Protein AF-0000000087416841 (afdb_homodimer)

Radius of gyration: 34.48 Å; Cα contacts (8 Å, |Δi|>4): 2530; chains: 2; bounding box: 54×99×76 Å

Organism: NCBI:txid2527985

pLDDT: mean 95.02, std 5.11, range [49.03, 98.81]

Structure (mmCIF, N/CA/C/O backbone):
data_AF-0000000087416841-model_v1
#
loop_
_entity.id
_entity.type
_entity.pdbx_description
1 polymer 'Glycerol kinase'
#
loop_
_atom_site.group_PDB
_atom_site.id
_atom_site.type_symbol
_atom_site.label_atom_id
_atom_site.label_alt_id
_atom_site.label_comp_id
_atom_site.label_asym_id
_atom_site.label_entity_id
_atom_site.label_seq_id
_atom_site.pdbx_PDB_ins_code
_atom_site.Cartn_x
_atom_site.Cartn_y
_atom_site.Cartn_z
_atom_site.occupancy
_atom_site.B_iso_or_equiv
_atom_site.auth_seq_id
_atom_site.auth_comp_id
_atom_site.auth_asym_id
_atom_site.auth_atom_id
_atom_site.pdbx_PDB_model_num
ATOM 1 N N . MET A 1 1 ? -19.844 54.062 7.02 1 49.19 1 MET A N 1
ATOM 2 C CA . MET A 1 1 ? -19.453 53.094 8.039 1 49.19 1 MET A CA 1
ATOM 3 C C . MET A 1 1 ? -18.891 51.844 7.406 1 49.19 1 MET A C 1
ATOM 5 O O . MET A 1 1 ? -19.375 51.375 6.363 1 49.19 1 MET A O 1
ATOM 9 N N . SER A 1 2 ? -17.656 51.406 7.605 1 67.44 2 SER A N 1
ATOM 10 C CA . SER A 1 2 ? -17.016 50.281 6.945 1 67.44 2 SER A CA 1
ATOM 11 C C . SER A 1 2 ? -17.875 49.031 7.02 1 67.44 2 SER A C 1
ATOM 13 O O . SER A 1 2 ? -18.422 48.688 8.07 1 67.44 2 SER A O 1
ATOM 15 N N . GLN A 1 3 ? -18.016 48.5 5.836 1 86.31 3 GLN A N 1
ATOM 16 C CA . GLN A 1 3 ? -19.125 47.531 5.68 1 86.31 3 GLN A CA 1
ATOM 17 C C . GLN A 1 3 ? -18.594 46.125 5.52 1 86.31 3 GLN A C 1
ATOM 19 O O . GLN A 1 3 ? -19.375 45.156 5.402 1 86.31 3 GLN A O 1
ATOM 24 N N . TYR A 1 4 ? -17.281 46.031 5.699 1 97.19 4 TYR A N 1
ATOM 25 C CA . TYR A 1 4 ? -16.781 44.688 5.434 1 97.19 4 TYR A CA 1
ATOM 26 C C . TYR A 1 4 ? -15.562 44.375 6.289 1 97.19 4 TYR A C 1
ATOM 28 O O . TYR A 1 4 ? -14.922 45.281 6.828 1 97.19 4 TYR A O 1
ATOM 36 N N . VAL A 1 5 ? -15.312 43.188 6.516 1 98.12 5 VAL A N 1
ATOM 37 C CA . VAL A 1 5 ? -14.078 42.719 7.133 1 98.12 5 VAL A CA 1
ATOM 38 C C . VAL A 1 5 ? -13.305 41.844 6.145 1 98.12 5 VAL A C 1
ATOM 40 O O . VAL A 1 5 ? -13.898 41.062 5.426 1 98.12 5 VAL A O 1
ATOM 43 N N . LEU A 1 6 ? -12.016 42.094 6.043 1 98.62 6 LEU A N 1
ATOM 44 C CA . LEU A 1 6 ? -11.141 41.312 5.188 1 98.62 6 LEU A CA 1
ATOM 45 C C . LEU A 1 6 ? -10.383 40.25 6.004 1 98.62 6 LEU A C 1
ATOM 47 O O . LEU A 1 6 ? -9.742 40.594 7.004 1 98.62 6 LEU A O 1
ATOM 51 N N . ALA A 1 7 ? -10.531 39.031 5.668 1 98.69 7 ALA A N 1
ATOM 52 C CA . ALA A 1 7 ? -9.789 37.969 6.316 1 98.69 7 ALA A CA 1
ATOM 53 C C . ALA A 1 7 ? -8.672 37.438 5.414 1 98.69 7 ALA A C 1
ATOM 55 O O . ALA A 1 7 ? -8.898 37.188 4.227 1 98.69 7 ALA A O 1
ATOM 56 N N . LEU A 1 8 ? -7.473 37.344 5.934 1 98.75 8 LEU A N 1
ATOM 57 C CA . LEU A 1 8 ? -6.328 36.719 5.289 1 98.75 8 LEU A CA 1
ATOM 58 C C . LEU A 1 8 ? -6.086 35.344 5.855 1 98.75 8 LEU A C 1
ATOM 60 O O . LEU A 1 8 ? -5.883 35.188 7.062 1 98.75 8 LEU A O 1
ATOM 64 N N . ASP A 1 9 ? -6.164 34.344 5.047 1 97.69 9 ASP A N 1
ATOM 65 C CA . ASP A 1 9 ? -5.98 32.938 5.426 1 97.69 9 ASP A CA 1
ATOM 66 C C . ASP A 1 9 ? -4.789 32.312 4.695 1 97.69 9 ASP A C 1
ATOM 68 O O . ASP A 1 9 ? -4.922 31.844 3.566 1 97.69 9 ASP A O 1
ATOM 72 N N . GLN A 1 10 ? -3.658 32.344 5.367 1 97.81 10 GLN A N 1
ATOM 73 C CA . GLN A 1 10 ? -2.441 31.797 4.766 1 97.81 10 GLN A CA 1
ATOM 74 C C . GLN A 1 10 ? -2.252 30.328 5.121 1 97.81 10 GLN A C 1
ATOM 76 O O . GLN A 1 10 ? -1.733 30 6.195 1 97.81 10 GLN A O 1
ATOM 81 N N . GLY A 1 11 ? -2.586 29.438 4.262 1 92.94 11 GLY A N 1
ATOM 82 C CA . GLY A 1 11 ? -2.482 28 4.461 1 92.94 11 GLY A CA 1
ATOM 83 C C . GLY A 1 11 ? -1.167 27.422 3.977 1 92.94 11 GLY A C 1
ATOM 84 O O . GLY A 1 11 ? -0.297 28.156 3.506 1 92.94 11 GLY A O 1
ATOM 85 N N . THR A 1 12 ? -1.029 26.078 4.102 1 89.88 12 THR A N 1
ATOM 86 C CA . THR A 1 12 ? 0.198 25.375 3.74 1 89.88 12 THR A CA 1
ATOM 87 C C . THR A 1 12 ? 0.355 25.312 2.225 1 89.88 12 THR A C 1
ATOM 89 O O . THR A 1 12 ? 1.459 25.484 1.701 1 89.88 12 THR A O 1
ATOM 92 N N . THR A 1 13 ? -0.724 25.156 1.512 1 84.31 13 THR A N 1
ATOM 93 C CA . THR A 1 13 ? -0.617 24.938 0.074 1 84.31 13 THR A CA 1
ATOM 94 C C . THR A 1 13 ? -1.066 26.172 -0.7 1 84.31 13 THR A C 1
ATOM 96 O O . THR A 1 13 ? -0.771 26.312 -1.89 1 84.31 13 THR A O 1
ATOM 99 N N . SER A 1 14 ? -1.835 27.031 -0.059 1 88.69 14 SER A N 1
ATOM 100 C CA . SER A 1 14 ? -2.357 28.219 -0.743 1 88.69 14 SER A CA 1
ATOM 101 C C . SER A 1 14 ? -2.609 29.359 0.237 1 88.69 14 SER A C 1
ATOM 103 O O . SER A 1 14 ? -2.676 29.141 1.448 1 88.69 14 SER A O 1
ATOM 105 N N . SER A 1 15 ? -2.609 30.562 -0.354 1 96.31 15 SER A N 1
ATOM 106 C CA . SER A 1 15 ? -3.088 31.734 0.35 1 96.31 15 SER A CA 1
ATOM 107 C C . SER A 1 15 ? -4.492 32.125 -0.101 1 96.31 15 SER A C 1
ATOM 109 O O . SER A 1 15 ? -4.832 31.984 -1.278 1 96.31 15 SER A O 1
ATOM 111 N N . ARG A 1 16 ? -5.305 32.531 0.875 1 95.81 16 ARG A N 1
ATOM 112 C CA . ARG A 1 16 ? -6.676 32.938 0.581 1 95.81 16 ARG A CA 1
ATOM 113 C C . ARG A 1 16 ? -7.012 34.25 1.255 1 95.81 16 ARG A C 1
ATOM 115 O O . ARG A 1 16 ? -6.484 34.562 2.324 1 95.81 16 ARG A O 1
ATOM 122 N N . ALA A 1 17 ? -7.82 34.969 0.588 1 98.56 17 ALA A N 1
ATOM 123 C CA . ALA A 1 17 ? -8.414 36.188 1.157 1 98.56 17 ALA A CA 1
ATOM 124 C C . ALA A 1 17 ? -9.922 36.219 0.899 1 98.56 17 ALA A C 1
ATOM 126 O O . ALA A 1 17 ? -10.383 35.844 -0.183 1 98.56 17 ALA A O 1
ATOM 127 N N . ILE A 1 18 ? -10.625 36.594 1.927 1 97.94 18 ILE A N 1
ATOM 128 C CA . ILE A 1 18 ? -12.078 36.594 1.806 1 97.94 18 ILE A CA 1
ATOM 129 C C . ILE A 1 18 ? -12.625 37.875 2.424 1 97.94 18 ILE A C 1
ATOM 131 O O . ILE A 1 18 ? -12.227 38.281 3.52 1 97.94 18 ILE A O 1
ATOM 135 N N . VAL A 1 19 ? -13.516 38.562 1.687 1 98.19 19 VAL A N 1
ATOM 136 C CA . VAL A 1 19 ? -14.258 39.688 2.201 1 98.19 19 VAL A CA 1
ATOM 137 C C . VAL A 1 19 ? -15.609 39.25 2.754 1 98.19 19 VAL A C 1
ATOM 139 O O . VAL A 1 19 ? -16.406 38.625 2.037 1 98.19 19 VAL A O 1
ATOM 142 N N . PHE A 1 20 ? -15.805 39.531 4.062 1 97.12 20 PHE A N 1
ATOM 143 C CA . PHE A 1 20 ? -17.047 39.125 4.695 1 97.12 20 PHE A CA 1
ATOM 144 C C . PHE A 1 20 ? -17.938 40.312 4.973 1 97.12 20 PHE A C 1
ATOM 146 O O . PHE A 1 20 ? -17.453 41.375 5.352 1 97.12 20 PHE A O 1
ATOM 153 N N . GLY A 1 21 ? -19.266 40.031 4.758 1 95.44 21 GLY A N 1
ATOM 154 C CA . GLY A 1 21 ? -20.266 41 5.215 1 95.44 21 GLY A CA 1
ATOM 155 C C . GLY A 1 21 ? -20.672 40.781 6.66 1 95.44 21 GLY A C 1
ATOM 156 O O . GLY A 1 21 ? -20.172 39.906 7.332 1 95.44 21 GLY A O 1
ATOM 157 N N . HIS A 1 22 ? -21.562 41.656 7.125 1 94.62 22 HIS A N 1
ATOM 158 C CA . HIS A 1 22 ? -21.984 41.656 8.523 1 94.62 22 HIS A CA 1
ATOM 159 C C . HIS A 1 22 ? -22.75 40.375 8.852 1 94.62 22 HIS A C 1
ATOM 161 O O . HIS A 1 22 ? -22.781 39.938 10.008 1 94.62 22 HIS A O 1
ATOM 167 N N . ASP A 1 23 ? -23.297 39.656 7.859 1 91.88 23 ASP A N 1
ATOM 168 C CA . ASP A 1 23 ? -24.047 38.438 8.055 1 91.88 23 ASP A CA 1
ATOM 169 C C . ASP A 1 23 ? -23.125 37.219 8.078 1 91.88 23 ASP A C 1
ATOM 171 O O . ASP A 1 23 ? -23.594 36.062 8.188 1 91.88 23 ASP A O 1
ATOM 175 N N . GLY A 1 24 ? -21.875 37.531 7.953 1 91.25 24 GLY A N 1
ATOM 176 C CA . GLY A 1 24 ? -20.906 36.438 8.016 1 91.25 24 GLY A CA 1
ATOM 177 C C . GLY A 1 24 ? -20.766 35.688 6.695 1 91.25 24 GLY A C 1
ATOM 178 O O . GLY A 1 24 ? -20.125 34.625 6.637 1 91.25 24 GLY A O 1
ATOM 179 N N . ARG A 1 25 ? -21.312 36.219 5.617 1 93.38 25 ARG A N 1
ATOM 180 C CA . ARG A 1 25 ? -21.219 35.594 4.305 1 93.38 25 ARG A CA 1
ATOM 181 C C . ARG A 1 25 ? -20.078 36.188 3.488 1 93.38 25 ARG A C 1
ATOM 183 O O . ARG A 1 25 ? -19.797 37.406 3.598 1 93.38 25 ARG A O 1
ATOM 190 N N . ALA A 1 26 ? -19.516 35.375 2.691 1 94.38 26 ALA A N 1
ATOM 191 C CA . ALA A 1 26 ? -18.438 35.844 1.82 1 94.38 26 ALA A CA 1
ATOM 192 C C . ALA A 1 26 ? -18.984 36.656 0.66 1 94.38 26 ALA A C 1
ATOM 194 O O . ALA A 1 26 ? -19.953 36.25 -0.002 1 94.38 26 ALA A O 1
ATOM 195 N N . VAL A 1 27 ? -18.422 37.781 0.443 1 95.5 27 VAL A N 1
ATOM 196 C CA . VAL A 1 27 ? -18.812 38.656 -0.651 1 95.5 27 VAL A CA 1
ATOM 197 C C . VAL A 1 27 ? -17.875 38.469 -1.837 1 95.5 27 VAL A C 1
ATOM 199 O O . VAL A 1 27 ? -18.281 38.594 -2.992 1 95.5 27 VAL A O 1
ATOM 202 N N . ALA A 1 28 ? -16.641 38.219 -1.53 1 96.88 28 ALA A N 1
ATOM 203 C CA . ALA A 1 28 ? -15.609 37.938 -2.525 1 96.88 28 ALA A CA 1
ATOM 204 C C . ALA A 1 28 ? -14.516 37.031 -1.95 1 96.88 28 ALA A C 1
ATOM 206 O O . ALA A 1 28 ? -14.234 37.094 -0.75 1 96.88 28 ALA A O 1
ATOM 207 N N . THR A 1 29 ? -14 36.281 -2.703 1 96.81 29 THR A N 1
ATOM 208 C CA . THR A 1 29 ? -12.938 35.344 -2.314 1 96.81 29 THR A CA 1
ATOM 209 C C . THR A 1 29 ? -11.867 35.281 -3.404 1 96.81 29 THR A C 1
ATOM 211 O O . THR A 1 29 ? -12.188 35.281 -4.594 1 96.81 29 THR A O 1
ATOM 214 N N . ALA A 1 30 ? -10.602 35.25 -3.041 1 97.56 30 ALA A N 1
ATOM 215 C CA . ALA A 1 30 ? -9.469 35 -3.928 1 97.56 30 ALA A CA 1
ATOM 216 C C . ALA A 1 30 ? -8.516 33.969 -3.32 1 97.56 30 ALA A C 1
ATOM 218 O O . ALA A 1 30 ? -8.336 33.906 -2.102 1 97.56 30 ALA A O 1
ATOM 219 N N . GLN A 1 31 ? -7.984 33.188 -4.059 1 95.06 31 GLN A N 1
ATOM 220 C CA . GLN A 1 31 ? -7.066 32.125 -3.629 1 95.06 31 GLN A CA 1
ATOM 221 C C . GLN A 1 31 ? -5.934 31.938 -4.637 1 95.06 31 GLN A C 1
ATOM 223 O O . GLN A 1 31 ? -6.141 32.062 -5.844 1 95.06 31 GLN A O 1
ATOM 228 N N . GLN A 1 32 ? -4.738 31.672 -4.156 1 95.25 32 GLN A N 1
ATOM 229 C CA . GLN A 1 32 ? -3.568 31.469 -5 1 95.25 32 GLN A CA 1
ATOM 230 C C . GLN A 1 32 ? -2.641 30.406 -4.398 1 95.25 32 GLN A C 1
ATOM 232 O O . GLN A 1 32 ? -2.217 30.531 -3.248 1 95.25 32 GLN A O 1
ATOM 237 N N . GLU A 1 33 ? -2.4 29.375 -5.07 1 89.25 33 GLU A N 1
ATOM 238 C CA . GLU A 1 33 ? -1.417 28.391 -4.656 1 89.25 33 GLU A CA 1
ATOM 239 C C . GLU A 1 33 ? 0.006 28.906 -4.816 1 89.25 33 GLU A C 1
ATOM 241 O O . GLU A 1 33 ? 0.236 29.875 -5.547 1 89.25 33 GLU A O 1
ATOM 246 N N . PHE A 1 34 ? 0.871 28.391 -4.035 1 91.69 34 PHE A N 1
ATOM 247 C CA . PHE A 1 34 ? 2.281 28.734 -4.156 1 91.69 34 PHE A CA 1
ATOM 248 C C . PHE A 1 34 ? 3.158 27.5 -4.055 1 91.69 34 PHE A C 1
ATOM 250 O O . PHE A 1 34 ? 2.693 26.438 -3.639 1 91.69 34 PHE A O 1
ATOM 257 N N . GLU A 1 35 ? 4.348 27.562 -4.395 1 89.88 35 GLU A N 1
ATOM 258 C CA . GLU A 1 35 ? 5.25 26.438 -4.578 1 89.88 35 GLU A CA 1
ATOM 259 C C . GLU A 1 35 ? 5.59 25.781 -3.244 1 89.88 35 GLU A C 1
ATOM 261 O O . GLU A 1 35 ? 5.828 26.469 -2.25 1 89.88 35 GLU A O 1
ATOM 266 N N . GLN A 1 36 ? 5.465 24.453 -3.193 1 87.12 36 GLN A N 1
ATOM 267 C CA . GLN A 1 36 ? 5.941 23.641 -2.074 1 87.12 36 GLN A CA 1
ATOM 268 C C . GLN A 1 36 ? 7.363 23.141 -2.324 1 87.12 36 GLN A C 1
ATOM 270 O O . GLN A 1 36 ? 7.688 22.703 -3.426 1 87.12 36 GLN A O 1
ATOM 275 N N . ILE A 1 37 ? 8.32 23.219 -1.345 1 89.69 37 ILE A N 1
ATOM 276 C CA . ILE A 1 37 ? 9.734 22.875 -1.512 1 89.69 37 ILE A CA 1
ATOM 277 C C . ILE A 1 37 ? 10.078 21.672 -0.642 1 89.69 37 ILE A C 1
ATOM 279 O O . ILE A 1 37 ? 9.867 21.688 0.573 1 89.69 37 ILE A O 1
ATOM 283 N N . PHE A 1 38 ? 10.531 20.656 -1.275 1 81.19 38 PHE A N 1
ATOM 284 C CA . PHE A 1 38 ? 10.914 19.422 -0.59 1 81.19 38 PHE A CA 1
ATOM 285 C C . PHE A 1 38 ? 12.406 19.141 -0.773 1 81.19 38 PHE A C 1
ATOM 287 O O . PHE A 1 38 ? 12.789 18.344 -1.62 1 81.19 38 PHE A O 1
ATOM 294 N N . PRO A 1 39 ? 13.25 19.594 0.063 1 86.31 39 PRO A N 1
ATOM 295 C CA . PRO A 1 39 ? 14.688 19.422 -0.139 1 86.31 39 PRO A CA 1
ATOM 296 C C . PRO A 1 39 ? 15.148 17.969 0.036 1 86.31 39 PRO A C 1
ATOM 298 O O . PRO A 1 39 ? 15.93 17.469 -0.767 1 86.31 39 PRO A O 1
ATOM 301 N N . LYS A 1 40 ? 14.805 17.234 1.083 1 81.88 40 LYS A N 1
ATOM 302 C CA . LYS A 1 40 ? 15.094 15.852 1.42 1 81.88 40 LYS A CA 1
ATOM 303 C C . LYS A 1 40 ? 13.836 15.117 1.872 1 81.88 40 LYS A C 1
ATOM 305 O O . LYS A 1 40 ? 12.828 15.75 2.207 1 81.88 40 LYS A O 1
ATOM 310 N N . PRO A 1 41 ? 13.875 13.727 1.826 1 74 41 PRO A N 1
ATOM 311 C CA . PRO A 1 41 ? 12.711 13.008 2.332 1 74 41 PRO A CA 1
ATOM 312 C C . PRO A 1 41 ? 12.312 13.438 3.744 1 74 41 PRO A C 1
ATOM 314 O O . PRO A 1 41 ? 13.141 13.391 4.66 1 74 41 PRO A O 1
ATOM 317 N N . GLY A 1 42 ? 11.117 13.922 3.852 1 75.88 42 GLY A N 1
ATOM 318 C CA . GLY A 1 42 ? 10.602 14.32 5.152 1 75.88 42 GLY A CA 1
ATOM 319 C C . GLY A 1 42 ? 10.711 15.812 5.41 1 75.88 42 GLY A C 1
ATOM 320 O O . GLY A 1 42 ? 10.102 16.328 6.348 1 75.88 42 GLY A O 1
ATOM 321 N N . GLU A 1 43 ? 11.469 16.516 4.609 1 86.94 43 GLU A N 1
ATOM 322 C CA . GLU A 1 43 ? 11.641 17.953 4.801 1 86.94 43 GLU A CA 1
ATOM 323 C C . GLU A 1 43 ? 10.68 18.75 3.908 1 86.94 43 GLU A C 1
ATOM 325 O O . GLU A 1 43 ? 10.422 18.359 2.77 1 86.94 43 GLU A O 1
ATOM 330 N N . VAL A 1 44 ? 10.156 19.781 4.531 1 88.56 44 VAL A N 1
ATOM 331 C CA . VAL A 1 44 ? 9.234 20.656 3.826 1 88.56 44 VAL A CA 1
ATOM 332 C C . VAL A 1 44 ? 9.578 22.109 4.125 1 88.56 44 VAL A C 1
ATOM 334 O O . VAL A 1 44 ? 9.68 22.516 5.289 1 88.56 44 VAL A O 1
ATOM 337 N N . GLU A 1 45 ? 9.758 22.891 3.072 1 95.62 45 GLU A N 1
ATOM 338 C CA . GLU A 1 45 ? 10.086 24.312 3.223 1 95.62 45 GLU A CA 1
ATOM 339 C C . GLU A 1 45 ? 9.188 25.172 2.336 1 95.62 45 GLU A C 1
ATOM 341 O O . GLU A 1 45 ? 8.539 24.672 1.421 1 95.62 45 GLU A O 1
ATOM 346 N N . HIS A 1 46 ? 9.023 26.438 2.709 1 97 46 HIS A N 1
ATOM 347 C CA . HIS A 1 46 ? 8.367 27.453 1.901 1 97 46 HIS A CA 1
ATOM 348 C C . HIS A 1 46 ? 9.281 28.672 1.7 1 97 46 HIS A C 1
ATOM 350 O O . HIS A 1 46 ? 10.078 29 2.578 1 97 46 HIS A O 1
ATOM 356 N N . ASP A 1 47 ? 9.172 29.328 0.533 1 97.88 47 ASP A N 1
ATOM 357 C CA . ASP A 1 47 ? 9.758 30.641 0.334 1 97.88 47 ASP A CA 1
ATOM 358 C C . ASP A 1 47 ? 8.914 31.719 1.013 1 97.88 47 ASP A C 1
ATOM 360 O O . ASP A 1 47 ? 7.777 31.984 0.608 1 97.88 47 ASP A O 1
ATOM 364 N N . PRO A 1 48 ? 9.539 32.438 2.014 1 98.25 48 PRO A N 1
ATOM 365 C CA . PRO A 1 48 ? 8.75 33.438 2.707 1 98.25 48 PRO A CA 1
ATOM 366 C C . PRO A 1 48 ? 8.211 34.531 1.761 1 98.25 48 PRO A C 1
ATOM 368 O O . PRO A 1 48 ? 7.109 35.031 1.965 1 98.25 48 PRO A O 1
ATOM 371 N N . GLU A 1 49 ? 8.914 34.844 0.747 1 98.12 49 GLU A N 1
ATOM 372 C CA . GLU A 1 49 ? 8.453 35.844 -0.214 1 98.12 49 GLU A CA 1
ATOM 373 C C . GLU A 1 49 ? 7.246 35.312 -1.001 1 98.12 49 GLU A C 1
ATOM 375 O O . GLU A 1 49 ? 6.348 36.094 -1.344 1 98.12 49 GLU A O 1
ATOM 380 N N . ALA A 1 50 ? 7.258 34.094 -1.308 1 98.06 50 ALA A N 1
ATOM 381 C CA . ALA A 1 50 ? 6.113 33.5 -1.996 1 98.06 50 ALA A CA 1
ATOM 382 C C . ALA A 1 50 ? 4.863 33.562 -1.121 1 98.06 50 ALA A C 1
ATOM 384 O O . ALA A 1 50 ? 3.758 33.781 -1.618 1 98.06 50 ALA A O 1
ATOM 385 N N . ILE A 1 51 ? 5.066 33.312 0.17 1 97.88 51 ILE A N 1
ATOM 386 C CA . ILE A 1 51 ? 3.973 33.438 1.13 1 97.88 51 ILE A CA 1
ATOM 387 C C . ILE A 1 51 ? 3.406 34.844 1.118 1 97.88 51 ILE A C 1
ATOM 389 O O . ILE A 1 51 ? 2.195 35.031 0.971 1 97.88 51 ILE A O 1
ATOM 393 N N . TRP A 1 52 ? 4.277 35.781 1.158 1 98.25 52 TRP A N 1
ATOM 394 C CA . TRP A 1 52 ? 3.875 37.188 1.214 1 98.25 52 TRP A CA 1
ATOM 395 C C . TRP A 1 52 ? 3.195 37.625 -0.084 1 98.25 52 TRP A C 1
ATOM 397 O O . TRP A 1 52 ? 2.104 38.188 -0.062 1 98.25 52 TRP A O 1
ATOM 407 N N . GLU A 1 53 ? 3.818 37.312 -1.159 1 98.31 53 GLU A N 1
ATOM 408 C CA . GLU A 1 53 ? 3.328 37.781 -2.459 1 98.31 53 GLU A CA 1
ATOM 409 C C . GLU A 1 53 ? 1.967 37.156 -2.777 1 98.31 53 GLU A C 1
ATOM 411 O O . GLU A 1 53 ? 1.078 37.844 -3.289 1 98.31 53 GLU A O 1
ATOM 416 N N . SER A 1 54 ? 1.822 35.906 -2.496 1 98.19 54 SER A N 1
ATOM 417 C CA . SER A 1 54 ? 0.552 35.25 -2.779 1 98.19 54 SER A CA 1
ATOM 418 C C . SER A 1 54 ? -0.56 35.781 -1.881 1 98.19 54 SER A C 1
ATOM 420 O O . SER A 1 54 ? -1.695 35.969 -2.328 1 98.19 54 SER A O 1
ATOM 422 N N . GLN A 1 55 ? -0.247 36.062 -0.604 1 98.5 55 GLN A N 1
ATOM 423 C CA . GLN A 1 55 ? -1.257 36.594 0.314 1 98.5 55 GLN A CA 1
ATOM 424 C C . GLN A 1 55 ? -1.682 38 -0.075 1 98.5 55 GLN A C 1
ATOM 426 O O . GLN A 1 55 ? -2.871 38.312 -0.07 1 98.5 55 GLN A O 1
ATOM 431 N N . LEU A 1 56 ? -0.68 38.844 -0.42 1 98.56 56 LEU A N 1
ATOM 432 C CA . LEU A 1 56 ? -0.994 40.188 -0.835 1 98.56 56 LEU A CA 1
ATOM 433 C C . LEU A 1 56 ? -1.822 40.188 -2.115 1 98.56 56 LEU A C 1
ATOM 435 O O . LEU A 1 56 ? -2.791 40.938 -2.232 1 98.56 56 LEU A O 1
ATOM 439 N N . ALA A 1 57 ? -1.406 39.344 -3.023 1 98.56 57 ALA A N 1
ATOM 440 C CA . ALA A 1 57 ? -2.117 39.281 -4.297 1 98.56 57 ALA A CA 1
ATOM 441 C C . ALA A 1 57 ? -3.574 38.875 -4.086 1 98.56 57 ALA A C 1
ATOM 443 O O . ALA A 1 57 ? -4.477 39.438 -4.707 1 98.56 57 ALA A O 1
ATOM 444 N N . THR A 1 58 ? -3.811 37.938 -3.238 1 98.62 58 THR A N 1
ATOM 445 C CA . THR A 1 58 ? -5.172 37.469 -3 1 98.62 58 THR A CA 1
ATOM 446 C C . THR A 1 58 ? -5.98 38.531 -2.264 1 98.62 58 THR A C 1
ATOM 448 O O . THR A 1 58 ? -7.184 38.688 -2.502 1 98.62 58 THR A O 1
ATOM 451 N N . ALA A 1 59 ? -5.375 39.25 -1.359 1 98.56 59 ALA A N 1
ATOM 452 C CA . ALA A 1 59 ? -6.059 40.344 -0.662 1 98.56 59 ALA A CA 1
ATOM 453 C C . ALA A 1 59 ? -6.527 41.406 -1.641 1 98.56 59 ALA A C 1
ATOM 455 O O . ALA A 1 59 ? -7.684 41.844 -1.603 1 98.56 59 ALA A O 1
ATOM 456 N N . ARG A 1 60 ? -5.672 41.781 -2.508 1 98.38 60 ARG A N 1
ATOM 457 C CA . ARG A 1 60 ? -5.992 42.812 -3.502 1 98.38 60 ARG A CA 1
ATOM 458 C C . ARG A 1 60 ? -7.082 42.312 -4.453 1 98.38 60 ARG A C 1
ATOM 460 O O . ARG A 1 60 ? -8 43.062 -4.785 1 98.38 60 ARG A O 1
ATOM 467 N N . GLN A 1 61 ? -6.91 41.094 -4.832 1 98.5 61 GLN A N 1
ATOM 468 C CA . GLN A 1 61 ? -7.879 40.531 -5.766 1 98.5 61 GLN A CA 1
ATOM 469 C C . GLN A 1 61 ? -9.266 40.438 -5.137 1 98.5 61 GLN A C 1
ATOM 471 O O . GLN A 1 61 ? -10.266 40.75 -5.793 1 98.5 61 GLN A O 1
ATOM 476 N N . ALA A 1 62 ? -9.328 40 -3.91 1 98 62 ALA A N 1
ATOM 477 C CA . ALA A 1 62 ? -10.617 39.906 -3.225 1 98 62 ALA A CA 1
ATOM 478 C C . ALA A 1 62 ? -11.273 41.281 -3.104 1 98 62 ALA A C 1
ATOM 480 O O . ALA A 1 62 ? -12.477 41.406 -3.314 1 98 62 ALA A O 1
ATOM 481 N N . LEU A 1 63 ? -10.516 42.312 -2.756 1 97.56 63 LEU A N 1
ATOM 482 C CA . LEU A 1 63 ? -11.047 43.656 -2.641 1 97.56 63 LEU A CA 1
ATOM 483 C C . LEU A 1 63 ? -11.516 44.156 -3.998 1 97.56 63 LEU A C 1
ATOM 485 O O . LEU A 1 63 ? -12.594 44.75 -4.102 1 97.56 63 LEU A O 1
ATOM 489 N N . ALA A 1 64 ? -10.734 43.906 -4.992 1 97.5 64 ALA A N 1
ATOM 490 C CA . ALA A 1 64 ? -11.07 44.344 -6.34 1 97.5 64 ALA A CA 1
ATOM 491 C C . ALA A 1 64 ? -12.367 43.719 -6.82 1 97.5 64 ALA A C 1
ATOM 493 O O . ALA A 1 64 ? -13.219 44.375 -7.414 1 97.5 64 ALA A O 1
ATOM 494 N N . GLU A 1 65 ? -12.453 42.438 -6.602 1 97.31 65 GLU A N 1
ATOM 495 C CA . GLU A 1 65 ? -13.633 41.719 -7.031 1 97.31 65 GLU A CA 1
ATOM 496 C C . GLU A 1 65 ? -14.891 42.219 -6.32 1 97.31 65 GLU A C 1
ATOM 498 O O . GLU A 1 65 ? -15.984 42.188 -6.895 1 97.31 65 GLU A O 1
ATOM 503 N N . ALA A 1 66 ? -14.703 42.625 -5.117 1 95.94 66 ALA A N 1
ATOM 504 C CA . ALA A 1 66 ? -15.828 43.156 -4.348 1 95.94 66 ALA A CA 1
ATOM 505 C C . ALA A 1 66 ? -16.047 44.656 -4.656 1 95.94 66 ALA A C 1
ATOM 507 O O . ALA A 1 66 ? -17.047 45.219 -4.219 1 95.94 66 ALA A O 1
ATOM 508 N N . GLY A 1 67 ? -15.219 45.25 -5.434 1 96.25 67 GLY A N 1
ATOM 509 C CA . GLY A 1 67 ? -15.305 46.656 -5.742 1 96.25 67 GLY A CA 1
ATOM 510 C C . GLY A 1 67 ? -15.094 47.562 -4.531 1 96.25 67 GLY A C 1
ATOM 511 O O . GLY A 1 67 ? -15.758 48.594 -4.383 1 96.25 67 GLY A O 1
ATOM 512 N N . LEU A 1 68 ? -14.211 47.125 -3.68 1 96.06 68 LEU A N 1
ATOM 513 C CA . LEU A 1 68 ? -14.031 47.844 -2.416 1 96.06 68 LEU A CA 1
ATOM 514 C C . LEU A 1 68 ? -12.641 48.469 -2.342 1 96.06 68 LEU A C 1
ATOM 516 O O . LEU A 1 68 ? -11.688 47.969 -2.936 1 96.06 68 LEU A O 1
ATOM 520 N N . GLY A 1 69 ? -12.578 49.562 -1.648 1 94.81 69 GLY A N 1
ATOM 521 C CA . GLY A 1 69 ? -11.312 50.156 -1.253 1 94.81 69 GLY A CA 1
ATOM 522 C C . GLY A 1 69 ? -11.016 50 0.226 1 94.81 69 GLY A C 1
ATOM 523 O O . GLY A 1 69 ? -11.805 49.406 0.966 1 94.81 69 GLY A O 1
ATOM 524 N N . ALA A 1 70 ? -9.867 50.562 0.626 1 95.56 70 ALA A N 1
ATOM 525 C CA . ALA A 1 70 ? -9.43 50.438 2.016 1 95.56 70 ALA A CA 1
ATOM 526 C C . ALA A 1 70 ? -10.469 51.031 2.965 1 95.56 70 ALA A C 1
ATOM 528 O O . ALA A 1 70 ? -10.648 50.562 4.082 1 95.56 70 ALA A O 1
ATOM 529 N N . GLU A 1 71 ? -11.102 52.031 2.52 1 94.62 71 GLU A N 1
ATOM 530 C CA . GLU A 1 71 ? -12.055 52.75 3.355 1 94.62 71 GLU A CA 1
ATOM 531 C C . GLU A 1 71 ? -13.289 51.906 3.643 1 94.62 71 GLU A C 1
ATOM 533 O O . GLU A 1 71 ? -14.023 52.188 4.594 1 94.62 71 GLU A O 1
ATOM 538 N N . ASP A 1 72 ? -13.531 51 2.838 1 96.38 72 ASP A N 1
ATOM 539 C CA . ASP A 1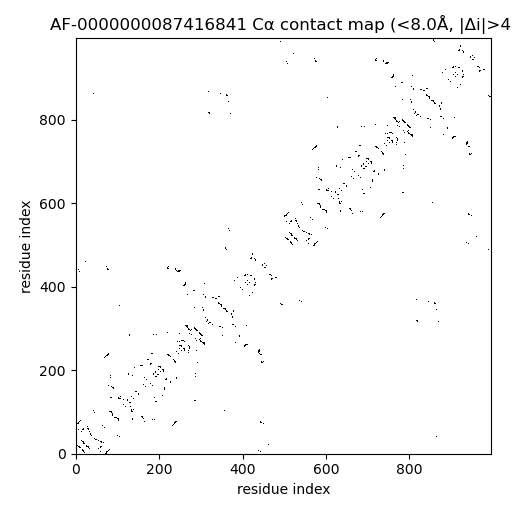 72 ? -14.711 50.156 2.971 1 96.38 72 ASP A CA 1
ATOM 540 C C . ASP A 1 72 ? -14.469 49 3.957 1 96.38 72 ASP A C 1
ATOM 542 O O . ASP A 1 72 ? -15.406 48.344 4.387 1 96.38 72 ASP A O 1
ATOM 546 N N . VAL A 1 73 ? -13.211 48.781 4.348 1 97.75 73 VAL A N 1
ATOM 547 C CA . VAL A 1 73 ? -12.828 47.625 5.18 1 97.75 73 VAL A CA 1
ATOM 548 C C . VAL A 1 73 ? -12.672 48.094 6.629 1 97.75 73 VAL A C 1
ATOM 550 O O . VAL A 1 73 ? -11.82 48.938 6.934 1 97.75 73 VAL A O 1
ATOM 553 N N . ALA A 1 74 ? -13.469 47.469 7.496 1 97.81 74 ALA A N 1
ATOM 554 C CA . ALA A 1 74 ? -13.461 47.844 8.906 1 97.81 74 ALA A CA 1
ATOM 555 C C . ALA A 1 74 ? -12.188 47.375 9.594 1 97.81 74 ALA A C 1
ATOM 557 O O . ALA A 1 74 ? -11.633 48.062 10.453 1 97.81 74 ALA A O 1
ATOM 558 N N . ALA A 1 75 ? -11.773 46.188 9.211 1 98.31 75 ALA A N 1
ATOM 559 C CA . ALA A 1 75 ? -10.594 45.594 9.828 1 98.31 75 ALA A CA 1
ATOM 560 C C . ALA A 1 75 ? -10.125 44.375 9.039 1 98.31 75 ALA A C 1
ATOM 562 O O . ALA A 1 75 ? -10.875 43.812 8.234 1 98.31 75 ALA A O 1
ATOM 563 N N . ILE A 1 76 ? -8.867 43.969 9.305 1 98.69 76 ILE A N 1
ATOM 564 C CA . ILE A 1 76 ? -8.273 42.781 8.734 1 98.69 76 ILE A CA 1
ATOM 565 C C . ILE A 1 76 ? -8.078 41.719 9.828 1 98.69 76 ILE A C 1
ATOM 567 O O . ILE A 1 76 ? -7.57 42.031 10.914 1 98.69 76 ILE A O 1
ATOM 571 N N . GLY A 1 77 ? -8.617 40.562 9.625 1 98.75 77 GLY A N 1
ATOM 572 C CA . GLY A 1 77 ? -8.25 39.406 10.414 1 98.75 77 GLY A CA 1
ATOM 573 C C . GLY A 1 77 ? -7.246 38.5 9.719 1 98.75 77 GLY A C 1
ATOM 574 O O . GLY A 1 77 ? -7.324 38.312 8.508 1 98.75 77 GLY A O 1
ATOM 575 N N . VAL A 1 78 ? -6.25 37.969 10.484 1 98.81 78 VAL A N 1
ATOM 576 C CA . VAL A 1 78 ? -5.195 37.156 9.914 1 98.81 78 VAL A CA 1
ATOM 577 C C . VAL A 1 78 ? -5.25 35.75 10.531 1 98.81 78 VAL A C 1
ATOM 579 O O . VAL A 1 78 ? -5.293 35.594 11.758 1 98.81 78 VAL A O 1
ATOM 582 N N . THR A 1 79 ? -5.398 34.75 9.766 1 98.5 79 THR A N 1
ATOM 583 C CA . THR A 1 79 ? -5.203 33.375 10.164 1 98.5 79 THR A CA 1
ATOM 584 C C . THR A 1 79 ? -4.16 32.688 9.281 1 98.5 79 THR A C 1
ATOM 586 O O . THR A 1 79 ? -3.822 33.188 8.211 1 98.5 79 THR A O 1
ATOM 589 N N . ASN A 1 80 ? -3.568 31.625 9.797 1 98 80 ASN A N 1
ATOM 590 C CA . ASN A 1 80 ? -2.385 31.062 9.148 1 98 80 ASN A CA 1
ATOM 591 C C . ASN A 1 80 ? -2.129 29.625 9.578 1 98 80 ASN A C 1
ATOM 593 O O . ASN A 1 80 ? -2.646 29.188 10.609 1 98 80 ASN A O 1
ATOM 597 N N . GLN A 1 81 ? -1.335 28.906 8.695 1 96.12 81 GLN A N 1
ATOM 598 C CA . GLN A 1 81 ? -0.707 27.688 9.195 1 96.12 81 GLN A CA 1
ATOM 599 C C . GLN A 1 81 ? 0.142 27.969 10.43 1 96.12 81 GLN A C 1
ATOM 601 O O . GLN A 1 81 ? 0.822 29 10.5 1 96.12 81 GLN A O 1
ATOM 606 N N . ARG A 1 82 ? 0.083 27.047 11.273 1 96.5 82 ARG A N 1
ATOM 607 C CA . ARG A 1 82 ? 0.748 27.281 12.547 1 96.5 82 ARG A CA 1
ATOM 608 C C . ARG A 1 82 ? 2.16 26.719 12.547 1 96.5 82 ARG A C 1
ATOM 610 O O . ARG A 1 82 ? 2.672 26.312 11.492 1 96.5 82 ARG A O 1
ATOM 617 N N . GLU A 1 83 ? 2.947 26.625 13.391 1 97.19 83 GLU A N 1
ATOM 618 C CA . GLU A 1 83 ? 4.223 26.094 13.852 1 97.19 83 GLU A CA 1
ATOM 619 C C . GLU A 1 83 ? 5.336 26.359 12.844 1 97.19 83 GLU A C 1
ATOM 621 O O . GLU A 1 83 ? 6.516 26.156 13.133 1 97.19 83 GLU A O 1
ATOM 626 N N . THR A 1 84 ? 4.957 26.797 11.562 1 98.19 84 THR A N 1
ATOM 627 C CA . THR A 1 84 ? 5.969 27.125 10.57 1 98.19 84 THR A CA 1
ATOM 628 C C . THR A 1 84 ? 6.812 28.312 11.039 1 98.19 84 THR A C 1
ATOM 630 O O . THR A 1 84 ? 6.277 29.312 11.516 1 98.19 84 THR A O 1
ATOM 633 N N . ALA A 1 85 ? 8.117 28.156 10.883 1 98.62 85 ALA A N 1
ATOM 634 C CA . ALA A 1 85 ? 9.055 29.109 11.469 1 98.62 85 ALA A CA 1
ATOM 635 C C . ALA A 1 85 ? 9.75 29.938 10.383 1 98.62 85 ALA A C 1
ATOM 637 O O . ALA A 1 85 ? 10.234 29.375 9.398 1 98.62 85 ALA A O 1
ATOM 638 N N . ILE A 1 86 ? 9.781 31.219 10.555 1 98.62 86 ILE A N 1
ATOM 639 C CA . ILE A 1 86 ? 10.461 32.156 9.656 1 98.62 86 ILE A CA 1
ATOM 640 C C . ILE A 1 86 ? 11.406 33.062 10.461 1 98.62 86 ILE A C 1
ATOM 642 O O . ILE A 1 86 ? 11.016 33.594 11.492 1 98.62 86 ILE A O 1
ATOM 646 N N . LEU A 1 87 ? 12.625 33.125 10.078 1 98.62 87 LEU A N 1
ATOM 647 C CA . LEU A 1 87 ? 13.586 34.094 10.594 1 98.62 87 LEU A CA 1
ATOM 648 C C . LEU A 1 87 ? 13.977 35.094 9.508 1 98.62 87 LEU A C 1
ATOM 650 O O . LEU A 1 87 ? 14.188 34.719 8.359 1 98.62 87 LEU A O 1
ATOM 654 N N . TRP A 1 88 ? 13.977 36.344 9.891 1 98.44 88 TRP A N 1
ATOM 655 C CA . TRP A 1 88 ? 14.367 37.344 8.906 1 98.44 88 TRP A CA 1
ATOM 656 C C . TRP A 1 88 ? 15.172 38.469 9.562 1 98.44 88 TRP A C 1
ATOM 658 O O . TRP A 1 88 ? 15.164 38.625 10.781 1 98.44 88 TRP A O 1
ATOM 668 N N . ASP A 1 89 ? 15.945 39.188 8.734 1 97.75 89 ASP A N 1
ATOM 669 C CA . ASP A 1 89 ? 16.75 40.344 9.172 1 97.75 89 ASP A CA 1
ATOM 670 C C . ASP A 1 89 ? 15.883 41.531 9.508 1 97.75 89 ASP A C 1
ATOM 672 O O . ASP A 1 89 ? 15.102 42 8.672 1 97.75 89 ASP A O 1
ATOM 676 N N . ARG A 1 90 ? 16.031 42 10.711 1 96.19 90 ARG A N 1
ATOM 677 C CA . ARG A 1 90 ? 15.219 43.094 11.211 1 96.19 90 ARG A CA 1
ATOM 678 C C . ARG A 1 90 ? 15.406 44.344 10.352 1 96.19 90 ARG A C 1
ATOM 680 O O . ARG A 1 90 ? 14.461 45.094 10.156 1 96.19 90 ARG A O 1
ATOM 687 N N . ASN A 1 91 ? 16.547 44.531 9.797 1 94.75 91 ASN A N 1
ATOM 688 C CA . ASN A 1 91 ? 16.906 45.781 9.125 1 94.75 91 ASN A CA 1
ATOM 689 C C . ASN A 1 91 ? 16.562 45.719 7.641 1 94.75 91 ASN A C 1
ATOM 691 O O . ASN A 1 91 ? 16.109 46.719 7.078 1 94.75 91 ASN A O 1
ATOM 695 N N . THR A 1 92 ? 16.703 44.594 7.062 1 95.06 92 THR A N 1
ATOM 696 C CA . THR A 1 92 ? 16.5 44.5 5.621 1 95.06 92 THR A CA 1
ATOM 697 C C . THR A 1 92 ? 15.148 43.875 5.309 1 95.06 92 THR A C 1
ATOM 699 O O . THR A 1 92 ? 14.641 44 4.191 1 95.06 92 THR A O 1
ATOM 702 N N . GLY A 1 93 ? 14.648 43.156 6.246 1 95.31 93 GLY A N 1
ATOM 703 C CA . GLY A 1 93 ? 13.398 42.469 6.023 1 95.31 93 GLY A CA 1
ATOM 704 C C . GLY A 1 93 ? 13.57 41.188 5.238 1 95.31 93 GLY A C 1
ATOM 705 O O . GLY A 1 93 ? 12.594 40.469 4.992 1 95.31 93 GLY A O 1
ATOM 706 N N . LYS A 1 94 ? 14.773 40.844 4.93 1 96.44 94 LYS A N 1
ATOM 707 C CA . LYS A 1 94 ? 15.039 39.625 4.133 1 96.44 94 LYS A CA 1
ATOM 708 C C . LYS A 1 94 ? 15.117 38.406 5.016 1 96.44 94 LYS A C 1
ATOM 710 O O . LYS A 1 94 ? 15.773 38.406 6.059 1 96.44 94 LYS A O 1
ATOM 715 N N . ALA A 1 95 ? 14.422 37.375 4.582 1 97.5 95 ALA A N 1
ATOM 716 C CA . ALA A 1 95 ? 14.484 36.094 5.305 1 97.5 95 ALA A CA 1
ATOM 717 C C . ALA A 1 95 ? 15.898 35.531 5.289 1 97.5 95 ALA A C 1
ATOM 719 O O . ALA A 1 95 ? 16.609 35.625 4.285 1 97.5 95 ALA A O 1
ATOM 720 N N . VAL A 1 96 ? 16.359 34.875 6.34 1 97 96 VAL A N 1
ATOM 721 C CA . VAL A 1 96 ? 17.703 34.344 6.441 1 97 96 VAL A CA 1
ATOM 722 C C . VAL A 1 96 ? 17.766 32.969 5.828 1 97 96 VAL A C 1
ATOM 724 O O . VAL A 1 96 ? 18.844 32.438 5.535 1 97 96 VAL A O 1
ATOM 727 N N . HIS A 1 97 ? 16.656 32.312 5.668 1 96.75 97 HIS A N 1
ATOM 728 C CA . HIS A 1 97 ? 16.438 30.984 5.137 1 96.75 97 HIS A CA 1
ATOM 729 C C . HIS A 1 97 ? 14.984 30.781 4.734 1 96.75 97 HIS A C 1
ATOM 731 O O . HIS A 1 97 ? 14.117 31.594 5.066 1 96.75 97 HIS A O 1
ATOM 737 N N . ASN A 1 98 ? 14.695 29.766 3.932 1 98 98 ASN A N 1
ATOM 738 C CA . ASN A 1 98 ? 13.312 29.359 3.703 1 98 98 ASN A CA 1
ATOM 739 C C . ASN A 1 98 ? 12.586 29.078 5.016 1 98 98 ASN A C 1
ATOM 741 O O . ASN A 1 98 ? 13.211 28.719 6.012 1 98 98 ASN A O 1
ATOM 745 N N . ALA A 1 99 ? 11.281 29.344 5.031 1 98.31 99 ALA A N 1
ATOM 746 C CA . ALA A 1 99 ? 10.469 28.922 6.172 1 98.31 99 ALA A CA 1
ATOM 747 C C . ALA A 1 99 ? 10.523 27.406 6.355 1 98.31 99 ALA A C 1
ATOM 749 O O . ALA A 1 99 ? 10.43 26.656 5.379 1 98.31 99 ALA A O 1
ATOM 750 N N . ILE A 1 100 ? 10.781 26.922 7.539 1 97.75 100 ILE A N 1
ATOM 751 C CA . ILE A 1 100 ? 10.664 25.5 7.824 1 97.75 100 ILE A CA 1
ATOM 752 C C . ILE A 1 100 ? 9.227 25.156 8.195 1 97.75 100 ILE A C 1
ATOM 754 O O . ILE A 1 100 ? 8.734 25.578 9.25 1 97.75 100 ILE A O 1
ATOM 758 N N . VAL A 1 101 ? 8.586 24.359 7.391 1 96.25 101 VAL A N 1
ATOM 759 C CA . VAL A 1 101 ? 7.145 24.125 7.449 1 96.25 101 VAL A CA 1
ATOM 760 C C . VAL A 1 101 ? 6.824 23.188 8.617 1 96.25 101 VAL A C 1
ATOM 762 O O . VAL A 1 101 ? 7.648 22.344 8.984 1 96.25 101 VAL A O 1
ATOM 765 N N . TRP A 1 102 ? 5.605 23.328 9.195 1 94.62 102 TRP A N 1
ATOM 766 C CA . TRP A 1 102 ? 5.152 22.547 10.344 1 94.62 102 TRP A CA 1
ATOM 767 C C . TRP A 1 102 ? 5.219 21.047 10.039 1 94.62 102 TRP A C 1
ATOM 769 O O . TRP A 1 102 ? 5.438 20.234 10.945 1 94.62 102 TRP A O 1
ATOM 779 N N . GLN A 1 103 ? 5.113 20.641 8.859 1 88.19 103 GLN A N 1
ATOM 780 C CA . GLN A 1 103 ? 5.102 19.234 8.461 1 88.19 103 GLN A CA 1
ATOM 781 C C . GLN A 1 103 ? 6.52 18.672 8.398 1 88.19 103 GLN A C 1
ATOM 783 O O . GLN A 1 103 ? 6.703 17.453 8.344 1 88.19 103 GLN A O 1
ATOM 788 N N . SER A 1 104 ? 7.555 19.547 8.43 1 90.06 104 SER A N 1
ATOM 789 C CA . SER A 1 104 ? 8.922 19.094 8.195 1 90.06 104 SER A CA 1
ATOM 790 C C . SER A 1 104 ? 9.445 18.281 9.367 1 90.06 104 SER A C 1
ATOM 792 O O . SER A 1 104 ? 9.219 18.625 10.531 1 90.06 104 SER A O 1
ATOM 794 N N . ARG A 1 105 ? 10.148 17.25 9.086 1 88.38 105 ARG A N 1
ATOM 795 C CA . ARG A 1 105 ? 10.719 16.391 10.109 1 88.38 105 ARG A CA 1
ATOM 796 C C . ARG A 1 105 ? 12.211 16.656 10.289 1 88.38 105 ARG A C 1
ATOM 798 O O . ARG A 1 105 ? 12.914 15.891 10.945 1 88.38 105 ARG A O 1
ATOM 805 N N . LEU A 1 106 ? 12.641 17.703 9.805 1 90.69 106 LEU A N 1
ATOM 806 C CA . LEU A 1 106 ? 14.047 18.094 9.773 1 90.69 106 LEU A CA 1
ATOM 807 C C . LEU A 1 106 ? 14.648 18.078 11.172 1 90.69 106 LEU A C 1
ATOM 809 O O . LEU A 1 106 ? 15.828 17.75 11.336 1 90.69 106 LEU A O 1
ATOM 813 N N . THR A 1 107 ? 13.844 18.375 12.133 1 94.5 107 THR A N 1
ATOM 814 C CA . THR A 1 107 ? 14.398 18.578 13.469 1 94.5 107 THR A CA 1
ATOM 815 C C . THR A 1 107 ? 14.133 17.375 14.359 1 94.5 107 THR A C 1
ATOM 817 O O . THR A 1 107 ? 14.242 17.453 15.578 1 94.5 107 THR A O 1
ATOM 820 N N . ALA A 1 108 ? 13.781 16.266 13.789 1 90.62 108 ALA A N 1
ATOM 821 C CA . ALA A 1 108 ? 13.508 15.039 14.547 1 90.62 108 ALA A CA 1
ATOM 822 C C . ALA A 1 108 ? 14.719 14.641 15.391 1 90.62 108 ALA A C 1
ATOM 824 O O . ALA A 1 108 ? 14.57 14.273 16.562 1 90.62 108 ALA A O 1
ATOM 825 N N . PRO A 1 109 ? 15.992 14.75 14.859 1 92.75 109 PRO A N 1
ATOM 826 C CA . PRO A 1 109 ? 17.141 14.406 15.688 1 92.75 109 PRO A CA 1
ATOM 827 C C . PRO A 1 109 ? 17.281 15.297 16.922 1 92.75 109 PRO A C 1
ATOM 829 O O . PRO A 1 109 ? 17.688 14.828 17.984 1 92.75 109 PRO A O 1
ATOM 832 N N . ILE A 1 110 ? 16.922 16.547 16.781 1 95.75 110 ILE A N 1
ATOM 833 C CA . ILE A 1 110 ? 16.938 17.469 17.922 1 95.75 110 ILE A CA 1
ATOM 834 C C . ILE A 1 110 ? 15.938 17 18.969 1 95.75 110 ILE A C 1
ATOM 836 O O . ILE A 1 110 ? 16.25 17 20.172 1 95.75 110 ILE A O 1
ATOM 840 N N . CYS A 1 111 ? 14.797 16.641 18.547 1 95.44 111 CYS A N 1
ATOM 841 C CA . CYS A 1 111 ? 13.758 16.156 19.453 1 95.44 111 CYS A CA 1
ATOM 842 C C . CYS A 1 111 ? 14.203 14.906 20.188 1 95.44 111 CYS A C 1
ATOM 844 O O . CYS A 1 111 ? 13.977 14.773 21.391 1 95.44 111 CYS A O 1
ATOM 846 N N . ASP A 1 112 ? 14.875 14.047 19.469 1 92.44 112 ASP A N 1
ATOM 847 C CA . ASP A 1 112 ? 15.375 12.828 20.094 1 92.44 112 ASP A CA 1
ATOM 848 C C . ASP A 1 112 ? 16.375 13.148 21.203 1 92.44 112 ASP A C 1
ATOM 850 O O . ASP A 1 112 ? 16.344 12.531 22.266 1 92.44 112 ASP A O 1
ATOM 854 N N . ARG A 1 113 ? 17.219 14.062 20.969 1 95.56 113 ARG A N 1
ATOM 855 C CA . ARG A 1 113 ? 18.219 14.469 21.953 1 95.56 113 ARG A CA 1
ATOM 856 C C . ARG A 1 113 ? 17.547 15.117 23.156 1 95.56 113 ARG A C 1
ATOM 858 O O . ARG A 1 113 ? 17.984 14.914 24.297 1 95.56 113 ARG A O 1
ATOM 865 N N . LEU A 1 114 ? 16.547 15.945 22.922 1 97.12 114 LEU A N 1
ATOM 866 C CA . LEU A 1 114 ? 15.82 16.594 24.016 1 97.12 114 LEU A CA 1
ATOM 867 C C . LEU A 1 114 ? 15.141 15.555 24.906 1 97.12 114 LEU A C 1
ATOM 869 O O . LEU A 1 114 ? 15.164 15.672 26.141 1 97.12 114 LEU A O 1
ATOM 873 N N . LYS A 1 115 ? 14.523 14.617 24.266 1 94.69 115 LYS A N 1
ATOM 874 C CA . LYS A 1 115 ? 13.883 13.539 25 1 94.69 115 LYS A CA 1
ATOM 875 C C . LYS A 1 115 ? 14.906 12.742 25.812 1 94.69 115 LYS A C 1
ATOM 877 O O . LYS A 1 115 ? 14.68 12.438 26.984 1 94.69 115 LYS A O 1
ATOM 882 N N . ALA A 1 116 ? 16.016 12.438 25.188 1 95.5 116 ALA A N 1
ATOM 883 C CA . ALA A 1 116 ? 17.078 11.68 25.844 1 95.5 116 ALA A CA 1
ATOM 884 C C . ALA A 1 116 ? 17.625 12.445 27.047 1 95.5 116 ALA A C 1
ATOM 886 O O . ALA A 1 116 ? 18.016 11.836 28.047 1 95.5 116 ALA A O 1
ATOM 887 N N . ALA A 1 117 ? 17.594 13.703 26.984 1 97.12 117 ALA A N 1
ATOM 888 C CA . ALA A 1 117 ? 18.109 14.555 28.047 1 97.12 117 ALA A CA 1
ATOM 889 C C . ALA A 1 117 ? 17.078 14.742 29.141 1 97.12 117 ALA A C 1
ATOM 891 O O . ALA A 1 117 ? 17.344 15.398 30.156 1 97.12 117 ALA A O 1
ATOM 892 N N . GLY A 1 118 ? 15.859 14.25 28.953 1 96.56 118 GLY A N 1
ATOM 893 C CA . GLY A 1 118 ? 14.836 14.25 29.984 1 96.56 118 GLY A CA 1
ATOM 894 C C . GLY A 1 118 ? 14.023 15.531 30.016 1 96.56 118 GLY A C 1
ATOM 895 O O . GLY A 1 118 ? 13.461 15.891 31.062 1 96.56 118 GLY A O 1
ATOM 896 N N . HIS A 1 119 ? 13.922 16.25 28.922 1 97.5 119 HIS A N 1
ATOM 897 C CA . HIS A 1 119 ? 13.273 17.562 28.906 1 97.5 119 HIS A CA 1
ATOM 898 C C . HIS A 1 119 ? 11.797 17.453 28.578 1 97.5 119 HIS A C 1
ATOM 900 O O . HIS A 1 119 ? 11.047 18.422 28.672 1 97.5 119 HIS A O 1
ATOM 906 N N . GLU A 1 120 ? 11.281 16.344 28.25 1 95.5 120 GLU A N 1
ATOM 907 C CA . GLU A 1 120 ? 9.922 16.156 27.75 1 95.5 120 GLU A CA 1
ATOM 908 C C . GLU A 1 120 ? 8.891 16.641 28.766 1 95.5 120 GLU A C 1
ATOM 910 O O . GLU A 1 120 ? 7.934 17.328 28.406 1 95.5 120 GLU A O 1
ATOM 915 N N . GLN A 1 121 ? 9.094 16.281 30.016 1 95.75 121 GLN A N 1
ATOM 916 C CA . GLN A 1 121 ? 8.133 16.656 31.047 1 95.75 121 GLN A CA 1
ATOM 917 C C . GLN A 1 121 ? 8.102 18.172 31.25 1 95.75 121 GLN A C 1
ATOM 919 O O . GLN A 1 121 ? 7.027 18.766 31.406 1 95.75 121 GLN A O 1
ATOM 924 N N . THR A 1 122 ? 9.258 18.75 31.219 1 97.62 122 THR A N 1
ATOM 925 C CA . THR A 1 122 ? 9.359 20.203 31.375 1 97.62 122 THR A CA 1
ATOM 926 C C . THR A 1 122 ? 8.586 20.906 30.266 1 97.62 122 THR A C 1
ATOM 928 O O . THR A 1 122 ? 7.812 21.828 30.531 1 97.62 122 THR A O 1
ATOM 931 N N . PHE A 1 123 ? 8.789 20.516 29.078 1 97.81 123 PHE A N 1
ATOM 932 C CA . PHE A 1 123 ? 8.086 21.109 27.938 1 97.81 123 PHE A CA 1
ATOM 933 C C . PHE A 1 123 ? 6.582 20.891 28.062 1 97.81 123 PHE A C 1
ATOM 935 O O . PHE A 1 123 ? 5.801 21.828 27.875 1 97.81 123 PHE A O 1
ATOM 942 N N . ARG A 1 124 ? 6.168 19.75 28.406 1 96.62 124 ARG A N 1
ATOM 943 C CA . ARG A 1 124 ? 4.75 19.406 28.484 1 96.62 124 ARG A CA 1
ATOM 944 C C . ARG A 1 124 ? 4.043 20.234 29.562 1 96.62 124 ARG A C 1
ATOM 946 O O . ARG A 1 124 ? 2.955 20.766 29.328 1 96.62 124 ARG A O 1
ATOM 953 N N . GLU A 1 125 ? 4.668 20.344 30.688 1 96.94 125 GLU A N 1
ATOM 954 C CA . GLU A 1 125 ? 4.07 21.047 31.812 1 96.94 125 GLU A CA 1
ATOM 955 C C . GLU A 1 125 ? 3.898 22.531 31.516 1 96.94 125 GLU A C 1
ATOM 957 O O . GLU A 1 125 ? 2.916 23.141 31.938 1 96.94 125 GLU A O 1
ATOM 962 N N . LYS A 1 126 ? 4.781 23.062 30.766 1 98.25 126 LYS A N 1
ATOM 963 C CA . LYS A 1 126 ? 4.797 24.5 30.562 1 98.25 126 LYS A CA 1
ATOM 964 C C . LYS A 1 126 ? 4.039 24.906 29.312 1 98.25 126 LYS A C 1
ATOM 966 O O . LYS A 1 126 ? 3.379 25.938 29.266 1 98.25 126 LYS A O 1
ATOM 971 N N . THR A 1 127 ? 4.141 24.062 28.312 1 98.19 127 THR A N 1
ATOM 972 C CA . THR A 1 127 ? 3.619 24.484 27.016 1 98.19 127 THR A CA 1
ATOM 973 C C . THR A 1 127 ? 2.354 23.703 26.656 1 98.19 127 THR A C 1
ATOM 975 O O . THR A 1 127 ? 1.597 24.109 25.781 1 98.19 127 THR A O 1
ATOM 978 N N . GLY A 1 128 ? 2.105 22.562 27.312 1 97.44 128 GLY A N 1
ATOM 979 C CA . GLY A 1 128 ? 1.015 21.672 26.922 1 97.44 128 GLY A CA 1
ATOM 980 C C . GLY A 1 128 ? 1.329 20.844 25.703 1 97.44 128 GLY A C 1
ATOM 981 O O . GLY A 1 128 ? 0.492 20.047 25.25 1 97.44 128 GLY A O 1
ATOM 982 N N . LEU A 1 129 ? 2.553 20.906 25.141 1 97.19 129 LEU A N 1
ATOM 983 C CA . LEU A 1 129 ? 2.939 20.25 23.891 1 97.19 129 LEU A CA 1
ATOM 984 C C . LEU A 1 129 ? 3.873 19.078 24.172 1 97.19 129 LEU A C 1
ATOM 986 O O . LEU A 1 129 ? 4.41 18.953 25.266 1 97.19 129 LEU A O 1
ATOM 990 N N . VAL A 1 130 ? 3.988 18.203 23.266 1 95.12 130 VAL A N 1
ATOM 991 C CA . VAL A 1 130 ? 4.988 17.141 23.312 1 95.12 130 VAL A CA 1
ATOM 992 C C . VAL A 1 130 ? 6.246 17.594 22.562 1 95.12 130 VAL A C 1
ATOM 994 O O . VAL A 1 130 ? 6.234 18.609 21.875 1 95.12 130 VAL A O 1
ATOM 997 N N . VAL A 1 131 ? 7.336 16.859 22.812 1 95.44 131 VAL A N 1
ATOM 998 C CA . VAL A 1 131 ? 8.555 17.141 22.062 1 95.44 131 VAL A CA 1
ATOM 999 C C . VAL A 1 131 ? 8.492 16.438 20.703 1 95.44 131 VAL A C 1
ATOM 1001 O O . VAL A 1 131 ? 8.633 15.211 20.625 1 95.44 131 VAL A O 1
ATOM 1004 N N . ASP A 1 132 ? 8.297 17.25 19.703 1 93.5 132 ASP A N 1
ATOM 1005 C CA . ASP A 1 132 ? 8.156 16.75 18.328 1 93.5 132 ASP A CA 1
ATOM 1006 C C . ASP A 1 132 ? 8.641 17.797 17.328 1 93.5 132 ASP A C 1
ATOM 1008 O O . ASP A 1 132 ? 8.609 19 17.594 1 93.5 132 ASP A O 1
ATOM 1012 N N . ALA A 1 133 ? 9.031 17.281 16.156 1 93.5 133 ALA A N 1
ATOM 1013 C CA . ALA A 1 133 ? 9.539 18.188 15.117 1 93.5 133 ALA A CA 1
ATOM 1014 C C . ALA A 1 133 ? 8.438 19.078 14.57 1 93.5 133 ALA A C 1
ATOM 1016 O O . ALA A 1 133 ? 8.703 20.016 13.82 1 93.5 133 ALA A O 1
ATOM 1017 N N . TYR A 1 134 ? 7.246 18.906 15.039 1 92.69 134 TYR A N 1
ATOM 1018 C CA . TYR A 1 134 ? 6.039 19.625 14.648 1 92.69 134 TYR A CA 1
ATOM 1019 C C . TYR A 1 134 ? 6.148 21.109 15.016 1 92.69 134 TYR A C 1
ATOM 1021 O O . TYR A 1 134 ? 5.68 21.969 14.273 1 92.69 134 TYR A O 1
ATOM 1029 N N . PHE A 1 135 ? 6.84 21.438 16 1 97.44 135 PHE A N 1
ATOM 1030 C CA . PHE A 1 135 ? 6.715 22.734 16.641 1 97.44 135 PHE A CA 1
ATOM 1031 C C . PHE A 1 135 ? 7.875 23.641 16.25 1 97.44 135 PHE A C 1
ATOM 1033 O O . PHE A 1 135 ? 8.93 23.172 15.82 1 97.44 135 PHE A O 1
ATOM 1040 N N . SER A 1 136 ? 7.746 24.953 16.469 1 98.31 136 SER A N 1
ATOM 1041 C CA . SER A 1 136 ? 8.617 25.984 15.922 1 98.31 136 SER A CA 1
ATOM 1042 C C . SER A 1 136 ? 9.969 26 16.625 1 98.31 136 SER A C 1
ATOM 1044 O O . SER A 1 136 ? 10.992 26.297 16.016 1 98.31 136 SER A O 1
ATOM 1046 N N . GLY A 1 137 ? 9.938 25.719 17.891 1 98.5 137 GLY A N 1
ATOM 1047 C CA . GLY A 1 137 ? 11.117 25.922 18.719 1 98.5 137 GLY A CA 1
ATOM 1048 C C . GLY A 1 137 ? 12.328 25.172 18.219 1 98.5 137 GLY A C 1
ATOM 1049 O O . GLY A 1 137 ? 13.422 25.734 18.109 1 98.5 137 GLY A O 1
ATOM 1050 N N . THR A 1 138 ? 12.133 23.922 17.906 1 98 138 THR A N 1
ATOM 1051 C CA . THR A 1 138 ? 13.258 23.094 17.453 1 98 138 THR A CA 1
ATOM 1052 C C . THR A 1 138 ? 13.719 23.531 16.062 1 98 138 THR A C 1
ATOM 1054 O O . THR A 1 138 ? 14.891 23.375 15.719 1 98 138 THR A O 1
ATOM 1057 N N . LYS A 1 139 ? 12.844 24.094 15.281 1 98.31 139 LYS A N 1
ATOM 1058 C CA . LYS A 1 139 ? 13.195 24.625 13.969 1 98.31 139 LYS A CA 1
ATOM 1059 C C . LYS A 1 139 ? 14.062 25.875 14.102 1 98.31 139 LYS A C 1
ATOM 1061 O O . LYS A 1 139 ? 15.031 26.047 13.352 1 98.31 139 LYS A O 1
ATOM 1066 N N . VAL A 1 140 ? 13.711 26.703 15.008 1 98.56 140 VAL A N 1
ATOM 1067 C CA . VAL A 1 140 ? 14.508 27.891 15.281 1 98.56 140 VAL A CA 1
ATOM 1068 C C . VAL A 1 140 ? 15.898 27.484 15.773 1 98.56 140 VAL A C 1
ATOM 1070 O O . VAL A 1 140 ? 16.906 28.016 15.305 1 98.56 140 VAL A O 1
ATOM 1073 N N . LYS A 1 141 ? 15.914 26.562 16.688 1 98.5 141 LYS A N 1
ATOM 1074 C CA . LYS A 1 141 ? 17.188 26.047 17.188 1 98.5 141 LYS A CA 1
ATOM 1075 C C . LYS A 1 141 ? 18.047 25.531 16.031 1 98.5 141 LYS A C 1
ATOM 1077 O O . LYS A 1 141 ? 19.25 25.828 15.961 1 98.5 141 LYS A O 1
ATOM 1082 N N . HIS A 1 142 ? 17.438 24.766 15.195 1 98.19 142 HIS A N 1
ATOM 1083 C CA . HIS A 1 142 ? 18.156 24.203 14.062 1 98.19 142 HIS A CA 1
ATOM 1084 C C . HIS A 1 142 ? 18.812 25.281 13.211 1 98.19 142 HIS A C 1
ATOM 1086 O O . HIS A 1 142 ? 19.984 25.188 12.883 1 98.19 142 HIS A O 1
ATOM 1092 N N . LEU A 1 143 ? 18.047 26.328 12.883 1 98.06 143 LEU A N 1
ATOM 1093 C CA . LEU A 1 143 ? 18.562 27.422 12.055 1 98.06 143 LEU A CA 1
ATOM 1094 C C . LEU A 1 143 ? 19.703 28.156 12.766 1 98.06 143 LEU A C 1
ATOM 1096 O O . LEU A 1 143 ? 20.734 28.453 12.156 1 98.06 143 LEU A O 1
ATOM 1100 N N . LEU A 1 144 ? 19.562 28.359 14 1 98.12 144 LEU A N 1
ATOM 1101 C CA . LEU A 1 144 ? 20.594 29.062 14.773 1 98.12 144 LEU A CA 1
ATOM 1102 C C . LEU A 1 144 ? 21.859 28.219 14.891 1 98.12 144 LEU A C 1
ATOM 1104 O O . LEU A 1 144 ? 22.969 28.75 14.93 1 98.12 144 LEU A O 1
ATOM 1108 N N . ASP A 1 145 ? 21.672 26.938 14.938 1 97.38 145 ASP A N 1
ATOM 1109 C CA . ASP A 1 145 ? 22.797 26.016 15.109 1 97.38 145 ASP A CA 1
ATOM 1110 C C . ASP A 1 145 ? 23.531 25.812 13.789 1 97.38 145 ASP A C 1
ATOM 1112 O O . ASP A 1 145 ? 24.734 25.516 13.781 1 97.38 145 ASP A O 1
ATOM 1116 N N . THR A 1 146 ? 22.859 25.922 12.68 1 96.81 146 THR A N 1
ATOM 1117 C CA . THR A 1 146 ? 23.422 25.406 11.445 1 96.81 146 THR A CA 1
ATOM 1118 C C . THR A 1 146 ? 23.891 26.547 10.539 1 96.81 146 THR A C 1
ATOM 1120 O O . THR A 1 146 ? 24.766 26.359 9.695 1 96.81 146 THR A O 1
ATOM 1123 N N . ILE A 1 147 ? 23.266 27.766 10.68 1 96.62 147 ILE A N 1
ATOM 1124 C CA . ILE A 1 147 ? 23.656 28.891 9.836 1 96.62 147 ILE A CA 1
ATOM 1125 C C . ILE A 1 147 ? 24.766 29.688 10.531 1 96.62 147 ILE A C 1
ATOM 1127 O O . ILE A 1 147 ? 24.547 30.234 11.617 1 96.62 147 ILE A O 1
ATOM 1131 N N . ASP A 1 148 ? 25.859 29.781 9.789 1 97.06 148 ASP A N 1
ATOM 1132 C CA . ASP A 1 148 ? 27.047 30.422 10.367 1 97.06 148 ASP A CA 1
ATOM 1133 C C . ASP A 1 148 ? 26.766 31.875 10.711 1 97.06 148 ASP A C 1
ATOM 1135 O O . ASP A 1 148 ? 26.266 32.656 9.875 1 97.06 148 ASP A O 1
ATOM 1139 N N . GLY A 1 149 ? 27 32.25 12.008 1 97.19 149 GLY A N 1
ATOM 1140 C CA . GLY A 1 149 ? 26.922 33.625 12.445 1 97.19 149 GLY A CA 1
ATOM 1141 C C . GLY A 1 149 ? 25.516 34.062 12.82 1 97.19 149 GLY A C 1
ATOM 1142 O O . GLY A 1 149 ? 25.312 35.125 13.375 1 97.19 149 GLY A O 1
ATOM 1143 N N . LEU A 1 150 ? 24.594 33.25 12.594 1 97.62 150 LEU A N 1
ATOM 1144 C CA . LEU A 1 150 ? 23.203 33.656 12.789 1 97.62 150 LEU A CA 1
ATOM 1145 C C . LEU A 1 150 ? 22.891 33.844 14.273 1 97.62 150 LEU A C 1
ATOM 1147 O O . LEU A 1 150 ? 22.172 34.75 14.648 1 97.62 150 LEU A O 1
ATOM 1151 N N . ARG A 1 151 ? 23.422 32.969 15.086 1 97 151 ARG A N 1
ATOM 1152 C CA . ARG A 1 151 ? 23.156 33.062 16.516 1 97 151 ARG A CA 1
ATOM 1153 C C . ARG A 1 151 ? 23.656 34.375 17.094 1 97 151 ARG A C 1
ATOM 1155 O O . ARG A 1 151 ? 22.969 35.031 17.875 1 97 151 ARG A O 1
ATOM 1162 N N . ALA A 1 152 ? 24.844 34.75 16.734 1 97.31 152 ALA A N 1
ATOM 1163 C CA . ALA A 1 152 ? 25.391 36 17.203 1 97.31 152 ALA A CA 1
ATOM 1164 C C . ALA A 1 152 ? 24.531 37.188 16.75 1 97.31 152 ALA A C 1
ATOM 1166 O O . ALA A 1 152 ? 24.297 38.125 17.516 1 97.31 152 ALA A O 1
ATOM 1167 N N . ARG A 1 153 ? 24.094 37.156 15.562 1 97.38 153 ARG A N 1
ATOM 1168 C CA . ARG A 1 153 ? 23.219 38.219 15.031 1 97.38 153 ARG A CA 1
ATOM 1169 C C . ARG A 1 153 ? 21.891 38.25 15.773 1 97.38 153 ARG A C 1
ATOM 1171 O O . ARG A 1 153 ? 21.328 39.312 16.016 1 97.38 153 ARG A O 1
ATOM 1178 N N . ALA A 1 154 ? 21.391 37.094 16.094 1 97.38 154 ALA A N 1
ATOM 1179 C CA . ALA A 1 154 ? 20.125 37 16.828 1 97.38 154 ALA A CA 1
ATOM 1180 C C . ALA A 1 154 ? 20.266 37.562 18.234 1 97.38 154 ALA A C 1
ATOM 1182 O O . ALA A 1 154 ? 19.375 38.281 18.703 1 97.38 154 ALA A O 1
ATOM 1183 N N . GLU A 1 155 ? 21.344 37.25 18.859 1 97 155 GLU A N 1
ATOM 1184 C CA . GLU A 1 155 ? 21.594 37.75 20.203 1 97 155 GLU A CA 1
ATOM 1185 C C . GLU A 1 155 ? 21.75 39.281 20.188 1 97 155 GLU A C 1
ATOM 1187 O O . GLU A 1 155 ? 21.375 39.938 21.156 1 97 155 GLU A O 1
ATOM 1192 N N . ALA A 1 156 ? 22.219 39.75 19.094 1 96.19 156 ALA A N 1
ATOM 1193 C CA . ALA A 1 156 ? 22.422 41.188 18.953 1 96.19 156 ALA A CA 1
ATOM 1194 C C . ALA A 1 156 ? 21.125 41.906 18.609 1 96.19 156 ALA A C 1
ATOM 1196 O O . ALA A 1 156 ? 21.047 43.125 18.641 1 96.19 156 ALA A O 1
ATOM 1197 N N . GLY A 1 157 ? 20.156 41.188 18.266 1 94.12 157 GLY A N 1
ATOM 1198 C CA . GLY A 1 157 ? 18.859 41.781 17.984 1 94.12 157 GLY A CA 1
ATOM 1199 C C . GLY A 1 157 ? 18.672 42.094 16.516 1 94.12 157 GLY A C 1
ATOM 1200 O O . GLY A 1 157 ? 17.719 42.812 16.156 1 94.12 157 GLY A O 1
ATOM 1201 N N . ASP A 1 158 ? 19.469 41.562 15.672 1 96.88 158 ASP A N 1
ATOM 1202 C CA . ASP A 1 158 ? 19.438 41.906 14.25 1 96.88 158 ASP A CA 1
ATOM 1203 C C . ASP A 1 158 ? 18.516 40.969 13.484 1 96.88 158 ASP A C 1
ATOM 1205 O O . ASP A 1 158 ? 18.266 41.156 12.297 1 96.88 158 ASP A O 1
ATOM 1209 N N . VAL A 1 159 ? 18.078 39.969 14.156 1 98.06 159 VAL A N 1
ATOM 1210 C CA . VAL A 1 159 ? 17.234 38.938 13.539 1 98.06 159 VAL A CA 1
ATOM 1211 C C . VAL A 1 159 ? 15.906 38.844 14.289 1 98.06 159 VAL A C 1
ATOM 1213 O O . VAL A 1 159 ? 15.859 39 15.508 1 98.06 159 VAL A O 1
ATOM 1216 N N . LEU A 1 160 ? 14.836 38.656 13.531 1 98.56 160 LEU A N 1
ATOM 1217 C CA . LEU A 1 160 ? 13.516 38.469 14.102 1 98.56 160 LEU A CA 1
ATOM 1218 C C . LEU A 1 160 ? 13 37.062 13.797 1 98.56 160 LEU A C 1
ATOM 1220 O O . LEU A 1 160 ? 13.32 36.5 12.742 1 98.56 160 LEU A O 1
ATOM 1224 N N . PHE A 1 161 ? 12.336 36.531 14.781 1 98.31 161 PHE A N 1
ATOM 1225 C CA . PHE A 1 161 ? 11.586 35.312 14.578 1 98.31 161 PHE A CA 1
ATOM 1226 C C . PHE A 1 161 ? 10.094 35.594 14.492 1 98.31 161 PHE A C 1
ATOM 1228 O O . PHE A 1 161 ? 9.586 36.5 15.156 1 98.31 161 PHE A O 1
ATOM 1235 N N . GLY A 1 162 ? 9.406 34.75 13.727 1 98.38 162 GLY A N 1
ATOM 1236 C CA . GLY A 1 162 ? 7.957 34.719 13.797 1 98.38 162 GLY A CA 1
ATOM 1237 C C . GLY A 1 162 ? 7.367 33.5 13.086 1 98.38 162 GLY A C 1
ATOM 1238 O O . GLY A 1 162 ? 8.016 32.906 12.234 1 98.38 162 GLY A O 1
ATOM 1239 N N . THR A 1 163 ? 6.141 33.125 13.555 1 98.31 163 THR A N 1
ATOM 1240 C CA . THR A 1 163 ? 5.301 32.281 12.727 1 98.31 163 THR A CA 1
ATOM 1241 C C . THR A 1 163 ? 4.727 33.062 11.547 1 98.31 163 THR A C 1
ATOM 1243 O O . THR A 1 163 ? 5.113 34.219 11.312 1 98.31 163 THR A O 1
ATOM 1246 N N . VAL A 1 164 ? 3.961 32.438 10.758 1 98.69 164 VAL A N 1
ATOM 1247 C CA . VAL A 1 164 ? 3.514 33 9.5 1 98.69 164 VAL A CA 1
ATOM 1248 C C . VAL A 1 164 ? 2.717 34.281 9.773 1 98.69 164 VAL A C 1
ATOM 1250 O O . VAL A 1 164 ? 2.838 35.281 9.039 1 98.69 164 VAL A O 1
ATOM 1253 N N . ASP A 1 165 ? 1.873 34.312 10.828 1 98.62 165 ASP A N 1
ATOM 1254 C CA . ASP A 1 165 ? 1.113 35.5 11.188 1 98.62 165 ASP A CA 1
ATOM 1255 C C . ASP A 1 165 ? 2.041 36.688 11.453 1 98.62 165 ASP A C 1
ATOM 1257 O O . ASP A 1 165 ? 1.807 37.781 10.961 1 98.62 165 ASP A O 1
ATOM 1261 N N . THR A 1 166 ? 3.094 36.438 12.219 1 98.75 166 THR A N 1
ATOM 1262 C CA . THR A 1 166 ? 4.047 37.5 12.586 1 98.75 166 THR A CA 1
ATOM 1263 C C . THR A 1 166 ? 4.684 38.094 11.344 1 98.75 166 THR A C 1
ATOM 1265 O O . THR A 1 166 ? 4.773 39.312 11.219 1 98.75 166 THR A O 1
ATOM 1268 N N . TYR A 1 167 ? 5.09 37.188 10.492 1 98.62 167 TYR A N 1
ATOM 1269 C CA . TYR A 1 167 ? 5.742 37.625 9.266 1 98.62 167 TYR A CA 1
ATOM 1270 C C . TYR A 1 167 ? 4.789 38.469 8.414 1 98.62 167 TYR A C 1
ATOM 1272 O O . TYR A 1 167 ? 5.172 39.5 7.883 1 98.62 167 TYR A O 1
ATOM 1280 N N . LEU A 1 168 ? 3.562 38 8.25 1 98.69 168 LEU A N 1
ATOM 1281 C CA . LEU A 1 168 ? 2.57 38.719 7.445 1 98.69 168 LEU A CA 1
ATOM 1282 C C . LEU A 1 168 ? 2.273 40.094 8.039 1 98.69 168 LEU A C 1
ATOM 1284 O O . LEU A 1 168 ? 2.178 41.094 7.305 1 98.69 168 LEU A O 1
ATOM 1288 N N . ILE A 1 169 ? 2.09 40.156 9.312 1 98.62 169 ILE A N 1
ATOM 1289 C CA . ILE A 1 169 ? 1.771 41.438 9.969 1 98.62 169 ILE A CA 1
ATOM 1290 C C . ILE A 1 169 ? 2.949 42.406 9.836 1 98.62 169 ILE A C 1
ATOM 1292 O O . ILE A 1 169 ? 2.758 43.594 9.602 1 98.62 169 ILE A O 1
ATOM 1296 N N . TRP A 1 170 ? 4.184 41.844 10.031 1 98.56 170 TRP A N 1
ATOM 1297 C CA . TRP A 1 170 ? 5.391 42.656 9.836 1 98.56 170 TRP A CA 1
ATOM 1298 C C . TRP A 1 170 ? 5.414 43.281 8.445 1 98.56 170 TRP A C 1
ATOM 1300 O O . TRP A 1 170 ? 5.699 44.469 8.297 1 98.56 170 TRP A O 1
ATOM 1310 N N . ARG A 1 171 ? 5.078 42.469 7.449 1 98.19 171 ARG A N 1
ATOM 1311 C CA . ARG A 1 171 ? 5.059 42.938 6.066 1 98.19 171 ARG A CA 1
ATOM 1312 C C . ARG A 1 171 ? 3.902 43.906 5.824 1 98.19 171 ARG A C 1
ATOM 1314 O O . ARG A 1 171 ? 4.062 44.906 5.133 1 98.19 171 ARG A O 1
ATOM 1321 N N . LEU A 1 172 ? 2.727 43.594 6.363 1 98.5 172 LEU A N 1
ATOM 1322 C CA . LEU A 1 172 ? 1.525 44.375 6.168 1 98.5 172 LEU A CA 1
ATOM 1323 C C . LEU A 1 172 ? 1.704 45.781 6.754 1 98.5 172 LEU A C 1
ATOM 1325 O O . LEU A 1 172 ? 1.1 46.75 6.273 1 98.5 172 LEU A O 1
ATOM 1329 N N . THR A 1 173 ? 2.537 45.906 7.773 1 98.12 173 THR A N 1
ATOM 1330 C CA . THR A 1 173 ? 2.697 47.188 8.477 1 98.12 173 THR A CA 1
ATOM 1331 C C . THR A 1 173 ? 3.973 47.875 8.031 1 98.12 173 THR A C 1
ATOM 1333 O O . THR A 1 173 ? 4.359 48.906 8.602 1 98.12 173 THR A O 1
ATOM 1336 N N . GLY A 1 174 ? 4.652 47.281 7.094 1 96.5 174 GLY A N 1
ATOM 1337 C CA . GLY A 1 174 ? 5.879 47.906 6.602 1 96.5 174 GLY A CA 1
ATOM 1338 C C . GLY A 1 174 ? 7.031 47.781 7.578 1 96.5 174 GLY A C 1
ATOM 1339 O O . GLY A 1 174 ? 7.848 48.719 7.691 1 96.5 174 GLY A O 1
ATOM 1340 N N . GLY A 1 175 ? 7.004 46.812 8.383 1 96.62 175 GLY A N 1
ATOM 1341 C CA . GLY A 1 175 ? 8.094 46.531 9.297 1 96.62 175 GLY A CA 1
ATOM 1342 C C . GLY A 1 175 ? 7.938 47.25 10.633 1 96.62 175 GLY A C 1
ATOM 1343 O O . GLY A 1 175 ? 8.883 47.312 11.43 1 96.62 175 GLY A O 1
ATOM 1344 N N . LYS A 1 176 ? 6.77 47.656 10.953 1 96.5 176 LYS A N 1
ATOM 1345 C CA . LYS A 1 176 ? 6.578 48.469 12.148 1 96.5 176 LYS A CA 1
ATOM 1346 C C . LYS A 1 176 ? 6.129 47.625 13.328 1 96.5 176 LYS A C 1
ATOM 1348 O O . LYS A 1 176 ? 6.336 48 14.484 1 96.5 176 LYS A O 1
ATOM 1353 N N . VAL A 1 177 ? 5.422 46.562 13.062 1 98.06 177 VAL A N 1
ATOM 1354 C CA . VAL A 1 177 ? 4.805 45.781 14.133 1 98.06 177 VAL A CA 1
ATOM 1355 C C . VAL A 1 177 ? 5.332 44.344 14.109 1 98.06 177 VAL A C 1
ATOM 1357 O O . VAL A 1 177 ? 5.199 43.656 13.109 1 98.06 177 VAL A O 1
ATOM 1360 N N . HIS A 1 178 ? 6.031 43.938 15.164 1 98.44 178 HIS A N 1
ATOM 1361 C CA . HIS A 1 178 ? 6.523 42.562 15.367 1 98.44 178 HIS A CA 1
ATOM 1362 C C . HIS A 1 178 ? 5.781 41.875 16.516 1 98.44 178 HIS A C 1
ATOM 1364 O O . HIS A 1 178 ? 6.227 41.906 17.656 1 98.44 178 HIS A O 1
ATOM 1370 N N . ILE A 1 179 ? 4.621 41.25 16.125 1 98.69 179 ILE A N 1
ATOM 1371 C CA . ILE A 1 179 ? 3.756 40.688 17.141 1 98.69 179 ILE A CA 1
ATOM 1372 C C . ILE A 1 179 ? 3.258 39.312 16.703 1 98.69 179 ILE A C 1
ATOM 1374 O O . ILE A 1 179 ? 3.457 38.938 15.547 1 98.69 179 ILE A O 1
ATOM 1378 N N . THR A 1 180 ? 2.756 38.562 17.562 1 98.62 180 THR A N 1
ATOM 1379 C CA . THR A 1 180 ? 1.956 37.375 17.359 1 98.62 180 THR A CA 1
ATOM 1380 C C . THR A 1 180 ? 0.821 37.312 18.391 1 98.62 180 THR A C 1
ATOM 1382 O O . THR A 1 180 ? 0.614 38.25 19.156 1 98.62 180 THR A O 1
ATOM 1385 N N . ASP A 1 181 ? -0.056 36.375 18.266 1 98.56 181 ASP A N 1
ATOM 1386 C CA . ASP A 1 181 ? -1.102 36.25 19.281 1 98.56 181 ASP A CA 1
ATOM 1387 C C . ASP A 1 181 ? -0.934 34.969 20.094 1 98.56 181 ASP A C 1
ATOM 1389 O O . ASP A 1 181 ? -0.005 34.188 19.859 1 98.56 181 ASP A O 1
ATOM 1393 N N . TYR A 1 182 ? -1.731 34.719 21.094 1 98.56 182 TYR A N 1
ATOM 1394 C CA . TYR A 1 182 ? -1.66 33.594 22 1 98.56 182 TYR A CA 1
ATOM 1395 C C . TYR A 1 182 ? -1.759 32.281 21.219 1 98.56 182 TYR A C 1
ATOM 1397 O O . TYR A 1 182 ? -1.071 31.297 21.547 1 98.56 182 TYR A O 1
ATOM 1405 N N . THR A 1 183 ? -2.609 32.219 20.203 1 98.56 183 THR A N 1
ATOM 1406 C CA . THR A 1 183 ? -2.928 30.984 19.5 1 98.56 183 THR A CA 1
ATOM 1407 C C . THR A 1 183 ? -1.723 30.469 18.719 1 98.56 183 THR A C 1
ATOM 1409 O O . THR A 1 183 ? -1.517 29.266 18.594 1 98.56 183 THR A O 1
ATOM 1412 N N . ASN A 1 184 ? -0.941 31.359 18.172 1 98.69 184 ASN A N 1
ATOM 1413 C CA . ASN A 1 184 ? 0.279 30.969 17.469 1 98.69 184 ASN A CA 1
ATOM 1414 C C . ASN A 1 184 ? 1.436 30.734 18.438 1 98.69 184 ASN A C 1
ATOM 1416 O O . ASN A 1 184 ? 2.184 29.766 18.297 1 98.69 184 ASN A O 1
ATOM 1420 N N . ALA A 1 185 ? 1.539 31.578 19.422 1 98.75 185 ALA A N 1
ATOM 1421 C CA . ALA A 1 185 ? 2.631 31.484 20.391 1 98.75 185 ALA A CA 1
ATOM 1422 C C . ALA A 1 185 ? 2.594 30.141 21.125 1 98.75 185 ALA A C 1
ATOM 1424 O O . ALA A 1 185 ? 3.635 29.531 21.359 1 98.75 185 ALA A O 1
ATOM 1425 N N . CYS A 1 186 ? 1.439 29.719 21.484 1 98.5 186 CYS A N 1
ATOM 1426 C CA . CYS A 1 186 ? 1.307 28.547 22.328 1 98.5 186 CYS A CA 1
ATOM 1427 C C . CYS A 1 186 ? 1.692 27.281 21.578 1 98.5 186 CYS A C 1
ATOM 1429 O O . CYS A 1 186 ? 1.873 26.219 22.172 1 98.5 186 CYS A O 1
ATOM 1431 N N . ARG A 1 187 ? 1.949 27.422 20.297 1 98.19 187 ARG A N 1
ATOM 1432 C CA . ARG A 1 187 ? 2.281 26.25 19.484 1 98.19 187 ARG A CA 1
ATOM 1433 C C . ARG A 1 187 ? 3.771 26.219 19.156 1 98.19 187 ARG A C 1
ATOM 1435 O O . ARG A 1 187 ? 4.234 25.328 18.453 1 98.19 187 ARG A O 1
ATOM 1442 N N . THR A 1 188 ? 4.602 27.062 19.719 1 98.5 188 THR A N 1
ATOM 1443 C CA . THR A 1 188 ? 5.996 27.25 19.328 1 98.5 188 THR A CA 1
ATOM 1444 C C . THR A 1 188 ? 6.914 26.328 20.141 1 98.5 188 THR A C 1
ATOM 1446 O O . THR A 1 188 ? 8.078 26.156 19.797 1 98.5 188 THR A O 1
ATOM 1449 N N . LEU A 1 189 ? 6.418 25.766 21.234 1 98.19 189 LEU A N 1
ATOM 1450 C CA . LEU A 1 189 ? 7.227 25 22.172 1 98.19 189 LEU A CA 1
ATOM 1451 C C . LEU A 1 189 ? 8.062 25.906 23.047 1 98.19 189 LEU A C 1
ATOM 1453 O O . LEU A 1 189 ? 8.891 25.438 23.844 1 98.19 189 LEU A O 1
ATOM 1457 N N . MET A 1 190 ? 7.895 27.219 22.953 1 98.75 190 MET A N 1
ATOM 1458 C CA . MET A 1 190 ? 8.711 28.188 23.703 1 98.75 190 MET A CA 1
ATOM 1459 C C . MET A 1 190 ? 7.848 29.016 24.641 1 98.75 190 MET A C 1
ATOM 1461 O O . MET A 1 190 ? 8.375 29.781 25.453 1 98.75 190 MET A O 1
ATOM 1465 N N . TYR A 1 191 ? 6.562 28.906 24.531 1 98.75 191 TYR A N 1
ATOM 1466 C CA . TYR A 1 191 ? 5.617 29.766 25.234 1 98.75 191 TYR A CA 1
ATOM 1467 C C . TYR A 1 191 ? 4.949 29.016 26.375 1 98.75 191 TYR A C 1
ATOM 1469 O O . TYR A 1 191 ? 4.473 27.891 26.188 1 98.75 191 TYR A O 1
ATOM 1477 N N . ASN A 1 192 ? 4.965 29.594 27.562 1 98.75 192 ASN A N 1
ATOM 1478 C CA . ASN A 1 192 ? 4.281 29.047 28.734 1 98.75 192 ASN A CA 1
ATOM 1479 C C . ASN A 1 192 ? 2.803 29.422 28.75 1 98.75 192 ASN A C 1
ATOM 1481 O O . ASN A 1 192 ? 2.463 30.594 28.906 1 98.75 192 ASN A O 1
ATOM 1485 N N . ILE A 1 193 ? 1.94 28.453 28.625 1 98.19 193 ILE A N 1
ATOM 1486 C CA . ILE A 1 193 ? 0.526 28.734 28.391 1 98.19 193 ILE A CA 1
ATOM 1487 C C . ILE A 1 193 ? -0.149 29.078 29.719 1 98.19 193 ILE A C 1
ATOM 1489 O O . ILE A 1 193 ? -1.298 29.531 29.734 1 98.19 193 ILE A O 1
ATOM 1493 N N . HIS A 1 194 ? 0.574 28.922 30.844 1 97.62 194 HIS A N 1
ATOM 1494 C CA . HIS A 1 194 ? 0.039 29.234 32.156 1 97.62 194 HIS A CA 1
ATOM 1495 C C . HIS A 1 194 ? 0.417 30.656 32.594 1 97.62 194 HIS A C 1
ATOM 1497 O O . HIS A 1 194 ? -0.418 31.391 33.125 1 97.62 194 HIS A O 1
ATOM 1503 N N . THR A 1 195 ? 1.67 31.016 32.344 1 97.81 195 THR A N 1
ATOM 1504 C CA . THR A 1 195 ? 2.146 32.344 32.719 1 97.81 195 THR A CA 1
ATOM 1505 C C . THR A 1 195 ? 1.924 33.344 31.594 1 97.81 195 THR A C 1
ATOM 1507 O O . THR A 1 195 ? 2.037 34.562 31.812 1 97.81 195 THR A O 1
ATOM 1510 N N . LEU A 1 196 ? 1.588 32.906 30.438 1 98 196 LEU A N 1
ATOM 1511 C CA . LEU A 1 196 ? 1.309 33.719 29.266 1 98 196 LEU A CA 1
ATOM 1512 C C . LEU A 1 196 ? 2.504 34.594 28.906 1 98 196 LEU A C 1
ATOM 1514 O O . LEU A 1 196 ? 2.355 35.812 28.734 1 98 196 LEU A O 1
ATOM 1518 N N . ASP A 1 197 ? 3.639 33.938 28.875 1 98.25 197 ASP A N 1
ATOM 1519 C CA . ASP A 1 197 ? 4.895 34.594 28.516 1 98.25 197 ASP A CA 1
ATOM 1520 C C . ASP A 1 197 ? 5.875 33.594 27.906 1 98.25 197 ASP A C 1
ATOM 1522 O O . ASP A 1 197 ? 5.734 32.375 28.109 1 98.25 197 ASP A O 1
ATOM 1526 N N . TRP A 1 198 ? 6.793 34.156 27.094 1 98.69 198 TRP A N 1
ATOM 1527 C CA . TRP A 1 198 ? 7.91 33.312 26.672 1 98.69 198 TRP A CA 1
ATOM 1528 C C . TRP A 1 198 ? 8.68 32.781 27.875 1 98.69 198 TRP A C 1
ATOM 1530 O O . TRP A 1 198 ? 8.961 33.531 28.812 1 98.69 198 TRP A O 1
ATOM 1540 N N . ASP A 1 199 ? 9.031 31.469 27.828 1 98.69 199 ASP A N 1
ATOM 1541 C CA . ASP A 1 199 ? 9.602 30.844 29.016 1 98.69 199 ASP A CA 1
ATOM 1542 C C . ASP A 1 199 ? 11.125 30.828 28.953 1 98.69 199 ASP A C 1
ATOM 1544 O O . ASP A 1 199 ? 11.703 30.156 28.078 1 98.69 199 ASP A O 1
ATOM 1548 N N . ASP A 1 200 ? 11.742 31.375 29.906 1 98.31 200 ASP A N 1
ATOM 1549 C CA . ASP A 1 200 ? 13.195 31.547 29.891 1 98.31 200 ASP A CA 1
ATOM 1550 C C . ASP A 1 200 ? 13.906 30.203 30 1 98.31 200 ASP A C 1
ATOM 1552 O O . ASP A 1 200 ? 14.977 30.016 29.406 1 98.31 200 ASP A O 1
ATOM 1556 N N . GLU A 1 201 ? 13.367 29.344 30.75 1 98.38 201 GLU A N 1
ATOM 1557 C CA . GLU A 1 201 ? 13.977 28.016 30.859 1 98.38 201 GLU A CA 1
ATOM 1558 C C . GLU A 1 201 ? 13.922 27.266 29.531 1 98.38 201 GLU A C 1
ATOM 1560 O O . GLU A 1 201 ? 14.914 26.656 29.125 1 98.38 201 GLU A O 1
ATOM 1565 N N . LEU A 1 202 ? 12.781 27.297 28.922 1 98.62 202 LEU A N 1
ATOM 1566 C CA . LEU A 1 202 ? 12.625 26.641 27.625 1 98.62 202 LEU A CA 1
ATOM 1567 C C . LEU A 1 202 ? 13.539 27.266 26.578 1 98.62 202 LEU A C 1
ATOM 1569 O O . LEU A 1 202 ? 14.156 26.562 25.781 1 98.62 202 LEU A O 1
ATOM 1573 N N . LEU A 1 203 ? 13.617 28.578 26.609 1 98.69 203 LEU A N 1
ATOM 1574 C CA . LEU A 1 203 ? 14.492 29.281 25.672 1 98.69 203 LEU A CA 1
ATOM 1575 C C . LEU A 1 203 ? 15.945 28.891 25.891 1 98.69 203 LEU A C 1
ATOM 1577 O O . LEU A 1 203 ? 16.703 28.75 24.938 1 98.69 203 LEU A O 1
ATOM 1581 N N . LYS A 1 204 ? 16.312 28.688 27.094 1 98.25 204 LYS A N 1
ATOM 1582 C CA . LYS A 1 204 ? 17.672 28.281 27.438 1 98.25 204 LYS A CA 1
ATOM 1583 C C . LYS A 1 204 ? 17.953 26.859 26.922 1 98.25 204 LYS A C 1
ATOM 1585 O O . LYS A 1 204 ? 19 26.609 26.328 1 98.25 204 LYS A O 1
ATOM 1590 N N . ILE A 1 205 ? 17.016 26 27.156 1 98.31 205 ILE A N 1
ATOM 1591 C CA . ILE A 1 205 ? 17.156 24.609 26.719 1 98.31 205 ILE A CA 1
ATOM 1592 C C . ILE A 1 205 ? 17.328 24.578 25.203 1 98.31 205 ILE A C 1
ATOM 1594 O O . ILE A 1 205 ? 18.156 23.828 24.688 1 98.31 205 ILE A O 1
ATOM 1598 N N . LEU A 1 206 ? 16.594 25.438 24.484 1 98.38 206 LEU A N 1
ATOM 1599 C CA . LEU A 1 206 ? 16.578 25.422 23.031 1 98.38 206 LEU A CA 1
ATOM 1600 C C . LEU A 1 206 ? 17.672 26.328 22.453 1 98.38 206 LEU A C 1
ATOM 1602 O O . LEU A 1 206 ? 17.969 26.266 21.266 1 98.38 206 LEU A O 1
ATOM 1606 N N . GLY A 1 207 ? 18.266 27.109 23.281 1 97.56 207 GLY A N 1
ATOM 1607 C CA . GLY A 1 207 ? 19.281 28.031 22.812 1 97.56 207 GLY A CA 1
ATOM 1608 C C . GLY A 1 207 ? 18.719 29.141 21.938 1 97.56 207 GLY A C 1
ATOM 1609 O O . GLY A 1 207 ? 19.328 29.531 20.953 1 97.56 207 GLY A O 1
ATOM 1610 N N . VAL A 1 208 ? 17.547 29.625 22.266 1 98.25 208 VAL A N 1
ATOM 1611 C CA . VAL A 1 208 ? 16.891 30.672 21.484 1 98.25 208 VAL A CA 1
ATOM 1612 C C . VAL A 1 208 ? 16.906 31.984 22.281 1 98.25 208 VAL A C 1
ATOM 1614 O O . VAL A 1 208 ? 16.391 32.062 23.391 1 98.25 208 VAL A O 1
ATOM 1617 N N . PRO A 1 209 ? 17.469 33.031 21.734 1 98.12 209 PRO A N 1
ATOM 1618 C CA . PRO A 1 209 ? 17.469 34.312 22.438 1 98.12 209 PRO A CA 1
ATOM 1619 C C . PRO A 1 209 ? 16.078 34.938 22.5 1 98.12 209 PRO A C 1
ATOM 1621 O O . PRO A 1 209 ? 15.359 34.969 21.5 1 98.12 209 PRO A O 1
ATOM 1624 N N . ARG A 1 210 ? 15.742 35.5 23.609 1 96.88 210 ARG A N 1
ATOM 1625 C CA . ARG A 1 210 ? 14.453 36.156 23.812 1 96.88 210 ARG A CA 1
ATOM 1626 C C . ARG A 1 210 ? 14.305 37.375 22.875 1 96.88 210 ARG A C 1
ATOM 1628 O O . ARG A 1 210 ? 13.195 37.688 22.453 1 96.88 210 ARG A O 1
ATOM 1635 N N . ALA A 1 211 ? 15.422 37.938 22.453 1 96.31 211 ALA A N 1
ATOM 1636 C CA . ALA A 1 211 ? 15.461 39.156 21.688 1 96.31 211 ALA A CA 1
ATOM 1637 C C . ALA A 1 211 ? 14.812 39 20.328 1 96.31 211 ALA A C 1
ATOM 1639 O O . ALA A 1 211 ? 14.375 39.969 19.703 1 96.31 211 ALA A O 1
ATOM 1640 N N . ILE A 1 212 ? 14.711 37.844 19.844 1 98.06 212 ILE A N 1
ATOM 1641 C CA . ILE A 1 212 ? 14.234 37.625 18.484 1 98.06 212 ILE A CA 1
ATOM 1642 C C . ILE A 1 212 ? 12.727 37.375 18.5 1 98.06 212 ILE A C 1
ATOM 1644 O O . ILE A 1 212 ? 12.086 37.344 17.438 1 98.06 212 ILE A O 1
ATOM 1648 N N . LEU A 1 213 ? 12.117 37.25 19.672 1 98.62 213 LEU A N 1
ATOM 1649 C CA . LEU A 1 213 ? 10.742 36.781 19.781 1 98.62 213 LEU A CA 1
ATOM 1650 C C . LEU A 1 213 ? 9.75 37.938 19.688 1 98.62 213 LEU A C 1
ATOM 1652 O O . LEU A 1 213 ? 10.031 39.031 20.188 1 98.62 213 LEU A O 1
ATOM 1656 N N . PRO A 1 214 ? 8.633 37.75 19.047 1 98.75 214 PRO A N 1
ATOM 1657 C CA . PRO A 1 214 ? 7.617 38.812 18.953 1 98.75 214 PRO A CA 1
ATOM 1658 C C . PRO A 1 214 ? 6.871 39.031 20.266 1 98.75 214 PRO A C 1
ATOM 1660 O O . PRO A 1 214 ? 6.84 38.125 21.109 1 98.75 214 PRO A O 1
ATOM 1663 N N . THR A 1 215 ? 6.297 40.188 20.375 1 98.56 215 THR A N 1
ATOM 1664 C CA . THR A 1 215 ? 5.375 40.438 21.484 1 98.56 215 THR A CA 1
ATOM 1665 C C . THR A 1 215 ? 4.082 39.656 21.297 1 98.56 215 THR A C 1
ATOM 1667 O O . THR A 1 215 ? 3.527 39.625 20.203 1 98.56 215 THR A O 1
ATOM 1670 N N . VAL A 1 216 ? 3.615 39 22.375 1 98.69 216 VAL A N 1
ATOM 1671 C CA . VAL A 1 216 ? 2.414 38.188 22.266 1 98.69 216 VAL A CA 1
ATOM 1672 C C . VAL A 1 216 ? 1.196 39 22.703 1 98.69 216 VAL A C 1
ATOM 1674 O O . VAL A 1 216 ? 1.179 39.562 23.812 1 98.69 216 VAL A O 1
ATOM 1677 N N . CYS A 1 217 ? 0.224 39.062 21.844 1 98.44 217 CYS A N 1
ATOM 1678 C CA . CYS A 1 217 ? -0.978 39.844 22.078 1 98.44 217 CYS A CA 1
ATOM 1679 C C . CYS A 1 217 ? -2.209 38.969 22.172 1 98.44 217 CYS A C 1
ATOM 1681 O O . CYS A 1 217 ? -2.117 37.75 22 1 98.44 217 CYS A O 1
ATOM 1683 N N . GLU A 1 218 ? -3.346 39.594 22.547 1 98.19 218 GLU A N 1
ATOM 1684 C CA . GLU A 1 218 ? -4.633 38.906 22.516 1 98.19 218 GLU A CA 1
ATOM 1685 C C . GLU A 1 218 ? -5.059 38.625 21.078 1 98.19 218 GLU A C 1
ATOM 1687 O O . GLU A 1 218 ? -4.531 39.219 20.125 1 98.19 218 GLU A O 1
ATOM 1692 N N . SER A 1 219 ? -5.98 37.781 20.953 1 98.56 219 SER A N 1
ATOM 1693 C CA . SER A 1 219 ? -6.398 37.344 19.625 1 98.56 219 SER A CA 1
ATOM 1694 C C . SER A 1 219 ? -7.285 38.375 18.953 1 98.56 219 SER A C 1
ATOM 1696 O O . SER A 1 219 ? -7.484 38.344 17.734 1 98.56 219 SER A O 1
ATOM 1698 N N . SER A 1 220 ? -7.863 39.281 19.703 1 98.5 220 SER A N 1
ATOM 1699 C CA . SER A 1 220 ? -8.789 40.281 19.188 1 98.5 220 SER A CA 1
ATOM 1700 C C . SER A 1 220 ? -8.523 41.656 19.812 1 98.5 220 SER A C 1
ATOM 1702 O O . SER A 1 220 ? -9.055 41.969 20.875 1 98.5 220 SER A O 1
ATOM 1704 N N . GLU A 1 221 ? -7.812 42.406 19.172 1 98 221 GLU A N 1
ATOM 1705 C CA . GLU A 1 221 ? -7.461 43.781 19.5 1 98 221 GLU A CA 1
ATOM 1706 C C . GLU A 1 221 ? -6.781 44.469 18.312 1 98 221 GLU A C 1
ATOM 1708 O O . GLU A 1 221 ? -6.359 43.812 17.359 1 98 221 GLU A O 1
ATOM 1713 N N . VAL A 1 222 ? -6.766 45.75 18.312 1 98.25 222 VAL A N 1
ATOM 1714 C CA . VAL A 1 222 ? -6.102 46.469 17.219 1 98.25 222 VAL A CA 1
ATOM 1715 C C . VAL A 1 222 ? -4.594 46.469 17.438 1 98.25 222 VAL A C 1
ATOM 1717 O O . VAL A 1 222 ? -4.105 46.969 18.453 1 98.25 222 VAL A O 1
ATOM 1720 N N . TYR A 1 223 ? -3.871 45.906 16.484 1 98.31 223 TYR A N 1
ATOM 1721 C CA . TYR A 1 223 ? -2.428 45.75 16.609 1 98.31 223 TYR A CA 1
ATOM 1722 C C . TYR A 1 223 ? -1.685 46.875 15.906 1 98.31 223 TYR A C 1
ATOM 1724 O O . TYR A 1 223 ? -0.562 47.219 16.281 1 98.31 223 TYR A O 1
ATOM 1732 N N . GLY A 1 224 ? -2.248 47.281 14.883 1 97.56 224 GLY A N 1
ATOM 1733 C CA . GLY A 1 224 ? -1.687 48.281 13.977 1 97.56 224 GLY A CA 1
ATOM 1734 C C . GLY A 1 224 ? -2.504 48.438 12.711 1 97.56 224 GLY A C 1
ATOM 1735 O O . GLY A 1 224 ? -3.646 48 12.633 1 97.56 224 GLY A O 1
ATOM 1736 N N . GLU A 1 225 ? -1.916 49.25 11.797 1 98.12 225 GLU A N 1
ATOM 1737 C CA . GLU A 1 225 ? -2.566 49.5 10.516 1 98.12 225 GLU A CA 1
ATOM 1738 C C . GLU A 1 225 ? -1.661 49.094 9.352 1 98.12 225 GLU A C 1
ATOM 1740 O O . GLU A 1 225 ? -0.436 49.094 9.484 1 98.12 225 GLU A O 1
ATOM 1745 N N . THR A 1 226 ? -2.299 48.75 8.273 1 98.31 226 THR A N 1
ATOM 1746 C CA . THR A 1 226 ? -1.536 48.438 7.078 1 98.31 226 THR A CA 1
ATOM 1747 C C . THR A 1 226 ? -0.777 49.656 6.559 1 98.31 226 THR A C 1
ATOM 1749 O O . THR A 1 226 ? -1.187 50.781 6.793 1 98.31 226 THR A O 1
ATOM 1752 N N . ASP A 1 227 ? 0.358 49.312 5.957 1 97.56 227 ASP A N 1
ATOM 1753 C CA . ASP A 1 227 ? 1.007 50.344 5.164 1 97.56 227 ASP A CA 1
ATOM 1754 C C . ASP A 1 227 ? 0.065 50.875 4.09 1 97.56 227 ASP A C 1
ATOM 1756 O O . ASP A 1 227 ? -0.549 50.125 3.35 1 97.56 227 ASP A O 1
ATOM 1760 N N . GLU A 1 228 ? -0.029 52.156 3.957 1 96.06 228 GLU A N 1
ATOM 1761 C CA . GLU A 1 228 ? -0.996 52.812 3.082 1 96.06 228 GLU A CA 1
ATOM 1762 C C . GLU A 1 228 ? -0.759 52.438 1.621 1 96.06 228 GLU A C 1
ATOM 1764 O O . GLU A 1 228 ? -1.693 52.438 0.817 1 96.06 228 GLU A O 1
ATOM 1769 N N . GLN A 1 229 ? 0.406 52.094 1.271 1 96.19 229 GLN A N 1
ATOM 1770 C CA . GLN A 1 229 ? 0.776 51.812 -0.113 1 96.19 229 GLN A CA 1
ATOM 1771 C C . GLN A 1 229 ? 0.23 50.469 -0.564 1 96.19 229 GLN A C 1
ATOM 1773 O O . GLN A 1 229 ? 0.1 50.219 -1.764 1 96.19 229 GLN A O 1
ATOM 1778 N N . LEU A 1 230 ? -0.067 49.625 0.413 1 97.25 230 LEU A N 1
ATOM 1779 C CA . LEU A 1 230 ? -0.447 48.25 0.064 1 97.25 230 LEU A CA 1
ATOM 1780 C C . LEU A 1 230 ? -1.859 48.219 -0.511 1 97.25 230 LEU A C 1
ATOM 1782 O O . LEU A 1 230 ? -2.131 47.438 -1.447 1 97.25 230 LEU A O 1
ATOM 1786 N N . PHE A 1 231 ? -2.787 49.031 0.085 1 96.88 231 PHE A N 1
ATOM 1787 C CA . PHE A 1 231 ? -4.188 48.969 -0.31 1 96.88 231 PHE A CA 1
ATOM 1788 C C . PHE A 1 231 ? -4.73 50.344 -0.685 1 96.88 231 PHE A C 1
ATOM 1790 O O . PHE A 1 231 ? -5.93 50.5 -0.927 1 96.88 231 PHE A O 1
ATOM 1797 N N . GLY A 1 232 ? -3.961 51.375 -0.781 1 94.94 232 GLY A N 1
ATOM 1798 C CA . GLY A 1 232 ? -4.383 52.75 -1.074 1 94.94 232 GLY A CA 1
ATOM 1799 C C . GLY A 1 232 ? -4.984 53.438 0.125 1 94.94 232 GLY A C 1
ATOM 1800 O O . GLY A 1 232 ? -5.652 54.469 -0.025 1 94.94 232 GLY A O 1
ATOM 1801 N N . GLY A 1 233 ? -4.789 52.938 1.243 1 95.88 233 GLY A N 1
ATOM 1802 C CA . GLY A 1 233 ? -5.254 53.406 2.531 1 95.88 233 GLY A CA 1
ATOM 1803 C C . GLY A 1 233 ? -4.855 52.531 3.689 1 95.88 233 GLY A C 1
ATOM 1804 O O . GLY A 1 233 ? -4.262 51.469 3.484 1 95.88 233 GLY A O 1
ATOM 1805 N N . LYS A 1 234 ? -5.188 53.031 4.891 1 97.06 234 LYS A N 1
ATOM 1806 C CA . LYS A 1 234 ? -4.863 52.25 6.086 1 97.06 234 LYS A CA 1
ATOM 1807 C C . LYS A 1 234 ? -6.047 51.406 6.527 1 97.06 234 LYS A C 1
ATOM 1809 O O . LYS A 1 234 ? -7.195 51.844 6.48 1 97.06 234 LYS A O 1
ATOM 1814 N N . ILE A 1 235 ? -5.816 50.25 6.832 1 97.81 235 ILE A N 1
ATOM 1815 C CA . ILE A 1 235 ? -6.816 49.344 7.379 1 97.81 235 ILE A CA 1
ATOM 1816 C C . ILE A 1 235 ? -6.328 48.781 8.711 1 97.81 235 ILE A C 1
ATOM 1818 O O . ILE A 1 235 ? -5.207 48.281 8.812 1 97.81 235 ILE A O 1
ATOM 1822 N N . PRO A 1 236 ? -7.109 48.844 9.758 1 98.25 236 PRO A N 1
ATOM 1823 C CA . PRO A 1 236 ? -6.703 48.25 11.023 1 98.25 236 PRO A CA 1
ATOM 1824 C C . PRO A 1 236 ? -6.512 46.719 10.93 1 98.25 236 PRO A C 1
ATOM 1826 O O . PRO A 1 236 ? -7.309 46.031 10.289 1 98.25 236 PRO A O 1
ATOM 1829 N N . ILE A 1 237 ? -5.414 46.25 11.398 1 98.69 237 ILE A N 1
ATOM 1830 C CA . ILE A 1 237 ? -5.238 44.812 11.664 1 98.69 237 ILE A CA 1
ATOM 1831 C C . ILE A 1 237 ? -5.664 44.5 13.102 1 98.69 237 ILE A C 1
ATOM 1833 O O . ILE A 1 237 ? -5.066 45 14.055 1 98.69 237 ILE A O 1
ATOM 1837 N N . ALA A 1 238 ? -6.719 43.625 13.258 1 98.62 238 ALA A N 1
ATOM 1838 C CA . ALA A 1 238 ? -7.348 43.656 14.578 1 98.62 238 ALA A CA 1
ATOM 1839 C C . ALA A 1 238 ? -7.715 42.25 15.047 1 98.62 238 ALA A C 1
ATOM 1841 O O . ALA A 1 238 ? -8.359 42.094 16.078 1 98.62 238 ALA A O 1
ATOM 1842 N N . GLY A 1 239 ? -7.375 41.25 14.344 1 98.56 239 GLY A N 1
ATOM 1843 C CA . GLY A 1 239 ? -7.602 39.844 14.711 1 98.56 239 GLY A CA 1
ATOM 1844 C C . GLY A 1 239 ? -6.516 38.906 14.219 1 98.56 239 GLY A C 1
ATOM 1845 O O . GLY A 1 239 ? -6.043 39.062 13.086 1 98.56 239 GLY A O 1
ATOM 1846 N N . ILE A 1 240 ? -6.055 38.062 15.102 1 98.75 240 ILE A N 1
ATOM 1847 C CA . ILE A 1 240 ? -5.074 37.031 14.75 1 98.75 240 ILE A CA 1
ATOM 1848 C C . ILE A 1 240 ? -5.422 35.719 15.438 1 98.75 240 ILE A C 1
ATOM 1850 O O . ILE A 1 240 ? -5.742 35.719 16.625 1 98.75 240 ILE A O 1
ATOM 1854 N N . ALA A 1 241 ? -5.441 34.656 14.719 1 98.69 241 ALA A N 1
ATOM 1855 C CA . ALA A 1 241 ? -5.52 33.312 15.297 1 98.69 241 ALA A CA 1
ATOM 1856 C C . ALA A 1 241 ? -4.938 32.25 14.352 1 98.69 241 ALA A C 1
ATOM 1858 O O . ALA A 1 241 ? -5.102 32.344 13.133 1 98.69 241 ALA A O 1
ATOM 1859 N N . GLY A 1 242 ? -4.215 31.312 14.93 1 98.06 242 GLY A N 1
ATOM 1860 C CA . GLY A 1 242 ? -3.859 30.172 14.094 1 98.06 242 GLY A CA 1
ATOM 1861 C C . GLY A 1 242 ? -5.059 29.516 13.438 1 98.06 242 GLY A C 1
ATOM 1862 O O . GLY A 1 242 ? -6.188 29.656 13.914 1 98.06 242 GLY A O 1
ATOM 1863 N N . ASP A 1 243 ? -4.84 28.797 12.367 1 96.06 243 ASP A N 1
ATOM 1864 C CA . ASP A 1 243 ? -5.918 28.328 11.508 1 96.06 243 ASP A CA 1
ATOM 1865 C C . ASP A 1 243 ? -6.906 27.453 12.289 1 96.06 243 ASP A C 1
ATOM 1867 O O . ASP A 1 243 ? -8.117 27.656 12.203 1 96.06 243 ASP A O 1
ATOM 1871 N N . GLN A 1 244 ? -6.48 26.609 13.172 1 95.81 244 GLN A N 1
ATOM 1872 C CA . GLN A 1 244 ? -7.391 25.703 13.859 1 95.81 244 GLN A CA 1
ATOM 1873 C C . GLN A 1 244 ? -8.164 26.422 14.961 1 95.81 244 GLN A C 1
ATOM 1875 O O . GLN A 1 244 ? -9.336 26.125 15.195 1 95.81 244 GLN A O 1
ATOM 1880 N N . GLN A 1 245 ? -7.453 27.344 15.664 1 97.81 245 GLN A N 1
ATOM 1881 C CA . GLN A 1 245 ? -8.141 28.172 16.656 1 97.81 245 GLN A CA 1
ATOM 1882 C C . GLN A 1 245 ? -9.141 29.109 15.984 1 97.81 245 GLN A C 1
ATOM 1884 O O . GLN A 1 245 ? -10.242 29.312 16.484 1 97.81 245 GLN A O 1
ATOM 1889 N N . ALA A 1 246 ? -8.727 29.625 14.82 1 97.75 246 ALA A N 1
ATOM 1890 C CA . ALA A 1 246 ? -9.641 30.469 14.055 1 97.75 246 ALA A CA 1
ATOM 1891 C C . ALA A 1 246 ? -10.883 29.703 13.633 1 97.75 246 ALA A C 1
ATOM 1893 O O . ALA A 1 246 ? -12 30.203 13.734 1 97.75 246 ALA A O 1
ATOM 1894 N N . ALA A 1 247 ? -10.664 28.516 13.156 1 96.19 247 ALA A N 1
ATOM 1895 C CA . ALA A 1 247 ? -11.781 27.672 12.75 1 96.19 247 ALA A CA 1
ATOM 1896 C C . ALA A 1 247 ? -12.688 27.359 13.938 1 96.19 247 ALA A C 1
ATOM 1898 O O . ALA A 1 247 ? -13.914 27.328 13.805 1 96.19 247 ALA A O 1
ATOM 1899 N N . THR A 1 248 ? -12.086 27.094 15.078 1 96.19 248 THR A N 1
ATOM 1900 C CA . THR A 1 248 ? -12.844 26.828 16.281 1 96.19 248 THR A CA 1
ATOM 1901 C C . THR A 1 248 ? -13.727 28.016 16.656 1 96.19 248 THR A C 1
ATOM 1903 O O . THR A 1 248 ? -14.891 27.844 17.016 1 96.19 248 THR A O 1
ATOM 1906 N N . PHE A 1 249 ? -13.164 29.172 16.516 1 97 249 PHE A N 1
ATOM 1907 C CA . PHE A 1 249 ? -13.906 30.406 16.781 1 97 249 PHE A CA 1
ATOM 1908 C C . PHE A 1 249 ? -15 30.594 15.734 1 97 249 PHE A C 1
ATOM 1910 O O . PHE A 1 249 ? -16.141 30.953 16.062 1 97 249 PHE A O 1
ATOM 1917 N N . GLY A 1 250 ? -14.664 30.406 14.484 1 95.31 250 GLY A N 1
ATOM 1918 C CA . GLY A 1 250 ? -15.609 30.547 13.391 1 95.31 250 GLY A CA 1
ATOM 1919 C C . GLY A 1 250 ? -16.781 29.594 13.484 1 95.31 250 GLY A C 1
ATOM 1920 O O . GLY A 1 250 ? -17.891 29.906 13.031 1 95.31 250 GLY A O 1
ATOM 1921 N N . GLN A 1 251 ? -16.531 28.5 14.086 1 94.31 251 GLN A N 1
ATOM 1922 C CA . GLN A 1 251 ? -17.562 27.469 14.258 1 94.31 251 GLN A CA 1
ATOM 1923 C C . GLN A 1 251 ? -18.391 27.734 15.516 1 94.31 251 GLN A C 1
ATOM 1925 O O . GLN A 1 251 ? -19.266 26.953 15.859 1 94.31 251 GLN A O 1
ATOM 1930 N N . ALA A 1 252 ? -18.078 28.766 16.203 1 93.88 252 ALA A N 1
ATOM 1931 C CA . ALA A 1 252 ? -18.781 29.203 17.406 1 93.88 252 ALA A CA 1
ATOM 1932 C C . ALA A 1 252 ? -18.703 28.141 18.5 1 93.88 252 ALA A C 1
ATOM 1934 O O . ALA A 1 252 ? -19.672 27.891 19.203 1 93.88 252 ALA A O 1
ATOM 1935 N N . CYS A 1 253 ? -17.594 27.469 18.547 1 93 253 CYS A N 1
ATOM 1936 C CA . CYS A 1 253 ? -17.375 26.5 19.609 1 93 253 CYS A CA 1
ATOM 1937 C C . CYS A 1 253 ? -16.938 27.188 20.891 1 93 253 CYS A C 1
ATOM 1939 O O . CYS A 1 253 ? -15.812 26.969 21.375 1 93 253 CYS A O 1
ATOM 1941 N N . PHE A 1 254 ? -17.859 27.875 21.531 1 94 254 PHE A N 1
ATOM 1942 C CA . PHE A 1 254 ? -17.531 28.734 22.672 1 94 254 PHE A CA 1
ATOM 1943 C C . PHE A 1 254 ? -17.766 28 23.984 1 94 254 PHE A C 1
ATOM 1945 O O . PHE A 1 254 ? -17.156 28.344 25 1 94 254 PHE A O 1
ATOM 1952 N N . GLU A 1 255 ? -18.609 27 23.875 1 91.81 255 GLU A N 1
ATOM 1953 C CA . GLU A 1 255 ? -18.969 26.297 25.109 1 91.81 255 GLU A CA 1
ATOM 1954 C C . GLU A 1 255 ? -18.031 25.125 25.359 1 91.81 255 GLU A C 1
ATOM 1956 O O . GLU A 1 255 ? -17.594 24.453 24.422 1 91.81 255 GLU A O 1
ATOM 1961 N N . VAL A 1 256 ? -17.797 24.906 26.656 1 91.56 256 VAL A N 1
ATOM 1962 C CA . VAL A 1 256 ? -17.031 23.734 27.047 1 91.56 256 VAL A CA 1
ATOM 1963 C C . VAL A 1 256 ? -17.703 22.469 26.484 1 91.56 256 VAL A C 1
ATOM 1965 O O . VAL A 1 256 ? -18.922 22.312 26.578 1 91.56 256 VAL A O 1
ATOM 1968 N N . GLY A 1 257 ? -16.859 21.672 25.828 1 88.62 257 GLY A N 1
ATOM 1969 C CA . GLY A 1 257 ? -17.375 20.438 25.297 1 88.62 257 GLY A CA 1
ATOM 1970 C C . GLY A 1 257 ? -17.703 20.5 23.812 1 88.62 257 GLY A C 1
ATOM 1971 O O . GLY A 1 257 ? -17.891 19.484 23.156 1 88.62 257 GLY A O 1
ATOM 1972 N N . THR A 1 258 ? -17.734 21.672 23.266 1 89.69 258 THR A N 1
ATOM 1973 C CA . THR A 1 258 ? -17.906 21.781 21.828 1 89.69 258 THR A CA 1
ATOM 1974 C C . THR A 1 258 ? -16.609 21.5 21.094 1 89.69 258 THR A C 1
ATOM 1976 O O . THR A 1 258 ? -15.523 21.844 21.578 1 89.69 258 THR A O 1
ATOM 1979 N N . ALA A 1 259 ? -16.75 20.766 20.016 1 92.38 259 ALA A N 1
ATOM 1980 C CA . ALA A 1 259 ? -15.562 20.375 19.266 1 92.38 259 ALA A CA 1
ATOM 1981 C C . ALA A 1 259 ? -15.781 20.547 17.766 1 92.38 259 ALA A C 1
ATOM 1983 O O . ALA A 1 259 ? -16.906 20.422 17.281 1 92.38 259 ALA A O 1
ATOM 1984 N N . LYS A 1 260 ? -14.672 20.859 17.156 1 94.81 260 LYS A N 1
ATOM 1985 C CA . LYS A 1 260 ? -14.664 20.922 15.695 1 94.81 260 LYS A CA 1
ATOM 1986 C C . LYS A 1 260 ? -13.477 20.156 15.125 1 94.81 260 LYS A C 1
ATOM 1988 O O . LYS A 1 260 ? -12.469 19.969 15.805 1 94.81 260 LYS A O 1
ATOM 1993 N N . ASN A 1 261 ? -13.68 19.688 13.906 1 95 261 ASN A N 1
ATOM 1994 C CA . ASN A 1 261 ? -12.586 19.078 13.148 1 95 261 ASN A CA 1
ATOM 1995 C C . ASN A 1 261 ? -12.422 19.719 11.781 1 95 261 ASN A C 1
ATOM 1997 O O . ASN A 1 261 ? -13.375 19.797 11 1 95 261 ASN A O 1
ATOM 2001 N N . THR A 1 262 ? -11.273 20.297 11.555 1 93.31 262 THR A N 1
ATOM 2002 C CA . THR A 1 262 ? -10.977 20.906 10.266 1 93.31 262 THR A CA 1
ATOM 2003 C C . THR A 1 262 ? -10.242 19.922 9.352 1 93.31 262 THR A C 1
ATOM 2005 O O . THR A 1 262 ? -9.133 19.484 9.664 1 93.31 262 THR A O 1
ATOM 2008 N N . TYR A 1 263 ? -10.898 19.609 8.25 1 91.12 263 TYR A N 1
ATOM 2009 C CA . TYR A 1 263 ? -10.336 18.688 7.27 1 91.12 263 TYR A CA 1
ATOM 2010 C C . TYR A 1 263 ? -9.617 19.438 6.156 1 91.12 263 TYR A C 1
ATOM 2012 O O . TYR A 1 263 ? -10.227 19.797 5.148 1 91.12 263 TYR A O 1
ATOM 2020 N N . GLY A 1 264 ? -8.375 19.734 6.277 1 87.19 264 GLY A N 1
ATOM 2021 C CA . GLY A 1 264 ? -7.488 20.297 5.27 1 87.19 264 GLY A CA 1
ATOM 2022 C C . GLY A 1 264 ? -6.383 19.359 4.844 1 87.19 264 GLY A C 1
ATOM 2023 O O . GLY A 1 264 ? -6.621 18.172 4.633 1 87.19 264 GLY A O 1
ATOM 2024 N N . THR A 1 265 ? -5.168 19.969 4.676 1 83.06 265 THR A N 1
ATOM 2025 C CA . THR A 1 265 ? -4.004 19.125 4.461 1 83.06 265 THR A CA 1
ATOM 2026 C C . THR A 1 265 ? -3.877 18.078 5.566 1 83.06 265 THR A C 1
ATOM 2028 O O . THR A 1 265 ? -3.736 16.891 5.293 1 83.06 265 THR A O 1
ATOM 2031 N N . GLY A 1 266 ? -3.936 18.562 6.719 1 90.12 266 GLY A N 1
ATOM 2032 C CA . GLY A 1 266 ? -4.129 17.734 7.898 1 90.12 266 GLY A CA 1
ATOM 2033 C C . GLY A 1 266 ? -5.531 17.844 8.477 1 90.12 266 GLY A C 1
ATOM 2034 O O . GLY A 1 266 ? -6.41 18.469 7.879 1 90.12 266 GLY A O 1
ATOM 2035 N N . CYS A 1 267 ? -5.746 17.109 9.453 1 92.56 267 CYS A N 1
ATOM 2036 C CA . CYS A 1 267 ? -6.996 17.156 10.203 1 92.56 267 CYS A CA 1
ATOM 2037 C C . CYS A 1 267 ? -6.73 17.484 11.672 1 92.56 267 CYS A C 1
ATOM 2039 O O . CYS A 1 267 ? -5.91 16.828 12.32 1 92.56 267 CYS A O 1
ATOM 2041 N N . PHE A 1 268 ? -7.387 18.531 12.133 1 94.06 268 PHE A N 1
ATOM 2042 C CA . PHE A 1 268 ? -7.121 19.016 13.484 1 94.06 268 PHE A CA 1
ATOM 2043 C C . PHE A 1 268 ? -8.422 19.172 14.266 1 94.06 268 PHE A C 1
ATOM 2045 O O . PHE A 1 268 ? -9.305 19.938 13.859 1 94.06 268 PHE A O 1
ATOM 2052 N N . MET A 1 269 ? -8.461 18.453 15.281 1 94.81 269 MET A N 1
ATOM 2053 C CA . MET A 1 269 ? -9.633 18.484 16.156 1 94.81 269 MET A CA 1
ATOM 2054 C C . MET A 1 269 ? -9.344 19.297 17.422 1 94.81 269 MET A C 1
ATOM 2056 O O . MET A 1 269 ? -8.328 19.062 18.078 1 94.81 269 MET A O 1
ATOM 2060 N N . LEU A 1 270 ? -10.18 20.266 17.641 1 95.94 270 LEU A N 1
ATOM 2061 C CA . LEU A 1 270 ? -10.078 21.047 18.875 1 95.94 270 LEU A CA 1
ATOM 2062 C C . LEU A 1 270 ? -11.336 20.891 19.719 1 95.94 270 LEU A C 1
ATOM 2064 O O . LEU A 1 270 ? -12.453 20.906 19.188 1 95.94 270 LEU A O 1
ATOM 2068 N N . LEU A 1 271 ? -11.133 20.688 20.953 1 93.56 271 LEU A N 1
ATOM 2069 C CA . LEU A 1 271 ? -12.188 20.594 21.969 1 93.56 271 LEU A CA 1
ATOM 2070 C C . LEU A 1 271 ? -12.039 21.688 23.016 1 93.56 271 LEU A C 1
ATOM 2072 O O . LEU A 1 271 ? -11 21.781 23.688 1 93.56 271 LEU A O 1
ATOM 2076 N N . ASN A 1 272 ? -13.078 22.562 23.125 1 94.31 272 ASN A N 1
ATOM 2077 C CA . ASN A 1 272 ? -13.055 23.656 24.094 1 94.31 272 ASN A CA 1
ATOM 2078 C C . ASN A 1 272 ? -13.133 23.141 25.531 1 94.31 272 ASN A C 1
ATOM 2080 O O . ASN A 1 272 ? -14.055 22.406 25.875 1 94.31 272 ASN A O 1
ATOM 2084 N N . THR A 1 273 ? -12.156 23.531 26.344 1 93.19 273 THR A N 1
ATOM 2085 C CA . THR A 1 273 ? -12.117 23.094 27.734 1 93.19 273 THR A CA 1
ATOM 2086 C C . THR A 1 273 ? -12.328 24.281 28.688 1 93.19 273 THR A C 1
ATOM 2088 O O . THR A 1 273 ? -12.102 24.172 29.891 1 93.19 273 THR A O 1
ATOM 2091 N N . GLY A 1 274 ? -12.672 25.406 28.109 1 94.12 274 GLY A N 1
ATOM 2092 C CA . GLY A 1 274 ? -12.992 26.562 28.922 1 94.12 274 GLY A CA 1
ATOM 2093 C C . GLY A 1 274 ? -11.766 27.266 29.469 1 94.12 274 GLY A C 1
ATOM 2094 O O . GLY A 1 274 ? -10.82 27.547 28.734 1 94.12 274 GLY A O 1
ATOM 2095 N N . ASP A 1 275 ? -11.789 27.625 30.734 1 95.31 275 ASP A N 1
ATOM 2096 C CA . ASP A 1 275 ? -10.719 28.406 31.344 1 95.31 275 ASP A CA 1
ATOM 2097 C C . ASP A 1 275 ? -9.688 27.5 32 1 95.31 275 ASP A C 1
ATOM 2099 O O . ASP A 1 275 ? -8.812 27.984 32.75 1 95.31 275 ASP A O 1
ATOM 2103 N N . LYS A 1 276 ? -9.789 26.203 31.719 1 92.56 276 LYS A N 1
ATOM 2104 C CA . LYS A 1 276 ? -8.867 25.234 32.312 1 92.56 276 LYS A CA 1
ATOM 2105 C C . LYS A 1 276 ? -7.961 24.609 31.266 1 92.56 276 LYS A C 1
ATOM 2107 O O . LYS A 1 276 ? -8.438 24.141 30.234 1 92.56 276 LYS A O 1
ATOM 2112 N N . ALA A 1 277 ? -6.699 24.688 31.625 1 95.19 277 ALA A N 1
ATOM 2113 C CA . ALA A 1 277 ? -5.742 23.938 30.797 1 95.19 277 ALA A CA 1
ATOM 2114 C C . ALA A 1 277 ? -5.715 22.469 31.203 1 95.19 277 ALA A C 1
ATOM 2116 O O . ALA A 1 277 ? -5.02 22.078 32.125 1 95.19 277 ALA A O 1
ATOM 2117 N N . VAL A 1 278 ? -6.367 21.672 30.484 1 92.69 278 VAL A N 1
ATOM 2118 C CA . VAL A 1 278 ? -6.465 20.25 30.797 1 92.69 278 VAL A CA 1
ATOM 2119 C C . VAL A 1 278 ? -5.23 19.516 30.266 1 92.69 278 VAL A C 1
ATOM 2121 O O . VAL A 1 278 ? -4.914 19.609 29.062 1 92.69 278 VAL A O 1
ATOM 2124 N N . GLN A 1 279 ? -4.535 18.891 31.141 1 92.44 279 GLN A N 1
ATOM 2125 C CA . GLN A 1 279 ? -3.371 18.109 30.734 1 92.44 279 GLN A CA 1
ATOM 2126 C C . GLN A 1 279 ? -3.791 16.797 30.078 1 92.44 279 GLN A C 1
ATOM 2128 O O . GLN A 1 279 ? -4.738 16.141 30.531 1 92.44 279 GLN A O 1
ATOM 2133 N N . SER A 1 280 ? -3.057 16.422 29.094 1 92.69 280 SER A N 1
ATOM 2134 C CA . SER A 1 280 ? -3.387 15.188 28.406 1 92.69 280 SER A CA 1
ATOM 2135 C C . SER A 1 280 ? -2.436 14.062 28.781 1 92.69 280 SER A C 1
ATOM 2137 O O . SER A 1 280 ? -1.221 14.266 28.859 1 92.69 280 SER A O 1
ATOM 2139 N N . ASP A 1 281 ? -2.949 12.867 29 1 91.06 281 ASP A N 1
ATOM 2140 C CA . ASP A 1 281 ? -2.178 11.648 29.203 1 91.06 281 ASP A CA 1
ATOM 2141 C C . ASP A 1 281 ? -2.289 10.727 27.984 1 91.06 281 ASP A C 1
ATOM 2143 O O . ASP A 1 281 ? -1.773 9.602 28 1 91.06 281 ASP A O 1
ATOM 2147 N N . ASN A 1 282 ? -2.949 11.203 27 1 91.81 282 ASN A N 1
ATOM 2148 C CA . ASN A 1 282 ? -3.24 10.344 25.859 1 91.81 282 ASN A CA 1
ATOM 2149 C C . ASN A 1 282 ? -2.754 10.969 24.547 1 91.81 282 ASN A C 1
ATOM 2151 O O . ASN A 1 282 ? -3.354 10.758 23.5 1 91.81 282 ASN A O 1
ATOM 2155 N N . GLY A 1 283 ? -1.792 11.844 24.656 1 91.88 283 GLY A N 1
ATOM 2156 C CA . GLY A 1 283 ? -1.115 12.32 23.453 1 91.88 283 GLY A CA 1
ATOM 2157 C C . GLY A 1 283 ? -1.76 13.562 22.859 1 91.88 283 GLY A C 1
ATOM 2158 O O . GLY A 1 283 ? -1.38 14.008 21.781 1 91.88 283 GLY A O 1
ATOM 2159 N N . LEU A 1 284 ? -2.736 14.125 23.531 1 94.81 284 LEU A N 1
ATOM 2160 C CA . LEU A 1 284 ? -3.33 15.375 23.078 1 94.81 284 LEU A CA 1
ATOM 2161 C C . LEU A 1 284 ? -2.465 16.562 23.469 1 94.81 284 LEU A C 1
ATOM 2163 O O . LEU A 1 284 ? -1.588 16.438 24.328 1 94.81 284 LEU A O 1
ATOM 2167 N N . LEU A 1 285 ? -2.689 17.641 22.797 1 96.56 285 LEU A N 1
ATOM 2168 C CA . LEU A 1 285 ? -2.021 18.906 23.125 1 96.56 285 LEU A CA 1
ATOM 2169 C C . LEU A 1 285 ? -2.961 19.844 23.875 1 96.56 285 LEU A C 1
ATOM 2171 O O . LEU A 1 285 ? -4.137 19.953 23.531 1 96.56 285 LEU A O 1
ATOM 2175 N N . THR A 1 286 ? -2.453 20.375 24.953 1 97.12 286 THR A N 1
ATOM 2176 C CA . THR A 1 286 ? -3.164 21.469 25.609 1 97.12 286 THR A CA 1
ATOM 2177 C C . THR A 1 286 ? -2.756 22.812 25.016 1 97.12 286 THR A C 1
ATOM 2179 O O . THR A 1 286 ? -1.57 23.156 24.984 1 97.12 286 THR A O 1
ATOM 2182 N N . THR A 1 287 ? -3.764 23.531 24.516 1 97.31 287 THR A N 1
ATOM 2183 C CA . THR A 1 287 ? -3.434 24.766 23.828 1 97.31 287 THR A CA 1
ATOM 2184 C C . THR A 1 287 ? -4.379 25.891 24.25 1 97.31 287 THR A C 1
ATOM 2186 O O . THR A 1 287 ? -5.426 25.641 24.844 1 97.31 287 THR A O 1
ATOM 2189 N N . ILE A 1 288 ? -3.914 27.109 24 1 98.31 288 ILE A N 1
ATOM 2190 C CA . ILE A 1 288 ? -4.797 28.266 24.141 1 98.31 288 ILE A CA 1
ATOM 2191 C C . ILE A 1 288 ? -5.688 28.391 22.906 1 98.31 288 ILE A C 1
ATOM 2193 O O . ILE A 1 288 ? -5.195 28.359 21.781 1 98.31 288 ILE A O 1
ATOM 2197 N N . ALA A 1 289 ? -6.988 28.453 23.109 1 97.81 289 ALA A N 1
ATOM 2198 C CA . ALA A 1 289 ? -7.926 28.656 22 1 97.81 289 ALA A CA 1
ATOM 2199 C C . ALA A 1 289 ? -7.918 30.109 21.531 1 97.81 289 ALA A C 1
ATOM 2201 O O . ALA A 1 289 ? -7.828 30.375 20.328 1 97.81 289 ALA A O 1
ATOM 2202 N N . TRP A 1 290 ? -8.117 31.016 22.453 1 98.19 290 TRP A N 1
ATOM 2203 C CA . TRP A 1 290 ? -8.023 32.469 22.219 1 98.19 290 TRP A CA 1
ATOM 2204 C C . TRP A 1 290 ? -7.934 33.219 23.547 1 98.19 290 TRP A C 1
ATOM 2206 O O . TRP A 1 290 ? -8.234 32.656 24.609 1 98.19 290 TRP A O 1
ATOM 2216 N N . GLY A 1 291 ? -7.34 34.344 23.5 1 97.44 291 GLY A N 1
ATOM 2217 C CA . GLY A 1 291 ? -7.395 35.344 24.562 1 97.44 291 GLY A CA 1
ATOM 2218 C C . GLY A 1 291 ? -8.117 36.594 24.156 1 97.44 291 GLY A C 1
ATOM 2219 O O . GLY A 1 291 ? -7.727 37.281 23.203 1 97.44 291 GLY A O 1
ATOM 2220 N N . ILE A 1 292 ? -9.188 36.875 24.797 1 96.62 292 ILE A N 1
ATOM 2221 C CA . ILE A 1 292 ? -10.016 38.062 24.5 1 96.62 292 ILE A CA 1
ATOM 2222 C C . ILE A 1 292 ? -10.438 38.75 25.797 1 96.62 292 ILE A C 1
ATOM 2224 O O . ILE A 1 292 ? -11.008 38.094 26.688 1 96.62 292 ILE A O 1
ATOM 2228 N N . GLY A 1 293 ? -10.141 40 25.938 1 94.12 293 GLY A N 1
ATOM 2229 C CA . GLY A 1 293 ? -10.586 40.781 27.078 1 94.12 293 GLY A CA 1
ATOM 2230 C C . GLY A 1 293 ? -9.977 40.312 28.391 1 94.12 293 GLY A C 1
ATOM 2231 O O . GLY A 1 293 ? -10.648 40.312 29.422 1 94.12 293 GLY A O 1
ATOM 2232 N N . GLY A 1 294 ? -8.828 39.812 28.297 1 93.88 294 GLY A N 1
ATOM 2233 C CA . GLY A 1 294 ? -8.125 39.375 29.5 1 93.88 294 GLY A CA 1
ATOM 2234 C C . GLY A 1 294 ? -8.477 37.969 29.906 1 93.88 294 GLY A C 1
ATOM 2235 O O . GLY A 1 294 ? -7.906 37.438 30.859 1 93.88 294 GLY A O 1
ATOM 2236 N N . GLU A 1 295 ? -9.344 37.375 29.156 1 95.94 295 GLU A N 1
ATOM 2237 C CA . GLU A 1 295 ? -9.75 36 29.469 1 95.94 295 GLU A CA 1
ATOM 2238 C C . GLU A 1 295 ? -9.141 35.031 28.484 1 95.94 295 GLU A C 1
ATOM 2240 O O . GLU A 1 295 ? -9.078 35.281 27.281 1 95.94 295 GLU A O 1
ATOM 2245 N N . ILE A 1 296 ? -8.641 33.906 29.062 1 97.75 296 ILE A N 1
ATOM 2246 C CA . ILE A 1 296 ? -8.023 32.875 28.25 1 97.75 296 ILE A CA 1
ATOM 2247 C C . ILE A 1 296 ? -8.953 31.672 28.172 1 97.75 296 ILE A C 1
ATOM 2249 O O . ILE A 1 296 ? -9.477 31.203 29.188 1 97.75 296 ILE A O 1
ATOM 2253 N N . THR A 1 297 ? -9.227 31.234 27 1 97.56 297 THR A N 1
ATOM 2254 C CA . THR A 1 297 ? -9.906 29.969 26.75 1 97.56 297 THR A CA 1
ATOM 2255 C C . THR A 1 297 ? -8.93 28.906 26.25 1 97.56 297 THR A C 1
ATOM 2257 O O . THR A 1 297 ? -8.055 29.203 25.438 1 97.56 297 THR A O 1
ATOM 2260 N N . TYR A 1 298 ? -9.039 27.719 26.828 1 97.19 298 TYR A N 1
ATOM 2261 C CA . TYR A 1 298 ? -8.148 26.625 26.453 1 97.19 298 TYR A CA 1
ATOM 2262 C C . TYR A 1 298 ? -8.891 25.578 25.625 1 97.19 298 TYR A C 1
ATOM 2264 O O . TYR A 1 298 ? -10.125 25.562 25.594 1 97.19 298 TYR A O 1
ATOM 2272 N N . CYS A 1 299 ? -8.086 24.75 24.938 1 96.25 299 CYS A N 1
ATOM 2273 C CA . CYS A 1 299 ? -8.578 23.609 24.172 1 96.25 299 CYS A CA 1
ATOM 2274 C C . CYS A 1 299 ? -7.637 22.422 24.297 1 96.25 299 CYS A C 1
ATOM 2276 O O . CYS A 1 299 ? -6.465 22.578 24.641 1 96.25 299 CYS A O 1
ATOM 2278 N N . LEU A 1 300 ? -8.211 21.25 24.125 1 95.62 300 LEU A N 1
ATOM 2279 C CA . LEU A 1 300 ? -7.43 20.078 23.75 1 95.62 300 LEU A CA 1
ATOM 2280 C C . LEU A 1 300 ? -7.402 19.922 22.234 1 95.62 300 LEU A C 1
ATOM 2282 O O . LEU A 1 300 ? -8.414 20.125 21.562 1 95.62 300 LEU A O 1
ATOM 2286 N N . GLU A 1 301 ? -6.219 19.625 21.781 1 96.31 301 GLU A N 1
ATOM 2287 C CA . GLU A 1 301 ? -6.086 19.469 20.328 1 96.31 301 GLU A CA 1
ATOM 2288 C C . GLU A 1 301 ? -5.5 18.094 19.984 1 96.31 301 GLU A C 1
ATOM 2290 O O . GLU A 1 301 ? -4.594 17.609 20.656 1 96.31 301 GLU A O 1
ATOM 2295 N N . GLY A 1 302 ? -6.113 17.422 19.047 1 95.56 302 GLY A N 1
ATOM 2296 C CA . GLY A 1 302 ? -5.543 16.281 18.359 1 95.56 302 GLY A CA 1
ATOM 2297 C C . GLY A 1 302 ? -5.152 16.594 16.922 1 95.56 302 GLY A C 1
ATOM 2298 O O . GLY A 1 302 ? -5.926 17.203 16.188 1 95.56 302 GLY A O 1
ATOM 2299 N N . SER A 1 303 ? -3.945 16.203 16.547 1 93.5 303 SER A N 1
ATOM 2300 C CA . SER A 1 303 ? -3.408 16.578 15.242 1 93.5 303 SER A CA 1
ATOM 2301 C C . SER A 1 303 ? -3.195 15.344 14.367 1 93.5 303 SER A C 1
ATOM 2303 O O . SER A 1 303 ? -2.479 14.422 14.758 1 93.5 303 SER A O 1
ATOM 2305 N N . ILE A 1 304 ? -3.793 15.352 13.273 1 93.88 304 ILE A N 1
ATOM 2306 C CA . ILE A 1 304 ? -3.578 14.383 12.203 1 93.88 304 ILE A CA 1
ATOM 2307 C C . ILE A 1 304 ? -2.822 15.039 11.047 1 93.88 304 ILE A C 1
ATOM 2309 O O . ILE A 1 304 ? -3.334 15.961 10.406 1 93.88 304 ILE A O 1
ATOM 2313 N N . PHE A 1 305 ? -1.662 14.609 10.758 1 89.81 305 PHE A N 1
ATOM 2314 C CA . PHE A 1 305 ? -0.753 15.328 9.867 1 89.81 305 PHE A CA 1
ATOM 2315 C C . PHE A 1 305 ? -1.174 15.156 8.414 1 89.81 305 PHE A C 1
ATOM 2317 O O . PHE A 1 305 ? -0.961 16.047 7.594 1 89.81 305 PHE A O 1
ATOM 2324 N N . ILE A 1 306 ? -1.663 13.945 8.125 1 91.06 306 ILE A N 1
ATOM 2325 C CA . ILE A 1 306 ? -2.061 13.664 6.746 1 91.06 306 ILE A CA 1
ATOM 2326 C C . ILE A 1 306 ? -3.551 13.344 6.695 1 91.06 306 ILE A C 1
ATOM 2328 O O . ILE A 1 306 ? -3.992 12.328 7.238 1 91.06 306 ILE A O 1
ATOM 2332 N N . ALA A 1 307 ? -4.305 14.18 6.078 1 92.38 307 ALA A N 1
ATOM 2333 C CA . ALA A 1 307 ? -5.723 13.977 5.801 1 92.38 307 ALA A CA 1
ATOM 2334 C C . ALA A 1 307 ? -6.051 14.297 4.348 1 92.38 307 ALA A C 1
ATOM 2336 O O . ALA A 1 307 ? -5.895 13.445 3.467 1 92.38 307 ALA A O 1
ATOM 2337 N N . GLY A 1 308 ? -6.367 15.625 4.098 1 88.62 308 GLY A N 1
ATOM 2338 C CA . GLY A 1 308 ? -6.559 16 2.703 1 88.62 308 GLY A CA 1
ATOM 2339 C C . GLY A 1 308 ? -5.344 15.719 1.839 1 88.62 308 GLY A C 1
ATOM 2340 O O . GLY A 1 308 ? -5.477 15.453 0.642 1 88.62 308 GLY A O 1
ATOM 2341 N N . ALA A 1 309 ? -4.242 15.758 2.436 1 88.31 309 ALA A N 1
ATOM 2342 C CA . ALA A 1 309 ? -2.986 15.531 1.726 1 88.31 309 ALA A CA 1
ATOM 2343 C C . ALA A 1 309 ? -2.936 14.125 1.133 1 88.31 309 ALA A C 1
ATOM 2345 O O . ALA A 1 309 ? -2.248 13.891 0.136 1 88.31 309 ALA A O 1
ATOM 2346 N N . VAL A 1 310 ? -3.641 13.188 1.7 1 94.62 310 VAL A N 1
ATOM 2347 C CA . VAL A 1 310 ? -3.623 11.828 1.175 1 94.62 310 VAL A CA 1
ATOM 2348 C C . VAL A 1 310 ? -4.305 11.789 -0.192 1 94.62 310 VAL A C 1
ATOM 2350 O O . VAL A 1 310 ? -3.904 11.023 -1.073 1 94.62 310 VAL A O 1
ATOM 2353 N N . VAL A 1 311 ? -5.316 12.656 -0.348 1 94.06 311 VAL A N 1
ATOM 2354 C CA . VAL A 1 311 ? -6.008 12.766 -1.629 1 94.06 311 VAL A CA 1
ATOM 2355 C C . VAL A 1 311 ? -5.082 13.391 -2.666 1 94.06 311 VAL A C 1
ATOM 2357 O O . VAL A 1 311 ? -5.039 12.953 -3.818 1 94.06 311 VAL A O 1
ATOM 2360 N N . GLN A 1 312 ? -4.402 14.359 -2.207 1 89.75 312 GLN A N 1
ATOM 2361 C CA . GLN A 1 312 ? -3.416 14.977 -3.088 1 89.75 312 GLN A CA 1
ATOM 2362 C C . GLN A 1 312 ? -2.352 13.969 -3.512 1 89.75 312 GLN A C 1
ATOM 2364 O O . GLN A 1 312 ? -1.901 13.977 -4.66 1 89.75 312 GLN A O 1
ATOM 2369 N N . TRP A 1 313 ? -1.95 13.156 -2.639 1 93.31 313 TRP A N 1
ATOM 2370 C CA . TRP A 1 313 ? -0.946 12.141 -2.945 1 93.31 313 TRP A CA 1
ATOM 2371 C C . TRP A 1 313 ? -1.485 11.125 -3.945 1 93.31 313 TRP A C 1
ATOM 2373 O O . TRP A 1 313 ? -0.771 10.703 -4.859 1 93.31 313 TRP A O 1
ATOM 2383 N N . LEU A 1 314 ? -2.742 10.719 -3.805 1 96 314 LEU A N 1
ATOM 2384 C CA . LEU A 1 314 ? -3.363 9.828 -4.781 1 96 314 LEU A CA 1
ATOM 2385 C C . LEU A 1 314 ? -3.336 10.453 -6.176 1 96 314 LEU A C 1
ATOM 2387 O O . LEU A 1 314 ? -3.188 9.742 -7.172 1 96 314 LEU A O 1
ATOM 2391 N N . ARG A 1 315 ? -3.521 11.75 -6.172 1 93.94 315 ARG A N 1
ATOM 2392 C CA . ARG A 1 315 ? -3.557 12.484 -7.43 1 93.94 315 ARG A CA 1
ATOM 2393 C C . ARG A 1 315 ? -2.152 12.664 -8 1 93.94 315 ARG A C 1
ATOM 2395 O O . ARG A 1 315 ? -1.869 12.227 -9.117 1 93.94 315 ARG A O 1
ATOM 2402 N N . ASP A 1 316 ? -1.264 13.227 -7.191 1 91 316 ASP A N 1
ATOM 2403 C CA . ASP A 1 316 ? 0.041 13.672 -7.68 1 91 316 ASP A CA 1
ATOM 2404 C C . ASP A 1 316 ? 1.065 12.539 -7.598 1 91 316 ASP A C 1
ATOM 2406 O O . ASP A 1 316 ? 1.976 12.461 -8.43 1 91 316 ASP A O 1
ATOM 2410 N N . GLY A 1 317 ? 1.008 11.758 -6.598 1 92.62 317 GLY A N 1
ATOM 2411 C CA . GLY A 1 317 ? 1.978 10.695 -6.371 1 92.62 317 GLY A CA 1
ATOM 2412 C C . GLY A 1 317 ? 1.696 9.453 -7.184 1 92.62 317 GLY A C 1
ATOM 2413 O O . GLY A 1 317 ? 2.572 8.961 -7.902 1 92.62 317 GLY A O 1
ATOM 2414 N N . LEU A 1 318 ? 0.438 8.953 -7.164 1 94.19 318 LEU A N 1
ATOM 2415 C CA . LEU A 1 318 ? 0.09 7.691 -7.805 1 94.19 318 LEU A CA 1
ATOM 2416 C C . LEU A 1 318 ? -0.602 7.934 -9.141 1 94.19 318 LEU A C 1
ATOM 2418 O O . LEU A 1 318 ? -0.649 7.039 -9.992 1 94.19 318 LEU A O 1
ATOM 2422 N N . GLY A 1 319 ? -1.21 9.086 -9.273 1 94.44 319 GLY A N 1
ATOM 2423 C CA . GLY A 1 319 ? -1.921 9.398 -10.508 1 94.44 319 GLY A CA 1
ATOM 2424 C C . GLY A 1 319 ? -3.225 8.633 -10.648 1 94.44 319 GLY A C 1
ATOM 2425 O O . GLY A 1 319 ? -3.621 8.273 -11.758 1 94.44 319 GLY A O 1
ATOM 2426 N N . LEU A 1 320 ? -3.881 8.312 -9.539 1 94.88 320 LEU A N 1
ATOM 2427 C CA . LEU A 1 320 ? -5.113 7.539 -9.586 1 94.88 320 LEU A CA 1
ATOM 2428 C C . LEU A 1 320 ? -6.301 8.422 -9.961 1 94.88 320 LEU A C 1
ATOM 2430 O O . LEU A 1 320 ? -7.336 7.918 -10.398 1 94.88 320 LEU A O 1
ATOM 2434 N N . ILE A 1 321 ? -6.188 9.727 -9.641 1 94.75 321 ILE A N 1
ATOM 2435 C CA . ILE A 1 321 ? -7.219 10.703 -9.984 1 94.75 321 ILE A CA 1
ATOM 2436 C C . ILE A 1 321 ? -6.574 11.938 -10.617 1 94.75 321 ILE A C 1
ATOM 2438 O O . ILE A 1 321 ? -5.367 12.141 -10.492 1 94.75 321 ILE A O 1
ATOM 2442 N N . THR A 1 322 ? -7.379 12.688 -11.273 1 93.31 322 THR A N 1
ATOM 2443 C CA . THR A 1 322 ? -6.883 13.891 -11.93 1 93.31 322 THR A CA 1
ATOM 2444 C C . THR A 1 322 ? -7.207 15.133 -11.102 1 93.31 322 THR A C 1
ATOM 2446 O O . THR A 1 322 ? -6.406 16.062 -11.023 1 93.31 322 THR A O 1
ATOM 2449 N N . ASP A 1 323 ? -8.391 15.078 -10.523 1 92.38 323 ASP A N 1
ATOM 2450 C CA . ASP A 1 323 ? -8.844 16.141 -9.641 1 92.38 323 ASP A CA 1
ATOM 2451 C C . ASP A 1 323 ? -9.203 15.594 -8.258 1 92.38 323 ASP A C 1
ATOM 2453 O O . ASP A 1 323 ? -9.805 14.523 -8.148 1 92.38 323 ASP A O 1
ATOM 2457 N N . SER A 1 324 ? -8.844 16.328 -7.273 1 89.31 324 SER A N 1
ATOM 2458 C CA . SER A 1 324 ? -9.117 15.875 -5.91 1 89.31 324 SER A CA 1
ATOM 2459 C C . SER A 1 324 ? -10.594 15.57 -5.711 1 89.31 324 SER A C 1
ATOM 2461 O O . SER A 1 324 ? -10.953 14.672 -4.949 1 89.31 324 SER A O 1
ATOM 2463 N N . ALA A 1 325 ? -11.461 16.297 -6.414 1 89.31 325 ALA A N 1
ATOM 2464 C CA . ALA A 1 325 ? -12.906 16.125 -6.285 1 89.31 325 ALA A CA 1
ATOM 2465 C C . ALA A 1 325 ? -13.344 14.773 -6.824 1 89.31 325 ALA A C 1
ATOM 2467 O O . ALA A 1 325 ? -14.438 14.289 -6.5 1 89.31 325 ALA A O 1
ATOM 2468 N N . ASP A 1 326 ? -12.5 14.125 -7.617 1 95 326 ASP A N 1
ATOM 2469 C CA . ASP A 1 326 ? -12.844 12.859 -8.258 1 95 326 ASP A CA 1
ATOM 2470 C C . ASP A 1 326 ? -12.75 11.703 -7.266 1 95 326 ASP A C 1
ATOM 2472 O O . ASP A 1 326 ? -13.242 10.602 -7.535 1 95 326 ASP A O 1
ATOM 2476 N N . VAL A 1 327 ? -12.164 11.961 -6.129 1 96.69 327 VAL A N 1
ATOM 2477 C CA . VAL A 1 327 ? -11.875 10.883 -5.195 1 96.69 327 VAL A CA 1
ATOM 2478 C C . VAL A 1 327 ? -13.18 10.289 -4.668 1 96.69 327 VAL A C 1
ATOM 2480 O O . VAL A 1 327 ? -13.273 9.086 -4.43 1 96.69 327 VAL A O 1
ATOM 2483 N N . GLU A 1 328 ? -14.188 11.141 -4.453 1 97.38 328 GLU A N 1
ATOM 2484 C CA . GLU A 1 328 ? -15.461 10.648 -3.943 1 97.38 328 GLU A CA 1
ATOM 2485 C C . GLU A 1 328 ? -16.125 9.688 -4.934 1 97.38 328 GLU A C 1
ATOM 2487 O O . GLU A 1 328 ? -16.594 8.609 -4.547 1 97.38 328 GLU A O 1
ATOM 2492 N N . LYS A 1 329 ? -16.172 10.117 -6.172 1 97.38 329 LYS A N 1
ATOM 2493 C CA . LYS A 1 329 ? -16.766 9.281 -7.215 1 97.38 329 LYS A CA 1
ATOM 2494 C C . LYS A 1 329 ? -16.016 7.957 -7.344 1 97.38 329 LYS A C 1
ATOM 2496 O O . LYS A 1 329 ? -16.625 6.895 -7.469 1 97.38 329 LYS A O 1
ATOM 2501 N N . LEU A 1 330 ? -14.727 8.031 -7.363 1 97.69 330 LEU A N 1
ATOM 2502 C CA . LEU A 1 330 ? -13.906 6.832 -7.484 1 97.69 330 LEU A CA 1
ATOM 2503 C C . LEU A 1 330 ? -14.125 5.898 -6.297 1 97.69 330 LEU A C 1
ATOM 2505 O O . LEU A 1 330 ? -14.289 4.688 -6.477 1 97.69 330 LEU A O 1
ATOM 2509 N N . ALA A 1 331 ? -14.102 6.414 -5.07 1 97.88 331 ALA A N 1
ATOM 2510 C CA . ALA A 1 331 ? -14.312 5.629 -3.855 1 97.88 331 ALA A CA 1
ATOM 2511 C C . ALA A 1 331 ? -15.688 4.98 -3.85 1 97.88 331 ALA A C 1
ATOM 2513 O O . ALA A 1 331 ? -15.867 3.885 -3.311 1 97.88 331 ALA A O 1
ATOM 2514 N N . ALA A 1 332 ? -16.625 5.633 -4.48 1 97.62 332 ALA A N 1
ATOM 2515 C CA . ALA A 1 332 ? -18.016 5.168 -4.477 1 97.62 332 ALA A CA 1
ATOM 2516 C C . ALA A 1 332 ? -18.219 4.016 -5.457 1 97.62 332 ALA A C 1
ATOM 2518 O O . ALA A 1 332 ? -19.266 3.375 -5.469 1 97.62 332 ALA A O 1
ATOM 2519 N N . THR A 1 333 ? -17.219 3.697 -6.293 1 96.94 333 THR A N 1
ATOM 2520 C CA . THR A 1 333 ? -17.312 2.598 -7.242 1 96.94 333 THR A CA 1
ATOM 2521 C C . THR A 1 333 ? -17.312 1.254 -6.52 1 96.94 333 THR A C 1
ATOM 2523 O O . THR A 1 333 ? -17.656 0.226 -7.109 1 96.94 333 THR A O 1
ATOM 2526 N N . VAL A 1 334 ? -16.891 1.207 -5.281 1 95.81 334 VAL A N 1
ATOM 2527 C CA . VAL A 1 334 ? -16.859 -0.018 -4.488 1 95.81 334 VAL A CA 1
ATOM 2528 C C . VAL A 1 334 ? -17.688 0.173 -3.215 1 95.81 334 VAL A C 1
ATOM 2530 O O . VAL A 1 334 ? -17.766 1.283 -2.684 1 95.81 334 VAL A O 1
ATOM 2533 N N . PRO A 1 335 ? -18.281 -0.831 -2.641 1 94.25 335 PRO A N 1
ATOM 2534 C CA . PRO A 1 335 ? -19.125 -0.688 -1.452 1 94.25 335 PRO A CA 1
ATOM 2535 C C . PRO A 1 335 ? -18.312 -0.536 -0.168 1 94.25 335 PRO A C 1
ATOM 2537 O O . PRO A 1 335 ? -18.797 0.008 0.821 1 94.25 335 PRO A O 1
ATOM 2540 N N . ASP A 1 336 ? -17.172 -1.091 -0.119 1 94.19 336 ASP A N 1
ATOM 2541 C CA . ASP A 1 336 ? -16.25 -1.021 1.014 1 94.19 336 ASP A CA 1
ATOM 2542 C C . ASP A 1 336 ? -14.805 -1.165 0.556 1 94.19 336 ASP A C 1
ATOM 2544 O O . ASP A 1 336 ? -14.523 -1.156 -0.645 1 94.19 336 ASP A O 1
ATOM 2548 N N . THR A 1 337 ? -13.875 -1.252 1.476 1 95.69 337 THR A N 1
ATOM 2549 C CA . THR A 1 337 ? -12.461 -1.232 1.123 1 95.69 337 THR A CA 1
ATOM 2550 C C . THR A 1 337 ? -11.961 -2.641 0.813 1 95.69 337 THR A C 1
ATOM 2552 O O . THR A 1 337 ? -10.797 -2.826 0.447 1 95.69 337 THR A O 1
ATOM 2555 N N . GLY A 1 338 ? -12.781 -3.707 0.978 1 92 338 GLY A N 1
ATOM 2556 C CA . GLY A 1 338 ? -12.312 -5.074 0.825 1 92 338 GLY A CA 1
ATOM 2557 C C . GLY A 1 338 ? -11.227 -5.449 1.818 1 92 338 GLY A C 1
ATOM 2558 O O . GLY A 1 338 ? -10.281 -6.16 1.474 1 92 338 GLY A O 1
ATOM 2559 N N . ASP A 1 339 ? -11.203 -4.812 2.955 1 93.69 339 ASP A N 1
ATOM 2560 C CA . ASP A 1 339 ? -10.297 -5.059 4.074 1 93.69 339 ASP A CA 1
ATOM 2561 C C . ASP A 1 339 ? -8.938 -4.402 3.84 1 93.69 339 ASP A C 1
ATOM 2563 O O . ASP A 1 339 ? -7.953 -4.746 4.496 1 93.69 339 ASP A O 1
ATOM 2567 N N . VAL A 1 340 ? -8.953 -3.529 2.857 1 97.38 340 VAL A N 1
ATOM 2568 C CA . VAL A 1 340 ? -7.746 -2.736 2.637 1 97.38 340 VAL A CA 1
ATOM 2569 C C . VAL A 1 340 ? -7.727 -1.546 3.594 1 97.38 340 VAL A C 1
ATOM 2571 O O . VAL A 1 340 ? -8.727 -0.841 3.736 1 97.38 340 VAL A O 1
ATOM 2574 N N . TYR A 1 341 ? -6.684 -1.346 4.301 1 98.62 341 TYR A N 1
ATOM 2575 C CA . TYR A 1 341 ? -6.469 -0.181 5.156 1 98.62 341 TYR A CA 1
ATOM 2576 C C . TYR A 1 341 ? -5.25 0.611 4.699 1 98.62 341 TYR A C 1
ATOM 2578 O O . TYR A 1 341 ? -4.227 0.029 4.328 1 98.62 341 TYR A O 1
ATOM 2586 N N . PHE A 1 342 ? -5.375 1.87 4.621 1 98.5 342 PHE A N 1
ATOM 2587 C CA . PHE A 1 342 ? -4.297 2.793 4.281 1 98.5 342 PHE A CA 1
ATOM 2588 C C . PHE A 1 342 ? -3.945 3.676 5.473 1 98.5 342 PHE A C 1
ATOM 2590 O O . PHE A 1 342 ? -4.738 4.531 5.875 1 98.5 342 PHE A O 1
ATOM 2597 N N . VAL A 1 343 ? -2.795 3.465 6.109 1 98.5 343 VAL A N 1
ATOM 2598 C CA . VAL A 1 343 ? -2.264 4.355 7.133 1 98.5 343 VAL A CA 1
ATOM 2599 C C . VAL A 1 343 ? -1.408 5.441 6.484 1 98.5 343 VAL A C 1
ATOM 2601 O O . VAL A 1 343 ? -0.251 5.199 6.129 1 98.5 343 VAL A O 1
ATOM 2604 N N . PRO A 1 344 ? -1.934 6.633 6.367 1 97.19 344 PRO A N 1
ATOM 2605 C CA . PRO A 1 344 ? -1.215 7.672 5.625 1 97.19 344 PRO A CA 1
ATOM 2606 C C . PRO A 1 344 ? -0.163 8.383 6.477 1 97.19 344 PRO A C 1
ATOM 2608 O O . PRO A 1 344 ? -0.145 9.617 6.539 1 97.19 344 PRO A O 1
ATOM 2611 N N . ALA A 1 345 ? 0.755 7.672 7.086 1 95.38 345 ALA A N 1
ATOM 2612 C CA . ALA A 1 345 ? 1.873 8.219 7.848 1 95.38 345 ALA A CA 1
ATOM 2613 C C . ALA A 1 345 ? 2.99 8.695 6.922 1 95.38 345 ALA A C 1
ATOM 2615 O O . ALA A 1 345 ? 4.148 8.305 7.09 1 95.38 345 ALA A O 1
ATOM 2616 N N . LEU A 1 346 ? 2.635 9.523 5.977 1 92.88 346 LEU A N 1
ATOM 2617 C CA . LEU A 1 346 ? 3.553 9.961 4.93 1 92.88 346 LEU A CA 1
ATOM 2618 C C . LEU A 1 346 ? 4.617 10.898 5.5 1 92.88 346 LEU A C 1
ATOM 2620 O O . LEU A 1 346 ? 5.645 11.133 4.863 1 92.88 346 LEU A O 1
ATOM 2624 N N . VAL A 1 347 ? 4.316 11.461 6.676 1 88.12 347 VAL A N 1
ATOM 2625 C CA . VAL A 1 347 ? 5.281 12.281 7.406 1 88.12 347 VAL A CA 1
ATOM 2626 C C . VAL A 1 347 ? 5.262 11.898 8.891 1 88.12 347 VAL A C 1
ATOM 2628 O O . VAL A 1 347 ? 5.387 12.766 9.758 1 88.12 347 VAL A O 1
ATOM 2631 N N . GLY A 1 348 ? 4.98 10.688 9.117 1 89.44 348 GLY A N 1
ATOM 2632 C CA . GLY A 1 348 ? 4.871 10.227 10.492 1 89.44 348 GLY A CA 1
ATOM 2633 C C . GLY A 1 348 ? 3.453 10.281 11.031 1 89.44 348 GLY A C 1
ATOM 2634 O O . GLY A 1 348 ? 2.514 10.57 10.289 1 89.44 348 GLY A O 1
ATOM 2635 N N . LEU A 1 349 ? 3.332 9.898 12.258 1 92.88 349 LEU A N 1
ATOM 2636 C CA . LEU A 1 349 ? 2.033 9.898 12.93 1 92.88 349 LEU A CA 1
ATOM 2637 C C . LEU A 1 349 ? 1.996 10.938 14.047 1 92.88 349 LEU A C 1
ATOM 2639 O O . LEU A 1 349 ? 2.988 11.125 14.75 1 92.88 349 LEU A O 1
ATOM 2643 N N . GLY A 1 350 ? 0.873 11.633 14.141 1 93.25 350 GLY A N 1
ATOM 2644 C CA . GLY A 1 350 ? 0.617 12.539 15.242 1 93.25 350 GLY A CA 1
ATOM 2645 C C . GLY A 1 350 ? -0.179 11.906 16.359 1 93.25 350 GLY A C 1
ATOM 2646 O O . GLY A 1 350 ? 0.173 10.828 16.859 1 93.25 350 GLY A O 1
ATOM 2647 N N . THR A 1 351 ? -1.222 12.617 16.828 1 92.81 351 THR A N 1
ATOM 2648 C CA . THR A 1 351 ? -2.057 12.164 17.938 1 92.81 351 THR A CA 1
ATOM 2649 C C . THR A 1 351 ? -2.811 10.891 17.562 1 92.81 351 THR A C 1
ATOM 2651 O O . THR A 1 351 ? -3.389 10.805 16.469 1 92.81 351 THR A O 1
ATOM 2654 N N . PRO A 1 352 ? -2.91 9.938 18.312 1 93.69 352 PRO A N 1
ATOM 2655 C CA . PRO A 1 352 ? -2.342 9.844 19.656 1 93.69 352 PRO A CA 1
ATOM 2656 C C . PRO A 1 352 ? -0.998 9.117 19.672 1 93.69 352 PRO A C 1
ATOM 2658 O O . PRO A 1 352 ? -0.374 9 20.734 1 93.69 352 PRO A O 1
ATOM 2661 N N . ASP A 1 353 ? -0.543 8.656 18.562 1 91.75 353 ASP A N 1
ATOM 2662 C CA . ASP A 1 353 ? 0.555 7.695 18.516 1 91.75 353 ASP A CA 1
ATOM 2663 C C . ASP A 1 353 ? 1.906 8.406 18.578 1 91.75 353 ASP A C 1
ATOM 2665 O O . ASP A 1 353 ? 2.846 7.898 19.203 1 91.75 353 ASP A O 1
ATOM 2669 N N . TRP A 1 354 ? 1.964 9.562 18.047 1 91.12 354 TRP A N 1
ATOM 2670 C CA . TRP A 1 354 ? 3.182 10.367 17.953 1 91.12 354 TRP A CA 1
ATOM 2671 C C . TRP A 1 354 ? 4.379 9.484 17.594 1 91.12 354 TRP A C 1
ATOM 2673 O O . TRP A 1 354 ? 5.242 9.227 18.438 1 91.12 354 TRP A O 1
ATOM 2683 N N . ASP A 1 355 ? 4.547 9.086 16.438 1 90.94 355 ASP A N 1
ATOM 2684 C CA . ASP A 1 355 ? 5.668 8.312 15.906 1 90.94 355 ASP A CA 1
ATOM 2685 C C . ASP A 1 355 ? 6.246 8.969 14.656 1 90.94 355 ASP A C 1
ATOM 2687 O O . ASP A 1 355 ? 5.742 8.758 13.555 1 90.94 355 ASP A O 1
ATOM 2691 N N . GLN A 1 356 ? 7.34 9.586 14.852 1 87 356 GLN A N 1
ATOM 2692 C CA . GLN A 1 356 ? 7.957 10.328 13.758 1 87 356 GLN A CA 1
ATOM 2693 C C . GLN A 1 356 ? 8.602 9.383 12.75 1 87 356 GLN A C 1
ATOM 2695 O O . GLN A 1 356 ? 8.953 9.789 11.641 1 87 356 GLN A O 1
ATOM 2700 N N . ASN A 1 357 ? 8.789 8.086 13.125 1 88.19 357 ASN A N 1
ATOM 2701 C CA . ASN A 1 357 ? 9.438 7.105 12.258 1 88.19 357 ASN A CA 1
ATOM 2702 C C . ASN A 1 357 ? 8.414 6.25 11.523 1 88.19 357 ASN A C 1
ATOM 2704 O O . ASN A 1 357 ? 8.781 5.391 10.719 1 88.19 357 ASN A O 1
ATOM 2708 N N . ALA A 1 358 ? 7.16 6.477 11.82 1 93.25 358 ALA A N 1
ATOM 2709 C CA . ALA A 1 358 ? 6.117 5.785 11.07 1 93.25 358 ALA A CA 1
ATOM 2710 C C . ALA A 1 358 ? 6.125 6.207 9.602 1 93.25 358 ALA A C 1
ATOM 2712 O O . ALA A 1 358 ? 6.512 7.332 9.281 1 93.25 358 ALA A O 1
ATOM 2713 N N . ARG A 1 359 ? 5.824 5.324 8.734 1 95.19 359 ARG A N 1
ATOM 2714 C CA . ARG A 1 359 ? 5.711 5.605 7.305 1 95.19 359 ARG A CA 1
ATOM 2715 C C . ARG A 1 359 ? 4.379 5.102 6.754 1 95.19 359 ARG A C 1
ATOM 2717 O O . ARG A 1 359 ? 3.732 4.246 7.359 1 95.19 359 ARG A O 1
ATOM 2724 N N . GLY A 1 360 ? 3.992 5.742 5.621 1 97.25 360 GLY A N 1
ATOM 2725 C CA . GLY A 1 360 ? 2.76 5.316 4.977 1 97.25 360 GLY A CA 1
ATOM 2726 C C . GLY A 1 360 ? 2.725 3.826 4.688 1 97.25 360 GLY A C 1
ATOM 2727 O O . GLY A 1 360 ? 3.723 3.248 4.254 1 97.25 360 GLY A O 1
ATOM 2728 N N . THR A 1 361 ? 1.581 3.162 4.918 1 98.56 361 THR A N 1
ATOM 2729 C CA . THR A 1 361 ? 1.442 1.714 4.805 1 98.56 361 THR A CA 1
ATOM 2730 C C . THR A 1 361 ? 0.058 1.342 4.281 1 98.56 361 THR A C 1
ATOM 2732 O O . THR A 1 361 ? -0.954 1.835 4.785 1 98.56 361 THR A O 1
ATOM 2735 N N . ILE A 1 362 ? 0.001 0.596 3.254 1 98.56 362 ILE A N 1
ATOM 2736 C CA . ILE A 1 362 ? -1.226 -0.013 2.75 1 98.56 362 ILE A CA 1
ATOM 2737 C C . ILE A 1 362 ? -1.196 -1.519 3.004 1 98.56 362 ILE A C 1
ATOM 2739 O O . ILE A 1 362 ? -0.251 -2.203 2.607 1 98.56 362 ILE A O 1
ATOM 2743 N N . VAL A 1 363 ? -2.174 -2.084 3.65 1 98.19 363 VAL A N 1
ATOM 2744 C CA . VAL A 1 363 ? -2.197 -3.508 3.971 1 98.19 363 VAL A CA 1
ATOM 2745 C C . VAL A 1 363 ? -3.564 -4.094 3.625 1 98.19 363 VAL A C 1
ATOM 2747 O O . VAL A 1 363 ? -4.566 -3.373 3.596 1 98.19 363 VAL A O 1
ATOM 2750 N N . GLY A 1 364 ? -3.574 -5.312 3.271 1 96.81 364 GLY A N 1
ATOM 2751 C CA . GLY A 1 364 ? -4.828 -6 2.996 1 96.81 364 GLY A CA 1
ATOM 2752 C C . GLY A 1 364 ? -5.105 -6.16 1.514 1 96.81 364 GLY A C 1
ATOM 2753 O O . GLY A 1 364 ? -6.211 -6.539 1.121 1 96.81 364 GLY A O 1
ATOM 2754 N N . LEU A 1 365 ? -4.145 -5.906 0.662 1 96.25 365 LEU A N 1
ATOM 2755 C CA . LEU A 1 365 ? -4.301 -5.945 -0.788 1 96.25 365 LEU A CA 1
ATOM 2756 C C . LEU A 1 365 ? -4.508 -7.375 -1.273 1 96.25 365 LEU A C 1
ATOM 2758 O O . LEU A 1 365 ? -3.863 -8.305 -0.775 1 96.25 365 LEU A O 1
ATOM 2762 N N . THR A 1 366 ? -5.387 -7.598 -2.152 1 92.25 366 THR A N 1
ATOM 2763 C CA . THR A 1 366 ? -5.633 -8.859 -2.848 1 92.25 366 THR A CA 1
ATOM 2764 C C . THR A 1 366 ? -5.609 -8.656 -4.359 1 92.25 366 THR A C 1
ATOM 2766 O O . THR A 1 366 ? -5.469 -7.527 -4.84 1 92.25 366 THR A O 1
ATOM 2769 N N . ARG A 1 367 ? -5.699 -9.758 -5.102 1 90.06 367 ARG A N 1
ATOM 2770 C CA . ARG A 1 367 ? -5.711 -9.672 -6.555 1 90.06 367 ARG A CA 1
ATOM 2771 C C . ARG A 1 367 ? -6.91 -8.867 -7.051 1 90.06 367 ARG A C 1
ATOM 2773 O O . ARG A 1 367 ? -6.848 -8.234 -8.109 1 90.06 367 ARG A O 1
ATOM 2780 N N . GLY A 1 368 ? -7.961 -8.82 -6.301 1 89.06 368 GLY A N 1
ATOM 2781 C CA . GLY A 1 368 ? -9.188 -8.133 -6.684 1 89.06 368 GLY A CA 1
ATOM 2782 C C . GLY A 1 368 ? -9.211 -6.68 -6.266 1 89.06 368 GLY A C 1
ATOM 2783 O O . GLY A 1 368 ? -10.125 -5.938 -6.629 1 89.06 368 GLY A O 1
ATOM 2784 N N . THR A 1 369 ? -8.203 -6.184 -5.508 1 94.25 369 THR A N 1
ATOM 2785 C CA . THR A 1 369 ? -8.148 -4.797 -5.062 1 94.25 369 THR A CA 1
ATOM 2786 C C . THR A 1 369 ? -7.98 -3.852 -6.246 1 94.25 369 THR A C 1
ATOM 2788 O O . THR A 1 369 ? -7.141 -4.078 -7.117 1 94.25 369 THR A O 1
ATOM 2791 N N . THR A 1 370 ? -8.781 -2.838 -6.336 1 95.56 370 THR A N 1
ATOM 2792 C CA . THR A 1 370 ? -8.742 -1.859 -7.414 1 95.56 370 THR A CA 1
ATOM 2793 C C . THR A 1 370 ? -8.367 -0.479 -6.879 1 95.56 370 THR A C 1
ATOM 2795 O O . THR A 1 370 ? -8.258 -0.289 -5.664 1 95.56 370 THR A O 1
ATOM 2798 N N . ARG A 1 371 ? -8.242 0.448 -7.809 1 96.94 371 ARG A N 1
ATOM 2799 C CA . ARG A 1 371 ? -7.973 1.832 -7.434 1 96.94 371 ARG A CA 1
ATOM 2800 C C . ARG A 1 371 ? -9.133 2.414 -6.629 1 96.94 371 ARG A C 1
ATOM 2802 O O . ARG A 1 371 ? -8.93 3.285 -5.781 1 96.94 371 ARG A O 1
ATOM 2809 N N . GLY A 1 372 ? -10.344 1.94 -6.887 1 97.81 372 GLY A N 1
ATOM 2810 C CA . GLY A 1 372 ? -11.477 2.361 -6.082 1 97.81 372 GLY A CA 1
ATOM 2811 C C . GLY A 1 372 ? -11.344 1.995 -4.617 1 97.81 372 GLY A C 1
ATOM 2812 O O . GLY A 1 372 ? -11.68 2.791 -3.738 1 97.81 372 GLY A O 1
ATOM 2813 N N . HIS A 1 373 ? -10.805 0.814 -4.336 1 97.38 373 HIS A N 1
ATOM 2814 C CA . HIS A 1 373 ? -10.586 0.369 -2.965 1 97.38 373 HIS A CA 1
ATOM 2815 C C . HIS A 1 373 ? -9.562 1.247 -2.258 1 97.38 373 HIS A C 1
ATOM 2817 O O . HIS A 1 373 ? -9.711 1.552 -1.073 1 97.38 373 HIS A O 1
ATOM 2823 N N . LEU A 1 374 ? -8.547 1.647 -3 1 97.75 374 LEU A N 1
ATOM 2824 C CA . LEU A 1 374 ? -7.508 2.492 -2.418 1 97.75 374 LEU A CA 1
ATOM 2825 C C . LEU A 1 374 ? -8.047 3.883 -2.105 1 97.75 374 LEU A C 1
ATOM 2827 O O . LEU A 1 374 ? -7.727 4.461 -1.065 1 97.75 374 LEU A O 1
ATOM 2831 N N . ALA A 1 375 ? -8.828 4.387 -3.053 1 97.94 375 ALA A N 1
ATOM 2832 C CA . ALA A 1 375 ? -9.453 5.688 -2.824 1 97.94 375 ALA A CA 1
ATOM 2833 C C . ALA A 1 375 ? -10.352 5.652 -1.594 1 97.94 375 ALA A C 1
ATOM 2835 O O . ALA A 1 375 ? -10.328 6.578 -0.776 1 97.94 375 ALA A O 1
ATOM 2836 N N . ARG A 1 376 ? -11.117 4.633 -1.463 1 98.12 376 ARG A N 1
ATOM 2837 C CA . ARG A 1 376 ? -12.016 4.477 -0.322 1 98.12 376 ARG A CA 1
ATOM 2838 C C . ARG A 1 376 ? -11.227 4.344 0.978 1 98.12 376 ARG A C 1
ATOM 2840 O O . ARG A 1 376 ? -11.578 4.961 1.987 1 98.12 376 ARG A O 1
ATOM 2847 N N . ALA A 1 377 ? -10.18 3.549 0.929 1 98.38 377 ALA A N 1
ATOM 2848 C CA . ALA A 1 377 ? -9.336 3.373 2.111 1 98.38 377 ALA A CA 1
ATOM 2849 C C . ALA A 1 377 ? -8.703 4.691 2.533 1 98.38 377 ALA A C 1
ATOM 2851 O O . ALA A 1 377 ? -8.539 4.957 3.727 1 98.38 377 ALA A O 1
ATOM 2852 N N . ALA A 1 378 ? -8.328 5.504 1.577 1 97.81 378 ALA A N 1
ATOM 2853 C CA . ALA A 1 378 ? -7.762 6.816 1.867 1 97.81 378 ALA A CA 1
ATOM 2854 C C . ALA A 1 378 ? -8.766 7.703 2.6 1 97.81 378 ALA A C 1
ATOM 2856 O O . ALA A 1 378 ? -8.422 8.344 3.598 1 97.81 378 ALA A O 1
ATOM 2857 N N . LEU A 1 379 ? -9.953 7.711 2.117 1 97.75 379 LEU A N 1
ATOM 2858 C CA . LEU A 1 379 ? -11 8.5 2.762 1 97.75 379 LEU A CA 1
ATOM 2859 C C . LEU A 1 379 ? -11.289 7.977 4.164 1 97.75 379 LEU A C 1
ATOM 2861 O O . LEU A 1 379 ? -11.398 8.758 5.113 1 97.75 379 LEU A O 1
ATOM 2865 N N . GLU A 1 380 ? -11.391 6.684 4.289 1 98.06 380 GLU A N 1
ATOM 2866 C CA . GLU A 1 380 ? -11.719 6.086 5.578 1 98.06 380 GLU A CA 1
ATOM 2867 C C . GLU A 1 380 ? -10.602 6.316 6.594 1 98.06 380 GLU A C 1
ATOM 2869 O O . GLU A 1 380 ? -10.852 6.41 7.797 1 98.06 380 GLU A O 1
ATOM 2874 N N . SER A 1 381 ? -9.391 6.395 6.059 1 98.12 381 SER A N 1
ATOM 2875 C CA . SER A 1 381 ? -8.258 6.641 6.949 1 98.12 381 SER A CA 1
ATOM 2876 C C . SER A 1 381 ? -8.422 7.957 7.703 1 98.12 381 SER A C 1
ATOM 2878 O O . SER A 1 381 ? -8.062 8.055 8.875 1 98.12 381 SER A O 1
ATOM 2880 N N . MET A 1 382 ? -8.961 8.977 7.094 1 97 382 MET A N 1
ATOM 2881 C CA . MET A 1 382 ? -9.188 10.266 7.738 1 97 382 MET A CA 1
ATOM 2882 C C . MET A 1 382 ? -10.172 10.125 8.898 1 97 382 MET A C 1
ATOM 2884 O O . MET A 1 382 ? -9.953 10.688 9.977 1 97 382 MET A O 1
ATOM 2888 N N . ALA A 1 383 ? -11.203 9.359 8.633 1 97.81 383 ALA A N 1
ATOM 2889 C CA . ALA A 1 383 ? -12.234 9.164 9.648 1 97.81 383 ALA A CA 1
ATOM 2890 C C . ALA A 1 383 ? -11.703 8.336 10.82 1 97.81 383 ALA A C 1
ATOM 2892 O O . ALA A 1 383 ? -12 8.625 11.977 1 97.81 383 ALA A O 1
ATOM 2893 N N . PHE A 1 384 ? -10.93 7.301 10.531 1 98.12 384 PHE A N 1
ATOM 2894 C CA . PHE A 1 384 ? -10.367 6.465 11.586 1 98.12 384 PHE A CA 1
ATOM 2895 C C . PHE A 1 384 ? -9.398 7.262 12.453 1 98.12 384 PHE A C 1
ATOM 2897 O O . PHE A 1 384 ? -9.391 7.121 13.68 1 98.12 384 PHE A O 1
ATOM 2904 N N . GLN A 1 385 ? -8.57 8.055 11.836 1 97.44 385 GLN A N 1
ATOM 2905 C CA . GLN A 1 385 ? -7.645 8.891 12.594 1 97.44 385 GLN A CA 1
ATOM 2906 C C . GLN A 1 385 ? -8.391 9.867 13.484 1 97.44 385 GLN A C 1
ATOM 2908 O O . GLN A 1 385 ? -7.957 10.148 14.609 1 97.44 385 GLN A O 1
ATOM 2913 N N . THR A 1 386 ? -9.469 10.406 12.914 1 96.31 386 THR A N 1
ATOM 2914 C CA . THR A 1 386 ? -10.297 11.297 13.719 1 96.31 386 THR A CA 1
ATOM 2915 C C . THR A 1 386 ? -10.844 10.57 14.945 1 96.31 386 THR A C 1
ATOM 2917 O O . THR A 1 386 ? -10.883 11.133 16.047 1 96.31 386 THR A O 1
ATOM 2920 N N . ARG A 1 387 ? -11.273 9.414 14.758 1 96.5 387 ARG A N 1
ATOM 2921 C CA . ARG A 1 387 ? -11.75 8.625 15.891 1 96.5 387 ARG A CA 1
ATOM 2922 C C . ARG A 1 387 ? -10.633 8.391 16.906 1 96.5 387 ARG A C 1
ATOM 2924 O O . ARG A 1 387 ? -10.867 8.414 18.109 1 96.5 387 ARG A O 1
ATOM 2931 N N . ASP A 1 388 ? -9.406 8.07 16.406 1 96.12 388 ASP A N 1
ATOM 2932 C CA . ASP A 1 388 ? -8.258 7.945 17.297 1 96.12 388 ASP A CA 1
ATOM 2933 C C . ASP A 1 388 ? -8.164 9.133 18.25 1 96.12 388 ASP A C 1
ATOM 2935 O O . ASP A 1 388 ? -7.988 8.961 19.453 1 96.12 388 ASP A O 1
ATOM 2939 N N . VAL A 1 389 ? -8.281 10.297 17.641 1 94.75 389 VAL A N 1
ATOM 2940 C CA . VAL A 1 389 ? -8.125 11.547 18.375 1 94.75 389 VAL A CA 1
ATOM 2941 C C . VAL A 1 389 ? -9.289 11.734 19.344 1 94.75 389 VAL A C 1
ATOM 2943 O O . VAL A 1 389 ? -9.086 12.094 20.5 1 94.75 389 VAL A O 1
ATOM 2946 N N . LEU A 1 390 ? -10.453 11.5 18.875 1 92.06 390 LEU A N 1
ATOM 2947 C CA . LEU A 1 390 ? -11.641 11.711 19.703 1 92.06 390 LEU A CA 1
ATOM 2948 C C . LEU A 1 390 ? -11.609 10.805 20.922 1 92.06 390 LEU A C 1
ATOM 2950 O O . LEU A 1 390 ? -11.977 11.234 22.016 1 92.06 390 LEU A O 1
ATOM 2954 N N . GLU A 1 391 ? -11.234 9.586 20.719 1 92.19 391 GLU A N 1
ATOM 2955 C CA . GLU A 1 391 ? -11.133 8.672 21.844 1 92.19 391 GLU A CA 1
ATOM 2956 C C . GLU A 1 391 ? -10.148 9.18 22.891 1 92.19 391 GLU A C 1
ATOM 2958 O O . GLU A 1 391 ? -10.406 9.086 24.094 1 92.19 391 GLU A O 1
ATOM 2963 N N . ALA A 1 392 ? -9.078 9.672 22.422 1 92.06 392 ALA A N 1
ATOM 2964 C CA . ALA A 1 392 ? -8.094 10.258 23.312 1 92.06 392 ALA A CA 1
ATOM 2965 C C . ALA A 1 392 ? -8.672 11.469 24.047 1 92.06 392 ALA A C 1
ATOM 2967 O O . ALA A 1 392 ? -8.445 11.633 25.25 1 92.06 392 ALA A O 1
ATOM 2968 N N . MET A 1 393 ? -9.43 12.281 23.344 1 90.94 393 MET A N 1
ATOM 2969 C CA . MET A 1 393 ? -10.031 13.477 23.922 1 90.94 393 MET A CA 1
ATOM 2970 C C . MET A 1 393 ? -11.039 13.109 25 1 90.94 393 MET A C 1
ATOM 2972 O O . MET A 1 393 ? -11.062 13.727 26.078 1 90.94 393 MET A O 1
ATOM 2976 N N . GLN A 1 394 ? -11.766 12.156 24.688 1 88.81 394 GLN A N 1
ATOM 2977 C CA . GLN A 1 394 ? -12.781 11.734 25.641 1 88.81 394 GLN A CA 1
ATOM 2978 C C . GLN A 1 394 ? -12.148 11.125 26.891 1 88.81 394 GLN A C 1
ATOM 2980 O O . GLN A 1 394 ? -12.609 11.359 28.016 1 88.81 394 GLN A O 1
ATOM 2985 N N . ARG A 1 395 ? -11.117 10.422 26.766 1 88.69 395 ARG A N 1
ATOM 2986 C CA . ARG A 1 395 ? -10.398 9.844 27.906 1 88.69 395 ARG A CA 1
ATOM 2987 C C . ARG A 1 395 ? -9.789 10.93 28.781 1 88.69 395 ARG A C 1
ATOM 2989 O O . ARG A 1 395 ? -9.773 10.797 30.016 1 88.69 395 ARG A O 1
ATOM 2996 N N . ASP A 1 396 ? -9.328 11.945 28.172 1 90.19 396 ASP A N 1
ATOM 2997 C CA . ASP A 1 396 ? -8.609 12.984 28.891 1 90.19 396 ASP A CA 1
ATOM 2998 C C . ASP A 1 396 ? -9.57 13.992 29.516 1 90.19 396 ASP A C 1
ATOM 3000 O O . ASP A 1 396 ? -9.336 14.508 30.609 1 90.19 396 ASP A O 1
ATOM 3004 N N . SER A 1 397 ? -10.617 14.312 28.797 1 86.56 397 SER A N 1
ATOM 3005 C CA . SER A 1 397 ? -11.484 15.406 29.219 1 86.56 397 SER A CA 1
ATOM 3006 C C . SER A 1 397 ? -12.688 14.891 30 1 86.56 397 SER A C 1
ATOM 3008 O O . SER A 1 397 ? -13.336 15.641 30.734 1 86.56 397 SER A O 1
ATOM 3010 N N . GLY A 1 398 ? -13.07 13.648 29.797 1 86.56 398 GLY A N 1
ATOM 3011 C CA . GLY A 1 398 ? -14.273 13.086 30.391 1 86.56 398 GLY A CA 1
ATOM 3012 C C . GLY A 1 398 ? -15.547 13.539 29.703 1 86.56 398 GLY A C 1
ATOM 3013 O O . GLY A 1 398 ? -16.641 13.148 30.094 1 86.56 398 GLY A O 1
ATOM 3014 N N . VAL A 1 399 ? -15.414 14.312 28.719 1 82.69 399 VAL A N 1
ATOM 3015 C CA . VAL A 1 399 ? -16.578 14.844 28.016 1 82.69 399 VAL A CA 1
ATOM 3016 C C . VAL A 1 399 ? -16.969 13.906 26.875 1 82.69 399 VAL A C 1
ATOM 3018 O O . VAL A 1 399 ? -16.109 13.359 26.188 1 82.69 399 VAL A O 1
ATOM 3021 N N . THR A 1 400 ? -18.234 13.688 26.844 1 85.62 400 THR A N 1
ATOM 3022 C CA . THR A 1 400 ? -18.75 12.898 25.734 1 85.62 400 THR A CA 1
ATOM 3023 C C . THR A 1 400 ? -19.172 13.805 24.578 1 85.62 400 THR A C 1
ATOM 3025 O O . THR A 1 400 ? -19.953 14.742 24.781 1 85.62 400 THR A O 1
ATOM 3028 N N . LEU A 1 401 ? -18.719 13.539 23.422 1 86.25 401 LEU A N 1
ATOM 3029 C CA . LEU A 1 401 ? -19.047 14.344 22.25 1 86.25 401 LEU A CA 1
ATOM 3030 C C . LEU A 1 401 ? -20.469 14.062 21.781 1 86.25 401 LEU A C 1
ATOM 3032 O O . LEU A 1 401 ? -20.828 12.906 21.562 1 86.25 401 LEU A O 1
ATOM 3036 N N . GLU A 1 402 ? -21.25 15.109 21.641 1 87.88 402 GLU A N 1
ATOM 3037 C CA . GLU A 1 402 ? -22.625 14.953 21.172 1 87.88 402 GLU A CA 1
ATOM 3038 C C . GLU A 1 402 ? -22.703 15.031 19.656 1 87.88 402 GLU A C 1
ATOM 3040 O O . GLU A 1 402 ? -23.5 14.336 19.031 1 87.88 402 GLU A O 1
ATOM 3045 N N . ASN A 1 403 ? -21.969 15.891 19.078 1 92.25 403 ASN A N 1
ATOM 3046 C CA . ASN A 1 403 ? -21.828 16.047 17.641 1 92.25 403 ASN A CA 1
ATOM 3047 C C . ASN A 1 403 ? -20.469 16.656 17.266 1 92.25 403 ASN A C 1
ATOM 3049 O O . ASN A 1 403 ? -19.812 17.25 18.109 1 92.25 403 ASN A O 1
ATOM 3053 N N . LEU A 1 404 ? -20.109 16.406 16.094 1 93.88 404 LEU A N 1
ATOM 3054 C CA . LEU A 1 404 ? -18.875 16.953 15.578 1 93.88 404 LEU A CA 1
ATOM 3055 C C . LEU A 1 404 ? -19.141 17.969 14.469 1 93.88 404 LEU A C 1
ATOM 3057 O O . LEU A 1 404 ? -19.75 17.641 13.453 1 93.88 404 LEU A O 1
ATOM 3061 N N . ARG A 1 405 ? -18.734 19.234 14.695 1 94.69 405 ARG A N 1
ATOM 3062 C CA . ARG A 1 405 ? -18.766 20.219 13.617 1 94.69 405 ARG A CA 1
ATOM 3063 C C . ARG A 1 405 ? -17.547 20.078 12.703 1 94.69 405 ARG A C 1
ATOM 3065 O O . ARG A 1 405 ? -16.438 19.844 13.18 1 94.69 405 ARG A O 1
ATOM 3072 N N . VAL A 1 406 ? -17.812 20.094 11.406 1 95.19 406 VAL A N 1
ATOM 3073 C CA . VAL A 1 406 ? -16.688 19.859 10.492 1 95.19 406 VAL A CA 1
ATOM 3074 C C . VAL A 1 406 ? -16.562 21.016 9.508 1 95.19 406 VAL A C 1
ATOM 3076 O O . VAL A 1 406 ? -17.562 21.703 9.211 1 95.19 406 VAL A O 1
ATOM 3079 N N . ASP A 1 407 ? -15.352 21.312 9.086 1 92.62 407 ASP A N 1
ATOM 3080 C CA . ASP A 1 407 ? -15.047 22.312 8.062 1 92.62 407 ASP A CA 1
ATOM 3081 C C . ASP A 1 407 ? -13.789 21.938 7.289 1 92.62 407 ASP A C 1
ATOM 3083 O O . ASP A 1 407 ? -13.203 20.875 7.52 1 92.62 407 ASP A O 1
ATOM 3087 N N . GLY A 1 408 ? -13.477 22.719 6.238 1 88.31 408 GLY A N 1
ATOM 3088 C CA . GLY A 1 408 ? -12.336 22.422 5.387 1 88.31 408 GLY A CA 1
ATOM 3089 C C . GLY A 1 408 ? -12.719 21.766 4.078 1 88.31 408 GLY A C 1
ATOM 3090 O O . GLY A 1 408 ? -13.844 21.281 3.926 1 88.31 408 GLY A O 1
ATOM 3091 N N . GLY A 1 409 ? -11.82 21.688 3.262 1 83.75 409 GLY A N 1
ATOM 3092 C CA . GLY A 1 409 ? -12.078 21.219 1.907 1 83.75 409 GLY A CA 1
ATOM 3093 C C . GLY A 1 409 ? -12.594 19.797 1.851 1 83.75 409 GLY A C 1
ATOM 3094 O O . GLY A 1 409 ? -13.547 19.5 1.127 1 83.75 409 GLY A O 1
ATOM 3095 N N . ALA A 1 410 ? -12.031 18.906 2.604 1 89.31 410 ALA A N 1
ATOM 3096 C CA . ALA A 1 410 ? -12.398 17.5 2.557 1 89.31 410 ALA A CA 1
ATOM 3097 C C . ALA A 1 410 ? -13.781 17.266 3.15 1 89.31 410 ALA A C 1
ATOM 3099 O O . ALA A 1 410 ? -14.398 16.219 2.92 1 89.31 410 ALA A O 1
ATOM 3100 N N . SER A 1 411 ? -14.266 18.219 3.922 1 92.25 411 SER A N 1
ATOM 3101 C CA . SER A 1 411 ? -15.586 18.078 4.523 1 92.25 411 SER A CA 1
ATOM 3102 C C . SER A 1 411 ? -16.688 18.125 3.469 1 92.25 411 SER A C 1
ATOM 3104 O O . SER A 1 411 ? -17.828 17.766 3.738 1 92.25 411 SER A O 1
ATOM 3106 N N . GLU A 1 412 ? -16.359 18.594 2.295 1 90.69 412 GLU A N 1
ATOM 3107 C CA . GLU A 1 412 ? -17.328 18.641 1.201 1 90.69 412 GLU A CA 1
ATOM 3108 C C . GLU A 1 412 ? -17.641 17.234 0.683 1 90.69 412 GLU A C 1
ATOM 3110 O O . GLU A 1 412 ? -18.641 17.031 -0.004 1 90.69 412 GLU A O 1
ATOM 3115 N N . ASN A 1 413 ? -16.781 16.297 0.942 1 94.62 413 ASN A N 1
ATOM 3116 C CA . ASN A 1 413 ? -16.953 14.914 0.536 1 94.62 413 ASN A CA 1
ATOM 3117 C C . ASN A 1 413 ? -18.031 14.219 1.365 1 94.62 413 ASN A C 1
ATOM 3119 O O . ASN A 1 413 ? -17.812 13.898 2.535 1 94.62 413 ASN A O 1
ATOM 3123 N N . ASN A 1 414 ? -19.156 13.969 0.76 1 96.81 414 ASN A N 1
ATOM 3124 C CA . ASN A 1 414 ? -20.281 13.398 1.482 1 96.81 414 ASN A CA 1
ATOM 3125 C C . ASN A 1 414 ? -20 11.977 1.949 1 96.81 414 ASN A C 1
ATOM 3127 O O . ASN A 1 414 ? -20.422 11.578 3.037 1 96.81 414 ASN A O 1
ATOM 3131 N N . LEU A 1 415 ? -19.359 11.25 1.116 1 97.19 415 LEU A N 1
ATOM 3132 C CA . LEU A 1 415 ? -19 9.883 1.471 1 97.19 415 LEU A CA 1
ATOM 3133 C C . LEU A 1 415 ? -18.125 9.844 2.717 1 97.19 415 LEU A C 1
ATOM 3135 O O . LEU A 1 415 ? -18.375 9.047 3.629 1 97.19 415 LEU A O 1
ATOM 3139 N N . LEU A 1 416 ? -17.172 10.719 2.785 1 97.25 416 LEU A N 1
ATOM 3140 C CA . LEU A 1 416 ? -16.266 10.82 3.932 1 97.25 416 LEU A CA 1
ATOM 3141 C C . LEU A 1 416 ? -17.031 11.227 5.188 1 97.25 416 LEU A C 1
ATOM 3143 O O . LEU A 1 416 ? -16.844 10.641 6.254 1 97.25 416 LEU A O 1
ATOM 3147 N N . MET A 1 417 ? -17.891 12.227 5.094 1 97.62 417 MET A N 1
ATOM 3148 C CA . MET A 1 417 ? -18.625 12.734 6.254 1 97.62 417 MET A CA 1
ATOM 3149 C C . MET A 1 417 ? -19.594 11.695 6.797 1 97.62 417 MET A C 1
ATOM 3151 O O . MET A 1 417 ? -19.766 11.57 8.008 1 97.62 417 MET A O 1
ATOM 3155 N N . GLN A 1 418 ? -20.266 11 5.855 1 98.12 418 GLN A N 1
ATOM 3156 C CA . GLN A 1 418 ? -21.141 9.922 6.301 1 98.12 418 GLN A CA 1
ATOM 3157 C C . GLN A 1 418 ? -20.344 8.852 7.055 1 98.12 418 GLN A C 1
ATOM 3159 O O . GLN A 1 418 ? -20.75 8.422 8.133 1 98.12 418 GLN A O 1
ATOM 3164 N N . PHE A 1 419 ? -19.281 8.422 6.535 1 98 419 PHE A N 1
ATOM 3165 C CA . PHE A 1 419 ? -18.453 7.406 7.184 1 98 419 PHE A CA 1
ATOM 3166 C C . PHE A 1 419 ? -17.922 7.918 8.516 1 98 419 PHE A C 1
ATOM 3168 O O . PHE A 1 419 ? -17.797 7.152 9.477 1 98 419 PHE A O 1
ATOM 3175 N N . GLN A 1 420 ? -17.516 9.203 8.531 1 97.81 420 GLN A N 1
ATOM 3176 C CA . GLN A 1 420 ? -17.062 9.82 9.773 1 97.81 420 GLN A CA 1
ATOM 3177 C C . GLN A 1 420 ? -18.125 9.695 10.867 1 97.81 420 GLN A C 1
ATOM 3179 O O . GLN A 1 420 ? -17.797 9.328 12 1 97.81 420 GLN A O 1
ATOM 3184 N N . SER A 1 421 ? -19.328 10.039 10.508 1 98.06 421 SER A N 1
ATOM 3185 C CA . SER A 1 421 ? -20.438 9.898 11.453 1 98.06 421 SER A CA 1
ATOM 3186 C C . SER A 1 421 ? -20.609 8.445 11.883 1 98.06 421 SER A C 1
ATOM 3188 O O . SER A 1 421 ? -20.812 8.164 13.07 1 98.06 421 SER A O 1
ATOM 3190 N N . ASP A 1 422 ? -20.484 7.594 10.977 1 98.06 422 ASP A N 1
ATOM 3191 C CA . ASP A 1 422 ? -20.641 6.164 11.227 1 98.06 422 ASP A CA 1
ATOM 3192 C C . ASP A 1 422 ? -19.594 5.664 12.227 1 98.06 422 ASP A C 1
ATOM 3194 O O . ASP A 1 422 ? -19.922 4.941 13.172 1 98.06 422 ASP A O 1
ATOM 3198 N N . VAL A 1 423 ? -18.391 6.02 11.984 1 97.38 423 VAL A N 1
ATOM 3199 C CA . VAL A 1 423 ? -17.281 5.484 12.766 1 97.38 423 VAL A CA 1
ATOM 3200 C C . VAL A 1 423 ? -17.297 6.105 14.164 1 97.38 423 VAL A C 1
ATOM 3202 O O . VAL A 1 423 ? -16.938 5.445 15.141 1 97.38 423 VAL A O 1
ATOM 3205 N N . LEU A 1 424 ? -17.734 7.363 14.305 1 95.56 424 LEU A N 1
ATOM 3206 C CA . LEU A 1 424 ? -17.766 8.055 15.586 1 95.56 424 LEU A CA 1
ATOM 3207 C C . LEU A 1 424 ? -19.016 7.668 16.391 1 95.56 424 LEU A C 1
ATOM 3209 O O . LEU A 1 424 ? -19.016 7.754 17.609 1 95.56 424 LEU A O 1
ATOM 3213 N N . GLY A 1 425 ? -20.062 7.324 15.688 1 95.44 425 GLY A N 1
ATOM 3214 C CA . GLY A 1 425 ? -21.328 7.012 16.328 1 95.44 425 GLY A CA 1
ATOM 3215 C C . GLY A 1 425 ? -22.109 8.25 16.766 1 95.44 425 GLY A C 1
ATOM 3216 O O . GLY A 1 425 ? -23.031 8.156 17.578 1 95.44 425 GLY A O 1
ATOM 3217 N N . VAL A 1 426 ? -21.75 9.461 16.297 1 94.75 426 VAL A N 1
ATOM 3218 C CA . VAL A 1 426 ? -22.438 10.711 16.594 1 94.75 426 VAL A CA 1
ATOM 3219 C C . VAL A 1 426 ? -22.672 11.492 15.312 1 94.75 426 VAL A C 1
ATOM 3221 O O . VAL A 1 426 ? -22 11.266 14.305 1 94.75 426 VAL A O 1
ATOM 3224 N N . PRO A 1 427 ? -23.609 12.414 15.297 1 96.62 427 PRO A N 1
ATOM 3225 C CA . PRO A 1 427 ? -23.844 13.219 14.102 1 96.62 427 PRO A CA 1
ATOM 3226 C C . PRO A 1 427 ? -22.672 14.133 13.75 1 96.62 427 PRO A C 1
ATOM 3228 O O . PRO A 1 427 ? -22 14.648 14.648 1 96.62 427 PRO A O 1
ATOM 3231 N N . VAL A 1 428 ? -22.469 14.281 12.477 1 96.81 428 VAL A N 1
ATOM 3232 C CA . VAL A 1 428 ? -21.516 15.227 11.922 1 96.81 428 VAL A CA 1
ATOM 3233 C C . VAL A 1 428 ? -22.25 16.375 11.227 1 96.81 428 VAL A C 1
ATOM 3235 O O . VAL A 1 428 ? -23.141 16.141 10.406 1 96.81 428 VAL A O 1
ATOM 3238 N N . ARG A 1 429 ? -21.891 17.594 11.633 1 96.06 429 ARG A N 1
ATOM 3239 C CA . ARG A 1 429 ? -22.609 18.766 11.156 1 96.06 429 ARG A CA 1
ATOM 3240 C C . ARG A 1 429 ? -21.688 19.656 10.312 1 96.06 429 ARG A C 1
ATOM 3242 O O . ARG A 1 429 ? -20.672 20.156 10.797 1 96.06 429 ARG A O 1
ATOM 3249 N N . ARG A 1 430 ? -22.016 19.828 9.078 1 95 430 ARG A N 1
ATOM 3250 C CA . ARG A 1 430 ? -21.312 20.703 8.164 1 95 430 ARG A CA 1
ATOM 3251 C C . ARG A 1 430 ? -22.031 22.047 8.031 1 95 430 ARG A C 1
ATOM 3253 O O . ARG A 1 430 ? -23.219 22.094 7.684 1 95 430 ARG A O 1
ATOM 3260 N N . PRO A 1 431 ? -21.328 23.125 8.305 1 93.12 431 PRO A N 1
ATOM 3261 C CA . PRO A 1 431 ? -21.969 24.438 8.242 1 93.12 431 PRO A CA 1
ATOM 3262 C C . PRO A 1 431 ? -22.141 24.953 6.809 1 93.12 431 PRO A C 1
ATOM 3264 O O . PRO A 1 431 ? -21.531 24.406 5.883 1 93.12 431 PRO A O 1
ATOM 3267 N N . VAL A 1 432 ? -22.922 25.969 6.645 1 89.88 432 VAL A N 1
ATOM 3268 C CA . VAL A 1 432 ? -23.188 26.625 5.363 1 89.88 432 VAL A CA 1
ATOM 3269 C C . VAL A 1 432 ? -21.906 27.281 4.848 1 89.88 432 VAL A C 1
ATOM 3271 O O . VAL A 1 432 ? -21.578 27.188 3.662 1 89.88 432 VAL A O 1
ATOM 3274 N N . VAL A 1 433 ? -21.203 28 5.762 1 86 433 VAL A N 1
ATOM 3275 C CA . VAL A 1 433 ? -19.938 28.641 5.379 1 86 433 VAL A CA 1
ATOM 3276 C C . VAL A 1 433 ? -18.781 27.688 5.621 1 86 433 VAL A C 1
ATOM 3278 O O . VAL A 1 433 ? -18.375 27.469 6.766 1 86 433 VAL A O 1
ATOM 3281 N N . PRO A 1 434 ? -18.25 27.219 4.629 1 80.88 434 PRO A N 1
ATOM 3282 C CA . PRO A 1 434 ? -17.203 26.203 4.809 1 80.88 434 PRO A CA 1
ATOM 3283 C C . PRO A 1 434 ? -15.859 26.812 5.219 1 80.88 434 PRO A C 1
ATOM 3285 O O . PRO A 1 434 ? -15.039 26.125 5.836 1 80.88 434 PRO A O 1
ATOM 3288 N N . GLU A 1 435 ? -15.688 28.094 4.891 1 87.25 435 GLU A N 1
ATOM 3289 C CA . GLU A 1 435 ? -14.422 28.75 5.188 1 87.25 435 GLU A CA 1
ATOM 3290 C C . GLU A 1 435 ? -14.406 29.312 6.605 1 87.25 435 GLU A C 1
ATOM 3292 O O . GLU A 1 435 ? -14.109 30.5 6.809 1 87.25 435 GLU A O 1
ATOM 3297 N N . THR A 1 436 ? -14.539 28.359 7.531 1 91.69 436 THR A N 1
ATOM 3298 C CA . THR A 1 436 ? -14.703 28.781 8.922 1 91.69 436 THR A CA 1
ATOM 3299 C C . THR A 1 436 ? -13.391 29.312 9.484 1 91.69 436 THR A C 1
ATOM 3301 O O . THR A 1 436 ? -13.398 30.156 10.391 1 91.69 436 THR A O 1
ATOM 3304 N N . THR A 1 437 ? -12.297 28.859 8.914 1 94.44 437 THR A N 1
ATOM 3305 C CA . THR A 1 437 ? -11.008 29.359 9.359 1 94.44 437 THR A CA 1
ATOM 3306 C C . THR A 1 437 ? -10.898 30.859 9.117 1 94.44 437 THR A C 1
ATOM 3308 O O . THR A 1 437 ? -10.656 31.625 10.047 1 94.44 437 THR A O 1
ATOM 3311 N N . ALA A 1 438 ? -11.156 31.281 7.898 1 96.31 438 ALA A N 1
ATOM 3312 C CA . ALA A 1 438 ? -11.125 32.719 7.555 1 96.31 438 ALA A CA 1
ATOM 3313 C C . ALA A 1 438 ? -12.211 33.469 8.312 1 96.31 438 ALA A C 1
ATOM 3315 O O . ALA A 1 438 ? -11.984 34.594 8.758 1 96.31 438 ALA A O 1
ATOM 3316 N N . LEU A 1 439 ? -13.328 32.844 8.414 1 96.5 439 LEU A N 1
ATOM 3317 C CA . LEU A 1 439 ? -14.445 33.469 9.102 1 96.5 439 LEU A CA 1
ATOM 3318 C C . LEU A 1 439 ? -14.102 33.75 10.562 1 96.5 439 LEU A C 1
ATOM 3320 O O . LEU A 1 439 ? -14.461 34.812 11.102 1 96.5 439 LEU A O 1
ATOM 3324 N N . GLY A 1 440 ? -13.469 32.781 11.18 1 97.81 440 GLY A N 1
ATOM 3325 C CA . GLY A 1 440 ? -13.023 33 12.547 1 97.81 440 GLY A CA 1
ATOM 3326 C C . GLY A 1 440 ? -12.109 34.188 12.719 1 97.81 440 GLY A C 1
ATOM 3327 O O . GLY A 1 440 ? -12.273 34.969 13.648 1 97.81 440 GLY A O 1
ATOM 3328 N N . ALA A 1 441 ? -11.164 34.312 11.836 1 98.25 441 ALA A N 1
ATOM 3329 C CA . ALA A 1 441 ? -10.258 35.438 11.859 1 98.25 441 ALA A CA 1
ATOM 3330 C C . ALA A 1 441 ? -11.016 36.75 11.648 1 98.25 441 ALA A C 1
ATOM 3332 O O . ALA A 1 441 ? -10.719 37.781 12.281 1 98.25 441 ALA A O 1
ATOM 3333 N N . ALA A 1 442 ? -11.961 36.75 10.75 1 98.12 442 ALA A N 1
ATOM 3334 C CA . ALA A 1 442 ? -12.797 37.906 10.484 1 98.12 442 ALA A CA 1
ATOM 3335 C C . ALA A 1 442 ? -13.578 38.312 11.734 1 98.12 442 ALA A C 1
ATOM 3337 O O . ALA A 1 442 ? -13.656 39.5 12.07 1 98.12 442 ALA A O 1
ATOM 3338 N N . TYR A 1 443 ? -14.164 37.344 12.375 1 98 443 TYR A N 1
ATOM 3339 C CA . TYR A 1 443 ? -14.938 37.625 13.586 1 98 443 TYR A CA 1
ATOM 3340 C C . TYR A 1 443 ? -14.07 38.281 14.656 1 98 443 TYR A C 1
ATOM 3342 O O . TYR A 1 443 ? -14.484 39.219 15.305 1 98 443 TYR A O 1
ATOM 3350 N N . LEU A 1 444 ? -12.906 37.688 14.852 1 98.5 444 LEU A N 1
ATOM 3351 C CA . LEU A 1 444 ? -11.992 38.219 15.852 1 98.5 444 LEU A CA 1
ATOM 3352 C C . LEU A 1 444 ? -11.656 39.688 15.539 1 98.5 444 LEU A C 1
ATOM 3354 O O . LEU A 1 444 ? -11.625 40.531 16.438 1 98.5 444 LEU A O 1
ATOM 3358 N N . ALA A 1 445 ? -11.375 39.969 14.281 1 98.5 445 ALA A N 1
ATOM 3359 C CA . ALA A 1 445 ? -11.07 41.312 13.852 1 98.5 445 ALA A CA 1
ATOM 3360 C C . ALA A 1 445 ? -12.273 42.25 14.047 1 98.5 445 ALA A C 1
ATOM 3362 O O . ALA A 1 445 ? -12.133 43.375 14.547 1 98.5 445 ALA A O 1
ATOM 3363 N N . GLY A 1 446 ? -13.422 41.781 13.617 1 97.81 446 GLY A N 1
ATOM 3364 C CA . GLY A 1 446 ? -14.648 42.562 13.727 1 97.81 446 GLY A CA 1
ATOM 3365 C C . GLY A 1 446 ? -15.031 42.875 15.156 1 97.81 446 GLY A C 1
ATOM 3366 O O . GLY A 1 446 ? -15.539 43.969 15.445 1 97.81 446 GLY A O 1
ATOM 3367 N N . LEU A 1 447 ? -14.82 41.969 16.016 1 97.38 447 LEU A N 1
ATOM 3368 C CA . LEU A 1 447 ? -15.117 42.188 17.422 1 97.38 447 LEU A CA 1
ATOM 3369 C C . LEU A 1 447 ? -14.242 43.281 18 1 97.38 447 LEU A C 1
ATOM 3371 O O . LEU A 1 447 ? -14.711 44.125 18.781 1 97.38 447 LEU A O 1
ATOM 3375 N N . ALA A 1 448 ? -12.992 43.281 17.656 1 97.38 448 ALA A N 1
ATOM 3376 C CA . ALA A 1 448 ? -12.023 44.25 18.188 1 97.38 448 ALA A CA 1
ATOM 3377 C C . ALA A 1 448 ? -12.414 45.688 17.828 1 97.38 448 ALA A C 1
ATOM 3379 O O . ALA A 1 448 ? -12.141 46.625 18.578 1 97.38 448 ALA A O 1
ATOM 3380 N N . VAL A 1 449 ? -13.102 45.875 16.656 1 96.81 449 VAL A N 1
ATOM 3381 C CA . VAL A 1 449 ? -13.383 47.219 16.188 1 96.81 449 VAL A CA 1
ATOM 3382 C C . VAL A 1 449 ? -14.875 47.531 16.312 1 96.81 449 VAL A C 1
ATOM 3384 O O . VAL A 1 449 ? -15.359 48.562 15.828 1 96.81 449 VAL A O 1
ATOM 3387 N N . GLY A 1 450 ? -15.57 46.625 16.812 1 95.44 450 GLY A N 1
ATOM 3388 C CA . GLY A 1 450 ? -16.984 46.844 17.078 1 95.44 450 GLY A CA 1
ATOM 3389 C C . GLY A 1 450 ? -17.859 46.594 15.867 1 95.44 450 GLY A C 1
ATOM 3390 O O . GLY A 1 450 ? -19 47.062 15.82 1 95.44 450 GLY A O 1
ATOM 3391 N N . PHE A 1 451 ? -17.344 46 14.852 1 96.12 451 PHE A N 1
ATOM 3392 C CA . PHE A 1 451 ? -18.141 45.594 13.703 1 96.12 451 PHE A CA 1
ATOM 3393 C C . PHE A 1 451 ? -19.203 44.594 14.109 1 96.12 451 PHE A C 1
ATOM 3395 O O . PHE A 1 451 ? -20.344 44.656 13.648 1 96.12 451 PHE A O 1
ATOM 3402 N N . TRP A 1 452 ? -18.859 43.594 14.828 1 95.31 452 TRP A N 1
ATOM 3403 C CA . TRP A 1 452 ? -19.781 42.75 15.57 1 95.31 452 TRP A CA 1
ATOM 3404 C C . TRP A 1 452 ? -19.766 43.094 17.062 1 95.31 452 TRP A C 1
ATOM 3406 O O . TRP A 1 452 ? -18.734 43.469 17.594 1 95.31 452 TRP A O 1
ATOM 3416 N N . LYS A 1 453 ? -20.859 42.906 17.688 1 93.62 453 LYS A N 1
ATOM 3417 C CA . LYS A 1 453 ? -20.984 43.344 19.078 1 93.62 453 LYS A CA 1
ATOM 3418 C C . LYS A 1 453 ? -20.297 42.406 20.031 1 93.62 453 LYS A C 1
ATOM 3420 O O . LYS A 1 453 ? -19.578 42.812 20.938 1 93.62 453 LYS A O 1
ATOM 3425 N N . ASP A 1 454 ? -20.641 41.156 19.969 1 92.31 454 ASP A N 1
ATOM 3426 C CA . ASP A 1 454 ? -20.078 40.125 20.844 1 92.31 454 ASP A CA 1
ATOM 3427 C C . ASP A 1 454 ? -20.234 38.75 20.234 1 92.31 454 ASP A C 1
ATOM 3429 O O . ASP A 1 454 ? -20.562 38.625 19.047 1 92.31 454 ASP A O 1
ATOM 3433 N N . ARG A 1 455 ? -19.859 37.719 20.969 1 92.5 455 ARG A N 1
ATOM 3434 C CA . ARG A 1 455 ? -19.859 36.344 20.5 1 92.5 455 ARG A CA 1
ATOM 3435 C C . ARG A 1 455 ? -21.25 35.906 20.109 1 92.5 455 ARG A C 1
ATOM 3437 O O . ARG A 1 455 ? -21.422 34.969 19.297 1 92.5 455 ARG A O 1
ATOM 3444 N N . SER A 1 456 ? -22.188 36.469 20.641 1 93 456 SER A N 1
ATOM 3445 C CA . SER A 1 456 ? -23.547 36.094 20.281 1 93 456 SER A CA 1
ATOM 3446 C C . SER A 1 456 ? -23.828 36.375 18.812 1 93 456 SER A C 1
ATOM 3448 O O . SER A 1 456 ? -24.609 35.656 18.172 1 93 456 SER A O 1
ATOM 3450 N N . ASP A 1 457 ? -23.312 37.438 18.281 1 91.56 457 ASP A N 1
ATOM 3451 C CA . ASP A 1 457 ? -23.469 37.719 16.859 1 91.56 457 ASP A CA 1
ATOM 3452 C C . ASP A 1 457 ? -22.859 36.625 16 1 91.56 457 ASP A C 1
ATOM 3454 O O . ASP A 1 457 ? -23.406 36.281 14.953 1 91.56 457 ASP A O 1
ATOM 3458 N N . VAL A 1 458 ? -21.734 36.094 16.469 1 90.62 458 VAL A N 1
ATOM 3459 C CA . VAL A 1 458 ? -21.062 35 15.781 1 90.62 458 VAL A CA 1
ATOM 3460 C C . VAL A 1 458 ? -21.969 33.781 15.789 1 90.62 458 VAL A C 1
ATOM 3462 O O . VAL A 1 458 ? -22.172 33.125 14.758 1 90.62 458 VAL A O 1
ATOM 3465 N N . THR A 1 459 ? -22.516 33.469 16.922 1 92.25 459 THR A N 1
ATOM 3466 C CA . THR A 1 459 ? -23.375 32.312 17.109 1 92.25 459 THR A CA 1
ATOM 3467 C C . THR A 1 459 ? -24.609 32.406 16.219 1 92.25 459 THR A C 1
ATOM 3469 O O . THR A 1 459 ? -25.062 31.406 15.648 1 92.25 459 THR A O 1
ATOM 3472 N N . LYS A 1 460 ? -25.094 33.562 16.109 1 90.81 460 LYS A N 1
ATOM 3473 C CA . LYS A 1 460 ? -26.281 33.812 15.312 1 90.81 460 LYS A CA 1
ATOM 3474 C C . LYS A 1 460 ? -26 33.562 13.828 1 90.81 460 LYS A C 1
ATOM 3476 O O . LYS A 1 460 ? -26.891 33.156 13.078 1 90.81 460 LYS A O 1
ATOM 3481 N N . ASN A 1 461 ? -24.844 33.875 13.453 1 90.38 461 ASN A N 1
ATOM 3482 C CA . ASN A 1 461 ? -24.484 33.781 12.047 1 90.38 461 ASN A CA 1
ATOM 3483 C C . ASN A 1 461 ? -24.203 32.344 11.625 1 90.38 461 ASN A C 1
ATOM 3485 O O . ASN A 1 461 ? -24.188 32.031 10.438 1 90.38 461 ASN A O 1
ATOM 3489 N N . TRP A 1 462 ? -23.906 31.469 12.656 1 89.38 462 TRP A N 1
ATOM 3490 C CA . TRP A 1 462 ? -23.625 30.078 12.328 1 89.38 462 TRP A CA 1
ATOM 3491 C C . TRP A 1 462 ? -24.891 29.375 11.844 1 89.38 462 TRP A C 1
ATOM 3493 O O . TRP A 1 462 ? -25.953 29.516 12.453 1 89.38 462 TRP A O 1
ATOM 3503 N N . ALA A 1 463 ? -24.797 28.656 10.672 1 89.38 463 ALA A N 1
ATOM 3504 C CA . ALA A 1 463 ? -25.953 27.938 10.117 1 89.38 463 ALA A CA 1
ATOM 3505 C C . ALA A 1 463 ? -25.531 26.547 9.625 1 89.38 463 ALA A C 1
ATOM 3507 O O . ALA A 1 463 ? -24.453 26.391 9.062 1 89.38 463 ALA A O 1
ATOM 3508 N N . LEU A 1 464 ? -26.422 25.609 9.859 1 91.69 464 LEU A N 1
ATOM 3509 C CA . LEU A 1 464 ? -26.203 24.219 9.453 1 91.69 464 LEU A CA 1
ATOM 3510 C C . LEU A 1 464 ? -26.562 24.016 7.984 1 91.69 464 LEU A C 1
ATOM 3512 O O . LEU A 1 464 ? -27.641 24.406 7.539 1 91.69 464 LEU A O 1
ATOM 3516 N N . ASP A 1 465 ? -25.625 23.5 7.238 1 92.69 465 ASP A N 1
ATOM 3517 C CA . ASP A 1 465 ? -25.891 23.094 5.859 1 92.69 465 ASP A CA 1
ATOM 3518 C C . ASP A 1 465 ? -26.453 21.672 5.805 1 92.69 465 ASP A C 1
ATOM 3520 O O . ASP A 1 465 ? -27.531 21.438 5.266 1 92.69 465 ASP A O 1
ATOM 3524 N N . ARG A 1 466 ? -25.719 20.75 6.34 1 94.31 466 ARG A N 1
ATOM 3525 C CA . ARG A 1 466 ? -26.094 19.328 6.289 1 94.31 466 ARG A CA 1
ATOM 3526 C C . ARG A 1 466 ? -25.656 18.609 7.555 1 94.31 466 ARG A C 1
ATOM 3528 O O . ARG A 1 466 ? -24.578 18.875 8.086 1 94.31 466 ARG A O 1
ATOM 3535 N N . GLU A 1 467 ? -26.5 17.703 8 1 97.44 467 GLU A N 1
ATOM 3536 C CA . GLU A 1 467 ? -26.188 16.797 9.109 1 97.44 467 GLU A CA 1
ATOM 3537 C C . GLU A 1 467 ? -26.094 15.352 8.641 1 97.44 467 GLU A C 1
ATOM 3539 O O . GLU A 1 467 ? -26.953 14.883 7.887 1 97.44 467 GLU A O 1
ATOM 3544 N N . PHE A 1 468 ? -25.031 14.695 8.945 1 98.06 468 PHE A N 1
ATOM 3545 C CA . PHE A 1 468 ? -24.844 13.273 8.688 1 98.06 468 PHE A CA 1
ATOM 3546 C C . PHE A 1 468 ? -25.047 12.461 9.961 1 98.06 468 PHE A C 1
ATOM 3548 O O . PHE A 1 468 ? -24.438 12.75 10.992 1 98.06 468 PHE A O 1
ATOM 3555 N N . THR A 1 469 ? -25.906 11.5 9.914 1 98.19 469 THR A N 1
ATOM 3556 C CA . THR A 1 469 ? -26.188 10.688 11.086 1 98.19 469 THR A CA 1
ATOM 3557 C C . THR A 1 469 ? -25.656 9.273 10.914 1 98.19 469 THR A C 1
ATOM 3559 O O . THR A 1 469 ? -25.609 8.75 9.805 1 98.19 469 THR A O 1
ATOM 3562 N N . PRO A 1 470 ? -25.234 8.609 12.055 1 97.69 470 PRO A N 1
ATOM 3563 C CA . PRO A 1 470 ? -24.656 7.266 11.969 1 97.69 470 PRO A CA 1
ATOM 3564 C C . PRO A 1 470 ? -25.609 6.242 11.359 1 97.69 470 PRO A C 1
ATOM 3566 O O . PRO A 1 470 ? -26.781 6.184 11.75 1 97.69 470 PRO A O 1
ATOM 3569 N N . GLU A 1 471 ? -25.094 5.477 10.469 1 97.19 471 GLU A N 1
ATOM 3570 C CA . GLU A 1 471 ? -25.844 4.398 9.844 1 97.19 471 GLU A CA 1
ATOM 3571 C C . GLU A 1 471 ? -25.219 3.041 10.125 1 97.19 471 GLU A C 1
ATOM 3573 O O . GLU A 1 471 ? -25.875 2.004 10 1 97.19 471 GLU A O 1
ATOM 3578 N N . MET A 1 472 ? -23.984 3.004 10.492 1 96.31 472 MET A N 1
ATOM 3579 C CA . MET A 1 472 ? -23.219 1.792 10.797 1 96.31 472 MET A CA 1
ATOM 3580 C C . MET A 1 472 ? -23.438 1.368 12.242 1 96.31 472 MET A C 1
ATOM 3582 O O . MET A 1 472 ? -23.5 2.213 13.141 1 96.31 472 MET A O 1
ATOM 3586 N N . SER A 1 473 ? -23.547 0.032 12.508 1 96.81 473 SER A N 1
ATOM 3587 C CA . SER A 1 473 ? -23.703 -0.46 13.875 1 96.81 473 SER A CA 1
ATOM 3588 C C . SER A 1 473 ? -22.438 -0.248 14.688 1 96.81 473 SER A C 1
ATOM 3590 O O . SER A 1 473 ? -21.344 -0.18 14.133 1 96.81 473 SER A O 1
ATOM 3592 N N . ALA A 1 474 ? -22.625 -0.15 16.016 1 96.25 474 ALA A N 1
ATOM 3593 C CA . ALA A 1 474 ? -21.484 0.005 16.906 1 96.25 474 ALA A CA 1
ATOM 3594 C C . ALA A 1 474 ? -20.547 -1.188 16.797 1 96.25 474 ALA A C 1
ATOM 3596 O O . ALA A 1 474 ? -19.328 -1.031 16.891 1 96.25 474 ALA A O 1
ATOM 3597 N N . GLU A 1 475 ? -21.094 -2.332 16.594 1 96.75 475 GLU A N 1
ATOM 3598 C CA . GLU A 1 475 ? -20.297 -3.551 16.484 1 96.75 475 GLU A CA 1
ATOM 3599 C C . GLU A 1 475 ? -19.391 -3.508 15.25 1 96.75 475 GLU A C 1
ATOM 3601 O O . GLU A 1 475 ? -18.203 -3.812 15.336 1 96.75 475 GLU A O 1
ATOM 3606 N N . GLU A 1 476 ? -19.922 -3.143 14.195 1 96.19 476 GLU A N 1
ATOM 3607 C CA . GLU A 1 476 ? -19.156 -3.049 12.961 1 96.19 476 GLU A CA 1
ATOM 3608 C C . GLU A 1 476 ? -18.094 -1.954 13.055 1 96.19 476 GLU A C 1
ATOM 3610 O O . GLU A 1 476 ? -16.953 -2.146 12.617 1 96.19 476 GLU A O 1
ATOM 3615 N N . SER A 1 477 ? -18.578 -0.806 13.555 1 97.12 477 SER A N 1
ATOM 3616 C CA . SER A 1 477 ? -17.641 0.301 13.734 1 97.12 477 SER A CA 1
ATOM 3617 C C . SER A 1 477 ? -16.453 -0.114 14.586 1 97.12 477 SER A C 1
ATOM 3619 O O . SER A 1 477 ? -15.297 0.16 14.227 1 97.12 477 SER A O 1
ATOM 3621 N N . ASN A 1 478 ? -16.719 -0.816 15.656 1 97.56 478 ASN A N 1
ATOM 3622 C CA . ASN A 1 478 ? -15.664 -1.261 16.562 1 97.56 478 ASN A CA 1
ATOM 3623 C C . ASN A 1 478 ? -14.75 -2.293 15.898 1 97.56 478 ASN A C 1
ATOM 3625 O O . ASN A 1 478 ? -13.539 -2.285 16.109 1 97.56 478 ASN A O 1
ATOM 3629 N N . ALA A 1 479 ? -15.312 -3.176 15.18 1 96.25 479 ALA A N 1
ATOM 3630 C CA . ALA A 1 479 ? -14.531 -4.195 14.492 1 96.25 479 ALA A CA 1
ATOM 3631 C C . ALA A 1 479 ? -13.594 -3.564 13.469 1 96.25 479 ALA A C 1
ATOM 3633 O O . ALA A 1 479 ? -12.414 -3.932 13.391 1 96.25 479 ALA A O 1
ATOM 3634 N N . ARG A 1 480 ? -14.086 -2.68 12.688 1 97 480 ARG A N 1
ATOM 3635 C CA . ARG A 1 480 ? -13.273 -2 11.68 1 97 480 ARG A CA 1
ATOM 3636 C C . ARG A 1 480 ? -12.195 -1.145 12.328 1 97 480 ARG A C 1
ATOM 3638 O O . ARG A 1 480 ? -11.078 -1.043 11.805 1 97 480 ARG A O 1
ATOM 3645 N N . TYR A 1 481 ? -12.57 -0.557 13.453 1 97.81 481 TYR A N 1
ATOM 3646 C CA . TYR A 1 481 ? -11.609 0.262 14.172 1 97.81 481 TYR A CA 1
ATOM 3647 C C . TYR A 1 481 ? -10.477 -0.593 14.734 1 97.81 481 TYR A C 1
ATOM 3649 O O . TYR A 1 481 ? -9.312 -0.173 14.734 1 97.81 481 TYR A O 1
ATOM 3657 N N . ALA A 1 482 ? -10.82 -1.757 15.227 1 97.31 482 ALA A N 1
ATOM 3658 C CA . ALA A 1 482 ? -9.789 -2.674 15.711 1 97.31 482 ALA A CA 1
ATOM 3659 C C . ALA A 1 482 ? -8.812 -3.039 14.602 1 97.31 482 ALA A C 1
ATOM 3661 O O . ALA A 1 482 ? -7.605 -3.121 14.828 1 97.31 482 ALA A O 1
ATOM 3662 N N . ARG A 1 483 ? -9.289 -3.273 13.391 1 96.75 483 ARG A N 1
ATOM 3663 C CA . ARG A 1 483 ? -8.453 -3.555 12.227 1 96.75 483 ARG A CA 1
ATOM 3664 C C . ARG A 1 483 ? -7.578 -2.357 11.875 1 96.75 483 ARG A C 1
ATOM 3666 O O . ARG A 1 483 ? -6.422 -2.521 11.477 1 96.75 483 ARG A O 1
ATOM 3673 N N . TRP A 1 484 ? -8.148 -1.18 12.031 1 98 484 TRP A N 1
ATOM 3674 C CA . TRP A 1 484 ? -7.406 0.055 11.812 1 98 484 TRP A CA 1
ATOM 3675 C C . TRP A 1 484 ? -6.215 0.153 12.758 1 98 484 TRP A C 1
ATOM 3677 O O . TRP A 1 484 ? -5.098 0.459 12.336 1 98 484 TRP A O 1
ATOM 3687 N N . ARG A 1 485 ? -6.461 -0.147 13.992 1 97.94 485 ARG A N 1
ATOM 3688 C CA . ARG A 1 485 ? -5.387 -0.071 14.977 1 97.94 485 ARG A CA 1
ATOM 3689 C C . ARG A 1 485 ? -4.293 -1.092 14.68 1 97.94 485 ARG A C 1
ATOM 3691 O O . ARG A 1 485 ? -3.113 -0.833 14.922 1 97.94 485 ARG A O 1
ATOM 3698 N N . GLU A 1 486 ? -4.668 -2.248 14.141 1 97.38 486 GLU A N 1
ATOM 3699 C CA . GLU A 1 486 ? -3.682 -3.23 13.703 1 97.38 486 GLU A CA 1
ATOM 3700 C C . GLU A 1 486 ? -2.846 -2.693 12.547 1 97.38 486 GLU A C 1
ATOM 3702 O O . GLU A 1 486 ? -1.628 -2.885 12.516 1 97.38 486 GLU A O 1
ATOM 3707 N N . ALA A 1 487 ? -3.5 -2.074 11.602 1 98.19 487 ALA A N 1
ATOM 3708 C CA . ALA A 1 487 ? -2.785 -1.476 10.477 1 98.19 487 ALA A CA 1
ATOM 3709 C C . ALA A 1 487 ? -1.801 -0.414 10.953 1 98.19 487 ALA A C 1
ATOM 3711 O O . ALA A 1 487 ? -0.676 -0.331 10.453 1 98.19 487 ALA A O 1
ATOM 3712 N N . ILE A 1 488 ? -2.252 0.424 11.945 1 98.12 488 ILE A N 1
ATOM 3713 C CA . ILE A 1 488 ? -1.385 1.442 12.523 1 98.12 488 ILE A CA 1
ATOM 3714 C C . ILE A 1 488 ? -0.13 0.788 13.102 1 98.12 488 ILE A C 1
ATOM 3716 O O . ILE A 1 488 ? 0.984 1.272 12.883 1 98.12 488 ILE A O 1
ATOM 3720 N N . SER A 1 489 ? -0.282 -0.268 13.797 1 97.38 489 SER A N 1
ATOM 3721 C CA . SER A 1 489 ? 0.845 -0.958 14.414 1 97.38 489 SER A CA 1
ATOM 3722 C C . SER A 1 489 ? 1.866 -1.395 13.367 1 97.38 489 SER A C 1
ATOM 3724 O O . SER A 1 489 ? 3.07 -1.402 13.633 1 97.38 489 SER A O 1
ATOM 3726 N N . ARG A 1 490 ? 1.483 -1.724 12.203 1 97.31 490 ARG A N 1
ATOM 3727 C CA . ARG A 1 490 ? 2.359 -2.213 11.141 1 97.31 490 ARG A CA 1
ATOM 3728 C C . ARG A 1 490 ? 3.09 -1.061 10.461 1 97.31 490 ARG A C 1
ATOM 3730 O O . ARG A 1 490 ? 4.066 -1.277 9.742 1 97.31 490 ARG A O 1
ATOM 3737 N N . SER A 1 491 ? 2.582 0.127 10.641 1 97.44 491 SER A N 1
ATOM 3738 C CA . SER A 1 491 ? 3.184 1.3 10.016 1 97.44 491 SER A CA 1
ATOM 3739 C C . SER A 1 491 ? 4.266 1.906 10.898 1 97.44 491 SER A C 1
ATOM 3741 O O . SER A 1 491 ? 5.109 2.666 10.43 1 97.44 491 SER A O 1
ATOM 3743 N N . LYS A 1 492 ? 4.242 1.629 12.219 1 96.31 492 LYS A N 1
ATOM 3744 C CA . LYS A 1 492 ? 5.082 2.297 13.211 1 96.31 492 LYS A CA 1
ATOM 3745 C C . LYS A 1 492 ? 6.523 1.795 13.133 1 96.31 492 LYS A C 1
ATOM 3747 O O . LYS A 1 492 ? 6.77 0.658 12.727 1 96.31 492 LYS A O 1
ATOM 3752 N N . ASN A 1 493 ? 7.438 2.646 13.438 1 93.62 493 ASN A N 1
ATOM 3753 C CA . ASN A 1 493 ? 8.852 2.324 13.609 1 93.62 493 ASN A CA 1
ATOM 3754 C C . ASN A 1 493 ? 9.445 1.703 12.352 1 93.62 493 ASN A C 1
ATOM 3756 O O . ASN A 1 493 ? 10.125 0.68 12.422 1 93.62 493 ASN A O 1
ATOM 3760 N N . TRP A 1 494 ? 9.102 2.207 11.188 1 93.06 494 TRP A N 1
ATOM 3761 C CA . TRP A 1 494 ? 9.672 1.709 9.945 1 93.06 494 TRP A CA 1
ATOM 3762 C C . TRP A 1 494 ? 11.016 2.371 9.656 1 93.06 494 TRP A C 1
ATOM 3764 O O . TRP A 1 494 ? 12.008 1.687 9.391 1 93.06 494 TRP A O 1
ATOM 3774 N N . ALA A 1 495 ? 10.969 3.699 9.703 1 87.25 495 ALA A N 1
ATOM 3775 C CA . ALA A 1 495 ? 12.227 4.406 9.461 1 87.25 495 ALA A CA 1
ATOM 3776 C C . ALA A 1 495 ? 13.172 4.266 10.648 1 87.25 495 ALA A C 1
ATOM 3778 O O . ALA A 1 495 ? 12.742 4.297 11.805 1 87.25 495 ALA A O 1
ATOM 3779 N N . GLU A 1 496 ? 14.391 3.969 10.367 1 77 496 GLU A N 1
ATOM 3780 C CA . GLU A 1 496 ? 15.383 3.859 11.43 1 77 496 GLU A CA 1
ATOM 3781 C C . GLU A 1 496 ? 15.695 5.227 12.039 1 77 496 GLU A C 1
ATOM 3783 O O . GLU A 1 496 ? 15.781 6.223 11.32 1 77 496 GLU A O 1
ATOM 3788 N N . PRO A 1 497 ? 15.609 5.078 13.359 1 62.81 497 PRO A N 1
ATOM 3789 C CA . PRO A 1 497 ? 16 6.324 14.023 1 62.81 497 PRO A CA 1
ATOM 3790 C C . PRO A 1 497 ? 17.391 6.789 13.641 1 62.81 497 PRO A C 1
ATOM 3792 O O . PRO A 1 497 ? 18.266 5.965 13.352 1 62.81 497 PRO A O 1
ATOM 3795 N N . SER A 1 498 ? 17.578 7.957 13.156 1 49.06 498 SER A N 1
ATOM 3796 C CA . SER A 1 498 ? 18.891 8.539 12.891 1 49.06 498 SER A CA 1
ATOM 3797 C C . SER A 1 498 ? 19.75 8.57 14.156 1 49.06 498 SER A C 1
ATOM 3799 O O . SER A 1 498 ? 19.219 8.672 15.266 1 49.06 498 SER A O 1
ATOM 3801 N N . MET B 1 1 ? 9.812 -37.156 -43.719 1 49.34 1 MET B N 1
ATOM 3802 C CA . MET B 1 1 ? 10.164 -37.281 -42.312 1 49.34 1 MET B CA 1
ATOM 3803 C C . MET B 1 1 ? 9.672 -36.094 -41.5 1 49.34 1 MET B C 1
ATOM 3805 O O . MET B 1 1 ? 9.734 -34.969 -41.969 1 49.34 1 MET B O 1
ATOM 3809 N N . SER B 1 2 ? 8.797 -36.188 -40.531 1 67.06 2 SER B N 1
ATOM 3810 C CA . SER B 1 2 ? 8.18 -35.062 -39.781 1 67.06 2 SER B CA 1
ATOM 3811 C C . SER B 1 2 ? 9.234 -34.125 -39.25 1 67.06 2 SER B C 1
ATOM 3813 O O . SER B 1 2 ? 10.25 -34.562 -38.688 1 67.06 2 SER B O 1
ATOM 3815 N N . GLN B 1 3 ? 8.969 -32.875 -39.562 1 86.31 3 GLN B N 1
ATOM 3816 C CA . GLN B 1 3 ? 10.055 -31.906 -39.469 1 86.31 3 GLN B CA 1
ATOM 3817 C C . GLN B 1 3 ? 9.836 -30.953 -38.281 1 86.31 3 GLN B C 1
ATOM 3819 O O . GLN B 1 3 ? 10.656 -30.062 -38.031 1 86.31 3 GLN B O 1
ATOM 3824 N N . TYR B 1 4 ? 8.773 -31.297 -37.562 1 97.25 4 TYR B N 1
ATOM 3825 C CA . TYR B 1 4 ? 8.516 -30.312 -36.531 1 97.25 4 TYR B CA 1
ATOM 3826 C C . TYR B 1 4 ? 7.891 -30.953 -35.281 1 97.25 4 TYR B C 1
ATOM 3828 O O . TYR B 1 4 ? 7.379 -32.062 -35.375 1 97.25 4 TYR B O 1
ATOM 3836 N N . VAL B 1 5 ? 8.023 -30.375 -34.219 1 98.19 5 VAL B N 1
ATOM 3837 C CA . VAL B 1 5 ? 7.32 -30.75 -33 1 98.19 5 VAL B CA 1
ATOM 3838 C C . VAL B 1 5 ? 6.395 -29.609 -32.562 1 98.19 5 VAL B C 1
ATOM 3840 O O . VAL B 1 5 ? 6.77 -28.438 -32.625 1 98.19 5 VAL B O 1
ATOM 3843 N N . LEU B 1 6 ? 5.172 -29.953 -32.219 1 98.62 6 LEU B N 1
ATOM 3844 C CA . LEU B 1 6 ? 4.203 -28.984 -31.719 1 98.62 6 LEU B CA 1
ATOM 3845 C C . LEU B 1 6 ? 4.121 -29.031 -30.188 1 98.62 6 LEU B C 1
ATOM 3847 O O . LEU B 1 6 ? 3.926 -30.094 -29.609 1 98.62 6 LEU B O 1
ATOM 3851 N N . ALA B 1 7 ? 4.359 -27.938 -29.562 1 98.69 7 ALA B N 1
ATOM 3852 C CA . ALA B 1 7 ? 4.223 -27.828 -28.125 1 98.69 7 ALA B CA 1
ATOM 3853 C C . ALA B 1 7 ? 2.965 -27.047 -27.734 1 98.69 7 ALA B C 1
ATOM 3855 O O . ALA B 1 7 ? 2.691 -25.984 -28.297 1 98.69 7 ALA B O 1
ATOM 3856 N N . LEU B 1 8 ? 2.156 -27.609 -26.859 1 98.75 8 LEU B N 1
ATOM 3857 C CA . LEU B 1 8 ? 1.009 -26.953 -26.25 1 98.75 8 LEU B CA 1
ATOM 3858 C C . LEU B 1 8 ? 1.342 -26.484 -24.844 1 98.75 8 LEU B C 1
ATOM 3860 O O . LEU B 1 8 ? 1.718 -27.281 -23.984 1 98.75 8 LEU B O 1
ATOM 3864 N N . ASP B 1 9 ? 1.27 -25.219 -24.609 1 97.75 9 ASP B N 1
ATOM 3865 C CA . ASP B 1 9 ? 1.573 -24.594 -23.328 1 97.75 9 ASP B CA 1
ATOM 3866 C C . ASP B 1 9 ? 0.344 -23.891 -22.75 1 97.75 9 ASP B C 1
ATOM 3868 O O . ASP B 1 9 ? 0.071 -22.734 -23.078 1 97.75 9 ASP B O 1
ATOM 3872 N N . GLN B 1 10 ? -0.351 -24.609 -21.891 1 97.88 10 GLN B N 1
ATOM 3873 C CA . GLN B 1 10 ? -1.562 -24.047 -21.281 1 97.88 10 GLN B CA 1
ATOM 3874 C C . GLN B 1 10 ? -1.258 -23.359 -19.953 1 97.88 10 GLN B C 1
ATOM 3876 O O . GLN B 1 10 ? -1.172 -24.031 -18.922 1 97.88 10 GLN B O 1
ATOM 3881 N N . GLY B 1 11 ? -1.14 -22.078 -19.938 1 93.19 11 GLY B N 1
ATOM 3882 C CA . GLY B 1 11 ? -0.833 -21.297 -18.75 1 93.19 11 GLY B CA 1
ATOM 3883 C C . GLY B 1 11 ? -2.072 -20.812 -18.016 1 93.19 11 GLY B C 1
ATOM 3884 O O . GLY B 1 11 ? -3.195 -21.141 -18.406 1 93.19 11 GLY B O 1
ATOM 3885 N N . THR B 1 12 ? -1.854 -20.047 -16.938 1 90.38 12 THR B N 1
ATOM 3886 C CA . THR B 1 12 ? -2.934 -19.562 -16.078 1 90.38 12 THR B CA 1
ATOM 3887 C C . THR B 1 12 ? -3.723 -18.453 -16.781 1 90.38 12 THR B C 1
ATOM 3889 O O . THR B 1 12 ? -4.949 -18.406 -16.688 1 90.38 12 THR B O 1
ATOM 3892 N N . THR B 1 13 ? -3.051 -17.625 -17.531 1 84.81 13 THR B N 1
ATOM 3893 C CA . THR B 1 13 ? -3.727 -16.469 -18.109 1 84.81 13 THR B CA 1
ATOM 3894 C C . THR B 1 13 ? -3.941 -16.641 -19.609 1 84.81 13 THR B C 1
ATOM 3896 O O . THR B 1 13 ? -4.75 -15.938 -20.203 1 84.81 13 THR B O 1
ATOM 3899 N N . SER B 1 14 ? -3.176 -17.531 -20.219 1 89 14 SER B N 1
ATOM 3900 C CA . SER B 1 14 ? -3.27 -17.719 -21.656 1 89 14 SER B CA 1
ATOM 3901 C C . SER B 1 14 ? -2.867 -19.125 -22.062 1 89 14 SER B C 1
ATOM 3903 O O . SER B 1 14 ? -2.236 -19.844 -21.281 1 89 14 SER B O 1
ATOM 3905 N N . SER B 1 15 ? -3.383 -19.516 -23.234 1 96.38 15 SER B N 1
ATOM 3906 C CA . SER B 1 15 ? -2.91 -20.719 -23.906 1 96.38 15 SER B CA 1
ATOM 3907 C C . SER B 1 15 ? -1.963 -20.375 -25.047 1 96.38 15 SER B C 1
ATOM 3909 O O . SER B 1 15 ? -2.15 -19.359 -25.734 1 96.38 15 SER B O 1
ATOM 3911 N N . ARG B 1 16 ? -0.918 -21.188 -25.188 1 95.94 16 ARG B N 1
ATOM 3912 C CA . ARG B 1 16 ? 0.066 -20.969 -26.234 1 95.94 16 ARG B CA 1
ATOM 3913 C C . ARG B 1 16 ? 0.372 -22.281 -26.969 1 95.94 16 ARG B C 1
ATOM 3915 O O . ARG B 1 16 ? 0.306 -23.359 -26.375 1 95.94 16 ARG B O 1
ATOM 3922 N N . ALA B 1 17 ? 0.643 -22.109 -28.203 1 98.62 17 ALA B N 1
ATOM 3923 C CA . ALA B 1 17 ? 1.155 -23.203 -29.031 1 98.62 17 ALA B CA 1
ATOM 3924 C C . ALA B 1 17 ? 2.346 -22.75 -29.859 1 98.62 17 ALA B C 1
ATOM 3926 O O . ALA B 1 17 ? 2.354 -21.641 -30.391 1 98.62 17 ALA B O 1
ATOM 3927 N N . ILE B 1 18 ? 3.338 -23.594 -29.875 1 97.94 18 ILE B N 1
ATOM 3928 C CA . ILE B 1 18 ? 4.551 -23.234 -30.609 1 97.94 18 ILE B CA 1
ATOM 3929 C C . ILE B 1 18 ? 5.023 -24.422 -31.438 1 97.94 18 ILE B C 1
ATOM 3931 O O . ILE B 1 18 ? 5.07 -25.547 -30.938 1 97.94 18 ILE B O 1
ATOM 3935 N N . VAL B 1 19 ? 5.336 -24.172 -32.719 1 98.25 19 VAL B N 1
ATOM 3936 C CA . VAL B 1 19 ? 5.965 -25.156 -33.562 1 98.25 19 VAL B CA 1
ATOM 3937 C C . VAL B 1 19 ? 7.48 -24.984 -33.531 1 98.25 19 VAL B C 1
ATOM 3939 O O . VAL B 1 19 ? 7.992 -23.906 -33.844 1 98.25 19 VAL B O 1
ATOM 3942 N N . PHE B 1 20 ? 8.164 -26.078 -33.125 1 97.19 20 PHE B N 1
ATOM 3943 C CA . PHE B 1 20 ? 9.617 -26.016 -33.062 1 97.19 20 PHE B CA 1
ATOM 3944 C C . PHE B 1 20 ? 10.266 -26.844 -34.156 1 97.19 20 PHE B C 1
ATOM 3946 O O . PHE B 1 20 ? 9.781 -27.922 -34.5 1 97.19 20 PHE B O 1
ATOM 3953 N N . GLY B 1 21 ? 11.383 -26.234 -34.688 1 95.5 21 GLY B N 1
ATOM 3954 C CA . GLY B 1 21 ? 12.25 -27 -35.562 1 95.5 21 GLY B CA 1
ATOM 3955 C C . GLY B 1 21 ? 13.281 -27.828 -34.812 1 95.5 21 GLY B C 1
ATOM 3956 O O . GLY B 1 21 ? 13.32 -27.812 -33.562 1 95.5 21 GLY B O 1
ATOM 3957 N N . HIS B 1 22 ? 14.078 -28.578 -35.562 1 94.75 22 HIS B N 1
ATOM 3958 C CA . HIS B 1 22 ? 15.062 -29.484 -34.969 1 94.75 22 HIS B CA 1
ATOM 3959 C C . HIS B 1 22 ? 16.141 -28.719 -34.219 1 94.75 22 HIS B C 1
ATOM 3961 O O . HIS B 1 22 ? 16.766 -29.25 -33.312 1 94.75 22 HIS B O 1
ATOM 3967 N N . ASP B 1 23 ? 16.344 -27.422 -34.5 1 92.12 23 ASP B N 1
ATOM 3968 C CA . ASP B 1 23 ? 17.344 -26.594 -33.844 1 92.12 23 ASP B CA 1
ATOM 3969 C C . ASP B 1 23 ? 16.812 -25.969 -32.562 1 92.12 23 ASP B C 1
ATOM 3971 O O . ASP B 1 23 ? 17.5 -25.203 -31.906 1 92.12 23 ASP B O 1
ATOM 397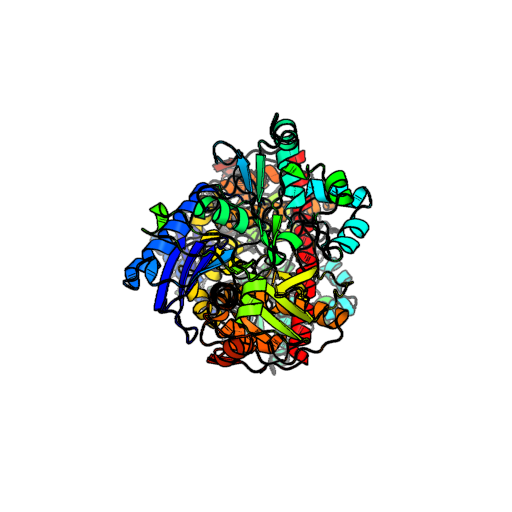5 N N . GLY B 1 24 ? 15.602 -26.328 -32.281 1 91.38 24 GLY B N 1
ATOM 3976 C CA . GLY B 1 24 ? 15.023 -25.844 -31.062 1 91.38 24 GLY B CA 1
ATOM 3977 C C . GLY B 1 24 ? 14.477 -24.422 -31.172 1 91.38 24 GLY B C 1
ATOM 3978 O O . GLY B 1 24 ? 14.125 -23.797 -30.172 1 91.38 24 GLY B O 1
ATOM 3979 N N . ARG B 1 25 ? 14.367 -23.891 -32.406 1 93.75 25 ARG B N 1
ATOM 3980 C CA . ARG B 1 25 ? 13.844 -22.547 -32.594 1 93.75 25 ARG B CA 1
ATOM 3981 C C . ARG B 1 25 ? 12.367 -22.594 -32.969 1 93.75 25 ARG B C 1
ATOM 3983 O O . ARG B 1 25 ? 11.914 -23.531 -33.656 1 93.75 25 ARG B O 1
ATOM 3990 N N . ALA B 1 26 ? 11.703 -21.578 -32.562 1 94.44 26 ALA B N 1
ATOM 3991 C CA . ALA B 1 26 ? 10.281 -21.484 -32.875 1 94.44 26 ALA B CA 1
ATOM 3992 C C . ALA B 1 26 ? 10.078 -21.094 -34.344 1 94.44 26 ALA B C 1
ATOM 3994 O O . ALA B 1 26 ? 10.711 -20.156 -34.844 1 94.44 26 ALA B O 1
ATOM 3995 N N . VAL B 1 27 ? 9.25 -21.781 -35 1 95.5 27 VAL B N 1
ATOM 3996 C CA . VAL B 1 27 ? 8.906 -21.516 -36.406 1 95.5 27 VAL B CA 1
ATOM 3997 C C . VAL B 1 27 ? 7.617 -20.703 -36.469 1 95.5 27 VAL B C 1
ATOM 3999 O O . VAL B 1 27 ? 7.445 -19.875 -37.375 1 95.5 27 VAL B O 1
ATOM 4002 N N . ALA B 1 28 ? 6.719 -21.016 -35.594 1 96.94 28 ALA B N 1
ATOM 4003 C CA . ALA B 1 28 ? 5.441 -20.312 -35.469 1 96.94 28 ALA B CA 1
ATOM 4004 C C . ALA B 1 28 ? 4.934 -20.344 -34.031 1 96.94 28 ALA B C 1
ATOM 4006 O O . ALA B 1 28 ? 5.203 -21.297 -33.281 1 96.94 28 ALA B O 1
ATOM 4007 N N . THR B 1 29 ? 4.32 -19.391 -33.656 1 96.81 29 THR B N 1
ATOM 4008 C CA . THR B 1 29 ? 3.758 -19.266 -32.312 1 96.81 29 THR B CA 1
ATOM 4009 C C . THR B 1 29 ? 2.367 -18.641 -32.375 1 96.81 29 THR B C 1
ATOM 4011 O O . THR B 1 29 ? 2.119 -17.734 -33.156 1 96.81 29 THR B O 1
ATOM 4014 N N . ALA B 1 30 ? 1.425 -19.141 -31.594 1 97.62 30 ALA B N 1
ATOM 4015 C CA . ALA B 1 30 ? 0.103 -18.547 -31.375 1 97.62 30 ALA B CA 1
ATOM 4016 C C . ALA B 1 30 ? -0.242 -18.484 -29.891 1 97.62 30 ALA B C 1
ATOM 4018 O O . ALA B 1 30 ? 0.142 -19.375 -29.125 1 97.62 30 ALA B O 1
ATOM 4019 N N . GLN B 1 31 ? -0.861 -17.547 -29.5 1 95.12 31 GLN B N 1
ATOM 4020 C CA . GLN B 1 31 ? -1.252 -17.328 -28.109 1 95.12 31 GLN B CA 1
ATOM 4021 C C . GLN B 1 31 ? -2.641 -16.703 -28.016 1 95.12 31 GLN B C 1
ATOM 4023 O O . GLN B 1 31 ? -3.014 -15.875 -28.844 1 95.12 31 GLN B O 1
ATOM 4028 N N . GLN B 1 32 ? -3.422 -17.109 -27.031 1 95.44 32 GLN B N 1
ATOM 4029 C CA . GLN B 1 32 ? -4.766 -16.578 -26.812 1 95.44 32 GLN B CA 1
ATOM 4030 C C . GLN B 1 32 ? -5.09 -16.5 -25.312 1 95.44 32 GLN B C 1
ATOM 4032 O O . GLN B 1 32 ? -4.98 -17.5 -24.594 1 95.44 32 GLN B O 1
ATOM 4037 N N . GLU B 1 33 ? -5.371 -15.383 -24.844 1 89.5 33 GLU B N 1
ATOM 4038 C CA . GLU B 1 33 ? -5.832 -15.211 -23.469 1 89.5 33 GLU B CA 1
ATOM 4039 C C . GLU B 1 33 ? -7.262 -15.719 -23.297 1 89.5 33 GLU B C 1
ATOM 4041 O O . GLU B 1 33 ? -7.988 -15.875 -24.281 1 89.5 33 GLU B O 1
ATOM 4046 N N . PHE B 1 34 ? -7.562 -16.094 -22.109 1 92.06 34 PHE B N 1
ATOM 4047 C CA . PHE B 1 34 ? -8.922 -16.516 -21.797 1 92.06 34 PHE B CA 1
ATOM 4048 C C . PHE B 1 34 ? -9.383 -15.938 -20.469 1 92.06 34 PHE B C 1
ATOM 4050 O O . PHE B 1 34 ? -8.562 -15.438 -19.688 1 92.06 34 PHE B O 1
ATOM 4057 N N . GLU B 1 35 ? -10.586 -15.969 -20.188 1 90.12 35 GLU B N 1
ATOM 4058 C CA . GLU B 1 35 ? -11.219 -15.258 -19.062 1 90.12 35 GLU B CA 1
ATOM 4059 C C . GLU B 1 35 ? -10.789 -15.852 -17.734 1 90.12 35 GLU B C 1
ATOM 4061 O O . GLU B 1 35 ? -10.711 -17.078 -17.578 1 90.12 35 GLU B O 1
ATOM 4066 N N . GLN B 1 36 ? -10.367 -14.977 -16.797 1 87.56 36 GLN B N 1
ATOM 4067 C CA . GLN B 1 36 ? -10.125 -15.336 -15.406 1 87.56 36 GLN B CA 1
ATOM 4068 C C . GLN B 1 36 ? -11.367 -15.109 -14.555 1 87.56 36 GLN B C 1
ATOM 4070 O O . GLN B 1 36 ? -12.031 -14.07 -14.68 1 87.56 36 GLN B O 1
ATOM 4075 N N . ILE B 1 37 ? -11.805 -16.047 -13.656 1 90.19 37 ILE B N 1
ATOM 4076 C CA . ILE B 1 37 ? -13.031 -15.961 -12.875 1 90.19 37 ILE B CA 1
ATOM 4077 C C . ILE B 1 37 ? -12.688 -15.844 -11.391 1 90.19 37 ILE B C 1
ATOM 4079 O O . ILE B 1 37 ? -11.984 -16.703 -10.836 1 90.19 37 ILE B O 1
ATOM 4083 N N . PHE B 1 38 ? -13.148 -14.805 -10.828 1 82.31 38 PHE B N 1
ATOM 4084 C CA . PHE B 1 38 ? -12.922 -14.547 -9.406 1 82.31 38 PHE B CA 1
ATOM 4085 C C . PHE B 1 38 ? -14.234 -14.516 -8.641 1 82.31 38 PHE B C 1
ATOM 4087 O O . PHE B 1 38 ? -14.766 -13.445 -8.352 1 82.31 38 PHE B O 1
ATOM 4094 N N . PRO B 1 39 ? -14.711 -15.586 -8.125 1 86.81 39 PRO B N 1
ATOM 4095 C CA . PRO B 1 39 ? -16.031 -15.609 -7.473 1 86.81 39 PRO B CA 1
ATOM 4096 C C . PRO B 1 39 ? -16.031 -14.852 -6.145 1 86.81 39 PRO B C 1
ATOM 4098 O O . PRO B 1 39 ? -16.969 -14.086 -5.875 1 86.81 39 PRO B O 1
ATOM 4101 N N . LYS B 1 40 ? -15.148 -15.055 -5.199 1 83 40 LYS B N 1
ATOM 4102 C CA . LYS B 1 40 ? -14.953 -14.422 -3.898 1 83 40 LYS B CA 1
ATOM 4103 C C . LYS B 1 40 ? -13.492 -14.008 -3.701 1 83 40 LYS B C 1
ATOM 4105 O O . LYS B 1 40 ? -12.609 -14.477 -4.422 1 83 40 LYS B O 1
ATOM 4110 N N . PRO B 1 41 ? -13.227 -13.07 -2.717 1 74.69 41 PRO B N 1
ATOM 4111 C CA . PRO B 1 41 ? -11.836 -12.719 -2.453 1 74.69 41 PRO B CA 1
ATOM 4112 C C . PRO B 1 41 ? -10.961 -13.938 -2.174 1 74.69 41 PRO B C 1
ATOM 4114 O O . PRO B 1 41 ? -11.266 -14.727 -1.28 1 74.69 41 PRO B O 1
ATOM 4117 N N . GLY B 1 42 ? -9.977 -14.102 -3.002 1 76.81 42 GLY B N 1
ATOM 4118 C CA . GLY B 1 42 ? -9.031 -15.195 -2.811 1 76.81 42 GLY B CA 1
ATOM 4119 C C . GLY B 1 42 ? -9.336 -16.406 -3.676 1 76.81 42 GLY B C 1
ATOM 4120 O O . GLY B 1 42 ? -8.508 -17.312 -3.797 1 76.81 42 GLY B O 1
ATOM 4121 N N . GLU B 1 43 ? -10.5 -16.453 -4.277 1 87.38 43 GLU B N 1
ATOM 4122 C CA . GLU B 1 43 ? -10.867 -17.578 -5.117 1 87.38 43 GLU B CA 1
ATOM 4123 C C . GLU B 1 43 ? -10.602 -17.281 -6.59 1 87.38 43 GLU B C 1
ATOM 4125 O O . GLU B 1 43 ? -10.797 -16.156 -7.047 1 87.38 43 GLU B O 1
ATOM 4130 N N . VAL B 1 44 ? -10.102 -18.328 -7.219 1 89.06 44 VAL B N 1
ATOM 4131 C CA . VAL B 1 44 ? -9.797 -18.219 -8.641 1 89.06 44 VAL B CA 1
ATOM 4132 C C . VAL B 1 44 ? -10.281 -19.484 -9.367 1 89.06 44 VAL B C 1
ATOM 4134 O O . VAL B 1 44 ? -9.953 -20.594 -8.969 1 89.06 44 VAL B O 1
ATOM 4137 N N . GLU B 1 45 ? -11.062 -19.281 -10.414 1 95.88 45 GLU B N 1
ATOM 4138 C CA . GLU B 1 45 ? -11.578 -20.391 -11.195 1 95.88 45 GLU B CA 1
ATOM 4139 C C . GLU B 1 45 ? -11.375 -20.156 -12.695 1 95.88 45 GLU B C 1
ATOM 4141 O O . GLU B 1 45 ? -11.102 -19.047 -13.117 1 95.88 45 GLU B O 1
ATOM 4146 N N . HIS B 1 46 ? -11.336 -21.25 -13.461 1 97.19 46 HIS B N 1
ATOM 4147 C CA . HIS B 1 46 ? -11.336 -21.219 -14.922 1 97.19 46 HIS B CA 1
ATOM 4148 C C . HIS B 1 46 ? -12.477 -22.062 -15.484 1 97.19 46 HIS B C 1
ATOM 4150 O O . HIS B 1 46 ? -12.859 -23.078 -14.891 1 97.19 46 HIS B O 1
ATOM 4156 N N . ASP B 1 47 ? -13.039 -21.641 -16.625 1 97.88 47 ASP B N 1
ATOM 4157 C CA . ASP B 1 47 ? -13.914 -22.484 -17.422 1 97.88 47 ASP B CA 1
ATOM 4158 C C . ASP B 1 47 ? -13.109 -23.531 -18.203 1 97.88 47 ASP B C 1
ATOM 4160 O O . ASP B 1 47 ? -12.359 -23.188 -19.109 1 97.88 47 ASP B O 1
ATOM 4164 N N . PRO B 1 48 ? -13.367 -24.844 -17.875 1 98.25 48 PRO B N 1
ATOM 4165 C CA . PRO B 1 48 ? -12.594 -25.875 -18.594 1 98.25 48 PRO B CA 1
ATOM 4166 C C . PRO B 1 48 ? -12.766 -25.812 -20.109 1 98.25 48 PRO B C 1
ATOM 4168 O O . PRO B 1 48 ? -11.828 -26.078 -20.844 1 98.25 48 PRO B O 1
ATOM 4171 N N . GLU B 1 49 ? -13.891 -25.422 -20.562 1 98.12 49 GLU B N 1
ATOM 4172 C CA . GLU B 1 49 ? -14.117 -25.297 -22 1 98.12 49 GLU B CA 1
ATOM 4173 C C . GLU B 1 49 ? -13.305 -24.156 -22.594 1 98.12 49 GLU B C 1
ATOM 4175 O O . GLU B 1 49 ? -12.836 -24.25 -23.734 1 98.12 49 GLU B O 1
ATOM 4180 N N . ALA B 1 50 ? -13.18 -23.109 -21.875 1 98.12 50 ALA B N 1
ATOM 4181 C CA . ALA B 1 50 ? -12.359 -22 -22.344 1 98.12 50 ALA B CA 1
ATOM 4182 C C . ALA B 1 50 ? -10.891 -22.422 -22.469 1 98.12 50 ALA B C 1
ATOM 4184 O O . ALA B 1 50 ? -10.195 -22 -23.391 1 98.12 50 ALA B O 1
ATOM 4185 N N . ILE B 1 51 ? -10.453 -23.234 -21.516 1 97.94 51 ILE B N 1
ATOM 4186 C CA . ILE B 1 51 ? -9.102 -23.781 -21.547 1 97.94 51 ILE B CA 1
ATOM 4187 C C . ILE B 1 51 ? -8.914 -24.609 -22.828 1 97.94 51 ILE B C 1
ATOM 4189 O O . ILE B 1 51 ? -7.969 -24.391 -23.578 1 9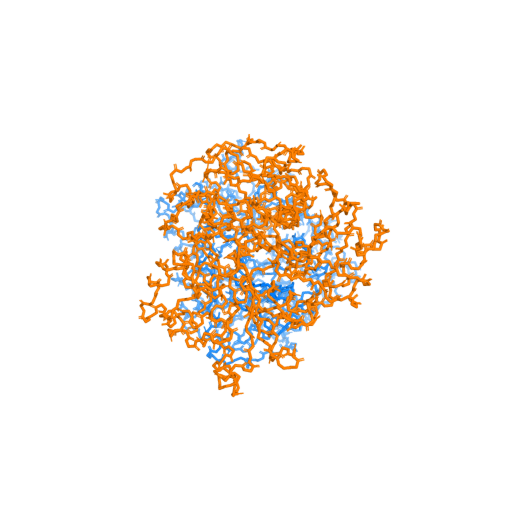7.94 51 ILE B O 1
ATOM 4193 N N . TRP B 1 52 ? -9.859 -25.438 -23.078 1 98.25 52 TRP B N 1
ATOM 4194 C CA . TRP B 1 52 ? -9.789 -26.328 -24.234 1 98.25 52 TRP B CA 1
ATOM 4195 C C . TRP B 1 52 ? -9.852 -25.547 -25.531 1 98.25 52 TRP B C 1
ATOM 4197 O O . TRP B 1 52 ? -9.008 -25.734 -26.422 1 98.25 52 TRP B O 1
ATOM 4207 N N . GLU B 1 53 ? -10.805 -24.703 -25.641 1 98.31 53 GLU B N 1
ATOM 4208 C CA . GLU B 1 53 ? -11.039 -23.969 -26.891 1 98.31 53 GLU B CA 1
ATOM 4209 C C . GLU B 1 53 ? -9.859 -23.078 -27.234 1 98.31 53 GLU B C 1
ATOM 4211 O O . GLU B 1 53 ? -9.453 -22.984 -28.391 1 98.31 53 GLU B O 1
ATOM 4216 N N . SER B 1 54 ? -9.344 -22.422 -26.25 1 98.25 54 SER B N 1
ATOM 4217 C CA . SER B 1 54 ? -8.211 -21.531 -26.5 1 98.25 54 SER B CA 1
ATOM 4218 C C . SER B 1 54 ? -6.965 -22.312 -26.891 1 98.25 54 SER B C 1
ATOM 4220 O O . SER B 1 54 ? -6.207 -21.891 -27.766 1 98.25 54 SER B O 1
ATOM 4222 N N . GLN B 1 55 ? -6.738 -23.469 -26.266 1 98.5 55 GLN B N 1
ATOM 4223 C CA . GLN B 1 55 ? -5.562 -24.281 -26.578 1 98.5 55 GLN B CA 1
ATOM 4224 C C . GLN B 1 55 ? -5.664 -24.859 -27.984 1 98.5 55 GLN B C 1
ATOM 4226 O O . GLN B 1 55 ? -4.691 -24.844 -28.75 1 98.5 55 GLN B O 1
ATOM 4231 N N . LEU B 1 56 ? -6.863 -25.359 -28.312 1 98.56 56 LEU B N 1
ATOM 4232 C CA . LEU B 1 56 ? -7.062 -25.906 -29.656 1 98.56 56 LEU B CA 1
ATOM 4233 C C . LEU B 1 56 ? -6.898 -24.828 -30.719 1 98.56 56 LEU B C 1
ATOM 4235 O O . LEU B 1 56 ? -6.262 -25.062 -31.75 1 98.56 56 LEU B O 1
ATOM 4239 N N . ALA B 1 57 ? -7.488 -23.703 -30.422 1 98.56 57 ALA B N 1
ATOM 4240 C CA . ALA B 1 57 ? -7.406 -22.594 -31.375 1 98.56 57 ALA B CA 1
ATOM 4241 C C . ALA B 1 57 ? -5.953 -22.188 -31.625 1 98.56 57 ALA B C 1
ATOM 4243 O O . ALA B 1 57 ? -5.559 -21.938 -32.75 1 98.56 57 ALA B O 1
ATOM 4244 N N . THR B 1 58 ? -5.18 -22.125 -30.594 1 98.62 58 THR B N 1
ATOM 4245 C CA . THR B 1 58 ? -3.787 -21.719 -30.75 1 98.62 58 THR B CA 1
ATOM 4246 C C . THR B 1 58 ? -2.984 -22.797 -31.469 1 98.62 58 THR B C 1
ATOM 4248 O O . THR B 1 58 ? -2.074 -22.484 -32.25 1 98.62 58 THR B O 1
ATOM 4251 N N . ALA B 1 59 ? -3.277 -24.047 -31.219 1 98.56 59 ALA B N 1
ATOM 4252 C CA . ALA B 1 59 ? -2.602 -25.125 -31.922 1 98.56 59 ALA B CA 1
ATOM 4253 C C . ALA B 1 59 ? -2.85 -25.047 -33.438 1 98.56 59 ALA B C 1
ATOM 4255 O O . ALA B 1 59 ? -1.91 -25.125 -34.219 1 98.56 59 ALA B O 1
ATOM 4256 N N . ARG B 1 60 ? -4.047 -24.859 -33.781 1 98.38 60 ARG B N 1
ATOM 4257 C CA . ARG B 1 60 ? -4.418 -24.75 -35.188 1 98.38 60 ARG B CA 1
ATOM 4258 C C . ARG B 1 60 ? -3.781 -23.531 -35.844 1 98.38 60 ARG B C 1
ATOM 4260 O O . ARG B 1 60 ? -3.281 -23.609 -36.969 1 98.38 60 ARG B O 1
ATOM 4267 N N . GLN B 1 61 ? -3.84 -22.484 -35.094 1 98.5 61 GLN B N 1
ATOM 4268 C CA . GLN B 1 61 ? -3.279 -21.234 -35.625 1 98.5 61 GLN B CA 1
ATOM 4269 C C . GLN B 1 61 ? -1.775 -21.359 -35.844 1 98.5 61 GLN B C 1
ATOM 4271 O O . GLN B 1 61 ? -1.251 -20.906 -36.875 1 98.5 61 GLN B O 1
ATOM 4276 N N . ALA B 1 62 ? -1.091 -21.938 -34.906 1 98.06 62 ALA B N 1
ATOM 4277 C CA . ALA B 1 62 ? 0.353 -22.109 -35.031 1 98.06 62 ALA B CA 1
ATOM 4278 C C . ALA B 1 62 ? 0.691 -22.984 -36.25 1 98.06 62 ALA B C 1
ATOM 4280 O O . ALA B 1 62 ? 1.625 -22.688 -36.969 1 98.06 62 ALA B O 1
ATOM 4281 N N . LEU B 1 63 ? -0.025 -24.062 -36.438 1 97.62 63 LEU B N 1
ATOM 4282 C CA . LEU B 1 63 ? 0.2 -24.938 -37.594 1 97.62 63 LEU B CA 1
ATOM 4283 C C . LEU B 1 63 ? -0.094 -24.219 -38.906 1 97.62 63 LEU B C 1
ATOM 4285 O O . LEU B 1 63 ? 0.678 -24.312 -39.844 1 97.62 63 LEU B O 1
ATOM 4289 N N . ALA B 1 64 ? -1.16 -23.484 -38.875 1 97.5 64 ALA B N 1
ATOM 4290 C CA . ALA B 1 64 ? -1.547 -22.734 -40.094 1 97.5 64 ALA B CA 1
ATOM 4291 C C . ALA B 1 64 ? -0.486 -21.703 -40.469 1 97.5 64 ALA B C 1
ATOM 4293 O O . ALA B 1 64 ? -0.141 -21.562 -41.625 1 97.5 64 ALA B O 1
ATOM 4294 N N . GLU B 1 65 ? -0.053 -21 -39.469 1 97.31 65 GLU B N 1
ATOM 4295 C CA . GLU B 1 65 ? 0.951 -19.969 -39.719 1 97.31 65 GLU B CA 1
ATOM 4296 C C . GLU B 1 65 ? 2.25 -20.562 -40.25 1 97.31 65 GLU B C 1
ATOM 4298 O O . GLU B 1 65 ? 2.957 -19.938 -41.031 1 97.31 65 GLU B O 1
ATOM 4303 N N . ALA B 1 66 ? 2.521 -21.766 -39.812 1 96 66 ALA B N 1
ATOM 4304 C CA . ALA B 1 66 ? 3.727 -22.438 -40.281 1 96 66 ALA B CA 1
ATOM 4305 C C . ALA B 1 66 ? 3.479 -23.156 -41.594 1 96 66 ALA B C 1
ATOM 4307 O O . ALA B 1 66 ? 4.414 -23.672 -42.219 1 96 66 ALA B O 1
ATOM 4308 N N . GLY B 1 67 ? 2.287 -23.172 -42.094 1 96.31 67 GLY B N 1
ATOM 4309 C CA . GLY B 1 67 ? 1.931 -23.875 -43.312 1 96.31 67 GLY B CA 1
ATOM 4310 C C . GLY B 1 67 ? 2.076 -25.375 -43.188 1 96.31 67 GLY B C 1
ATOM 4311 O O . GLY B 1 67 ? 2.512 -26.031 -44.125 1 96.31 67 GLY B O 1
ATOM 4312 N N . LEU B 1 68 ? 1.761 -25.891 -42.031 1 96.12 68 LEU B N 1
ATOM 4313 C CA . LEU B 1 68 ? 2.004 -27.297 -41.781 1 96.12 68 LEU B CA 1
ATOM 4314 C C . LEU B 1 68 ? 0.691 -28.047 -41.562 1 96.12 68 LEU B C 1
ATOM 4316 O O . LEU B 1 68 ? -0.292 -27.469 -41.094 1 96.12 68 LEU B O 1
ATOM 4320 N N . GLY B 1 69 ? 0.699 -29.281 -41.938 1 94.88 69 GLY B N 1
ATOM 4321 C CA . GLY B 1 69 ? -0.36 -30.219 -41.594 1 94.88 69 GLY B CA 1
ATOM 4322 C C . GLY B 1 69 ? 0.058 -31.234 -40.562 1 94.88 69 GLY B C 1
ATOM 4323 O O . GLY B 1 69 ? 1.199 -31.219 -40.094 1 94.88 69 GLY B O 1
ATOM 4324 N N . ALA B 1 70 ? -0.892 -32.125 -40.219 1 95.62 70 ALA B N 1
ATOM 4325 C CA . ALA B 1 70 ? -0.642 -33.125 -39.188 1 95.62 70 ALA B CA 1
ATOM 4326 C C . ALA B 1 70 ? 0.545 -34 -39.562 1 95.62 70 ALA B C 1
ATOM 4328 O O . ALA B 1 70 ? 1.299 -34.438 -38.688 1 95.62 70 ALA B O 1
ATOM 4329 N N . GLU B 1 71 ? 0.702 -34.219 -40.781 1 94.62 71 GLU B N 1
ATOM 4330 C CA . GLU B 1 71 ? 1.74 -35.125 -41.281 1 94.62 71 GLU B CA 1
ATOM 4331 C C . GLU B 1 71 ? 3.131 -34.531 -41.094 1 94.62 71 GLU B C 1
ATOM 4333 O O . GLU B 1 71 ? 4.129 -35.25 -41.094 1 94.62 71 GLU B O 1
ATOM 4338 N N . ASP B 1 72 ? 3.184 -33.281 -40.969 1 96.38 72 ASP B N 1
ATOM 4339 C CA . ASP B 1 72 ? 4.457 -32.594 -40.812 1 96.38 72 ASP B CA 1
ATOM 4340 C C . ASP B 1 72 ? 4.918 -32.562 -39.375 1 96.38 72 ASP B C 1
ATOM 4342 O O . ASP B 1 72 ? 6.07 -32.25 -39.062 1 96.38 72 ASP B O 1
ATOM 4346 N N . VAL B 1 73 ? 4.039 -32.969 -38.438 1 97.75 73 VAL B N 1
ATOM 4347 C CA . VAL B 1 73 ? 4.309 -32.875 -37 1 97.75 73 VAL B CA 1
ATOM 4348 C C . VAL B 1 73 ? 4.707 -34.25 -36.469 1 97.75 73 VAL B C 1
ATOM 4350 O O . VAL B 1 73 ? 3.922 -35.188 -36.531 1 97.75 73 VAL B O 1
ATOM 4353 N N . ALA B 1 74 ? 5.918 -34.312 -35.906 1 97.81 74 ALA B N 1
ATOM 4354 C CA . ALA B 1 74 ? 6.445 -35.562 -35.406 1 97.81 74 ALA B CA 1
ATOM 4355 C C . ALA B 1 74 ? 5.734 -36 -34.125 1 97.81 74 ALA B C 1
ATOM 4357 O O . ALA B 1 74 ? 5.477 -37.188 -33.906 1 97.81 74 ALA B O 1
ATOM 4358 N N . ALA B 1 75 ? 5.469 -35 -33.312 1 98.31 75 ALA B N 1
ATOM 4359 C CA . ALA B 1 75 ? 4.832 -35.281 -32.031 1 98.31 75 ALA B CA 1
ATOM 4360 C C . ALA B 1 75 ? 4.34 -34 -31.359 1 98.31 75 ALA B C 1
ATOM 4362 O O . ALA B 1 75 ? 4.758 -32.906 -31.734 1 98.31 75 ALA B O 1
ATOM 4363 N N . ILE B 1 76 ? 3.443 -34.188 -30.391 1 98.75 76 ILE B N 1
ATOM 4364 C CA . ILE B 1 76 ? 2.934 -33.094 -29.578 1 98.75 76 ILE B CA 1
ATOM 4365 C C . ILE B 1 76 ? 3.459 -33.219 -28.141 1 98.75 76 ILE B C 1
ATOM 4367 O O . ILE B 1 76 ? 3.426 -34.312 -27.562 1 98.75 76 ILE B O 1
ATOM 4371 N N . GLY B 1 77 ? 4.094 -32.188 -27.672 1 98.75 77 GLY B N 1
ATOM 4372 C CA . GLY B 1 77 ? 4.371 -32.031 -26.25 1 98.75 77 GLY B CA 1
ATOM 4373 C C . GLY B 1 77 ? 3.379 -31.141 -25.531 1 98.75 77 GLY B C 1
ATOM 4374 O O . GLY B 1 77 ? 2.961 -30.125 -26.078 1 98.75 77 GLY B O 1
ATOM 4375 N N . VAL B 1 78 ? 2.953 -31.531 -24.297 1 98.81 78 VAL B N 1
ATOM 4376 C CA . VAL B 1 78 ? 1.96 -30.781 -23.547 1 98.81 78 VAL B CA 1
ATOM 4377 C C . VAL B 1 78 ? 2.576 -30.281 -22.234 1 98.81 78 VAL B C 1
ATOM 4379 O O . VAL B 1 78 ? 3.176 -31.062 -21.484 1 98.81 78 VAL B O 1
ATOM 4382 N N . THR B 1 79 ? 2.578 -29.031 -22.016 1 98.5 79 THR B N 1
ATOM 4383 C CA . THR B 1 79 ? 2.883 -28.438 -20.719 1 98.5 79 THR B CA 1
ATOM 4384 C C . THR B 1 79 ? 1.728 -27.547 -20.25 1 98.5 79 THR B C 1
ATOM 4386 O O . THR B 1 79 ? 0.855 -27.188 -21.031 1 98.5 79 THR B O 1
ATOM 4389 N N . ASN B 1 80 ? 1.671 -27.328 -18.938 1 98.06 80 ASN B N 1
ATOM 4390 C CA . ASN B 1 80 ? 0.47 -26.734 -18.375 1 98.06 80 ASN B CA 1
ATOM 4391 C C . ASN B 1 80 ? 0.743 -26.141 -16.984 1 98.06 80 ASN B C 1
ATOM 4393 O O . ASN B 1 80 ? 1.738 -26.469 -16.344 1 98.06 80 ASN B O 1
ATOM 4397 N N . GLN B 1 81 ? -0.19 -25.188 -16.609 1 96.25 81 GLN B N 1
ATOM 4398 C CA . GLN B 1 81 ? -0.271 -24.859 -15.195 1 96.25 81 GLN B CA 1
ATOM 4399 C C . GLN B 1 81 ? -0.536 -26.094 -14.352 1 96.25 81 GLN B C 1
ATOM 4401 O O . GLN B 1 81 ? -1.311 -26.969 -14.75 1 96.25 81 GLN B O 1
ATOM 4406 N N . ARG B 1 82 ? 0.051 -26.062 -13.289 1 96.56 82 ARG B N 1
ATOM 4407 C CA . ARG B 1 82 ? -0.025 -27.281 -12.477 1 96.56 82 ARG B CA 1
ATOM 4408 C C . ARG B 1 82 ? -1.159 -27.188 -11.461 1 96.56 82 ARG B C 1
ATOM 4410 O O . ARG B 1 82 ? -2.072 -26.375 -11.617 1 96.56 82 ARG B O 1
ATOM 4417 N N . GLU B 1 83 ? -1.392 -27.797 -10.539 1 97.19 83 GLU B N 1
ATOM 4418 C CA . GLU B 1 83 ? -2.189 -28.047 -9.344 1 97.19 83 GLU B CA 1
ATOM 4419 C C . GLU B 1 83 ? -3.662 -27.719 -9.586 1 97.19 83 GLU B C 1
ATOM 4421 O O . GLU B 1 83 ? -4.516 -28.031 -8.758 1 97.19 83 GLU B O 1
ATOM 4426 N N . THR B 1 84 ? -3.982 -27.031 -10.758 1 98.19 84 THR B N 1
ATOM 4427 C CA . THR B 1 84 ? -5.375 -26.75 -11.078 1 98.19 84 THR B CA 1
ATOM 4428 C C . THR B 1 84 ? -6.16 -28.031 -11.289 1 98.19 84 THR B C 1
ATOM 4430 O O . THR B 1 84 ? -5.691 -28.953 -11.977 1 98.19 84 THR B O 1
ATOM 4433 N N . ALA B 1 85 ? -7.336 -28.078 -10.672 1 98.62 85 ALA B N 1
ATOM 4434 C CA . ALA B 1 85 ? -8.094 -29.312 -10.625 1 98.62 85 ALA B CA 1
ATOM 4435 C C . ALA B 1 85 ? -9.352 -29.234 -11.484 1 98.62 85 ALA B C 1
ATOM 4437 O O . ALA B 1 85 ? -10.102 -28.25 -11.398 1 98.62 85 ALA B O 1
ATOM 4438 N N . ILE B 1 86 ? -9.586 -30.219 -12.289 1 98.62 86 ILE B N 1
ATOM 4439 C CA . ILE B 1 86 ? -10.773 -30.328 -13.141 1 98.62 86 ILE B CA 1
ATOM 4440 C C . ILE B 1 86 ? -11.43 -31.688 -12.922 1 98.62 86 ILE B C 1
ATOM 4442 O O . ILE B 1 86 ? -10.758 -32.719 -12.922 1 98.62 86 ILE B O 1
ATOM 4446 N N . LEU B 1 87 ? -12.688 -31.703 -12.641 1 98.62 87 LEU B N 1
ATOM 4447 C CA . LEU B 1 87 ? -13.508 -32.906 -12.625 1 98.62 87 LEU B CA 1
ATOM 4448 C C . LEU B 1 87 ? -14.539 -32.875 -13.75 1 98.62 87 LEU B C 1
ATOM 4450 O O . LEU B 1 87 ? -15.156 -31.844 -14.008 1 98.62 87 LEU B O 1
ATOM 4454 N N . TRP B 1 88 ? -14.641 -33.969 -14.438 1 98.44 88 TRP B N 1
ATOM 4455 C CA . TRP B 1 88 ? -15.625 -34.031 -15.508 1 98.44 88 TRP B CA 1
ATOM 4456 C C . TRP B 1 88 ? -16.281 -35.406 -15.594 1 98.44 88 TRP B C 1
ATOM 4458 O O . TRP B 1 88 ? -15.766 -36.375 -15.047 1 98.44 88 TRP B O 1
ATOM 4468 N N . ASP B 1 89 ? -17.469 -35.438 -16.219 1 97.75 89 ASP B N 1
ATOM 4469 C CA . ASP B 1 89 ? -18.234 -36.688 -16.438 1 97.75 89 ASP B CA 1
ATOM 4470 C C . ASP B 1 89 ? -17.578 -37.562 -17.5 1 97.75 89 ASP B C 1
ATOM 4472 O O . ASP B 1 89 ? -17.359 -37.094 -18.625 1 97.75 89 ASP B O 1
ATOM 4476 N N . ARG B 1 90 ? -17.281 -38.75 -17.109 1 96.25 90 ARG B N 1
ATOM 4477 C CA . ARG B 1 90 ? -16.594 -39.688 -18 1 96.25 90 ARG B CA 1
ATOM 4478 C C . ARG B 1 90 ? -17.406 -39.938 -19.266 1 96.25 90 ARG B C 1
ATOM 4480 O O . ARG B 1 90 ? -16.828 -40.125 -20.344 1 96.25 90 ARG B O 1
ATOM 4487 N N . ASN B 1 91 ? -18.688 -39.875 -19.188 1 94.81 91 ASN B N 1
ATOM 4488 C CA . ASN B 1 91 ? -19.562 -40.281 -20.281 1 94.81 91 ASN B CA 1
ATOM 4489 C C . ASN B 1 91 ? -19.891 -39.125 -21.203 1 94.81 91 ASN B C 1
ATOM 4491 O O . ASN B 1 91 ? -19.969 -39.312 -22.422 1 94.81 91 ASN B O 1
ATOM 4495 N N . THR B 1 92 ? -20.031 -38 -20.641 1 95.06 92 THR B N 1
ATOM 4496 C CA . THR B 1 92 ? -20.469 -36.844 -21.453 1 95.06 92 THR B CA 1
ATOM 4497 C C . THR B 1 92 ? -19.281 -35.938 -21.781 1 95.06 92 THR B C 1
ATOM 4499 O O . THR B 1 92 ? -19.359 -35.125 -22.703 1 95.06 92 THR B O 1
ATOM 4502 N N . GLY B 1 93 ? -18.281 -36.031 -20.984 1 95.31 93 GLY B N 1
ATOM 4503 C CA . GLY B 1 93 ? -17.141 -35.156 -21.156 1 95.31 93 GLY B CA 1
ATOM 4504 C C . GLY B 1 93 ? -17.359 -33.781 -20.594 1 95.31 93 GLY B C 1
ATOM 4505 O O . GLY B 1 93 ? -16.453 -32.938 -20.656 1 95.31 93 GLY B O 1
ATOM 4506 N N . LYS B 1 94 ? -18.469 -33.562 -19.969 1 96.44 94 LYS B N 1
ATOM 4507 C CA . LYS B 1 94 ? -18.797 -32.25 -19.438 1 96.44 94 LYS B CA 1
ATOM 4508 C C . LYS B 1 94 ? -18.219 -32.062 -18.031 1 96.44 94 LYS B C 1
ATOM 4510 O O . LYS B 1 94 ? -18.328 -32.938 -17.188 1 96.44 94 LYS B O 1
ATOM 4515 N N . ALA B 1 95 ? -17.562 -30.938 -17.844 1 97.5 95 ALA B N 1
ATOM 4516 C CA . ALA B 1 95 ? -17.031 -30.625 -16.516 1 97.5 95 ALA B CA 1
ATOM 4517 C C . ALA B 1 95 ? -18.156 -30.516 -15.492 1 97.5 95 ALA B C 1
ATOM 4519 O O . ALA B 1 95 ? -19.234 -30 -15.797 1 97.5 95 ALA B O 1
ATOM 4520 N N . VAL B 1 96 ? -17.953 -30.922 -14.258 1 97 96 VAL B N 1
ATOM 4521 C CA . VAL B 1 96 ? -18.984 -30.906 -13.219 1 97 96 VAL B CA 1
ATOM 4522 C C . VAL B 1 96 ? -19 -29.547 -12.531 1 97 96 VAL B C 1
ATOM 4524 O O . VAL B 1 96 ? -19.953 -29.203 -11.844 1 97 96 VAL B O 1
ATOM 4527 N N . HIS B 1 97 ? -17.969 -28.797 -12.656 1 96.75 97 HIS B N 1
ATOM 4528 C CA . HIS B 1 97 ? -17.734 -27.469 -12.086 1 96.75 97 HIS B CA 1
ATOM 4529 C C . HIS B 1 97 ? -16.594 -26.766 -12.805 1 96.75 97 HIS B C 1
ATOM 4531 O O . HIS B 1 97 ? -15.859 -27.375 -13.586 1 96.75 97 HIS B O 1
ATOM 4537 N N . ASN B 1 98 ? -16.469 -25.469 -12.648 1 98 98 ASN B N 1
ATOM 4538 C CA . ASN B 1 98 ? -15.281 -24.75 -13.102 1 98 98 ASN B CA 1
ATOM 4539 C C . ASN B 1 98 ? -14.008 -25.359 -12.508 1 98 98 ASN B C 1
ATOM 4541 O O . ASN B 1 98 ? -14.047 -25.953 -11.43 1 98 98 ASN B O 1
ATOM 4545 N N . ALA B 1 99 ? -12.922 -25.297 -13.266 1 98.31 99 ALA B N 1
ATOM 4546 C CA . ALA B 1 99 ? -11.625 -25.688 -12.711 1 98.31 99 ALA B CA 1
ATOM 4547 C C . ALA B 1 99 ? -11.258 -24.812 -11.516 1 98.31 99 ALA B C 1
ATOM 4549 O O . ALA B 1 99 ? -11.445 -23.594 -11.547 1 98.31 99 ALA B O 1
ATOM 4550 N N . ILE B 1 100 ? -10.859 -25.391 -10.414 1 97.75 100 ILE B N 1
ATOM 4551 C CA . ILE B 1 100 ? -10.328 -24.609 -9.297 1 97.75 100 ILE B CA 1
ATOM 4552 C C . ILE B 1 100 ? -8.836 -24.375 -9.492 1 97.75 100 ILE B C 1
ATOM 4554 O O . ILE B 1 100 ? -8.039 -25.312 -9.438 1 97.75 100 ILE B O 1
ATOM 4558 N N . VAL B 1 101 ? -8.461 -23.141 -9.656 1 96.38 101 VAL B N 1
ATOM 4559 C CA . VAL B 1 101 ? -7.125 -22.75 -10.094 1 96.38 101 VAL B CA 1
ATOM 4560 C C . VAL B 1 101 ? -6.137 -22.891 -8.938 1 96.38 101 VAL B C 1
ATOM 4562 O O . VAL B 1 101 ? -6.512 -22.75 -7.773 1 96.38 101 VAL B O 1
ATOM 4565 N N . TRP B 1 102 ? -4.848 -23.156 -9.266 1 94.81 102 TRP B N 1
ATOM 4566 C CA . TRP B 1 102 ? -3.783 -23.375 -8.289 1 94.81 102 TRP B CA 1
ATOM 4567 C C . TRP B 1 102 ? -3.65 -22.172 -7.355 1 94.81 102 TRP B C 1
ATOM 4569 O O . TRP B 1 102 ? -3.273 -22.328 -6.191 1 94.81 102 TRP B O 1
ATOM 4579 N N . GLN B 1 103 ? -3.988 -21.031 -7.758 1 88.56 103 GLN B N 1
ATOM 4580 C CA . GLN B 1 103 ? -3.85 -19.797 -6.98 1 88.56 103 GLN B CA 1
ATOM 4581 C C . GLN B 1 103 ? -4.992 -19.656 -5.977 1 88.56 103 GLN B C 1
ATOM 4583 O O . GLN B 1 103 ? -4.918 -18.844 -5.059 1 88.56 103 GLN B O 1
ATOM 4588 N N . SER B 1 104 ? -6.074 -20.469 -6.109 1 90.5 104 SER B N 1
ATOM 4589 C CA . SER B 1 104 ? -7.277 -20.266 -5.309 1 90.5 104 SER B CA 1
ATOM 4590 C C . SER B 1 104 ? -7.043 -20.672 -3.855 1 90.5 104 SER B C 1
ATOM 4592 O O . SER B 1 104 ? -6.41 -21.688 -3.578 1 90.5 104 SER B O 1
ATOM 4594 N N . ARG B 1 105 ? -7.566 -19.906 -2.967 1 88.75 105 ARG B N 1
ATOM 4595 C CA . ARG B 1 105 ? -7.43 -20.188 -1.54 1 88.75 105 ARG B CA 1
ATOM 4596 C C . ARG B 1 105 ? -8.711 -20.797 -0.975 1 88.75 105 ARG B C 1
ATOM 4598 O O . ARG B 1 105 ? -8.875 -20.891 0.243 1 88.75 105 ARG B O 1
ATOM 4605 N N . LEU B 1 106 ? -9.531 -21.234 -1.783 1 90.88 106 LEU B N 1
ATOM 4606 C CA . LEU B 1 106 ? -10.852 -21.75 -1.461 1 90.88 106 LEU B CA 1
ATOM 4607 C C . LEU B 1 106 ? -10.773 -22.859 -0.421 1 90.88 106 LEU B C 1
ATOM 4609 O O . LEU B 1 106 ? -11.656 -22.984 0.429 1 90.88 106 LEU B O 1
ATOM 4613 N N . THR B 1 107 ? -9.711 -23.578 -0.468 1 94.62 107 THR B N 1
ATOM 4614 C CA . THR B 1 107 ? -9.656 -24.781 0.353 1 94.62 107 THR B CA 1
ATOM 4615 C C . THR B 1 107 ? -8.773 -24.562 1.578 1 94.62 107 THR B C 1
ATOM 4617 O O . THR B 1 107 ? -8.352 -25.531 2.227 1 94.62 107 THR B O 1
ATOM 4620 N N . ALA B 1 108 ? -8.477 -23.359 1.91 1 90.75 108 ALA B N 1
ATOM 4621 C CA . ALA B 1 108 ? -7.652 -23.031 3.068 1 90.75 108 ALA B CA 1
ATOM 4622 C C . ALA B 1 108 ? -8.25 -23.609 4.348 1 90.75 108 ALA B C 1
ATOM 4624 O O . ALA B 1 108 ? -7.527 -24.172 5.176 1 90.75 108 ALA B O 1
ATOM 4625 N N . PRO B 1 109 ? -9.617 -23.547 4.551 1 92.81 109 PRO B N 1
ATOM 4626 C CA . PRO B 1 109 ? -10.18 -24.141 5.762 1 92.81 109 PRO B CA 1
ATOM 4627 C C . PRO B 1 109 ? -9.945 -25.641 5.852 1 92.81 109 PRO B C 1
ATOM 4629 O O . PRO B 1 109 ? -9.742 -26.188 6.945 1 92.81 109 PRO B O 1
ATOM 4632 N N . ILE B 1 110 ? -9.953 -26.312 4.727 1 95.81 110 ILE B N 1
ATOM 4633 C CA . ILE B 1 110 ? -9.672 -27.75 4.691 1 95.81 110 ILE B CA 1
ATOM 4634 C C . ILE B 1 110 ? -8.234 -28 5.148 1 95.81 110 ILE B C 1
ATOM 4636 O O . ILE B 1 110 ? -7.98 -28.906 5.93 1 95.81 110 ILE B O 1
ATOM 4640 N N . CYS B 1 111 ? -7.348 -27.219 4.668 1 95.44 111 CYS B N 1
ATOM 4641 C CA . CYS B 1 111 ? -5.941 -27.344 5.031 1 95.44 111 CYS B CA 1
ATOM 4642 C C . CYS B 1 111 ? -5.742 -27.125 6.527 1 95.44 111 CYS B C 1
ATOM 4644 O O . CYS B 1 111 ? -4.984 -27.859 7.168 1 95.44 111 CYS B O 1
ATOM 4646 N N . ASP B 1 112 ? -6.457 -26.172 7.047 1 92.56 112 ASP B N 1
ATOM 4647 C CA . ASP B 1 112 ? -6.363 -25.891 8.477 1 92.56 112 ASP B CA 1
ATOM 4648 C C . ASP B 1 112 ? -6.812 -27.109 9.297 1 92.56 112 ASP B C 1
ATOM 4650 O O . ASP B 1 112 ? -6.188 -27.453 10.297 1 92.56 112 ASP B O 1
ATOM 4654 N N . ARG B 1 113 ? -7.848 -27.719 8.883 1 95.56 113 ARG B N 1
ATOM 4655 C CA . ARG B 1 113 ? -8.375 -28.891 9.57 1 95.56 113 ARG B CA 1
ATOM 4656 C C . ARG B 1 113 ? -7.402 -30.062 9.469 1 95.56 113 ARG B C 1
ATOM 4658 O O . ARG B 1 113 ? -7.23 -30.828 10.422 1 95.56 113 ARG B O 1
ATOM 4665 N N . LEU B 1 114 ? -6.793 -30.25 8.305 1 97.12 114 LEU B N 1
ATOM 4666 C CA . LEU B 1 114 ? -5.82 -31.312 8.117 1 97.12 114 LEU B CA 1
ATOM 4667 C C . LEU B 1 114 ? -4.617 -31.125 9.031 1 97.12 114 LEU B C 1
ATOM 4669 O O . LEU B 1 114 ? -4.125 -32.094 9.617 1 97.12 114 LEU B O 1
ATOM 4673 N N . LYS B 1 115 ? -4.168 -29.922 9.07 1 94.75 115 LYS B N 1
ATOM 4674 C CA . LYS B 1 115 ? -3.051 -29.609 9.961 1 94.75 115 LYS B CA 1
ATOM 4675 C C . LYS B 1 115 ? -3.418 -29.859 11.422 1 94.75 115 LYS B C 1
ATOM 4677 O O . LYS B 1 115 ? -2.639 -30.453 12.172 1 94.75 115 LYS B O 1
ATOM 4682 N N . ALA B 1 116 ? -4.605 -29.422 11.797 1 95.5 116 ALA B N 1
ATOM 4683 C CA . ALA B 1 116 ? -5.078 -29.594 13.164 1 95.5 116 ALA B CA 1
ATOM 4684 C C . ALA B 1 116 ? -5.195 -31.078 13.523 1 95.5 116 ALA B C 1
ATOM 4686 O O . ALA B 1 116 ? -4.961 -31.469 14.672 1 95.5 116 ALA B O 1
ATOM 4687 N N . ALA B 1 117 ? -5.465 -31.859 12.57 1 97.19 117 ALA B N 1
ATOM 4688 C CA . ALA B 1 117 ? -5.629 -33.281 12.773 1 97.19 117 ALA B CA 1
ATOM 4689 C C . ALA B 1 117 ? -4.277 -34 12.773 1 97.19 117 ALA B C 1
ATOM 4691 O O . ALA B 1 117 ? -4.211 -35.219 12.969 1 97.19 117 ALA B O 1
ATOM 4692 N N . GLY B 1 118 ? -3.201 -33.281 12.477 1 96.56 118 GLY B N 1
ATOM 4693 C CA . GLY B 1 118 ? -1.856 -33.844 12.578 1 96.56 118 GLY B CA 1
ATOM 4694 C C . GLY B 1 118 ? -1.406 -34.562 11.32 1 96.56 118 GLY B C 1
ATOM 4695 O O . GLY B 1 118 ? -0.545 -35.438 11.383 1 96.56 118 GLY B O 1
ATOM 4696 N N . HIS B 1 119 ? -1.956 -34.219 10.164 1 97.44 119 HIS B N 1
ATOM 4697 C CA . HIS B 1 119 ? -1.674 -34.969 8.938 1 97.44 119 HIS B CA 1
ATOM 4698 C C . HIS B 1 119 ? -0.501 -34.375 8.18 1 97.44 119 HIS B C 1
ATOM 4700 O O . HIS B 1 119 ? -0.012 -34.938 7.211 1 97.44 119 HIS B O 1
ATOM 4706 N N . GLU B 1 120 ? 0.029 -33.312 8.562 1 95.44 120 GLU B N 1
ATOM 4707 C CA . GLU B 1 120 ? 1.037 -32.562 7.816 1 95.44 120 GLU B CA 1
ATOM 4708 C C . GLU B 1 120 ? 2.281 -33.406 7.562 1 95.44 120 GLU B C 1
ATOM 4710 O O . GLU B 1 120 ? 2.816 -33.406 6.453 1 95.44 120 GLU B O 1
ATOM 4715 N N . GLN B 1 121 ? 2.732 -34.094 8.578 1 95.81 121 GLN B N 1
ATOM 4716 C CA . GLN B 1 121 ? 3.943 -34.906 8.445 1 95.81 121 GLN B CA 1
ATOM 4717 C C . GLN B 1 121 ? 3.738 -36.031 7.457 1 95.81 121 GLN B C 1
ATOM 4719 O O . GLN B 1 121 ? 4.621 -36.344 6.652 1 95.81 121 GLN B O 1
ATOM 4724 N N . THR B 1 122 ? 2.586 -36.625 7.559 1 97.62 122 THR B N 1
ATOM 4725 C CA . THR B 1 122 ? 2.262 -37.719 6.648 1 97.62 122 THR B CA 1
ATOM 4726 C C . THR B 1 122 ? 2.295 -37.25 5.199 1 97.62 122 THR B C 1
ATOM 4728 O O . THR B 1 122 ? 2.891 -37.906 4.34 1 97.62 122 THR B O 1
ATOM 4731 N N . PHE B 1 123 ? 1.685 -36.188 4.93 1 97.81 123 PHE B N 1
ATOM 4732 C CA . PHE B 1 123 ? 1.675 -35.625 3.58 1 97.81 123 PHE B CA 1
ATOM 4733 C C . PHE B 1 123 ? 3.088 -35.281 3.131 1 97.81 123 PHE B C 1
ATOM 4735 O O . PHE B 1 123 ? 3.488 -35.594 2.012 1 97.81 123 PHE B O 1
ATOM 4742 N N . ARG B 1 124 ? 3.848 -34.688 3.938 1 96.62 124 ARG B N 1
ATOM 4743 C CA . ARG B 1 124 ? 5.191 -34.219 3.59 1 96.62 124 ARG B CA 1
ATOM 4744 C C . ARG B 1 124 ? 6.098 -35.406 3.266 1 96.62 124 ARG B C 1
ATOM 4746 O O . ARG B 1 124 ? 6.836 -35.375 2.277 1 96.62 124 ARG B O 1
ATOM 4753 N N . GLU B 1 125 ? 6.02 -36.406 4.082 1 96.94 125 GLU B N 1
ATOM 4754 C CA . GLU B 1 125 ? 6.887 -37.562 3.924 1 96.94 125 GLU B CA 1
ATOM 4755 C C . GLU B 1 125 ? 6.586 -38.312 2.627 1 96.94 125 GLU B C 1
ATOM 4757 O O . GLU B 1 125 ? 7.496 -38.812 1.973 1 96.94 125 GLU B O 1
ATOM 4762 N N . LYS B 1 126 ? 5.371 -38.312 2.232 1 98.31 126 LYS B N 1
ATOM 4763 C CA . LYS B 1 126 ? 4.965 -39.125 1.104 1 98.31 126 LYS B CA 1
ATOM 4764 C C . LYS B 1 126 ? 4.988 -38.344 -0.2 1 98.31 126 LYS B C 1
ATOM 4766 O O . LYS B 1 126 ? 5.332 -38.875 -1.254 1 98.31 126 LYS B O 1
ATOM 4771 N N . THR B 1 127 ? 4.641 -37.062 -0.093 1 98.25 127 THR B N 1
ATOM 4772 C CA . THR B 1 127 ? 4.434 -36.312 -1.326 1 98.25 127 THR B CA 1
ATOM 4773 C C . THR B 1 127 ? 5.555 -35.312 -1.531 1 98.25 127 THR B C 1
ATOM 4775 O O . THR B 1 127 ? 5.738 -34.781 -2.637 1 98.25 127 THR B O 1
ATOM 4778 N N . GLY B 1 128 ? 6.305 -34.969 -0.475 1 97.5 128 GLY B N 1
ATOM 4779 C CA . GLY B 1 128 ? 7.277 -33.875 -0.54 1 97.5 128 GLY B CA 1
ATOM 4780 C C . GLY B 1 128 ? 6.648 -32.5 -0.469 1 97.5 128 GLY B C 1
ATOM 4781 O O . GLY B 1 128 ? 7.348 -31.484 -0.541 1 97.5 128 GLY B O 1
ATOM 4782 N N . LEU B 1 129 ? 5.316 -32.406 -0.278 1 97.25 129 LEU B N 1
ATOM 4783 C CA . LEU B 1 129 ? 4.574 -31.141 -0.309 1 97.25 129 LEU B CA 1
ATOM 4784 C C . LEU B 1 129 ? 4.129 -30.734 1.094 1 97.25 129 LEU B C 1
ATOM 4786 O O . LEU B 1 129 ? 4.18 -31.547 2.021 1 97.25 129 LEU B O 1
ATOM 4790 N N . VAL B 1 130 ? 3.822 -29.531 1.276 1 95.12 130 VAL B N 1
ATOM 4791 C CA . VAL B 1 130 ? 3.195 -29.047 2.502 1 95.12 130 VAL B CA 1
ATOM 4792 C C . VAL B 1 130 ? 1.676 -29.047 2.344 1 95.12 130 VAL B C 1
ATOM 4794 O O . VAL B 1 130 ? 1.162 -29.234 1.236 1 95.12 130 VAL B O 1
ATOM 4797 N N . VAL B 1 131 ? 0.989 -28.953 3.484 1 95.5 131 VAL B N 1
ATOM 4798 C CA . VAL B 1 131 ? -0.464 -28.844 3.42 1 95.5 131 VAL B CA 1
ATOM 4799 C C . VAL B 1 131 ? -0.859 -27.391 3.164 1 95.5 131 VAL B C 1
ATOM 4801 O O . VAL B 1 131 ? -0.747 -26.547 4.055 1 95.5 131 VAL B O 1
ATOM 4804 N N . ASP B 1 132 ? -1.308 -27.172 1.948 1 93.62 132 ASP B N 1
ATOM 4805 C CA . ASP B 1 132 ? -1.684 -25.844 1.499 1 93.62 132 ASP B CA 1
ATOM 4806 C C . ASP B 1 132 ? -2.766 -25.906 0.424 1 93.62 132 ASP B C 1
ATOM 4808 O O . ASP B 1 132 ? -2.871 -26.891 -0.299 1 93.62 132 ASP B O 1
ATOM 4812 N N . ALA B 1 133 ? -3.508 -24.797 0.329 1 93.62 133 ALA B N 1
ATOM 4813 C CA . ALA B 1 133 ? -4.598 -24.75 -0.64 1 93.62 133 ALA B CA 1
ATOM 4814 C C . ALA B 1 133 ? -4.062 -24.734 -2.068 1 93.62 133 ALA B C 1
ATOM 4816 O O . ALA B 1 133 ? -4.828 -24.891 -3.025 1 93.62 133 ALA B O 1
ATOM 4817 N N . TYR B 1 134 ? -2.785 -24.719 -2.213 1 92.94 134 TYR B N 1
ATOM 4818 C CA . TYR B 1 134 ? -2.059 -24.688 -3.477 1 92.94 134 TYR B CA 1
ATOM 4819 C C . TYR B 1 134 ? -2.307 -25.953 -4.285 1 92.94 134 TYR B C 1
ATOM 4821 O O . TYR B 1 134 ? -2.414 -25.906 -5.512 1 92.94 134 TYR B O 1
ATOM 4829 N N . PHE B 1 135 ? -2.537 -27.016 -3.684 1 97.44 135 PHE B N 1
ATOM 4830 C CA . PHE B 1 135 ? -2.428 -28.328 -4.332 1 97.44 135 PHE B CA 1
ATOM 4831 C C . PHE B 1 135 ? -3.805 -28.875 -4.668 1 97.44 135 PHE B C 1
ATOM 4833 O O . PHE B 1 135 ? -4.809 -28.453 -4.094 1 97.44 135 PHE B O 1
ATOM 4840 N N . SER B 1 136 ? -3.891 -29.875 -5.539 1 98.31 136 SER B N 1
ATOM 4841 C CA . SER B 1 136 ? -5.109 -30.359 -6.184 1 98.31 136 SER B CA 1
ATOM 4842 C C . SER B 1 136 ? -5.984 -31.141 -5.207 1 98.31 136 SER B C 1
ATOM 4844 O O . SER B 1 136 ? -7.211 -31.094 -5.293 1 98.31 136 SER B O 1
ATOM 4846 N N . GLY B 1 137 ? -5.344 -31.844 -4.336 1 98.5 137 GLY B N 1
ATOM 4847 C CA . GLY B 1 137 ? -6.059 -32.812 -3.512 1 98.5 137 GLY B CA 1
ATOM 4848 C C . GLY B 1 137 ? -7.18 -32.188 -2.703 1 98.5 137 GLY B C 1
ATOM 4849 O O . GLY B 1 137 ? -8.297 -32.688 -2.684 1 98.5 137 GLY B O 1
ATOM 4850 N N . THR B 1 138 ? -6.871 -31.094 -2.057 1 98 138 THR B N 1
ATOM 4851 C CA . THR B 1 138 ? -7.879 -30.438 -1.221 1 98 138 THR B CA 1
ATOM 4852 C C . THR B 1 138 ? -8.984 -29.828 -2.078 1 98 138 THR B C 1
ATOM 4854 O O . THR B 1 138 ? -10.125 -29.703 -1.633 1 98 138 THR B O 1
ATOM 4857 N N . LYS B 1 139 ? -8.672 -29.469 -3.295 1 98.31 139 LYS B N 1
ATOM 4858 C CA . LYS B 1 139 ? -9.672 -28.953 -4.23 1 98.31 139 LYS B CA 1
ATOM 4859 C C . LYS B 1 139 ? -10.641 -30.047 -4.66 1 98.31 139 LYS B C 1
ATOM 4861 O O . LYS B 1 139 ? -11.844 -29.812 -4.754 1 98.31 139 LYS B O 1
ATOM 4866 N N . VAL B 1 140 ? -10.109 -31.172 -4.91 1 98.56 140 VAL B N 1
ATOM 4867 C CA . VAL B 1 140 ? -10.945 -32.312 -5.262 1 98.56 140 VAL B CA 1
ATOM 4868 C C . VAL B 1 140 ? -11.859 -32.688 -4.09 1 98.56 140 VAL B C 1
ATOM 4870 O O . VAL B 1 140 ? -13.055 -32.906 -4.273 1 98.56 140 VAL B O 1
ATOM 4873 N N . LYS B 1 141 ? -11.273 -32.719 -2.93 1 98.5 141 LYS B N 1
ATOM 4874 C CA . LYS B 1 141 ? -12.062 -33 -1.73 1 98.5 141 LYS B CA 1
ATOM 4875 C C . LYS B 1 141 ? -13.211 -31.984 -1.599 1 98.5 141 LYS B C 1
ATOM 4877 O O . LYS B 1 141 ? -14.344 -32.375 -1.327 1 98.5 141 LYS B O 1
ATOM 4882 N N . HIS B 1 142 ? -12.875 -30.766 -1.773 1 98.19 142 HIS B N 1
ATOM 4883 C CA . HIS B 1 142 ? -13.875 -29.703 -1.657 1 98.19 142 HIS B CA 1
ATOM 4884 C C . HIS B 1 142 ? -15.047 -29.953 -2.602 1 98.19 142 HIS B C 1
ATOM 4886 O O . HIS B 1 142 ? -16.203 -29.875 -2.188 1 98.19 142 HIS B O 1
ATOM 4892 N N . LEU B 1 143 ? -14.758 -30.25 -3.867 1 98.06 143 LEU B N 1
ATOM 4893 C CA . LEU B 1 143 ? -15.797 -30.484 -4.859 1 98.06 143 LEU B CA 1
ATOM 4894 C C . LEU B 1 143 ? -16.641 -31.703 -4.492 1 98.06 143 LEU B C 1
ATOM 4896 O O . LEU B 1 143 ? -17.859 -31.672 -4.582 1 98.06 143 LEU B O 1
ATOM 4900 N N . LEU B 1 144 ? -16.016 -32.719 -4.035 1 98.12 144 LEU B N 1
ATOM 4901 C CA . LEU B 1 144 ? -16.719 -33.938 -3.662 1 98.12 144 LEU B CA 1
ATOM 4902 C C . LEU B 1 144 ? -17.594 -33.719 -2.434 1 98.12 144 LEU B C 1
ATOM 4904 O O . LEU B 1 144 ? -18.672 -34.312 -2.303 1 98.12 144 LEU B O 1
ATOM 4908 N N . ASP B 1 145 ? -17.156 -32.844 -1.58 1 97.38 145 ASP B N 1
ATOM 4909 C CA . ASP B 1 145 ? -17.859 -32.562 -0.334 1 97.38 145 ASP B CA 1
ATOM 4910 C C . ASP B 1 145 ? -19.031 -31.625 -0.567 1 97.38 145 ASP B C 1
ATOM 4912 O O . ASP B 1 145 ? -20.031 -31.672 0.164 1 97.38 145 ASP B O 1
ATOM 4916 N N . THR B 1 146 ? -18.953 -30.781 -1.542 1 96.81 146 THR B N 1
ATOM 4917 C CA . THR B 1 146 ? -19.891 -29.656 -1.592 1 96.81 146 THR B CA 1
ATOM 4918 C C . THR B 1 146 ? -20.922 -29.859 -2.688 1 96.81 146 THR B C 1
ATOM 4920 O O . THR B 1 146 ? -22.016 -29.297 -2.625 1 96.81 146 THR B O 1
ATOM 4923 N N . ILE B 1 147 ? -20.578 -30.641 -3.756 1 96.62 147 ILE B N 1
ATOM 4924 C CA . ILE B 1 147 ? -21.531 -30.875 -4.84 1 96.62 147 ILE B CA 1
ATOM 4925 C C . ILE B 1 147 ? -22.359 -32.125 -4.543 1 96.62 147 ILE B C 1
ATOM 4927 O O . ILE B 1 147 ? -21.812 -33.219 -4.438 1 96.62 147 ILE B O 1
ATOM 4931 N N . ASP B 1 148 ? -23.656 -31.875 -4.516 1 97.06 148 ASP B N 1
ATOM 4932 C CA . ASP B 1 148 ? -24.578 -32.938 -4.137 1 97.06 148 ASP B CA 1
ATOM 4933 C C . ASP B 1 148 ? -24.484 -34.125 -5.117 1 97.06 148 ASP B C 1
ATOM 4935 O O . ASP B 1 148 ? -24.594 -33.938 -6.328 1 97.06 148 ASP B O 1
ATOM 4939 N N . GLY B 1 149 ? -24.203 -35.344 -4.57 1 97.19 149 GLY B N 1
ATOM 4940 C CA . GLY B 1 149 ? -24.234 -36.562 -5.355 1 97.19 149 GLY B CA 1
ATOM 4941 C C . GLY B 1 149 ? -22.938 -36.844 -6.086 1 97.19 149 GLY B C 1
ATOM 4942 O O . GLY B 1 149 ? -22.75 -37.906 -6.648 1 97.19 149 GLY B O 1
ATOM 4943 N N . LEU B 1 150 ? -22.062 -35.969 -6.055 1 97.69 150 LEU B N 1
ATOM 4944 C CA . LEU B 1 150 ? -20.844 -36.094 -6.848 1 97.69 150 LEU B CA 1
ATOM 4945 C C . LEU B 1 150 ? -19.969 -37.219 -6.312 1 97.69 150 LEU B C 1
ATOM 4947 O O . LEU B 1 150 ? -19.375 -37.969 -7.09 1 97.69 150 LEU B O 1
ATOM 4951 N N . ARG B 1 151 ? -19.891 -37.312 -5.008 1 97 151 ARG B N 1
ATOM 4952 C CA . ARG B 1 151 ? -19.047 -38.344 -4.414 1 97 151 ARG B CA 1
ATOM 4953 C C . ARG B 1 151 ? -19.531 -39.75 -4.816 1 97 151 ARG B C 1
ATOM 4955 O O . ARG B 1 151 ? -18.719 -40.625 -5.164 1 97 151 ARG B O 1
ATOM 4962 N N . ALA B 1 152 ? -20.781 -39.969 -4.762 1 97.25 152 ALA B N 1
ATOM 4963 C CA . ALA B 1 152 ? -21.328 -41.281 -5.164 1 97.25 152 ALA B CA 1
ATOM 4964 C C . ALA B 1 152 ? -21.031 -41.562 -6.629 1 97.25 152 ALA B C 1
ATOM 4966 O O . ALA B 1 152 ? -20.688 -42.688 -6.988 1 97.25 152 ALA B O 1
ATOM 4967 N N . ARG B 1 153 ? -21.172 -40.594 -7.449 1 97.38 153 ARG B N 1
ATOM 4968 C CA . ARG B 1 153 ? -20.859 -40.75 -8.867 1 97.38 153 ARG B CA 1
ATOM 4969 C C . ARG B 1 153 ? -19.375 -41.031 -9.086 1 97.38 153 ARG B C 1
ATOM 4971 O O . ARG B 1 153 ? -19.016 -41.812 -9.969 1 97.38 153 ARG B O 1
ATOM 4978 N N . ALA B 1 154 ? -18.562 -40.406 -8.336 1 97.38 154 ALA B N 1
ATOM 4979 C CA . ALA B 1 154 ? -17.109 -40.625 -8.414 1 97.38 154 ALA B CA 1
ATOM 4980 C C . ALA B 1 154 ? -16.734 -42.031 -8.008 1 97.38 154 ALA B C 1
ATOM 4982 O O . ALA B 1 154 ? -15.922 -42.688 -8.664 1 97.38 154 ALA B O 1
ATOM 4983 N N . GLU B 1 155 ? -17.328 -42.469 -6.953 1 97 155 GLU B N 1
ATOM 4984 C CA . GLU B 1 155 ? -17.078 -43.844 -6.473 1 97 155 GLU B CA 1
ATOM 4985 C C . GLU B 1 155 ? -17.547 -44.875 -7.492 1 97 155 GLU B C 1
ATOM 4987 O O . GLU B 1 155 ? -16.938 -45.938 -7.613 1 97 155 GLU B O 1
ATOM 4992 N N . ALA B 1 156 ? -18.531 -44.5 -8.227 1 96.19 156 ALA B N 1
ATOM 4993 C CA . ALA B 1 156 ? -19.078 -45.375 -9.234 1 96.19 156 ALA B CA 1
ATOM 4994 C C . ALA B 1 156 ? -18.234 -45.375 -10.508 1 96.19 156 ALA B C 1
ATOM 4996 O O . ALA B 1 156 ? -18.438 -46.188 -11.406 1 96.19 156 ALA B O 1
ATOM 4997 N N . GLY B 1 157 ? -17.391 -44.438 -10.602 1 94.12 157 GLY B N 1
ATOM 4998 C CA . GLY B 1 157 ? -16.516 -44.375 -11.758 1 94.12 157 GLY B CA 1
ATOM 4999 C C . GLY B 1 157 ? -17.062 -43.531 -12.883 1 94.12 157 GLY B C 1
ATOM 5000 O O . GLY B 1 157 ? -16.531 -43.531 -14 1 94.12 157 GLY B O 1
ATOM 5001 N N . ASP B 1 158 ? -18.031 -42.688 -12.602 1 96.94 158 ASP B N 1
ATOM 5002 C CA . ASP B 1 158 ? -18.688 -41.906 -13.625 1 96.94 158 ASP B CA 1
ATOM 5003 C C . ASP B 1 158 ? -18.031 -40.531 -13.766 1 96.94 158 ASP B C 1
ATOM 5005 O O . ASP B 1 158 ? -18.359 -39.75 -14.664 1 96.94 158 ASP B O 1
ATOM 5009 N N . VAL B 1 159 ? -17.125 -40.281 -12.883 1 98.06 159 VAL B N 1
ATOM 5010 C CA . VAL B 1 159 ? -16.438 -38.969 -12.859 1 98.06 159 VAL B CA 1
ATOM 5011 C C . VAL B 1 159 ? -14.93 -39.188 -12.977 1 98.06 159 VAL B C 1
ATOM 5013 O O . VAL B 1 159 ? -14.391 -40.156 -12.445 1 98.06 159 VAL B O 1
ATOM 5016 N N . LEU B 1 160 ? -14.289 -38.312 -13.742 1 98.56 160 LEU B N 1
ATOM 5017 C CA . LEU B 1 160 ? -12.836 -38.312 -13.875 1 98.56 160 LEU B CA 1
ATOM 5018 C C . LEU B 1 160 ? -12.227 -37.062 -13.273 1 98.56 160 LEU B C 1
ATOM 5020 O O . LEU B 1 160 ? -12.844 -36 -13.297 1 98.56 160 LEU B O 1
ATOM 5024 N N . PHE B 1 161 ? -11.102 -37.312 -12.672 1 98.31 161 PHE B N 1
ATOM 5025 C CA . PHE B 1 161 ? -10.273 -36.188 -12.234 1 98.31 161 PHE B CA 1
ATOM 5026 C C . PHE B 1 161 ? -9.062 -36.031 -13.148 1 98.31 161 PHE B C 1
ATOM 5028 O O . PHE B 1 161 ? -8.531 -37 -13.672 1 98.31 161 PHE B O 1
ATOM 5035 N N . GLY B 1 162 ? -8.609 -34.781 -13.273 1 98.31 162 GLY B N 1
ATOM 5036 C CA . GLY B 1 162 ? -7.301 -34.531 -13.844 1 98.31 162 GLY B CA 1
ATOM 5037 C C . GLY B 1 162 ? -6.84 -33.094 -13.633 1 98.31 162 GLY B C 1
ATOM 5038 O O . GLY B 1 162 ? -7.656 -32.188 -13.383 1 98.31 162 GLY B O 1
ATOM 5039 N N . THR B 1 163 ? -5.492 -32.938 -13.656 1 98.31 163 THR B N 1
ATOM 5040 C CA . THR B 1 163 ? -4.938 -31.594 -13.875 1 98.31 163 THR B CA 1
ATOM 5041 C C . THR B 1 163 ? -5.121 -31.172 -15.328 1 98.31 163 THR B C 1
ATOM 5043 O O . THR B 1 163 ? -5.801 -31.844 -16.094 1 98.31 163 THR B O 1
ATOM 5046 N N . VAL B 1 164 ? -4.664 -30.031 -15.648 1 98.69 164 VAL B N 1
ATOM 5047 C CA . VAL B 1 164 ? -4.953 -29.438 -16.953 1 98.69 164 VAL B CA 1
ATOM 5048 C C . VAL B 1 164 ? -4.406 -30.328 -18.062 1 98.69 164 VAL B C 1
ATOM 5050 O O . VAL B 1 164 ? -5.043 -30.484 -19.109 1 98.69 164 VAL B O 1
ATOM 5053 N N . ASP B 1 165 ? -3.215 -30.922 -17.875 1 98.62 165 ASP B N 1
ATOM 5054 C CA . ASP B 1 165 ? -2.646 -31.844 -18.875 1 98.62 165 ASP B CA 1
ATOM 5055 C C . ASP B 1 165 ? -3.596 -33 -19.156 1 98.62 165 ASP B C 1
ATOM 5057 O O . ASP B 1 165 ? -3.846 -33.344 -20.312 1 98.62 165 ASP B O 1
ATOM 5061 N N . THR B 1 166 ? -4.129 -33.594 -18.109 1 98.75 166 THR B N 1
ATOM 5062 C CA . THR B 1 166 ? -5.023 -34.75 -18.219 1 98.75 166 THR B CA 1
ATOM 5063 C C . THR B 1 166 ? -6.254 -34.375 -19.047 1 98.75 166 THR B C 1
ATOM 5065 O O . THR B 1 166 ? -6.645 -35.125 -19.953 1 98.75 166 THR B O 1
ATOM 5068 N N . TYR B 1 167 ? -6.785 -33.25 -18.672 1 98.62 167 TYR B N 1
ATOM 5069 C CA . TYR B 1 167 ? -7.988 -32.781 -19.375 1 98.62 167 TYR B CA 1
ATOM 5070 C C . TYR B 1 167 ? -7.707 -32.531 -20.844 1 98.62 167 TYR B C 1
ATOM 5072 O O . TYR B 1 167 ? -8.492 -32.938 -21.703 1 98.62 167 TYR B O 1
ATOM 5080 N N . LEU B 1 168 ? -6.613 -31.875 -21.156 1 98.69 168 LEU B N 1
ATOM 5081 C CA . LEU B 1 168 ? -6.25 -31.578 -22.547 1 98.69 168 LEU B CA 1
ATOM 5082 C C . LEU B 1 168 ? -6.023 -32.844 -23.344 1 98.69 168 LEU B C 1
ATOM 5084 O O . LEU B 1 168 ? -6.473 -32.969 -24.484 1 98.69 168 LEU B O 1
ATOM 5088 N N . ILE B 1 169 ? -5.316 -33.812 -22.781 1 98.62 169 ILE B N 1
ATOM 5089 C CA . ILE B 1 169 ? -5.02 -35.062 -23.469 1 98.62 169 ILE B CA 1
ATOM 5090 C C . ILE B 1 169 ? -6.312 -35.812 -23.703 1 98.62 169 ILE B C 1
ATOM 5092 O O . ILE B 1 169 ? -6.504 -36.406 -24.781 1 98.62 169 ILE B O 1
ATOM 5096 N N . TRP B 1 170 ? -7.191 -35.844 -22.656 1 98.56 170 TRP B N 1
ATOM 5097 C CA . TRP B 1 170 ? -8.5 -36.469 -22.797 1 98.56 170 TRP B CA 1
ATOM 5098 C C . TRP B 1 170 ? -9.266 -35.906 -23.969 1 98.56 170 TRP B C 1
ATOM 5100 O O . TRP B 1 170 ? -9.836 -36.625 -24.781 1 98.56 170 TRP B O 1
ATOM 5110 N N . ARG B 1 171 ? -9.242 -34.594 -24.094 1 98.19 171 ARG B N 1
ATOM 5111 C CA . ARG B 1 171 ? -9.93 -33.875 -25.188 1 98.19 171 ARG B CA 1
ATOM 5112 C C . ARG B 1 171 ? -9.234 -34.125 -26.516 1 98.19 171 ARG B C 1
ATOM 5114 O O . ARG B 1 171 ? -9.891 -34.344 -27.531 1 98.19 171 ARG B O 1
ATOM 5121 N N . LEU B 1 172 ? -7.906 -34.062 -26.531 1 98.5 172 LEU B N 1
ATOM 5122 C CA . LEU B 1 172 ? -7.117 -34.219 -27.75 1 98.5 172 LEU B CA 1
ATOM 5123 C C . LEU B 1 172 ? -7.312 -35.625 -28.344 1 98.5 172 LEU B C 1
ATOM 5125 O O . LEU B 1 172 ? -7.203 -35.812 -29.562 1 98.5 172 LEU B O 1
ATOM 5129 N N . THR B 1 173 ? -7.613 -36.594 -27.516 1 98.12 173 THR B N 1
ATOM 5130 C CA . THR B 1 173 ? -7.715 -37.969 -27.969 1 98.12 173 THR B CA 1
ATOM 5131 C C . THR B 1 173 ? -9.18 -38.375 -28.141 1 98.12 173 THR B C 1
ATOM 5133 O O . THR B 1 173 ? -9.477 -39.562 -28.391 1 98.12 173 THR B O 1
ATOM 5136 N N . GLY B 1 174 ? -10.055 -37.438 -27.938 1 96.5 174 GLY B N 1
ATOM 5137 C CA . GLY B 1 174 ? -11.469 -37.75 -28.078 1 96.5 174 GLY B CA 1
ATOM 5138 C C . GLY B 1 174 ? -12.031 -38.594 -26.953 1 96.5 174 GLY B C 1
ATOM 5139 O O . GLY B 1 174 ? -12.891 -39.438 -27.188 1 96.5 174 GLY B O 1
ATOM 5140 N N . GLY B 1 175 ? -11.453 -38.531 -25.844 1 96.62 175 GLY B N 1
ATOM 5141 C CA . GLY B 1 175 ? -11.945 -39.219 -24.672 1 96.62 175 GLY B CA 1
ATOM 5142 C C . GLY B 1 175 ? -11.375 -40.625 -24.516 1 96.62 175 GLY B C 1
ATOM 5143 O O . GLY B 1 175 ? -11.883 -41.406 -23.719 1 96.62 175 GLY B O 1
ATOM 5144 N N . LYS B 1 176 ? -10.297 -40.875 -25.156 1 96.5 176 LYS B N 1
ATOM 5145 C CA . LYS B 1 176 ? -9.789 -42.25 -25.188 1 96.5 176 LYS B CA 1
ATOM 5146 C C . LYS B 1 176 ? -8.695 -42.438 -24.141 1 96.5 176 LYS B C 1
ATOM 5148 O O . LYS B 1 176 ? -8.453 -43.562 -23.688 1 96.5 176 LYS B O 1
ATOM 5153 N N . VAL B 1 177 ? -7.965 -41.406 -23.812 1 98.12 177 VAL B N 1
ATOM 5154 C CA . VAL B 1 177 ? -6.789 -41.531 -22.953 1 98.12 177 VAL B CA 1
ATOM 5155 C C . VAL B 1 177 ? -6.953 -40.656 -21.719 1 98.12 177 VAL B C 1
ATOM 5157 O O . VAL B 1 177 ? -7.121 -39.438 -21.812 1 98.12 177 VAL B O 1
ATOM 5160 N N . HIS B 1 178 ? -7.02 -41.281 -20.531 1 98.5 178 HIS B N 1
ATOM 5161 C CA . HIS B 1 178 ? -7.066 -40.625 -19.234 1 98.5 178 HIS B CA 1
ATOM 5162 C C . HIS B 1 178 ? -5.77 -40.844 -18.453 1 98.5 178 HIS B C 1
ATOM 5164 O O . HIS B 1 178 ? -5.664 -41.781 -17.672 1 98.5 178 HIS B O 1
ATOM 5170 N N . ILE B 1 179 ? -4.781 -39.906 -18.75 1 98.69 179 ILE B N 1
ATOM 5171 C CA . ILE B 1 179 ? -3.455 -40.094 -18.172 1 98.69 179 ILE B CA 1
ATOM 5172 C C . ILE B 1 179 ? -2.924 -38.75 -17.656 1 98.69 179 ILE B C 1
ATOM 5174 O O . ILE B 1 179 ? -3.518 -37.719 -17.906 1 98.69 179 ILE B O 1
ATOM 5178 N N . THR B 1 180 ? -1.949 -38.781 -16.875 1 98.62 180 THR B N 1
ATOM 5179 C CA . THR B 1 180 ? -1.079 -37.688 -16.484 1 98.62 180 THR B CA 1
ATOM 5180 C C . THR B 1 180 ? 0.372 -38.156 -16.391 1 98.62 180 THR B C 1
ATOM 5182 O O . THR B 1 180 ? 0.688 -39.281 -16.734 1 98.62 180 THR B O 1
ATOM 5185 N N . ASP B 1 181 ? 1.296 -37.25 -16.172 1 98.56 181 ASP B N 1
ATOM 5186 C CA . ASP B 1 181 ? 2.676 -37.688 -16 1 98.56 181 ASP B CA 1
ATOM 5187 C C . ASP B 1 181 ? 3.16 -37.469 -14.57 1 98.56 181 ASP B C 1
ATOM 5189 O O . ASP B 1 181 ? 2.414 -36.938 -13.734 1 98.56 181 ASP B O 1
ATOM 5193 N N . TYR B 1 182 ? 4.344 -37.875 -14.227 1 98.56 182 TYR B N 1
ATOM 5194 C CA . TYR B 1 182 ? 4.922 -37.781 -12.891 1 98.56 182 TYR B CA 1
ATOM 5195 C C . TYR B 1 182 ? 4.949 -36.312 -12.414 1 98.56 182 TYR B C 1
ATOM 5197 O O . TYR B 1 182 ? 4.699 -36.031 -11.242 1 98.56 182 TYR B O 1
ATOM 5205 N N . THR B 1 183 ? 5.254 -35.375 -13.32 1 98.62 183 THR B N 1
ATOM 5206 C CA . THR B 1 183 ? 5.492 -34 -12.953 1 98.62 183 THR B CA 1
ATOM 5207 C C . THR 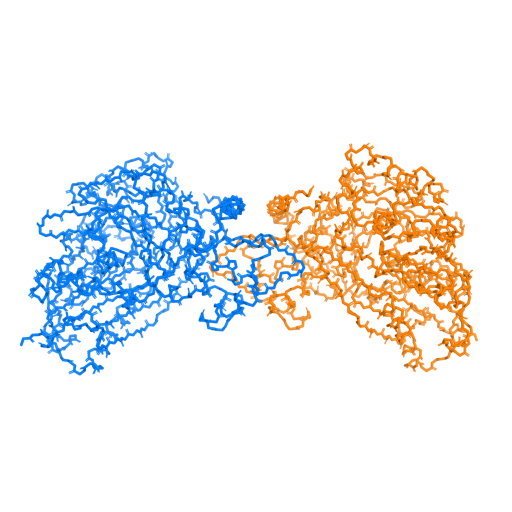B 1 183 ? 4.199 -33.344 -12.477 1 98.62 183 THR B C 1
ATOM 5209 O O . THR B 1 183 ? 4.223 -32.469 -11.594 1 98.62 183 THR B O 1
ATOM 5212 N N . ASN B 1 184 ? 3.088 -33.688 -13.047 1 98.69 184 ASN B N 1
ATOM 5213 C CA . ASN B 1 184 ? 1.794 -33.156 -12.609 1 98.69 184 ASN B CA 1
ATOM 5214 C C . ASN B 1 184 ? 1.259 -33.938 -11.406 1 98.69 184 ASN B C 1
ATOM 5216 O O . ASN B 1 184 ? 0.75 -33.344 -10.461 1 98.69 184 ASN B O 1
ATOM 5220 N N . ALA B 1 185 ? 1.424 -35.219 -11.422 1 98.75 185 ALA B N 1
ATOM 5221 C CA . ALA B 1 185 ? 0.916 -36.062 -10.344 1 98.75 185 ALA B CA 1
ATOM 5222 C C . ALA B 1 185 ? 1.558 -35.688 -9.008 1 98.75 185 ALA B C 1
ATOM 5224 O O . ALA B 1 185 ? 0.881 -35.656 -7.98 1 98.75 185 ALA B O 1
ATOM 5225 N N . CYS B 1 186 ? 2.811 -35.438 -9.031 1 98.56 186 CYS B N 1
ATOM 5226 C CA . CYS B 1 186 ? 3.549 -35.219 -7.785 1 98.56 186 CYS B CA 1
ATOM 5227 C C . CYS B 1 186 ? 3.146 -33.906 -7.125 1 98.56 186 CYS B C 1
ATOM 5229 O O . CYS B 1 186 ? 3.479 -33.688 -5.961 1 98.56 186 CYS B O 1
ATOM 5231 N N . ARG B 1 187 ? 2.326 -33.125 -7.812 1 98.12 187 ARG B N 1
ATOM 5232 C CA . ARG B 1 187 ? 1.931 -31.844 -7.27 1 98.12 187 ARG B CA 1
ATOM 5233 C C . ARG B 1 187 ? 0.497 -31.875 -6.754 1 98.12 187 ARG B C 1
ATOM 5235 O O . ARG B 1 187 ? -0.031 -30.859 -6.297 1 98.12 187 ARG B O 1
ATOM 5242 N N . THR B 1 188 ? -0.164 -33.031 -6.684 1 98.5 188 THR B N 1
ATOM 5243 C CA . THR B 1 188 ? -1.591 -33.125 -6.406 1 98.5 188 THR B CA 1
ATOM 5244 C C . THR B 1 188 ? -1.839 -33.281 -4.906 1 98.5 188 THR B C 1
ATOM 5246 O O . THR B 1 188 ? -2.973 -33.156 -4.445 1 98.5 188 THR B O 1
ATOM 5249 N N . LEU B 1 189 ? -0.807 -33.594 -4.137 1 98.19 189 LEU B N 1
ATOM 5250 C CA . LEU B 1 189 ? -0.932 -33.906 -2.717 1 98.19 189 LEU B CA 1
ATOM 5251 C C . LEU B 1 189 ? -1.471 -35.312 -2.516 1 98.19 189 LEU B C 1
ATOM 5253 O O . LEU B 1 189 ? -1.748 -35.719 -1.386 1 98.19 189 LEU B O 1
ATOM 5257 N N . MET B 1 190 ? -1.651 -36.094 -3.576 1 98.75 190 MET B N 1
ATOM 5258 C CA . MET B 1 190 ? -2.248 -37.406 -3.496 1 98.75 190 MET B CA 1
ATOM 5259 C C . MET B 1 190 ? -1.265 -38.5 -3.965 1 98.75 190 MET B C 1
ATOM 5261 O O . MET B 1 190 ? -1.525 -39.688 -3.822 1 98.75 190 MET B O 1
ATOM 5265 N N . TYR B 1 191 ? -0.163 -38.094 -4.516 1 98.75 191 TYR B N 1
ATOM 5266 C CA . TYR B 1 191 ? 0.787 -38.969 -5.164 1 98.75 191 TYR B CA 1
ATOM 5267 C C . TYR B 1 191 ? 2.033 -39.156 -4.305 1 98.75 191 TYR B C 1
ATOM 5269 O O . TYR B 1 191 ? 2.607 -38.188 -3.816 1 98.75 191 TYR B O 1
ATOM 5277 N N . ASN B 1 192 ? 2.42 -40.406 -4.078 1 98.75 192 ASN B N 1
ATOM 5278 C CA . ASN B 1 192 ? 3.646 -40.719 -3.355 1 98.75 192 ASN B CA 1
ATOM 5279 C C . ASN B 1 192 ? 4.863 -40.719 -4.277 1 98.75 192 ASN B C 1
ATOM 5281 O O . ASN B 1 192 ? 4.98 -41.531 -5.176 1 98.75 192 ASN B O 1
ATOM 5285 N N . ILE B 1 193 ? 5.762 -39.812 -4.047 1 98.25 193 ILE B N 1
ATOM 5286 C CA . ILE B 1 193 ? 6.84 -39.562 -4.996 1 98.25 193 ILE B CA 1
ATOM 5287 C C . ILE B 1 193 ? 7.938 -40.594 -4.824 1 98.25 193 ILE B C 1
ATOM 5289 O O . ILE B 1 193 ? 8.852 -40.688 -5.645 1 98.25 193 ILE B O 1
ATOM 5293 N N . HIS B 1 194 ? 7.836 -41.438 -3.785 1 97.69 194 HIS B N 1
ATOM 5294 C CA . HIS B 1 194 ? 8.812 -42.5 -3.531 1 97.69 194 HIS B CA 1
ATOM 5295 C C . HIS B 1 194 ? 8.367 -43.812 -4.141 1 97.69 194 HIS B C 1
ATOM 5297 O O . HIS B 1 194 ? 9.172 -44.531 -4.754 1 97.69 194 HIS B O 1
ATOM 5303 N N . THR B 1 195 ? 7.086 -44.125 -3.973 1 97.88 195 THR B N 1
ATOM 5304 C CA . THR B 1 195 ? 6.555 -45.375 -4.492 1 97.88 195 THR B CA 1
ATOM 5305 C C . THR B 1 195 ? 6.043 -45.219 -5.918 1 97.88 195 THR B C 1
ATOM 5307 O O . THR B 1 195 ? 5.773 -46.188 -6.617 1 97.88 195 THR B O 1
ATOM 5310 N N . LEU B 1 196 ? 5.922 -44 -6.387 1 98.06 196 LEU B N 1
ATOM 5311 C CA . LEU B 1 196 ? 5.477 -43.656 -7.727 1 98.06 196 LEU B CA 1
ATOM 5312 C C . LEU B 1 196 ? 4.09 -44.219 -8.008 1 98.06 196 LEU B C 1
ATOM 5314 O O . LEU B 1 196 ? 3.883 -44.875 -9.039 1 98.06 196 LEU B O 1
ATOM 5318 N N . ASP B 1 197 ? 3.221 -44 -7.055 1 98.25 197 ASP B N 1
ATOM 5319 C CA . ASP B 1 197 ? 1.825 -44.406 -7.156 1 98.25 197 ASP B CA 1
ATOM 5320 C C . ASP B 1 197 ? 0.921 -43.5 -6.332 1 98.25 197 ASP B C 1
ATOM 5322 O O . ASP B 1 197 ? 1.389 -42.781 -5.426 1 98.25 197 ASP B O 1
ATOM 5326 N N . TRP B 1 198 ? -0.365 -43.469 -6.773 1 98.69 198 TRP B N 1
ATOM 5327 C CA . TRP B 1 198 ? -1.343 -42.812 -5.902 1 98.69 198 TRP B CA 1
ATOM 5328 C C . TRP B 1 198 ? -1.371 -43.5 -4.531 1 98.69 198 TRP B C 1
ATOM 5330 O O . TRP B 1 198 ? -1.364 -44.719 -4.43 1 98.69 198 TRP B O 1
ATOM 5340 N N . ASP B 1 199 ? -1.419 -42.656 -3.459 1 98.69 199 ASP B N 1
ATOM 5341 C CA . ASP B 1 199 ? -1.262 -43.188 -2.115 1 98.69 199 ASP B CA 1
ATOM 5342 C C . ASP B 1 199 ? -2.619 -43.438 -1.458 1 98.69 199 ASP B C 1
ATOM 5344 O O . ASP B 1 199 ? -3.359 -42.5 -1.187 1 98.69 199 ASP B O 1
ATOM 5348 N N . ASP B 1 200 ? -2.859 -44.625 -1.059 1 98.38 200 ASP B N 1
ATOM 5349 C CA . ASP B 1 200 ? -4.172 -45 -0.544 1 98.38 200 ASP B CA 1
ATOM 5350 C C . ASP B 1 200 ? -4.457 -44.312 0.792 1 98.38 200 ASP B C 1
ATOM 5352 O O . ASP B 1 200 ? -5.605 -44 1.09 1 98.38 200 ASP B O 1
ATOM 5356 N N . GLU B 1 201 ? -3.477 -44.188 1.576 1 98.38 201 GLU B N 1
ATOM 5357 C CA . GLU B 1 201 ? -3.678 -43.5 2.852 1 98.38 201 GLU B CA 1
ATOM 5358 C C . GLU B 1 201 ? -4.055 -42.031 2.645 1 98.38 201 GLU B C 1
ATOM 5360 O O . GLU B 1 201 ? -4.973 -41.531 3.291 1 98.38 201 GLU B O 1
ATOM 5365 N N . LEU B 1 202 ? -3.328 -41.375 1.78 1 98.62 202 LEU B N 1
ATOM 5366 C CA . LEU B 1 202 ? -3.619 -40 1.484 1 98.62 202 LEU B CA 1
ATOM 5367 C C . LEU B 1 202 ? -5.012 -39.844 0.879 1 98.62 202 LEU B C 1
ATOM 5369 O O . LEU B 1 202 ? -5.746 -38.906 1.222 1 98.62 202 LEU B O 1
ATOM 5373 N N . LEU B 1 203 ? -5.348 -40.75 -0.014 1 98.69 203 LEU B N 1
ATOM 5374 C CA . LEU B 1 203 ? -6.668 -40.719 -0.636 1 98.69 203 LEU B CA 1
ATOM 5375 C C . LEU B 1 203 ? -7.762 -40.906 0.409 1 98.69 203 LEU B C 1
ATOM 5377 O O . LEU B 1 203 ? -8.812 -40.25 0.336 1 98.69 203 LEU B O 1
ATOM 5381 N N . LYS B 1 204 ? -7.504 -41.719 1.375 1 98.25 204 LYS B N 1
ATOM 5382 C CA . LYS B 1 204 ? -8.461 -41.938 2.455 1 98.25 204 LYS B CA 1
ATOM 5383 C C . LYS B 1 204 ? -8.625 -40.688 3.312 1 98.25 204 LYS B C 1
ATOM 5385 O O . LYS B 1 204 ? -9.75 -40.281 3.639 1 98.25 204 LYS B O 1
ATOM 5390 N N . ILE B 1 205 ? -7.523 -40.094 3.641 1 98.31 205 ILE B N 1
ATOM 5391 C CA . ILE B 1 205 ? -7.547 -38.875 4.453 1 98.31 205 ILE B CA 1
ATOM 5392 C C . ILE B 1 205 ? -8.352 -37.812 3.734 1 98.31 205 ILE B C 1
ATOM 5394 O O . ILE B 1 205 ? -9.141 -37.094 4.359 1 98.31 205 ILE B O 1
ATOM 5398 N N . LEU B 1 206 ? -8.211 -37.719 2.402 1 98.38 206 LEU B N 1
ATOM 5399 C CA . LEU B 1 206 ? -8.836 -36.656 1.623 1 98.38 206 LEU B CA 1
ATOM 5400 C C . LEU B 1 206 ? -10.227 -37.062 1.16 1 98.38 206 LEU B C 1
ATOM 5402 O O . LEU B 1 206 ? -11 -36.219 0.682 1 98.38 206 LEU B O 1
ATOM 5406 N N . GLY B 1 207 ? -10.547 -38.281 1.311 1 97.56 207 GLY B N 1
ATOM 5407 C CA . GLY B 1 207 ? -11.836 -38.781 0.844 1 97.56 207 GLY B CA 1
ATOM 5408 C C . GLY B 1 207 ? -11.969 -38.781 -0.667 1 97.56 207 GLY B C 1
ATOM 5409 O O . GLY B 1 207 ? -13.023 -38.438 -1.208 1 97.56 207 GLY B O 1
ATOM 5410 N N . VAL B 1 208 ? -10.906 -39.094 -1.358 1 98.25 208 VAL B N 1
ATOM 5411 C CA . VAL B 1 208 ? -10.891 -39.094 -2.818 1 98.25 208 VAL B CA 1
ATOM 5412 C C . VAL B 1 208 ? -10.844 -40.562 -3.322 1 98.25 208 VAL B C 1
ATOM 5414 O O . VAL B 1 208 ? -9.914 -41.281 -3 1 98.25 208 VAL B O 1
ATOM 5417 N N . PRO B 1 209 ? -11.797 -40.969 -4.109 1 98.06 209 PRO B N 1
ATOM 5418 C CA . PRO B 1 209 ? -11.758 -42.312 -4.652 1 98.06 209 PRO B CA 1
ATOM 5419 C C . PRO B 1 209 ? -10.664 -42.531 -5.691 1 98.06 209 PRO B C 1
ATOM 5421 O O . PRO B 1 209 ? -10.469 -41.656 -6.559 1 98.06 209 PRO B O 1
ATOM 5424 N N . ARG B 1 210 ? -10 -43.625 -5.629 1 96.88 210 ARG B N 1
ATOM 5425 C CA . ARG B 1 210 ? -8.93 -43.969 -6.57 1 96.88 210 ARG B CA 1
ATOM 5426 C C . ARG B 1 210 ? -9.469 -44.062 -7.996 1 96.88 210 ARG B C 1
ATOM 5428 O O . ARG B 1 210 ? -8.758 -43.75 -8.953 1 96.88 210 ARG B O 1
ATOM 5435 N N . ALA B 1 211 ? -10.742 -44.344 -8.133 1 96.38 211 ALA B N 1
ATOM 5436 C CA . ALA B 1 211 ? -11.375 -44.625 -9.414 1 96.38 211 ALA B CA 1
ATOM 5437 C C . ALA B 1 211 ? -11.367 -43.406 -10.32 1 96.38 211 ALA B C 1
ATOM 5439 O O . ALA B 1 211 ? -11.477 -43.531 -11.539 1 96.38 211 ALA B O 1
ATOM 5440 N N . ILE B 1 212 ? -11.242 -42.25 -9.781 1 98.12 212 ILE B N 1
ATOM 5441 C CA . ILE B 1 212 ? -11.383 -41.062 -10.594 1 98.12 212 ILE B CA 1
ATOM 5442 C C . ILE B 1 212 ? -10 -40.594 -11.078 1 98.12 212 ILE B C 1
ATOM 5444 O O . ILE B 1 212 ? -9.898 -39.688 -11.906 1 98.12 212 ILE B O 1
ATOM 5448 N N . LEU B 1 213 ? -8.93 -41.25 -10.617 1 98.69 213 LEU B N 1
ATOM 5449 C CA . LEU B 1 213 ? -7.574 -40.75 -10.828 1 98.69 213 LEU B CA 1
ATOM 5450 C C . LEU B 1 213 ? -7 -41.25 -12.141 1 98.69 213 LEU B C 1
ATOM 5452 O O . LEU B 1 213 ? -7.258 -42.406 -12.531 1 98.69 213 LEU B O 1
ATOM 5456 N N . PRO B 1 214 ? -6.27 -40.469 -12.875 1 98.75 214 PRO B N 1
ATOM 5457 C CA . PRO B 1 214 ? -5.645 -40.875 -14.125 1 98.75 214 PRO B CA 1
ATOM 5458 C C . PRO B 1 214 ? -4.461 -41.844 -13.906 1 98.75 214 PRO B C 1
ATOM 5460 O O . PRO B 1 214 ? -3.873 -41.844 -12.82 1 98.75 214 PRO B O 1
ATOM 5463 N N . THR B 1 215 ? -4.156 -42.594 -14.93 1 98.56 215 THR B N 1
ATOM 5464 C CA . THR B 1 215 ? -2.922 -43.375 -14.93 1 98.56 215 THR B CA 1
ATOM 5465 C C . THR B 1 215 ? -1.706 -42.469 -15.039 1 98.56 215 THR B C 1
ATOM 5467 O O . THR B 1 215 ? -1.692 -41.531 -15.852 1 98.56 215 THR B O 1
ATOM 5470 N N . VAL B 1 216 ? -0.694 -42.688 -14.195 1 98.69 216 VAL B N 1
ATOM 5471 C CA . VAL B 1 216 ? 0.486 -41.844 -14.203 1 98.69 216 VAL B CA 1
ATOM 5472 C C . VAL B 1 216 ? 1.571 -42.469 -15.078 1 98.69 216 VAL B C 1
ATOM 5474 O O . VAL B 1 216 ? 1.944 -43.625 -14.891 1 98.69 216 VAL B O 1
ATOM 5477 N N . CYS B 1 217 ? 2.027 -41.688 -16.031 1 98.44 217 CYS B N 1
ATOM 5478 C CA . CYS B 1 217 ? 3.012 -42.156 -17 1 98.44 217 CYS B CA 1
ATOM 5479 C C . CYS B 1 217 ? 4.32 -41.375 -16.859 1 98.44 217 CYS B C 1
ATOM 5481 O O . CYS B 1 217 ? 4.422 -40.469 -16.047 1 98.44 217 CYS B O 1
ATOM 5483 N N . GLU B 1 218 ? 5.348 -41.844 -17.625 1 98.19 218 GLU B N 1
ATOM 5484 C CA . GLU B 1 218 ? 6.598 -41.125 -17.734 1 98.19 218 GLU B CA 1
ATOM 5485 C C . GLU B 1 218 ? 6.402 -39.812 -18.5 1 98.19 218 GLU B C 1
ATOM 5487 O O . GLU B 1 218 ? 5.398 -39.625 -19.188 1 98.19 218 GLU B O 1
ATOM 5492 N N . SER B 1 219 ? 7.344 -38.969 -18.359 1 98.56 219 SER B N 1
ATOM 5493 C CA . SER B 1 219 ? 7.223 -37.656 -18.953 1 98.56 219 SER B CA 1
ATOM 5494 C C . SER B 1 219 ? 7.48 -37.688 -20.453 1 98.56 219 SER B C 1
ATOM 5496 O O . SER B 1 219 ? 7.129 -36.75 -21.172 1 98.56 219 SER B O 1
ATOM 5498 N N . SER B 1 220 ? 8.125 -38.719 -20.953 1 98.5 220 SER B N 1
ATOM 5499 C CA . SER B 1 220 ? 8.492 -38.812 -22.359 1 98.5 220 SER B CA 1
ATOM 5500 C C . SER B 1 220 ? 8.234 -40.219 -22.891 1 98.5 220 SER B C 1
ATOM 5502 O O . SER B 1 220 ? 9.102 -41.094 -22.781 1 98.5 220 SER B O 1
ATOM 5504 N N . GLU B 1 221 ? 7.184 -40.438 -23.453 1 98 221 GLU B N 1
ATOM 5505 C CA . GLU B 1 221 ? 6.723 -41.656 -24.109 1 98 221 GLU B CA 1
ATOM 5506 C C . GLU B 1 221 ? 5.461 -41.375 -24.938 1 98 221 GLU B C 1
ATOM 5508 O O . GLU B 1 221 ? 4.812 -40.344 -24.781 1 98 221 GLU B O 1
ATOM 5513 N N . VAL B 1 222 ? 5.16 -42.25 -25.859 1 98.25 222 VAL B N 1
ATOM 5514 C CA . VAL B 1 222 ? 3.953 -42.062 -26.656 1 98.25 222 VAL B CA 1
ATOM 5515 C C . VAL B 1 222 ? 2.734 -42.531 -25.844 1 98.25 222 VAL B C 1
ATOM 5517 O O . VAL B 1 222 ? 2.65 -43.688 -25.438 1 98.25 222 VAL B O 1
ATOM 5520 N N . TYR B 1 223 ? 1.802 -41.594 -25.641 1 98.31 223 TYR B N 1
ATOM 5521 C CA . TYR B 1 223 ? 0.632 -41.875 -24.812 1 98.31 223 TYR B CA 1
ATOM 5522 C C . TYR B 1 223 ? -0.569 -42.25 -25.656 1 98.31 223 TYR B C 1
ATOM 5524 O O . TYR B 1 223 ? -1.462 -42.969 -25.203 1 98.31 223 TYR B O 1
ATOM 5532 N N . GLY B 1 224 ? -0.612 -41.688 -26.766 1 97.56 224 GLY B N 1
ATOM 5533 C CA . GLY B 1 224 ? -1.711 -41.812 -27.719 1 97.56 224 GLY B CA 1
ATOM 5534 C C . GLY B 1 224 ? -1.59 -40.844 -28.891 1 97.56 224 GLY B C 1
ATOM 5535 O O . GLY B 1 224 ? -0.525 -40.281 -29.125 1 97.56 224 GLY B O 1
ATOM 5536 N N . GLU B 1 225 ? -2.664 -40.844 -29.688 1 98.12 225 GLU B N 1
ATOM 5537 C CA . GLU B 1 225 ? -2.709 -39.969 -30.859 1 98.12 225 GLU B CA 1
ATOM 5538 C C . GLU B 1 225 ? -3.928 -39.031 -30.812 1 98.12 225 GLU B C 1
ATOM 5540 O O . GLU B 1 225 ? -4.934 -39.375 -30.172 1 98.12 225 GLU B O 1
ATOM 5545 N N . THR B 1 226 ? -3.764 -37.906 -31.422 1 98.31 226 THR B N 1
ATOM 5546 C CA . THR B 1 226 ? -4.883 -36.969 -31.484 1 98.31 226 THR B CA 1
ATOM 5547 C C . THR B 1 226 ? -6.031 -37.562 -32.312 1 98.31 226 THR B C 1
ATOM 5549 O O . THR B 1 226 ? -5.812 -38.406 -33.188 1 98.31 226 THR B O 1
ATOM 5552 N N . ASP B 1 227 ? -7.223 -37.125 -31.891 1 97.56 227 ASP B N 1
ATOM 5553 C CA . ASP B 1 227 ? -8.359 -37.375 -32.781 1 97.56 227 ASP B CA 1
ATOM 5554 C C . ASP B 1 227 ? -8.125 -36.781 -34.156 1 97.56 227 ASP B C 1
ATOM 5556 O O . ASP B 1 227 ? -7.738 -35.625 -34.281 1 97.56 227 ASP B O 1
ATOM 5560 N N . GLU B 1 228 ? -8.367 -37.531 -35.188 1 96.06 228 GLU B N 1
ATOM 5561 C CA . GLU B 1 228 ? -8.039 -37.125 -36.562 1 96.06 228 GLU B CA 1
ATOM 5562 C C . GLU B 1 228 ? -8.805 -35.875 -36.969 1 96.06 228 GLU B C 1
ATOM 5564 O O . GLU B 1 228 ? -8.336 -35.125 -37.812 1 96.06 228 GLU B O 1
ATOM 5569 N N . GLN B 1 229 ? -9.906 -35.625 -36.406 1 96.25 229 GLN B N 1
ATOM 5570 C CA . GLN B 1 229 ? -10.773 -34.531 -36.781 1 96.25 229 GLN B CA 1
ATOM 5571 C C . GLN B 1 229 ? -10.203 -33.188 -36.312 1 96.25 229 GLN B C 1
ATOM 5573 O O . GLN B 1 229 ? -10.562 -32.125 -36.812 1 96.25 229 GLN B O 1
ATOM 5578 N N . LEU B 1 230 ? -9.344 -33.25 -35.281 1 97.31 230 LEU B N 1
ATOM 5579 C CA . LEU B 1 230 ? -8.875 -32.031 -34.688 1 97.31 230 LEU B CA 1
ATOM 5580 C C . LEU B 1 230 ? -7.879 -31.312 -35.594 1 97.31 230 LEU B C 1
ATOM 5582 O O . LEU B 1 230 ? -7.891 -30.078 -35.688 1 97.31 230 LEU B O 1
ATOM 5586 N N . PHE B 1 231 ? -6.977 -32.125 -36.281 1 96.88 231 PHE B N 1
ATOM 5587 C CA . PHE B 1 231 ? -5.906 -31.5 -37.062 1 96.88 231 PHE B CA 1
ATOM 5588 C C . PHE B 1 231 ? -5.891 -32.031 -38.5 1 96.88 231 PHE B C 1
ATOM 5590 O O . PHE B 1 231 ? -4.98 -31.719 -39.25 1 96.88 231 PHE B O 1
ATOM 5597 N N . GLY B 1 232 ? -6.828 -32.812 -38.938 1 94.94 232 GLY B N 1
ATOM 5598 C CA . GLY B 1 232 ? -6.875 -33.438 -40.25 1 94.94 232 GLY B CA 1
ATOM 5599 C C . GLY B 1 232 ? -5.977 -34.656 -40.375 1 94.94 232 GLY B C 1
ATOM 5600 O O . GLY B 1 232 ? -5.668 -35.094 -41.5 1 94.94 232 GLY B O 1
ATOM 5601 N N . GLY B 1 233 ? -5.562 -35.156 -39.312 1 95.94 233 GLY B N 1
ATOM 5602 C CA . GLY B 1 233 ? -4.695 -36.312 -39.188 1 95.94 233 GLY B CA 1
ATOM 5603 C C . GLY B 1 233 ? -4.352 -36.625 -37.719 1 95.94 233 GLY B C 1
ATOM 5604 O O . GLY B 1 233 ? -4.734 -35.906 -36.812 1 95.94 233 GLY B O 1
ATOM 5605 N N . LYS B 1 234 ? -3.65 -37.75 -37.594 1 97.06 234 LYS B N 1
ATOM 5606 C CA . LYS B 1 234 ? -3.246 -38.188 -36.25 1 97.06 234 LYS B CA 1
ATOM 5607 C C . LYS B 1 234 ? -1.834 -37.688 -35.938 1 97.06 234 LYS B C 1
ATOM 5609 O O . LYS B 1 234 ? -0.951 -37.719 -36.781 1 97.06 234 LYS B O 1
ATOM 5614 N N . ILE B 1 235 ? -1.656 -37.188 -34.844 1 97.88 235 ILE B N 1
ATOM 5615 C CA . ILE B 1 235 ? -0.345 -36.781 -34.344 1 97.88 235 ILE B CA 1
ATOM 5616 C C . ILE B 1 235 ? -0.068 -37.469 -33 1 97.88 235 ILE B C 1
ATOM 5618 O O . ILE B 1 235 ? -0.901 -37.406 -32.094 1 97.88 235 ILE B O 1
ATOM 5622 N N . PRO B 1 236 ? 1.061 -38.094 -32.812 1 98.31 236 PRO B N 1
ATOM 5623 C CA . PRO B 1 236 ? 1.393 -38.688 -31.516 1 98.31 236 PRO B CA 1
ATOM 5624 C C . PRO B 1 236 ? 1.505 -37.656 -30.406 1 98.31 236 PRO B C 1
ATOM 5626 O O . PRO B 1 236 ? 2.068 -36.562 -30.625 1 98.31 236 PRO B O 1
ATOM 5629 N N . ILE B 1 237 ? 0.852 -37.875 -29.328 1 98.75 237 ILE B N 1
ATOM 5630 C CA . ILE B 1 237 ? 1.118 -37.156 -28.078 1 98.75 237 ILE B CA 1
ATOM 5631 C C . ILE B 1 237 ? 2.182 -37.875 -27.266 1 98.75 237 ILE B C 1
ATOM 5633 O O . ILE B 1 237 ? 1.968 -39.031 -26.844 1 98.75 237 ILE B O 1
ATOM 5637 N N . ALA B 1 238 ? 3.367 -37.188 -27.031 1 98.62 238 ALA B N 1
ATOM 5638 C CA . ALA B 1 238 ? 4.484 -38.031 -26.625 1 98.62 238 ALA B CA 1
ATOM 5639 C C . ALA B 1 238 ? 5.312 -37.375 -25.531 1 98.62 238 ALA B C 1
ATOM 5641 O O . ALA B 1 238 ? 6.363 -37.875 -25.141 1 98.62 238 ALA B O 1
ATOM 5642 N N . GLY B 1 239 ? 4.926 -36.281 -25.031 1 98.56 239 GLY B N 1
ATOM 5643 C CA . GLY B 1 239 ? 5.582 -35.562 -23.953 1 98.56 239 GLY B CA 1
ATOM 5644 C C . GLY B 1 239 ? 4.617 -34.781 -23.062 1 98.56 239 GLY B C 1
ATOM 5645 O O . GLY B 1 239 ? 3.682 -34.156 -23.562 1 98.56 239 GLY B O 1
ATOM 5646 N N . ILE B 1 240 ? 4.785 -34.938 -21.766 1 98.75 240 ILE B N 1
ATOM 5647 C CA . ILE B 1 240 ? 3.992 -34.188 -20.797 1 98.75 240 ILE B CA 1
ATOM 5648 C C . ILE B 1 240 ? 4.883 -33.75 -19.641 1 98.75 240 ILE B C 1
ATOM 5650 O O . ILE B 1 240 ? 5.688 -34.531 -19.125 1 98.75 240 ILE B O 1
ATOM 5654 N N . ALA B 1 241 ? 4.82 -32.5 -19.266 1 98.69 241 ALA B N 1
ATOM 5655 C CA . ALA B 1 241 ? 5.43 -32.031 -18.031 1 98.69 241 ALA B CA 1
ATOM 5656 C C . ALA B 1 241 ? 4.73 -30.75 -17.547 1 98.69 241 ALA B C 1
ATOM 5658 O O . ALA B 1 241 ? 4.32 -29.906 -18.344 1 98.69 241 ALA B O 1
ATOM 5659 N N . GLY B 1 242 ? 4.547 -30.672 -16.234 1 98.06 242 GLY B N 1
ATOM 5660 C CA . GLY B 1 242 ? 4.113 -29.375 -15.719 1 98.06 242 GLY B CA 1
ATOM 5661 C C . GLY B 1 242 ? 5.012 -28.234 -16.141 1 98.06 242 GLY B C 1
ATOM 5662 O O . GLY B 1 242 ? 6.172 -28.453 -16.5 1 98.06 242 GLY B O 1
ATOM 5663 N N . ASP B 1 243 ? 4.516 -27.031 -16.109 1 96.19 243 ASP B N 1
ATOM 5664 C CA . ASP B 1 243 ? 5.184 -25.891 -16.719 1 96.19 243 ASP B CA 1
ATOM 5665 C C . ASP B 1 243 ? 6.57 -25.672 -16.125 1 96.19 243 ASP B C 1
ATOM 5667 O O . ASP B 1 243 ? 7.551 -25.516 -16.844 1 96.19 243 ASP B O 1
ATOM 5671 N N . GLN B 1 244 ? 6.766 -25.828 -14.844 1 95.94 244 GLN B N 1
ATOM 5672 C CA . GLN B 1 244 ? 8.055 -25.531 -14.234 1 95.94 244 GLN B CA 1
ATOM 5673 C C . GLN B 1 244 ? 9.055 -26.656 -14.484 1 95.94 244 GLN B C 1
ATOM 5675 O O . GLN B 1 244 ? 10.25 -26.391 -14.68 1 95.94 244 G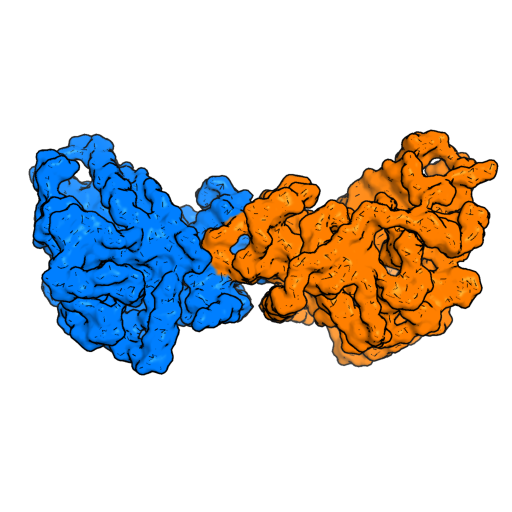LN B O 1
ATOM 5680 N N . GLN B 1 245 ? 8.555 -27.906 -14.445 1 97.81 245 GLN B N 1
ATOM 5681 C CA . GLN B 1 245 ? 9.406 -29.031 -14.805 1 97.81 245 GLN B CA 1
ATOM 5682 C C . GLN B 1 245 ? 9.789 -28.984 -16.281 1 97.81 245 GLN B C 1
ATOM 5684 O O . GLN B 1 245 ? 10.93 -29.281 -16.641 1 97.81 245 GLN B O 1
ATOM 5689 N N . ALA B 1 246 ? 8.805 -28.594 -17.094 1 97.81 246 ALA B N 1
ATOM 5690 C CA . ALA B 1 246 ? 9.094 -28.422 -18.516 1 97.81 246 ALA B CA 1
ATOM 5691 C C . ALA B 1 246 ? 10.156 -27.359 -18.75 1 97.81 246 ALA B C 1
ATOM 5693 O O . ALA B 1 246 ? 11.078 -27.547 -19.547 1 97.81 246 ALA B O 1
ATOM 5694 N N . ALA B 1 247 ? 10.008 -26.266 -18.078 1 96.25 247 ALA B N 1
ATOM 5695 C CA . ALA B 1 247 ? 10.992 -25.203 -18.188 1 96.25 247 ALA B CA 1
ATOM 5696 C C . ALA B 1 247 ? 12.375 -25.672 -17.719 1 96.25 247 ALA B C 1
ATOM 5698 O O . ALA B 1 247 ? 13.391 -25.297 -18.312 1 96.25 247 ALA B O 1
ATOM 5699 N N . THR B 1 248 ? 12.391 -26.422 -16.656 1 96.25 248 THR B N 1
ATOM 5700 C CA . THR B 1 248 ? 13.641 -26.953 -16.141 1 96.25 248 THR B CA 1
ATOM 5701 C C . THR B 1 248 ? 14.32 -27.844 -17.188 1 96.25 248 THR B C 1
ATOM 5703 O O . THR B 1 248 ? 15.531 -27.766 -17.375 1 96.25 248 THR B O 1
ATOM 5706 N N . PHE B 1 249 ? 13.531 -28.641 -17.828 1 97.12 249 PHE B N 1
ATOM 5707 C CA . PHE B 1 249 ? 14.039 -29.484 -18.891 1 97.12 249 PHE B CA 1
ATOM 5708 C C . PHE B 1 249 ? 14.492 -28.656 -20.078 1 97.12 249 PHE B C 1
ATOM 5710 O O . PHE B 1 249 ? 15.555 -28.906 -20.656 1 97.12 249 PHE B O 1
ATOM 5717 N N . GLY B 1 250 ? 13.688 -27.688 -20.469 1 95.38 250 GLY B N 1
ATOM 5718 C CA . GLY B 1 250 ? 14 -26.812 -21.594 1 95.38 250 GLY B CA 1
ATOM 5719 C C . GLY B 1 250 ? 15.266 -26.016 -21.375 1 95.38 250 GLY B C 1
ATOM 5720 O O . GLY B 1 250 ? 15.961 -25.672 -22.328 1 95.38 250 GLY B O 1
ATOM 5721 N N . GLN B 1 251 ? 15.547 -25.766 -20.156 1 94.38 251 GLN B N 1
ATOM 5722 C CA . GLN B 1 251 ? 16.734 -25 -19.781 1 94.38 251 GLN B CA 1
ATOM 5723 C C . GLN B 1 251 ? 17.953 -25.906 -19.656 1 94.38 251 GLN B C 1
ATOM 5725 O O . GLN B 1 251 ? 19.031 -25.453 -19.297 1 94.38 251 GLN B O 1
ATOM 5730 N N . ALA B 1 252 ? 17.766 -27.141 -19.891 1 93.94 252 ALA B N 1
ATOM 5731 C CA . ALA B 1 252 ? 18.828 -28.156 -19.859 1 93.94 252 ALA B CA 1
ATOM 5732 C C . ALA B 1 252 ? 19.453 -28.25 -18.469 1 93.94 252 ALA B C 1
ATOM 5734 O O . ALA B 1 252 ? 20.672 -28.391 -18.344 1 93.94 252 ALA B O 1
ATOM 5735 N N . CYS B 1 253 ? 18.641 -28.062 -17.484 1 93.06 253 CYS B N 1
ATOM 5736 C CA . CYS B 1 253 ? 19.125 -28.219 -16.109 1 93.06 253 CYS B CA 1
ATOM 5737 C C . CYS B 1 253 ? 19.156 -29.688 -15.711 1 93.06 253 CYS B C 1
ATOM 5739 O O . CYS B 1 253 ? 18.438 -30.094 -14.805 1 93.06 253 CYS B O 1
ATOM 5741 N N . PHE B 1 254 ? 20.094 -30.422 -16.266 1 94.06 254 PHE B N 1
ATOM 5742 C CA . PHE B 1 254 ? 20.125 -31.875 -16.125 1 94.06 254 PHE B CA 1
ATOM 5743 C C . PHE B 1 254 ? 21.062 -32.281 -15 1 94.06 254 PHE B C 1
ATOM 5745 O O . PHE B 1 254 ? 20.922 -33.375 -14.422 1 94.06 254 PHE B O 1
ATOM 5752 N N . GLU B 1 255 ? 21.969 -31.359 -14.703 1 91.94 255 GLU B N 1
ATOM 5753 C CA . GLU B 1 255 ? 22.969 -31.688 -13.703 1 91.94 255 GLU B CA 1
ATOM 5754 C C . GLU B 1 255 ? 22.5 -31.281 -12.305 1 91.94 255 GLU B C 1
ATOM 5756 O O . GLU B 1 255 ? 21.844 -30.25 -12.141 1 91.94 255 GLU B O 1
ATOM 5761 N N . VAL B 1 256 ? 22.922 -32.125 -11.344 1 91.69 256 VAL B N 1
ATOM 5762 C CA . VAL B 1 256 ? 22.672 -31.766 -9.953 1 91.69 256 VAL B CA 1
ATOM 5763 C C . VAL B 1 256 ? 23.266 -30.391 -9.664 1 91.69 256 VAL B C 1
ATOM 5765 O O . VAL B 1 256 ? 24.406 -30.109 -10.039 1 91.69 256 VAL B O 1
ATOM 5768 N N . GLY B 1 257 ? 22.406 -29.547 -9.07 1 88.81 257 GLY B N 1
ATOM 5769 C CA . GLY B 1 257 ? 22.891 -28.219 -8.703 1 88.81 257 GLY B CA 1
ATOM 5770 C C . GLY B 1 257 ? 22.516 -27.141 -9.703 1 88.81 257 GLY B C 1
ATOM 5771 O O . GLY B 1 257 ? 22.625 -25.953 -9.414 1 88.81 257 GLY B O 1
ATOM 5772 N N . THR B 1 258 ? 22.047 -27.516 -10.844 1 89.75 258 THR B N 1
ATOM 5773 C CA . THR B 1 258 ? 21.547 -26.531 -11.789 1 89.75 258 THR B CA 1
ATOM 5774 C C . THR B 1 258 ? 20.141 -26.078 -11.406 1 89.75 258 THR B C 1
ATOM 5776 O O . THR B 1 258 ? 19.344 -26.859 -10.898 1 89.75 258 THR B O 1
ATOM 5779 N N . ALA B 1 259 ? 19.969 -24.781 -11.523 1 92.5 259 ALA B N 1
ATOM 5780 C CA . ALA B 1 259 ? 18.688 -24.219 -11.117 1 92.5 259 ALA B CA 1
ATOM 5781 C C . ALA B 1 259 ? 18.172 -23.203 -12.156 1 92.5 259 ALA B C 1
ATOM 5783 O O . ALA B 1 259 ? 18.969 -22.562 -12.836 1 92.5 259 ALA B O 1
ATOM 5784 N N . LYS B 1 260 ? 16.875 -23.203 -12.227 1 95 260 LYS B N 1
ATOM 5785 C CA . LYS B 1 260 ? 16.203 -22.203 -13.055 1 95 260 LYS B CA 1
ATOM 5786 C C . LYS B 1 260 ? 15.07 -21.516 -12.297 1 95 260 LYS B C 1
ATOM 5788 O O . LYS B 1 260 ? 14.531 -22.078 -11.336 1 95 260 LYS B O 1
ATOM 5793 N N . ASN B 1 261 ? 14.82 -20.297 -12.711 1 95.12 261 ASN B N 1
ATOM 5794 C CA . ASN B 1 261 ? 13.664 -19.562 -12.203 1 95.12 261 ASN B CA 1
ATOM 5795 C C . ASN B 1 261 ? 12.781 -19.062 -13.336 1 95.12 261 ASN B C 1
ATOM 5797 O O . ASN B 1 261 ? 13.258 -18.359 -14.234 1 95.12 261 ASN B O 1
ATOM 5801 N N . THR B 1 262 ? 11.562 -19.5 -13.344 1 93.5 262 THR B N 1
ATOM 5802 C CA . THR B 1 262 ? 10.602 -19.047 -14.352 1 93.5 262 THR B CA 1
ATOM 5803 C C . THR B 1 262 ? 9.773 -17.875 -13.82 1 93.5 262 THR B C 1
ATOM 5805 O O . THR B 1 262 ? 9.031 -18.031 -12.852 1 93.5 262 THR B O 1
ATOM 5808 N N . TYR B 1 263 ? 9.914 -16.75 -14.5 1 91.38 263 TYR B N 1
ATOM 5809 C CA . TYR B 1 263 ? 9.18 -15.555 -14.125 1 91.38 263 TYR B CA 1
ATOM 5810 C C . TYR B 1 263 ? 7.906 -15.414 -14.953 1 91.38 263 TYR B C 1
ATOM 5812 O O . TYR B 1 263 ? 7.918 -14.805 -16.016 1 91.38 263 TYR B O 1
ATOM 5820 N N . GLY B 1 264 ? 6.812 -15.953 -14.547 1 87.44 264 GLY B N 1
ATOM 5821 C CA . GLY B 1 264 ? 5.48 -15.789 -15.109 1 87.44 264 GLY B CA 1
ATOM 5822 C C . GLY B 1 264 ? 4.52 -15.07 -14.18 1 87.44 264 GLY B C 1
ATOM 5823 O O . GLY B 1 264 ? 4.887 -14.07 -13.562 1 87.44 264 GLY B O 1
ATOM 5824 N N . THR B 1 265 ? 3.26 -15.617 -14.156 1 83.62 265 THR B N 1
ATOM 5825 C CA . THR B 1 265 ? 2.322 -15.125 -13.156 1 83.62 265 THR B CA 1
ATOM 5826 C C . THR B 1 265 ? 2.92 -15.234 -11.758 1 83.62 265 THR B C 1
ATOM 5828 O O . THR B 1 265 ? 2.924 -14.266 -10.992 1 83.62 265 THR B O 1
ATOM 5831 N N . GLY B 1 266 ? 3.377 -16.359 -11.5 1 90.62 266 GLY B N 1
ATOM 5832 C CA . GLY B 1 266 ? 4.238 -16.609 -10.352 1 90.62 266 GLY B CA 1
ATOM 5833 C C . GLY B 1 266 ? 5.695 -16.797 -10.734 1 90.62 266 GLY B C 1
ATOM 5834 O O . GLY B 1 266 ? 6.07 -16.609 -11.891 1 90.62 266 GLY B O 1
ATOM 5835 N N . CYS B 1 267 ? 6.465 -16.969 -9.781 1 92.94 267 CYS B N 1
ATOM 5836 C CA . CYS B 1 267 ? 7.879 -17.281 -9.961 1 92.94 267 CYS B CA 1
ATOM 5837 C C . CYS B 1 267 ? 8.234 -18.594 -9.273 1 92.94 267 CYS B C 1
ATOM 5839 O O . CYS B 1 267 ? 7.945 -18.781 -8.094 1 92.94 267 CYS B O 1
ATOM 5841 N N . PHE B 1 268 ? 8.797 -19.5 -10.055 1 94.31 268 PHE B N 1
ATOM 5842 C CA . PHE B 1 268 ? 9.062 -20.844 -9.539 1 94.31 268 PHE B CA 1
ATOM 5843 C C . PHE B 1 268 ? 10.508 -21.25 -9.812 1 94.31 268 PHE B C 1
ATOM 5845 O O . PHE B 1 268 ? 10.938 -21.297 -10.969 1 94.31 268 PHE B O 1
ATOM 5852 N N . MET B 1 269 ? 11.148 -21.484 -8.758 1 95.06 269 MET B N 1
ATOM 5853 C CA . MET B 1 269 ? 12.539 -21.906 -8.836 1 95.06 269 MET B CA 1
ATOM 5854 C C . MET B 1 269 ? 12.672 -23.406 -8.594 1 95.06 269 MET B C 1
ATOM 5856 O O . MET B 1 269 ? 12.125 -23.922 -7.617 1 95.06 269 MET B O 1
ATOM 5860 N N . LEU B 1 270 ? 13.297 -24.047 -9.547 1 96.06 270 LEU B N 1
ATOM 5861 C CA . LEU B 1 270 ? 13.586 -25.469 -9.391 1 96.06 270 LEU B CA 1
ATOM 5862 C C . LEU B 1 270 ? 15.086 -25.734 -9.383 1 96.06 270 LEU B C 1
ATOM 5864 O O . LEU B 1 270 ? 15.828 -25.141 -10.172 1 96.06 270 LEU B O 1
ATOM 5868 N N . LEU B 1 271 ? 15.492 -26.531 -8.469 1 93.69 271 LEU B N 1
ATOM 5869 C CA . LEU B 1 271 ? 16.875 -26.984 -8.328 1 93.69 271 LEU B CA 1
ATOM 5870 C C . LEU B 1 271 ? 16.969 -28.5 -8.469 1 93.69 271 LEU B C 1
ATOM 5872 O O . LEU B 1 271 ? 16.328 -29.234 -7.715 1 93.69 271 LEU B O 1
ATOM 5876 N N . ASN B 1 272 ? 17.75 -28.953 -9.492 1 94.44 272 ASN B N 1
ATOM 5877 C CA . ASN B 1 272 ? 17.906 -30.375 -9.742 1 94.44 272 ASN B CA 1
ATOM 5878 C C . ASN B 1 272 ? 18.719 -31.047 -8.633 1 94.44 272 ASN B C 1
ATOM 5880 O O . ASN B 1 272 ? 19.828 -30.625 -8.32 1 94.44 272 ASN B O 1
ATOM 5884 N N . THR B 1 273 ? 18.141 -32.094 -8.031 1 93.31 273 THR B N 1
ATOM 5885 C CA . THR B 1 273 ? 18.812 -32.812 -6.953 1 93.31 273 THR B CA 1
ATOM 5886 C C . THR B 1 273 ? 19.156 -34.25 -7.379 1 93.31 273 THR B C 1
ATOM 5888 O O . THR B 1 273 ? 19.5 -35.062 -6.543 1 93.31 273 THR B O 1
ATOM 5891 N N . GLY B 1 274 ? 18.969 -34.5 -8.648 1 94.25 274 GLY B N 1
ATOM 5892 C CA . GLY B 1 274 ? 19.359 -35.812 -9.188 1 94.25 274 GLY B CA 1
ATOM 5893 C C . GLY B 1 274 ? 18.375 -36.906 -8.836 1 94.25 274 GLY B C 1
ATOM 5894 O O . GLY B 1 274 ? 17.172 -36.75 -9.016 1 94.25 274 GLY B O 1
ATOM 5895 N N . ASP B 1 275 ? 18.875 -38.062 -8.414 1 95.44 275 ASP B N 1
ATOM 5896 C CA . ASP B 1 275 ? 18.047 -39.219 -8.172 1 95.44 275 ASP B CA 1
ATOM 5897 C C . ASP B 1 275 ? 17.625 -39.281 -6.699 1 95.44 275 ASP B C 1
ATOM 5899 O O . ASP B 1 275 ? 17.078 -40.312 -6.258 1 95.44 275 ASP B O 1
ATOM 5903 N N . LYS B 1 276 ? 17.859 -38.188 -5.98 1 92.75 276 LYS B N 1
ATOM 5904 C CA . LYS B 1 276 ? 17.531 -38.156 -4.555 1 92.75 276 LYS B CA 1
ATOM 5905 C C . LYS B 1 276 ? 16.406 -37.156 -4.277 1 92.75 276 LYS B C 1
ATOM 5907 O O . LYS B 1 276 ? 16.469 -36 -4.711 1 92.75 276 LYS B O 1
ATOM 5912 N N . ALA B 1 277 ? 15.445 -37.719 -3.572 1 95.31 277 ALA B N 1
ATOM 5913 C CA . ALA B 1 277 ? 14.406 -36.844 -3.057 1 95.31 277 ALA B CA 1
ATOM 5914 C C . ALA B 1 277 ? 14.875 -36.125 -1.78 1 95.31 277 ALA B C 1
ATOM 5916 O O . ALA B 1 277 ? 14.758 -36.688 -0.686 1 95.31 277 ALA B O 1
ATOM 5917 N N . VAL B 1 278 ? 15.297 -34.938 -1.883 1 92.88 278 VAL B N 1
ATOM 5918 C CA . VAL B 1 278 ? 15.812 -34.188 -0.744 1 92.88 278 VAL B CA 1
ATOM 5919 C C . VAL B 1 278 ? 14.656 -33.562 0.033 1 92.88 278 VAL B C 1
ATOM 5921 O O . VAL B 1 278 ? 13.844 -32.844 -0.535 1 92.88 278 VAL B O 1
ATOM 5924 N N . GLN B 1 279 ? 14.57 -33.938 1.271 1 92.56 279 GLN B N 1
ATOM 5925 C CA . GLN B 1 279 ? 13.539 -33.344 2.115 1 92.56 279 GLN B CA 1
ATOM 5926 C C . GLN B 1 279 ? 13.898 -31.922 2.516 1 92.56 279 GLN B C 1
ATOM 5928 O O . GLN B 1 279 ? 15.062 -31.625 2.809 1 92.56 279 GLN B O 1
ATOM 5933 N N . SER B 1 280 ? 12.922 -31.094 2.568 1 92.75 280 SER B N 1
ATOM 5934 C CA . SER B 1 280 ? 13.164 -29.703 2.926 1 92.75 280 SER B CA 1
ATOM 5935 C C . SER B 1 280 ? 12.734 -29.422 4.363 1 92.75 280 SER B C 1
ATOM 5937 O O . SER B 1 280 ? 11.664 -29.844 4.793 1 92.75 280 SER B O 1
ATOM 5939 N N . ASP B 1 281 ? 13.523 -28.672 5.098 1 91.19 281 ASP B N 1
ATOM 5940 C CA . ASP B 1 281 ? 13.188 -28.156 6.422 1 91.19 281 ASP B CA 1
ATOM 5941 C C . ASP B 1 281 ? 12.953 -26.641 6.379 1 91.19 281 ASP B C 1
ATOM 5943 O O . ASP B 1 281 ? 12.742 -26.016 7.414 1 91.19 281 ASP B O 1
ATOM 5947 N N . ASN B 1 282 ? 12.992 -26.125 5.195 1 92 282 ASN B N 1
ATOM 5948 C CA . ASN B 1 282 ? 12.93 -24.672 5.062 1 92 282 ASN B CA 1
ATOM 5949 C C . ASN B 1 282 ? 11.797 -24.25 4.125 1 92 282 ASN B C 1
ATOM 5951 O O . ASN B 1 282 ? 11.906 -23.234 3.438 1 92 282 ASN B O 1
ATOM 5955 N N . GLY B 1 283 ? 10.82 -25.094 3.99 1 92.06 283 GLY B N 1
ATOM 5956 C CA . GLY B 1 283 ? 9.602 -24.703 3.301 1 92.06 283 GLY B CA 1
ATOM 5957 C C . GLY B 1 283 ? 9.641 -24.969 1.808 1 92.06 283 GLY B C 1
ATOM 5958 O O . GLY B 1 283 ? 8.75 -24.547 1.069 1 92.06 283 GLY B O 1
ATOM 5959 N N . LEU B 1 284 ? 10.664 -25.641 1.341 1 94.94 284 LEU B N 1
ATOM 5960 C CA . LEU B 1 284 ? 10.711 -26.031 -0.064 1 94.94 284 LEU B CA 1
ATOM 5961 C C . LEU B 1 284 ? 9.883 -27.281 -0.312 1 94.94 284 LEU B C 1
ATOM 5963 O O . LEU B 1 284 ? 9.516 -27.984 0.632 1 94.94 284 LEU B O 1
ATOM 5967 N N . LEU B 1 285 ? 9.562 -27.484 -1.547 1 96.62 285 LEU B N 1
ATOM 5968 C CA . LEU B 1 285 ? 8.859 -28.688 -1.971 1 96.62 285 LEU B CA 1
ATOM 5969 C C . LEU B 1 285 ? 9.812 -29.656 -2.645 1 96.62 285 LEU B C 1
ATOM 5971 O O . LEU B 1 285 ? 10.672 -29.25 -3.43 1 96.62 285 LEU B O 1
ATOM 5975 N N . THR B 1 286 ? 9.727 -30.891 -2.225 1 97.19 286 THR B N 1
ATOM 5976 C CA . THR B 1 286 ? 10.406 -31.953 -2.963 1 97.19 286 THR B CA 1
ATOM 5977 C C . THR B 1 286 ? 9.5 -32.5 -4.059 1 97.19 286 THR B C 1
ATOM 5979 O O . THR B 1 286 ? 8.383 -32.969 -3.785 1 97.19 286 THR B O 1
ATOM 5982 N N . THR B 1 287 ? 10.016 -32.438 -5.289 1 97.38 287 THR B N 1
ATOM 5983 C CA . THR B 1 287 ? 9.156 -32.844 -6.398 1 97.38 287 THR B CA 1
ATOM 5984 C C . THR B 1 287 ? 9.93 -33.688 -7.395 1 97.38 287 THR B C 1
ATOM 5986 O O . THR B 1 287 ? 11.164 -33.75 -7.359 1 97.38 287 THR B O 1
ATOM 5989 N N . ILE B 1 288 ? 9.156 -34.438 -8.188 1 98.31 288 ILE B N 1
ATOM 5990 C CA . ILE B 1 288 ? 9.742 -35.125 -9.32 1 98.31 288 ILE B CA 1
ATOM 5991 C C . ILE B 1 288 ? 9.953 -34.156 -10.477 1 98.31 288 ILE B C 1
ATOM 5993 O O . ILE B 1 288 ? 9.031 -33.406 -10.852 1 98.31 288 ILE B O 1
ATOM 5997 N N . ALA B 1 289 ? 11.156 -34.094 -11 1 97.88 289 ALA B N 1
ATOM 5998 C CA . ALA B 1 289 ? 11.445 -33.25 -12.156 1 97.88 289 ALA B CA 1
ATOM 5999 C C . ALA B 1 289 ? 10.93 -33.875 -13.438 1 97.88 289 ALA B C 1
ATOM 6001 O O . ALA B 1 289 ? 10.266 -33.219 -14.242 1 97.88 289 ALA B O 1
ATOM 6002 N N . TRP B 1 290 ? 11.305 -35.125 -13.68 1 98.25 290 TRP B N 1
ATOM 6003 C CA . TRP B 1 290 ? 10.82 -35.938 -14.789 1 98.25 290 TRP B CA 1
ATOM 6004 C C . TRP B 1 290 ? 11.156 -37.406 -14.57 1 98.25 290 TRP B C 1
ATOM 6006 O O . TRP B 1 290 ? 12.008 -37.719 -13.742 1 98.25 290 TRP B O 1
ATOM 6016 N N . GLY B 1 291 ? 10.375 -38.25 -15.148 1 97.5 291 GLY B N 1
ATOM 6017 C CA . GLY B 1 291 ? 10.68 -39.656 -15.305 1 97.5 291 GLY B CA 1
ATOM 6018 C C . GLY B 1 291 ? 10.867 -40.062 -16.75 1 97.5 291 GLY B C 1
ATOM 6019 O O . GLY B 1 291 ? 9.961 -39.906 -17.578 1 97.5 291 GLY B O 1
ATOM 6020 N N . ILE B 1 292 ? 12.031 -40.5 -17.078 1 96.69 292 ILE B N 1
ATOM 6021 C CA . ILE B 1 292 ? 12.367 -40.906 -18.438 1 96.69 292 ILE B CA 1
ATOM 6022 C C . ILE B 1 292 ? 13.156 -42.219 -18.406 1 96.69 292 ILE B C 1
ATOM 6024 O O . ILE B 1 292 ? 14.18 -42.312 -17.734 1 96.69 292 ILE B O 1
ATOM 6028 N N . GLY B 1 293 ? 12.688 -43.219 -19.125 1 94.19 293 GLY B N 1
ATOM 6029 C CA . GLY B 1 293 ? 13.406 -44.469 -19.25 1 94.19 293 GLY B CA 1
ATOM 6030 C C . GLY B 1 293 ? 13.547 -45.219 -17.938 1 94.19 293 GLY B C 1
ATOM 6031 O O . GLY B 1 293 ? 14.586 -45.844 -17.672 1 94.19 293 GLY B O 1
ATOM 6032 N N . GLY B 1 294 ? 12.609 -45.031 -17.109 1 93.94 294 GLY B N 1
ATOM 6033 C CA . GLY B 1 294 ? 12.617 -45.75 -15.828 1 93.94 294 GLY B CA 1
ATOM 6034 C C . GLY B 1 294 ? 13.398 -45.031 -14.75 1 93.94 294 GLY B C 1
ATOM 6035 O O . GLY B 1 294 ? 13.43 -45.469 -13.602 1 93.94 294 GLY B O 1
ATOM 6036 N N . GLU B 1 295 ? 13.969 -43.938 -15.141 1 96 295 GLU B N 1
ATOM 6037 C CA . GLU B 1 295 ? 14.75 -43.156 -14.18 1 96 295 GLU B CA 1
ATOM 6038 C C . GLU B 1 295 ? 13.992 -41.906 -13.727 1 96 295 GLU B C 1
ATOM 6040 O O . GLU B 1 295 ? 13.359 -41.219 -14.539 1 96 295 GLU B O 1
ATOM 6045 N N . ILE B 1 296 ? 14.047 -41.688 -12.406 1 97.81 296 ILE B N 1
ATOM 6046 C CA . ILE B 1 296 ? 13.375 -40.531 -11.82 1 97.81 296 ILE B CA 1
ATOM 6047 C C . ILE B 1 296 ? 14.406 -39.469 -11.422 1 97.81 296 ILE B C 1
ATOM 6049 O O . ILE B 1 296 ? 15.414 -39.812 -10.781 1 97.81 296 ILE B O 1
ATOM 6053 N N . THR B 1 297 ? 14.227 -38.281 -11.867 1 97.62 297 THR B N 1
ATOM 6054 C CA . THR B 1 297 ? 14.984 -37.125 -11.398 1 97.62 297 THR B CA 1
ATOM 6055 C C . THR B 1 297 ? 14.133 -36.25 -10.477 1 97.62 297 THR B C 1
ATOM 6057 O O . THR B 1 297 ? 12.953 -36.031 -10.742 1 97.62 297 THR B O 1
ATOM 6060 N N . TYR B 1 298 ? 14.742 -35.844 -9.367 1 97.25 298 TYR B N 1
ATOM 6061 C CA . TYR B 1 298 ? 14.031 -35.031 -8.398 1 97.25 298 TYR B CA 1
ATOM 6062 C C . TYR B 1 298 ? 14.539 -33.594 -8.43 1 97.25 298 TYR B C 1
ATOM 6064 O O . TYR B 1 298 ? 15.609 -33.312 -8.984 1 97.25 298 TYR B O 1
ATOM 6072 N N . CYS B 1 299 ? 13.703 -32.688 -7.855 1 96.31 299 CYS B N 1
ATOM 6073 C CA . CYS B 1 299 ? 14.047 -31.297 -7.676 1 96.31 299 CYS B CA 1
ATOM 6074 C C . CYS B 1 299 ? 13.531 -30.766 -6.34 1 96.31 299 CYS B C 1
ATOM 6076 O O . CYS B 1 299 ? 12.625 -31.359 -5.75 1 96.31 299 CYS B O 1
ATOM 6078 N N . LEU B 1 300 ? 14.203 -29.75 -5.852 1 95.75 300 LEU B N 1
ATOM 6079 C CA . LEU B 1 300 ? 13.602 -28.844 -4.875 1 95.75 300 LEU B CA 1
ATOM 6080 C C . LEU B 1 300 ? 12.953 -27.656 -5.57 1 95.75 300 LEU B C 1
ATOM 6082 O O . LEU B 1 300 ? 13.5 -27.125 -6.535 1 95.75 300 LEU B O 1
ATOM 6086 N N . GLU B 1 301 ? 11.781 -27.375 -5.082 1 96.44 301 GLU B N 1
ATOM 6087 C CA . GLU B 1 301 ? 11.07 -26.266 -5.695 1 96.44 301 GLU B CA 1
ATOM 6088 C C . GLU B 1 301 ? 10.688 -25.219 -4.652 1 96.44 301 GLU B C 1
ATOM 6090 O O . GLU B 1 301 ? 10.289 -25.562 -3.535 1 96.44 301 GLU B O 1
ATOM 6095 N N . GLY B 1 302 ? 10.961 -23.969 -4.949 1 95.75 302 GLY B N 1
ATOM 6096 C CA . GLY B 1 302 ? 10.383 -22.828 -4.262 1 95.75 302 GLY B CA 1
ATOM 6097 C C . GLY B 1 302 ? 9.352 -22.094 -5.09 1 95.75 302 GLY B C 1
ATOM 6098 O O . GLY B 1 302 ? 9.57 -21.828 -6.273 1 95.75 302 GLY B O 1
ATOM 6099 N N . SER B 1 303 ? 8.219 -21.797 -4.477 1 93.75 303 SER B N 1
ATOM 6100 C CA . SER B 1 303 ? 7.094 -21.219 -5.211 1 93.75 303 SER B CA 1
ATOM 6101 C C . SER B 1 303 ? 6.777 -19.812 -4.715 1 93.75 303 SER B C 1
ATOM 6103 O O . SER B 1 303 ? 6.508 -19.609 -3.527 1 93.75 303 SER B O 1
ATOM 6105 N N . ILE B 1 304 ? 6.816 -18.922 -5.586 1 94.19 304 ILE B N 1
ATOM 6106 C CA . ILE B 1 304 ? 6.363 -17.547 -5.379 1 94.19 304 ILE B CA 1
ATOM 6107 C C . ILE B 1 304 ? 5.059 -17.312 -6.137 1 94.19 304 ILE B C 1
ATOM 6109 O O . ILE B 1 304 ? 5.031 -17.359 -7.367 1 94.19 304 ILE B O 1
ATOM 6113 N N . PHE B 1 305 ? 4.004 -17.047 -5.473 1 90.31 305 PHE B N 1
ATOM 6114 C CA . PHE B 1 305 ? 2.67 -17.078 -6.062 1 90.31 305 PHE B CA 1
ATOM 6115 C C . PHE B 1 305 ? 2.426 -15.844 -6.918 1 90.31 305 PHE B C 1
ATOM 6117 O O . PHE B 1 305 ? 1.692 -15.906 -7.906 1 90.31 305 PHE B O 1
ATOM 6124 N N . ILE B 1 306 ? 2.986 -14.719 -6.438 1 91.31 306 ILE B N 1
ATOM 6125 C CA . ILE B 1 306 ? 2.783 -13.477 -7.164 1 91.31 306 ILE B CA 1
ATOM 6126 C C . ILE B 1 306 ? 4.129 -12.922 -7.625 1 91.31 306 ILE B C 1
ATOM 6128 O O . ILE B 1 306 ? 4.965 -12.539 -6.801 1 91.31 306 ILE B O 1
ATOM 6132 N N . ALA B 1 307 ? 4.332 -12.898 -8.891 1 92.56 307 ALA B N 1
ATOM 6133 C CA . ALA B 1 307 ? 5.496 -12.273 -9.523 1 92.56 307 ALA B CA 1
ATOM 6134 C C . ALA B 1 307 ? 5.074 -11.391 -10.695 1 92.56 307 ALA B C 1
ATOM 6136 O O . ALA B 1 307 ? 4.727 -10.227 -10.5 1 92.56 307 ALA B O 1
ATOM 6137 N N . GLY B 1 308 ? 4.953 -12.039 -11.906 1 88.94 308 GLY B N 1
ATOM 6138 C CA . GLY B 1 308 ? 4.43 -11.258 -13.023 1 88.94 308 GLY B CA 1
ATOM 6139 C C . GLY B 1 308 ? 3.047 -10.703 -12.758 1 88.94 308 GLY B C 1
ATOM 6140 O O . GLY B 1 308 ? 2.689 -9.641 -13.281 1 88.94 308 GLY B O 1
ATOM 6141 N N . ALA B 1 309 ? 2.344 -11.375 -11.969 1 88.81 309 ALA B N 1
ATOM 6142 C CA . ALA B 1 309 ? 0.977 -10.969 -11.641 1 88.81 309 ALA B CA 1
ATOM 6143 C C . ALA B 1 309 ? 0.954 -9.617 -10.938 1 88.81 309 ALA B C 1
ATOM 6145 O O . ALA B 1 309 ? -0.038 -8.891 -11.016 1 88.81 309 ALA B O 1
ATOM 6146 N N . VAL B 1 310 ? 2.016 -9.25 -10.273 1 94.81 310 VAL B N 1
ATOM 6147 C CA . VAL B 1 310 ? 2.045 -7.965 -9.586 1 94.81 310 VAL B CA 1
ATOM 6148 C C . VAL B 1 310 ? 2.043 -6.828 -10.609 1 94.81 310 VAL B C 1
ATOM 6150 O O . VAL B 1 310 ? 1.459 -5.77 -10.367 1 94.81 310 VAL B O 1
ATOM 6153 N N . VAL B 1 311 ? 2.686 -7.094 -11.766 1 94.19 311 VAL B N 1
ATOM 6154 C CA . VAL B 1 311 ? 2.701 -6.109 -12.844 1 94.19 311 VAL B CA 1
ATOM 6155 C C . VAL B 1 311 ? 1.306 -5.98 -13.445 1 94.19 311 VAL B C 1
ATOM 6157 O O . VAL B 1 311 ? 0.85 -4.875 -13.742 1 94.19 311 VAL B O 1
ATOM 6160 N N . GLN B 1 312 ? 0.72 -7.094 -13.586 1 90.19 312 GLN B N 1
ATOM 6161 C CA . GLN B 1 312 ? -0.657 -7.082 -14.07 1 90.19 312 GLN B CA 1
ATOM 6162 C C . GLN B 1 312 ? -1.569 -6.32 -13.109 1 90.19 312 GLN B C 1
ATOM 6164 O O . GLN B 1 312 ? -2.473 -5.602 -13.539 1 90.19 312 GLN B O 1
ATOM 6169 N N . TRP B 1 313 ? -1.367 -6.488 -11.875 1 93.5 313 TRP B N 1
ATOM 6170 C CA . TRP B 1 313 ? -2.174 -5.797 -10.875 1 93.5 313 TRP B CA 1
ATOM 6171 C C . TRP B 1 313 ? -1.939 -4.289 -10.93 1 93.5 313 TRP B C 1
ATOM 6173 O O . TRP B 1 313 ? -2.883 -3.504 -10.82 1 93.5 313 TRP B O 1
ATOM 6183 N N . LEU B 1 314 ? -0.696 -3.867 -11.117 1 96.12 314 LEU B N 1
ATOM 6184 C CA . LEU B 1 314 ? -0.404 -2.449 -11.289 1 96.12 314 LEU B CA 1
ATOM 6185 C C . LEU B 1 314 ? -1.17 -1.875 -12.477 1 96.12 314 LEU B C 1
ATOM 6187 O O . LEU B 1 314 ? -1.597 -0.719 -12.445 1 96.12 314 LEU B O 1
ATOM 6191 N N . ARG B 1 315 ? -1.278 -2.709 -13.477 1 94.19 315 ARG B N 1
ATOM 6192 C CA . ARG B 1 315 ? -1.96 -2.299 -14.695 1 94.19 315 ARG B CA 1
ATOM 6193 C C . ARG B 1 315 ? -3.473 -2.303 -14.508 1 94.19 315 ARG B C 1
ATOM 6195 O O . ARG B 1 315 ? -4.125 -1.27 -14.672 1 94.19 315 ARG B O 1
ATOM 6202 N N . ASP B 1 316 ? -3.998 -3.438 -14.086 1 91.38 316 ASP B N 1
ATOM 6203 C CA . ASP B 1 316 ? -5.441 -3.658 -14.086 1 91.38 316 ASP B CA 1
ATOM 6204 C C . ASP B 1 316 ? -6.07 -3.164 -12.781 1 91.38 316 ASP B C 1
ATOM 6206 O O . ASP B 1 316 ? -7.215 -2.707 -12.781 1 91.38 316 ASP B O 1
ATOM 6210 N N . GLY B 1 317 ? -5.422 -3.348 -11.711 1 92.88 317 GLY B N 1
ATOM 6211 C CA . GLY B 1 317 ? -5.953 -2.994 -10.406 1 92.88 317 GLY B CA 1
ATOM 6212 C C . GLY B 1 317 ? -5.812 -1.518 -10.086 1 92.88 317 GLY B C 1
ATOM 6213 O O . GLY B 1 317 ? -6.793 -0.855 -9.742 1 92.88 317 GLY B O 1
ATOM 6214 N N . LEU B 1 318 ? -4.602 -0.945 -10.289 1 94.38 318 LEU B N 1
ATOM 6215 C CA . LEU B 1 318 ? -4.32 0.43 -9.883 1 94.38 318 LEU B CA 1
ATOM 6216 C C . LEU B 1 318 ? -4.355 1.364 -11.094 1 94.38 318 LEU B C 1
ATOM 6218 O O . LEU B 1 318 ? -4.508 2.578 -10.938 1 94.38 318 LEU B O 1
ATOM 6222 N N . GLY B 1 319 ? -4.125 0.811 -12.258 1 94.56 319 GLY B N 1
ATOM 6223 C CA . GLY B 1 319 ? -4.109 1.632 -13.453 1 94.56 319 GLY B CA 1
ATOM 6224 C C . GLY B 1 319 ? -2.877 2.512 -13.562 1 94.56 319 GLY B C 1
ATOM 6225 O O . GLY B 1 319 ? -2.947 3.627 -14.078 1 94.56 319 GLY B O 1
ATOM 6226 N N . LEU B 1 320 ? -1.743 2.066 -13.023 1 94.88 320 LEU B N 1
ATOM 6227 C CA . LEU B 1 320 ? -0.523 2.869 -13.031 1 94.88 320 LEU B CA 1
ATOM 6228 C C . LEU B 1 320 ? 0.167 2.787 -14.391 1 94.88 320 LEU B C 1
ATOM 6230 O O . LEU B 1 320 ? 0.979 3.65 -14.727 1 94.88 320 LEU B O 1
ATOM 6234 N N . ILE B 1 321 ? -0.066 1.665 -15.094 1 94.81 321 ILE B N 1
ATOM 6235 C CA . ILE B 1 321 ? 0.485 1.467 -16.438 1 94.81 321 ILE B CA 1
ATOM 6236 C C . ILE B 1 321 ? -0.608 0.961 -17.375 1 94.81 321 ILE B C 1
ATOM 6238 O O .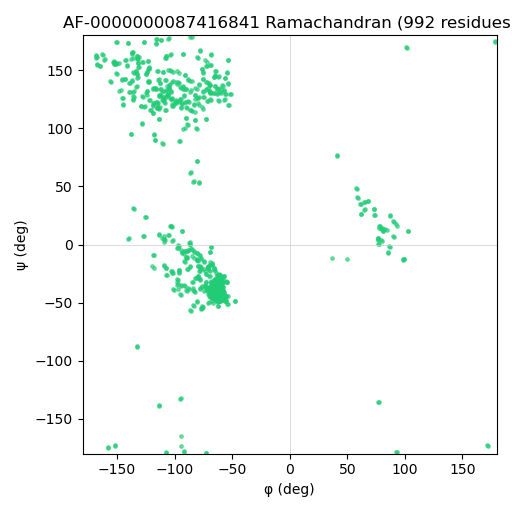 ILE B 1 321 ? -1.654 0.489 -16.922 1 94.81 321 ILE B O 1
ATOM 6242 N N . THR B 1 322 ? -0.341 1.087 -18.625 1 93.44 322 THR B N 1
ATOM 6243 C CA . THR B 1 322 ? -1.311 0.647 -19.625 1 93.44 322 THR B CA 1
ATOM 6244 C C . THR B 1 322 ? -0.92 -0.713 -20.188 1 93.44 322 THR B C 1
ATOM 6246 O O . THR B 1 322 ? -1.783 -1.554 -20.453 1 93.44 322 THR B O 1
ATOM 6249 N N . ASP B 1 323 ? 0.365 -0.849 -20.375 1 92.56 323 ASP B N 1
ATOM 6250 C CA . ASP B 1 323 ? 0.932 -2.107 -20.844 1 92.56 323 ASP B CA 1
ATOM 6251 C C . ASP B 1 323 ? 1.968 -2.648 -19.875 1 92.56 323 ASP B C 1
ATOM 6253 O O . ASP B 1 323 ? 2.764 -1.889 -19.312 1 92.56 323 ASP B O 1
ATOM 6257 N N . SER B 1 324 ? 1.94 -3.918 -19.688 1 89.44 324 SER B N 1
ATOM 6258 C CA . SER B 1 324 ? 2.871 -4.539 -18.75 1 89.44 324 SER B CA 1
ATOM 6259 C C . SER B 1 324 ? 4.316 -4.172 -19.078 1 89.44 324 SER B C 1
ATOM 6261 O O . SER B 1 324 ? 5.152 -4.051 -18.188 1 89.44 324 SER B O 1
ATOM 6263 N N . ALA B 1 325 ? 4.598 -3.988 -20.375 1 89.5 325 ALA B N 1
ATOM 6264 C CA . ALA B 1 325 ? 5.953 -3.674 -20.812 1 89.5 325 ALA B CA 1
ATOM 6265 C C . ALA B 1 325 ? 6.379 -2.289 -20.344 1 89.5 325 ALA B C 1
ATOM 6267 O O . ALA B 1 325 ? 7.574 -1.977 -20.312 1 89.5 325 ALA B O 1
ATOM 6268 N N . ASP B 1 326 ? 5.426 -1.452 -19.938 1 95.06 326 ASP B N 1
ATOM 6269 C CA . ASP B 1 326 ? 5.707 -0.077 -19.531 1 95.06 326 ASP B CA 1
ATOM 6270 C C . ASP B 1 326 ? 6.309 -0.025 -18.125 1 95.06 326 ASP B C 1
ATOM 6272 O O . ASP B 1 326 ? 6.848 1.004 -17.719 1 95.06 326 ASP B O 1
ATOM 6276 N N . VAL B 1 327 ? 6.25 -1.128 -17.453 1 96.69 327 VAL B N 1
ATOM 6277 C CA . VAL B 1 327 ? 6.633 -1.126 -16.047 1 96.69 327 VAL B CA 1
ATOM 6278 C C . VAL B 1 327 ? 8.133 -0.843 -15.914 1 96.69 327 VAL B C 1
ATOM 6280 O O . VAL B 1 327 ? 8.562 -0.185 -14.969 1 96.69 327 VAL B O 1
ATOM 6283 N N . GLU B 1 328 ? 8.922 -1.36 -16.844 1 97.44 328 GLU B N 1
ATOM 6284 C CA . GLU B 1 328 ? 10.367 -1.137 -16.797 1 97.44 328 GLU B CA 1
ATOM 6285 C C . GLU B 1 328 ? 10.703 0.344 -16.938 1 97.44 328 GLU B C 1
ATOM 6287 O O . GLU B 1 328 ? 11.5 0.885 -16.172 1 97.44 328 GLU B O 1
ATOM 6292 N N . LYS B 1 329 ? 10.102 0.954 -17.953 1 97.38 329 LYS B N 1
ATOM 6293 C CA . LYS B 1 329 ? 10.328 2.377 -18.172 1 97.38 329 LYS B CA 1
ATOM 6294 C C . LYS B 1 329 ? 9.891 3.207 -16.969 1 97.38 329 LYS B C 1
ATOM 6296 O O . LYS B 1 329 ? 10.594 4.133 -16.562 1 97.38 329 LYS B O 1
ATOM 6301 N N . LEU B 1 330 ? 8.75 2.91 -16.453 1 97.62 330 LEU B N 1
ATOM 6302 C CA . LEU B 1 330 ? 8.219 3.633 -15.305 1 97.62 330 LEU B CA 1
ATOM 6303 C C . LEU B 1 330 ? 9.133 3.463 -14.094 1 97.62 330 LEU B C 1
ATOM 6305 O O . LEU B 1 330 ? 9.445 4.438 -13.406 1 97.62 330 LEU B O 1
ATOM 6309 N N . ALA B 1 331 ? 9.547 2.238 -13.789 1 97.94 331 ALA B N 1
ATOM 6310 C CA . ALA B 1 331 ? 10.43 1.939 -12.664 1 97.94 331 ALA B CA 1
ATOM 6311 C C . ALA B 1 331 ? 11.773 2.65 -12.812 1 97.94 331 ALA B C 1
ATOM 6313 O O . ALA B 1 331 ? 12.391 3.035 -11.82 1 97.94 331 ALA B O 1
ATOM 6314 N N . ALA B 1 332 ? 12.172 2.857 -14.039 1 97.62 332 ALA B N 1
ATOM 6315 C CA . ALA B 1 332 ? 13.484 3.445 -14.32 1 97.62 332 ALA B CA 1
ATOM 6316 C C . ALA B 1 332 ? 13.461 4.957 -14.117 1 97.62 332 ALA B C 1
ATOM 6318 O O . ALA B 1 332 ? 14.508 5.609 -14.133 1 97.62 332 ALA B O 1
ATOM 6319 N N . THR B 1 333 ? 12.289 5.559 -13.906 1 96.94 333 THR B N 1
ATOM 6320 C CA . THR B 1 333 ? 12.18 6.996 -13.68 1 96.94 333 THR B CA 1
ATOM 6321 C C . THR B 1 333 ? 12.781 7.383 -12.336 1 96.94 333 THR B C 1
ATOM 6323 O O . THR B 1 333 ? 13.023 8.562 -12.07 1 96.94 333 THR B O 1
ATOM 6326 N N . VAL B 1 334 ? 12.969 6.441 -11.438 1 95.75 334 VAL B N 1
ATOM 6327 C CA . VAL B 1 334 ? 13.547 6.695 -10.125 1 95.75 334 VAL B CA 1
ATOM 6328 C C . VAL B 1 334 ? 14.789 5.824 -9.93 1 95.75 334 VAL B C 1
ATOM 6330 O O . VAL B 1 334 ? 14.867 4.719 -10.469 1 95.75 334 VAL B O 1
ATOM 6333 N N . PRO B 1 335 ? 15.758 6.219 -9.164 1 94.25 335 PRO B N 1
ATOM 6334 C CA . PRO B 1 335 ? 17 5.445 -8.992 1 94.25 335 PRO B CA 1
ATOM 6335 C C . PRO B 1 335 ? 16.812 4.262 -8.047 1 94.25 335 PRO B C 1
ATOM 6337 O O . PRO B 1 335 ? 17.578 3.293 -8.117 1 94.25 335 PRO B O 1
ATOM 6340 N N . ASP B 1 336 ? 15.961 4.371 -7.109 1 94.19 336 ASP B N 1
ATOM 6341 C CA . ASP B 1 336 ? 15.648 3.33 -6.137 1 94.19 336 ASP B CA 1
ATOM 6342 C C . ASP B 1 336 ? 14.211 3.463 -5.641 1 94.19 336 ASP B C 1
ATOM 6344 O O . ASP B 1 336 ? 13.43 4.258 -6.172 1 94.19 336 ASP B O 1
ATOM 6348 N N . THR B 1 337 ? 13.836 2.688 -4.652 1 95.75 337 THR B N 1
ATOM 6349 C CA . THR B 1 337 ? 12.438 2.643 -4.23 1 95.75 337 THR B CA 1
ATOM 6350 C C . THR B 1 337 ? 12.156 3.707 -3.172 1 95.75 337 THR B C 1
ATOM 6352 O O . THR B 1 337 ? 11.023 3.859 -2.725 1 95.75 337 THR B O 1
ATOM 6355 N N . GLY B 1 338 ? 13.164 4.465 -2.68 1 91.94 338 GLY B N 1
ATOM 6356 C CA . GLY B 1 338 ? 12.969 5.398 -1.582 1 91.94 338 GLY B CA 1
ATOM 6357 C C . GLY B 1 338 ? 12.539 4.723 -0.294 1 91.94 338 GLY B C 1
ATOM 6358 O O . GLY B 1 338 ? 11.711 5.254 0.446 1 91.94 338 GLY B O 1
ATOM 6359 N N . ASP B 1 339 ? 12.883 3.48 -0.118 1 93.75 339 ASP B N 1
ATOM 6360 C CA . ASP B 1 339 ? 12.641 2.666 1.068 1 93.75 339 ASP B CA 1
ATOM 6361 C C . ASP B 1 339 ? 11.219 2.115 1.071 1 93.75 339 ASP B C 1
ATOM 6363 O O . ASP B 1 339 ? 10.719 1.679 2.109 1 93.75 339 ASP B O 1
ATOM 6367 N N . VAL B 1 340 ? 10.609 2.236 -0.083 1 97.38 340 VAL B N 1
ATOM 6368 C CA . VAL B 1 340 ? 9.297 1.616 -0.234 1 97.38 340 VAL B CA 1
ATOM 6369 C C . VAL B 1 340 ? 9.461 0.133 -0.556 1 97.38 340 VAL B C 1
ATOM 6371 O O . VAL B 1 340 ? 10.25 -0.237 -1.426 1 97.38 340 VAL B O 1
ATOM 6374 N N . TYR B 1 341 ? 8.82 -0.719 0.144 1 98.62 341 TYR B N 1
ATOM 6375 C CA . TYR B 1 341 ? 8.773 -2.15 -0.129 1 98.62 341 TYR B CA 1
ATOM 6376 C C . TYR B 1 341 ? 7.344 -2.605 -0.401 1 98.62 341 TYR B C 1
ATOM 6378 O O . TYR B 1 341 ? 6.406 -2.156 0.261 1 98.62 341 TYR B O 1
ATOM 6386 N N . PHE B 1 342 ? 7.16 -3.381 -1.395 1 98.5 342 PHE B N 1
ATOM 6387 C CA . PHE B 1 342 ? 5.883 -3.979 -1.759 1 98.5 342 PHE B CA 1
ATOM 6388 C C . PHE B 1 342 ? 5.922 -5.492 -1.585 1 98.5 342 PHE B C 1
ATOM 6390 O O . PHE B 1 342 ? 6.613 -6.188 -2.328 1 98.5 342 PHE B O 1
ATOM 6397 N N . VAL B 1 343 ? 5.238 -6.027 -0.579 1 98.56 343 VAL B N 1
ATOM 6398 C CA . VAL B 1 343 ? 5.047 -7.465 -0.42 1 98.56 343 VAL B CA 1
ATOM 6399 C C . VAL B 1 343 ? 3.789 -7.902 -1.169 1 98.56 343 VAL B C 1
ATOM 6401 O O . VAL B 1 343 ? 2.672 -7.727 -0.676 1 98.56 343 VAL B O 1
ATOM 6404 N N . PRO B 1 344 ? 3.945 -8.523 -2.312 1 97.25 344 PRO B N 1
ATOM 6405 C CA . PRO B 1 344 ? 2.777 -8.836 -3.141 1 97.25 344 PRO B CA 1
ATOM 6406 C C . PRO B 1 344 ? 2.084 -10.125 -2.719 1 97.25 344 PRO B C 1
ATOM 6408 O O . PRO B 1 344 ? 1.838 -11 -3.553 1 97.25 344 PRO B O 1
ATOM 6411 N N . ALA B 1 345 ? 1.708 -10.266 -1.474 1 95.5 345 ALA B N 1
ATOM 6412 C CA . ALA B 1 345 ? 0.954 -11.398 -0.953 1 95.5 345 ALA B CA 1
ATOM 6413 C C . ALA B 1 345 ? -0.527 -11.281 -1.299 1 95.5 345 ALA B C 1
ATOM 6415 O O . ALA B 1 345 ? -1.387 -11.375 -0.419 1 95.5 345 ALA B O 1
ATOM 6416 N N . LEU B 1 346 ? -0.803 -11.102 -2.564 1 93.06 346 LEU B N 1
ATOM 6417 C CA . LEU B 1 346 ? -2.156 -10.836 -3.041 1 93.06 346 LEU B CA 1
ATOM 6418 C C . LEU B 1 346 ? -3.027 -12.086 -2.922 1 93.06 346 LEU B C 1
ATOM 6420 O O . LEU B 1 346 ? -4.254 -12 -2.98 1 93.06 346 LEU B O 1
ATOM 6424 N N . VAL B 1 347 ? -2.369 -13.242 -2.811 1 88.62 347 VAL B N 1
ATOM 6425 C CA . VAL B 1 347 ? -3.055 -14.508 -2.562 1 88.62 347 VAL B CA 1
ATOM 6426 C C . VAL B 1 347 ? -2.303 -15.305 -1.499 1 88.62 347 VAL B C 1
ATOM 6428 O O . VAL B 1 347 ? -2.195 -16.531 -1.593 1 88.62 347 VAL B O 1
ATOM 6431 N N . GLY B 1 348 ? -1.711 -14.594 -0.628 1 89.75 348 GLY B N 1
ATOM 6432 C CA . GLY B 1 348 ? -0.912 -15.242 0.399 1 89.75 348 GLY B CA 1
ATOM 6433 C C . GLY B 1 348 ? 0.55 -15.383 0.019 1 89.75 348 GLY B C 1
ATOM 6434 O O . GLY B 1 348 ? 0.984 -14.852 -1.006 1 89.75 348 GLY B O 1
ATOM 6435 N N . LEU B 1 349 ? 1.281 -15.984 0.912 1 93.06 349 LEU B N 1
ATOM 6436 C CA . LEU B 1 349 ? 2.709 -16.203 0.695 1 93.06 349 LEU B CA 1
ATOM 6437 C C . LEU B 1 349 ? 3.018 -17.688 0.546 1 93.06 349 LEU B C 1
ATOM 6439 O O . LEU B 1 349 ? 2.426 -18.516 1.234 1 93.06 349 LEU B O 1
ATOM 6443 N N . GLY B 1 350 ? 3.896 -17.984 -0.397 1 93.44 350 GLY B N 1
ATOM 6444 C CA . GLY B 1 350 ? 4.422 -19.328 -0.555 1 93.44 350 GLY B CA 1
ATOM 6445 C C . GLY B 1 350 ? 5.742 -19.547 0.159 1 93.44 350 GLY B C 1
ATOM 6446 O O . GLY B 1 350 ? 5.867 -19.25 1.348 1 93.44 350 GLY B O 1
ATOM 6447 N N . THR B 1 351 ? 6.711 -20.141 -0.561 1 92.94 351 THR B N 1
ATOM 6448 C CA . THR B 1 351 ? 8.023 -20.453 -0.005 1 92.94 351 THR B CA 1
ATOM 6449 C C . THR B 1 351 ? 8.781 -19.172 0.36 1 92.94 351 THR B C 1
ATOM 6451 O O . THR B 1 351 ? 8.82 -18.234 -0.425 1 92.94 351 THR B O 1
ATOM 6454 N N . PRO B 1 352 ? 9.391 -19.047 1.394 1 93.88 352 PRO B N 1
ATOM 6455 C CA . PRO B 1 352 ? 9.508 -20.062 2.443 1 93.88 352 PRO B CA 1
ATOM 6456 C C . PRO B 1 352 ? 8.5 -19.859 3.568 1 93.88 352 PRO B C 1
ATOM 6458 O O . PRO B 1 352 ? 8.445 -20.672 4.504 1 93.88 352 PRO B O 1
ATOM 6461 N N . ASP B 1 353 ? 7.699 -18.859 3.492 1 91.81 353 ASP B N 1
ATOM 6462 C CA . ASP B 1 353 ? 6.922 -18.406 4.637 1 91.81 353 ASP B CA 1
ATOM 6463 C C . ASP B 1 353 ? 5.625 -19.203 4.773 1 91.81 353 ASP B C 1
ATOM 6465 O O . ASP B 1 353 ? 5.18 -19.484 5.887 1 91.81 353 ASP B O 1
ATOM 6469 N N . TRP B 1 354 ? 5.102 -19.609 3.68 1 91.19 354 TRP B N 1
ATOM 6470 C CA . TRP B 1 354 ? 3.83 -20.328 3.6 1 91.19 354 TRP B CA 1
ATOM 6471 C C . TRP B 1 354 ? 2.809 -19.719 4.559 1 91.19 354 TRP B C 1
ATOM 6473 O O . TRP B 1 354 ? 2.467 -20.328 5.574 1 91.19 354 TRP B O 1
ATOM 6483 N N . ASP B 1 355 ? 2.242 -18.656 4.301 1 91 355 ASP B N 1
ATOM 6484 C CA . ASP B 1 355 ? 1.19 -18 5.062 1 91 355 ASP B CA 1
ATOM 6485 C C . ASP B 1 355 ? -0.003 -17.656 4.168 1 91 355 ASP B C 1
ATOM 6487 O O . ASP B 1 355 ? -0.005 -16.625 3.49 1 91 355 ASP B O 1
ATOM 6491 N N . GLN B 1 356 ? -1 -18.422 4.32 1 87.38 356 GLN B N 1
ATOM 6492 C CA . GLN B 1 356 ? -2.174 -18.266 3.467 1 87.38 356 GLN B CA 1
ATOM 6493 C C . GLN B 1 356 ? -2.986 -17.031 3.871 1 87.38 356 GLN B C 1
ATOM 6495 O O . GLN B 1 356 ? -3.871 -16.594 3.133 1 87.38 356 GLN B O 1
ATOM 6500 N N . ASN B 1 357 ? -2.721 -16.484 5.082 1 88.38 357 ASN B N 1
ATOM 6501 C CA . ASN B 1 357 ? -3.465 -15.344 5.598 1 88.38 357 ASN B CA 1
ATOM 6502 C C . ASN B 1 357 ? -2.723 -14.031 5.352 1 88.38 357 ASN B C 1
ATOM 6504 O O . ASN B 1 357 ? -3.225 -12.953 5.68 1 88.38 357 ASN B O 1
ATOM 6508 N N . ALA B 1 358 ? -1.544 -14.148 4.793 1 93.44 358 ALA B N 1
ATOM 6509 C CA . ALA B 1 358 ? -0.824 -12.938 4.418 1 93.44 358 ALA B CA 1
ATOM 6510 C C . ALA B 1 358 ? -1.566 -12.172 3.322 1 93.44 358 ALA B C 1
ATOM 6512 O O . ALA B 1 358 ? -2.281 -12.773 2.516 1 93.44 358 ALA B O 1
ATOM 6513 N N . ARG B 1 359 ? -1.51 -10.898 3.352 1 95.25 359 ARG B N 1
ATOM 6514 C CA . ARG B 1 359 ? -2.1 -10.047 2.324 1 95.25 359 ARG B CA 1
ATOM 6515 C C . ARG B 1 359 ? -1.078 -9.047 1.789 1 95.25 359 ARG B C 1
ATOM 6517 O O . ARG B 1 359 ? -0.068 -8.773 2.439 1 95.25 359 ARG B O 1
ATOM 6524 N N . GLY B 1 360 ? -1.374 -8.594 0.549 1 97.38 360 GLY B N 1
ATOM 6525 C CA . GLY B 1 360 ? -0.495 -7.598 -0.043 1 97.38 360 GLY B CA 1
ATOM 6526 C C . GLY B 1 360 ? -0.287 -6.383 0.842 1 97.38 360 GLY B C 1
ATOM 6527 O O . GLY B 1 360 ? -1.232 -5.891 1.462 1 97.38 360 GLY B O 1
ATOM 6528 N N . THR B 1 361 ? 0.953 -5.863 0.93 1 98.56 361 THR B N 1
ATOM 6529 C CA . THR B 1 361 ? 1.32 -4.781 1.838 1 98.56 361 THR B CA 1
ATOM 6530 C C . THR B 1 361 ? 2.373 -3.879 1.204 1 98.56 361 THR B C 1
ATOM 6532 O O . THR B 1 361 ? 3.379 -4.363 0.678 1 98.56 361 THR B O 1
ATOM 6535 N N . ILE B 1 362 ? 2.119 -2.639 1.155 1 98.56 362 ILE B N 1
ATOM 6536 C CA . ILE B 1 362 ? 3.09 -1.62 0.77 1 98.56 362 ILE B CA 1
ATOM 6537 C C . ILE B 1 362 ? 3.488 -0.796 1.993 1 98.56 362 ILE B C 1
ATOM 6539 O O . ILE B 1 362 ? 2.627 -0.247 2.686 1 98.56 362 ILE B O 1
ATOM 6543 N N . VAL B 1 363 ? 4.738 -0.677 2.32 1 98.19 363 VAL B N 1
ATOM 6544 C CA . VAL B 1 363 ? 5.195 0.053 3.498 1 98.19 363 VAL B CA 1
ATOM 6545 C C . VAL B 1 363 ? 6.355 0.973 3.121 1 98.19 363 VAL B C 1
ATOM 6547 O O . VAL B 1 363 ? 7.07 0.711 2.152 1 98.19 363 VAL B O 1
ATOM 6550 N N . GLY B 1 364 ? 6.457 2.041 3.785 1 96.75 364 GLY B N 1
ATOM 6551 C CA . GLY B 1 364 ? 7.57 2.955 3.572 1 96.75 364 GLY B CA 1
ATOM 6552 C C . GLY B 1 364 ? 7.188 4.176 2.756 1 96.75 364 GLY B C 1
ATOM 6553 O O . GLY B 1 364 ? 8.055 4.938 2.328 1 96.75 364 GLY B O 1
ATOM 6554 N N . LEU B 1 365 ? 5.91 4.414 2.535 1 96.06 365 LEU B N 1
ATOM 6555 C CA . LEU B 1 365 ? 5.414 5.508 1.704 1 96.06 365 LEU B CA 1
ATOM 6556 C C . LEU B 1 365 ? 5.672 6.855 2.371 1 96.06 365 LEU B C 1
ATOM 6558 O O . LEU B 1 365 ? 5.52 6.988 3.586 1 96.06 365 LEU B O 1
ATOM 6562 N N . THR B 1 366 ? 6.098 7.812 1.664 1 91.94 366 THR B N 1
ATOM 6563 C CA . THR B 1 366 ? 6.262 9.203 2.074 1 91.94 366 THR B CA 1
ATOM 6564 C C . THR B 1 366 ? 5.531 10.141 1.115 1 91.94 366 THR B C 1
ATOM 6566 O O . THR B 1 366 ? 4.961 9.695 0.117 1 91.94 366 THR B O 1
ATOM 6569 N N . ARG B 1 367 ? 5.508 11.422 1.452 1 89.44 367 ARG B N 1
ATOM 6570 C CA . ARG B 1 367 ? 4.852 12.398 0.592 1 89.44 367 ARG B CA 1
ATOM 6571 C C . ARG B 1 367 ? 5.512 12.453 -0.783 1 89.44 367 ARG B C 1
ATOM 6573 O O . ARG B 1 367 ? 4.855 12.75 -1.781 1 89.44 367 ARG B O 1
ATOM 6580 N N . GLY B 1 368 ? 6.754 12.109 -0.881 1 88.25 368 GLY B N 1
ATOM 6581 C CA . GLY B 1 368 ? 7.508 12.164 -2.123 1 88.25 368 GLY B CA 1
ATOM 6582 C C . GLY B 1 368 ? 7.414 10.891 -2.938 1 88.25 368 GLY B C 1
ATOM 6583 O O . GLY B 1 368 ? 7.895 10.836 -4.07 1 88.25 368 GLY B O 1
ATOM 6584 N N . THR B 1 369 ? 6.777 9.812 -2.43 1 94.06 369 THR B N 1
ATOM 6585 C CA . THR B 1 369 ? 6.641 8.547 -3.146 1 94.06 369 THR B CA 1
ATOM 6586 C C . THR B 1 369 ? 5.773 8.727 -4.391 1 94.06 369 THR B C 1
ATOM 6588 O O . THR B 1 369 ? 4.699 9.32 -4.328 1 94.06 369 THR B O 1
ATOM 6591 N N . THR B 1 370 ? 6.234 8.266 -5.52 1 95.38 370 THR B N 1
ATOM 6592 C CA . THR B 1 370 ? 5.516 8.375 -6.785 1 95.38 370 THR B CA 1
ATOM 6593 C C . THR B 1 370 ? 5.148 6.988 -7.312 1 95.38 370 THR B C 1
ATOM 6595 O O . THR B 1 370 ? 5.551 5.973 -6.742 1 95.38 370 THR B O 1
ATOM 6598 N N . ARG B 1 371 ? 4.438 7 -8.43 1 96.81 371 ARG B N 1
ATOM 6599 C CA . ARG B 1 371 ? 4.09 5.75 -9.094 1 96.81 371 ARG B CA 1
ATOM 6600 C C . ARG B 1 371 ? 5.336 5.023 -9.578 1 96.81 371 ARG B C 1
ATOM 6602 O O . ARG B 1 371 ? 5.355 3.793 -9.656 1 96.81 371 ARG B O 1
ATOM 6609 N N . GLY B 1 372 ? 6.375 5.777 -9.922 1 97.75 372 GLY B N 1
ATOM 6610 C CA . GLY B 1 372 ? 7.637 5.152 -10.289 1 97.75 372 GLY B CA 1
ATOM 6611 C C . GLY B 1 372 ? 8.242 4.328 -9.172 1 97.75 372 GLY B C 1
ATOM 6612 O O . GLY B 1 372 ? 8.766 3.236 -9.406 1 97.75 372 GLY B O 1
ATOM 6613 N N . HIS B 1 373 ? 8.141 4.812 -7.941 1 97.31 373 HIS B N 1
ATOM 6614 C CA . HIS B 1 373 ? 8.648 4.09 -6.781 1 97.31 373 HIS B CA 1
ATOM 6615 C C . HIS B 1 373 ? 7.887 2.789 -6.566 1 97.31 373 HIS B C 1
ATOM 6617 O O . HIS B 1 373 ? 8.477 1.769 -6.203 1 97.31 373 HIS B O 1
ATOM 6623 N N . LEU B 1 374 ? 6.594 2.836 -6.797 1 97.69 374 LEU B N 1
ATOM 6624 C CA . LEU B 1 374 ? 5.77 1.644 -6.621 1 97.69 374 LEU B CA 1
ATOM 6625 C C . LEU B 1 374 ? 6.098 0.599 -7.684 1 97.69 374 LEU B C 1
ATOM 6627 O O . LEU B 1 374 ? 6.156 -0.597 -7.387 1 97.69 374 LEU B O 1
ATOM 6631 N N . ALA B 1 375 ? 6.25 1.1 -8.898 1 97.94 375 ALA B N 1
ATOM 6632 C CA . ALA B 1 375 ? 6.633 0.191 -9.977 1 97.94 375 ALA B CA 1
ATOM 6633 C C . ALA B 1 375 ? 7.969 -0.481 -9.68 1 97.94 375 ALA B C 1
ATOM 6635 O O . ALA B 1 375 ? 8.125 -1.688 -9.883 1 97.94 375 ALA B O 1
ATOM 6636 N N . ARG B 1 376 ? 8.906 0.263 -9.234 1 98.19 376 ARG B N 1
ATOM 6637 C CA . ARG B 1 376 ? 10.227 -0.265 -8.898 1 98.19 376 ARG B CA 1
ATOM 6638 C C . ARG B 1 376 ? 10.141 -1.262 -7.746 1 98.19 376 ARG B C 1
ATOM 6640 O O . ARG B 1 376 ? 10.773 -2.32 -7.789 1 98.19 376 ARG B O 1
ATOM 6647 N N . ALA B 1 377 ? 9.367 -0.9 -6.734 1 98.38 377 ALA B N 1
ATOM 6648 C CA . ALA B 1 377 ? 9.195 -1.794 -5.59 1 98.38 377 ALA B CA 1
ATOM 6649 C C . ALA B 1 377 ? 8.562 -3.113 -6.016 1 98.38 377 ALA B C 1
ATOM 6651 O O . ALA B 1 377 ? 8.891 -4.172 -5.484 1 98.38 377 ALA B O 1
ATOM 6652 N N . ALA B 1 378 ? 7.645 -3.051 -6.949 1 97.81 378 ALA B N 1
ATOM 6653 C CA . ALA B 1 378 ? 7.008 -4.258 -7.469 1 97.81 378 ALA B CA 1
ATOM 6654 C C . ALA B 1 378 ? 8.023 -5.172 -8.148 1 97.81 378 ALA B C 1
ATOM 6656 O O . ALA B 1 378 ? 8.039 -6.379 -7.906 1 97.81 378 ALA B O 1
ATOM 6657 N N . LEU B 1 379 ? 8.852 -4.594 -8.953 1 97.75 379 LEU B N 1
ATOM 6658 C CA . LEU B 1 379 ? 9.883 -5.371 -9.625 1 97.75 379 LEU B CA 1
ATOM 6659 C C . LEU B 1 379 ? 10.867 -5.957 -8.617 1 97.75 379 LEU B C 1
ATOM 6661 O O . LEU B 1 379 ? 11.219 -7.133 -8.695 1 97.75 379 LEU B O 1
ATOM 6665 N N . GLU B 1 380 ? 11.281 -5.156 -7.676 1 98.12 380 GLU B N 1
ATOM 6666 C CA . GLU B 1 380 ? 12.258 -5.605 -6.691 1 98.12 380 GLU B CA 1
ATOM 6667 C C . GLU B 1 380 ? 11.68 -6.711 -5.809 1 98.12 380 GLU B C 1
ATOM 6669 O O . GLU B 1 380 ? 12.422 -7.578 -5.332 1 98.12 380 GLU B O 1
ATOM 6674 N N . SER B 1 381 ? 10.375 -6.629 -5.613 1 98.19 381 SER B N 1
ATOM 6675 C CA . SER B 1 381 ? 9.734 -7.66 -4.801 1 98.19 381 SER B CA 1
ATOM 6676 C C . SER B 1 381 ? 9.938 -9.047 -5.402 1 98.19 381 SER B C 1
ATOM 6678 O O . SER B 1 381 ? 10.125 -10.023 -4.676 1 98.19 381 SER B O 1
ATOM 6680 N N . MET B 1 382 ? 9.93 -9.18 -6.699 1 97.06 382 MET B N 1
ATOM 6681 C CA . MET B 1 382 ? 10.148 -10.461 -7.367 1 97.06 382 MET B CA 1
ATOM 6682 C C . MET B 1 382 ? 11.547 -11 -7.07 1 97.06 382 MET B C 1
ATOM 6684 O O . MET B 1 382 ? 11.711 -12.188 -6.789 1 97.06 382 MET B O 1
ATOM 6688 N N . ALA B 1 383 ? 12.492 -10.086 -7.133 1 97.81 383 ALA B N 1
ATOM 6689 C CA . ALA B 1 383 ? 13.883 -10.469 -6.891 1 97.81 383 ALA B CA 1
ATOM 6690 C C . ALA B 1 383 ? 14.102 -10.859 -5.434 1 97.81 383 ALA B C 1
ATOM 6692 O O . ALA B 1 383 ? 14.805 -11.82 -5.141 1 97.81 383 ALA B O 1
ATOM 6693 N N . PHE B 1 384 ? 13.508 -10.117 -4.508 1 98.19 384 PHE B N 1
ATOM 6694 C CA . PHE B 1 384 ? 13.656 -10.422 -3.088 1 98.19 384 PHE B CA 1
ATOM 6695 C C . PHE B 1 384 ? 13.031 -11.773 -2.758 1 98.19 384 PHE B C 1
ATOM 6697 O O . PHE B 1 384 ? 13.594 -12.555 -1.989 1 98.19 384 PHE B O 1
ATOM 6704 N N . GLN B 1 385 ? 11.867 -12.031 -3.291 1 97.5 385 GLN B N 1
ATOM 6705 C CA . GLN B 1 385 ? 11.219 -13.32 -3.062 1 97.5 385 GLN B CA 1
ATOM 6706 C C . GLN B 1 385 ? 12.07 -14.469 -3.605 1 97.5 385 GLN B C 1
ATOM 6708 O O . GLN B 1 385 ? 12.125 -15.539 -3 1 97.5 385 GLN B O 1
ATOM 6713 N N . THR B 1 386 ? 12.648 -14.195 -4.773 1 96.38 386 THR B N 1
ATOM 6714 C CA . THR B 1 386 ? 13.539 -15.203 -5.34 1 96.38 386 THR B CA 1
ATOM 6715 C C . THR B 1 386 ? 14.711 -15.477 -4.398 1 96.38 386 THR B C 1
ATOM 6717 O O . THR B 1 386 ? 15.109 -16.625 -4.223 1 96.38 386 THR B O 1
ATOM 6720 N N . ARG B 1 387 ? 15.242 -14.477 -3.867 1 96.56 387 ARG B N 1
ATOM 6721 C CA . ARG B 1 387 ? 16.312 -14.672 -2.906 1 96.56 387 ARG B CA 1
ATOM 6722 C C . ARG B 1 387 ? 15.836 -15.461 -1.691 1 96.56 387 ARG B C 1
ATOM 6724 O O . ARG B 1 387 ? 16.578 -16.297 -1.153 1 96.56 387 ARG B O 1
ATOM 6731 N N . ASP B 1 388 ? 14.617 -15.141 -1.184 1 96.19 388 ASP B N 1
ATOM 6732 C CA . ASP B 1 388 ? 14.023 -15.922 -0.1 1 96.19 388 ASP B CA 1
ATOM 6733 C C . ASP B 1 388 ? 14.117 -17.422 -0.392 1 96.19 388 ASP B C 1
ATOM 6735 O O . ASP B 1 388 ? 14.539 -18.203 0.465 1 96.19 388 ASP B O 1
ATOM 6739 N N . VAL B 1 389 ? 13.719 -17.734 -1.603 1 94.88 389 VAL B N 1
ATOM 6740 C CA . VAL B 1 389 ? 13.633 -19.141 -2.025 1 94.88 389 VAL B CA 1
ATOM 6741 C C . VAL B 1 389 ? 15.039 -19.719 -2.148 1 94.88 389 VAL B C 1
ATOM 6743 O O . VAL B 1 389 ? 15.305 -20.828 -1.685 1 94.88 389 VAL B O 1
ATOM 6746 N N . LEU B 1 390 ? 15.906 -18.984 -2.758 1 92.19 390 LEU B N 1
ATOM 6747 C CA . LEU B 1 390 ? 17.266 -19.484 -2.98 1 92.19 390 LEU B CA 1
ATOM 6748 C C . LEU B 1 390 ? 17.969 -19.75 -1.656 1 92.19 390 LEU B C 1
ATOM 6750 O O . LEU B 1 390 ? 18.672 -20.75 -1.526 1 92.19 390 LEU B O 1
ATOM 6754 N N . GLU B 1 391 ? 17.797 -18.859 -0.737 1 92.31 391 GLU B N 1
ATOM 6755 C CA . GLU B 1 391 ? 18.391 -19.078 0.575 1 92.31 391 GLU B CA 1
ATOM 6756 C C . GLU B 1 391 ? 17.891 -20.359 1.22 1 92.31 391 GLU B C 1
ATOM 6758 O O . GLU B 1 391 ? 18.656 -21.109 1.82 1 92.31 391 GLU B O 1
ATOM 6763 N N . ALA B 1 392 ? 16.656 -20.578 1.075 1 92.19 392 ALA B N 1
ATOM 6764 C CA . ALA B 1 392 ? 16.062 -21.812 1.586 1 92.19 392 ALA B CA 1
ATOM 6765 C C . ALA B 1 392 ? 16.641 -23.031 0.87 1 92.19 392 ALA B C 1
ATOM 6767 O O . ALA B 1 392 ? 16.938 -24.047 1.501 1 92.19 392 ALA B O 1
ATOM 6768 N N . MET B 1 393 ? 16.812 -22.922 -0.429 1 91 393 MET B N 1
ATOM 6769 C CA . MET B 1 393 ? 17.344 -24.016 -1.233 1 91 393 MET B CA 1
ATOM 6770 C C . MET B 1 393 ? 18.781 -24.344 -0.83 1 91 393 MET B C 1
ATOM 6772 O O . MET B 1 393 ? 19.141 -25.516 -0.703 1 91 393 MET B O 1
ATOM 6776 N N . GLN B 1 394 ? 19.484 -23.328 -0.644 1 88.94 394 GLN B N 1
ATOM 6777 C CA . GLN B 1 394 ? 20.875 -23.516 -0.27 1 88.94 394 GLN B CA 1
ATOM 6778 C C . GLN B 1 394 ? 20.984 -24.141 1.123 1 88.94 394 GLN B C 1
ATOM 6780 O O . GLN B 1 394 ? 21.844 -25 1.36 1 88.94 394 GLN B O 1
ATOM 6785 N N . ARG B 1 395 ? 20.188 -23.781 2.014 1 88.69 395 ARG B N 1
ATOM 6786 C CA . ARG B 1 395 ? 20.172 -24.344 3.361 1 88.69 395 ARG B CA 1
ATOM 6787 C C . ARG B 1 395 ? 19.797 -25.828 3.334 1 88.69 395 ARG B C 1
ATOM 6789 O O . ARG B 1 395 ? 20.359 -26.625 4.098 1 88.69 395 ARG B O 1
ATOM 6796 N N . ASP B 1 396 ? 18.906 -26.156 2.477 1 90.31 396 ASP B N 1
ATOM 6797 C CA . ASP B 1 396 ? 18.391 -27.531 2.451 1 90.31 396 ASP B CA 1
ATOM 6798 C C . ASP B 1 396 ? 19.297 -28.453 1.636 1 90.31 396 ASP B C 1
ATOM 6800 O O . ASP B 1 396 ? 19.469 -29.625 1.977 1 90.31 396 ASP B O 1
ATOM 6804 N N . SER B 1 397 ? 19.828 -27.938 0.562 1 86.75 397 SER B N 1
ATOM 6805 C CA . SER B 1 397 ? 20.547 -28.797 -0.371 1 86.75 397 SER B CA 1
ATOM 6806 C C . SER B 1 397 ? 22.047 -28.766 -0.112 1 86.75 397 SER B C 1
ATOM 6808 O O . SER B 1 397 ? 22.781 -29.656 -0.544 1 86.75 397 SER B O 1
ATOM 6810 N N . GLY B 1 398 ? 22.562 -27.703 0.488 1 86.62 398 GLY B N 1
ATOM 6811 C CA . GLY B 1 398 ? 23.984 -27.516 0.682 1 86.62 398 GLY B CA 1
ATOM 6812 C C . GLY B 1 398 ? 24.703 -27.062 -0.579 1 86.62 398 GLY B C 1
ATOM 6813 O O . GLY B 1 398 ? 25.922 -26.875 -0.573 1 86.62 398 GLY B O 1
ATOM 6814 N N . VAL B 1 399 ? 24 -26.906 -1.602 1 83.06 399 VAL B N 1
ATOM 6815 C CA . VAL B 1 399 ? 24.594 -26.531 -2.879 1 83.06 399 VAL B CA 1
ATOM 6816 C C . VAL B 1 399 ? 24.625 -25.016 -3.004 1 83.06 399 VAL B C 1
ATOM 6818 O O . VAL B 1 399 ? 23.688 -24.328 -2.607 1 83.06 399 VAL B O 1
ATOM 6821 N N . THR B 1 400 ? 25.75 -24.594 -3.418 1 85.81 400 THR B N 1
ATOM 6822 C CA . THR B 1 400 ? 25.875 -23.172 -3.691 1 85.81 400 THR B CA 1
ATOM 6823 C C . THR B 1 400 ? 25.562 -22.859 -5.152 1 85.81 400 THR B C 1
ATOM 6825 O O . THR B 1 400 ? 26.125 -23.484 -6.059 1 85.81 400 THR B O 1
ATOM 6828 N N . LEU B 1 401 ? 24.703 -21.953 -5.391 1 86.19 401 LEU B N 1
ATOM 6829 C CA . LEU B 1 401 ? 24.312 -21.594 -6.746 1 86.19 401 LEU B CA 1
ATOM 6830 C C . LEU B 1 401 ? 25.391 -20.781 -7.43 1 86.19 401 LEU B C 1
ATOM 6832 O O . LEU B 1 401 ? 25.859 -19.766 -6.883 1 86.19 401 LEU B O 1
ATOM 6836 N N . GLU B 1 402 ? 25.797 -21.219 -8.609 1 87.94 402 GLU B N 1
ATOM 6837 C CA . GLU B 1 402 ? 26.812 -20.484 -9.359 1 87.94 402 GLU B CA 1
ATOM 6838 C C . GLU B 1 402 ? 26.188 -19.453 -10.281 1 87.94 402 GLU B C 1
ATOM 6840 O O . GLU B 1 402 ? 26.75 -18.375 -10.477 1 87.94 402 GLU B O 1
ATOM 6845 N N . ASN B 1 403 ? 25.141 -19.766 -10.867 1 92.25 403 ASN B N 1
ATOM 6846 C CA . ASN B 1 403 ? 24.344 -18.875 -11.711 1 92.25 403 ASN B CA 1
ATOM 6847 C C . ASN B 1 403 ? 22.875 -19.281 -11.734 1 92.25 403 ASN B C 1
ATOM 6849 O O . ASN B 1 403 ? 22.531 -20.422 -11.406 1 92.25 403 ASN B O 1
ATOM 6853 N N . LEU B 1 404 ? 22.094 -18.344 -12.055 1 93.94 404 LEU B N 1
ATOM 6854 C CA . LEU B 1 404 ? 20.656 -18.609 -12.172 1 93.94 404 LEU B CA 1
ATOM 6855 C C . LEU B 1 404 ? 20.188 -18.438 -13.609 1 93.94 404 LEU B C 1
ATOM 6857 O O . LEU B 1 404 ? 20.359 -17.359 -14.203 1 93.94 404 LEU B O 1
ATOM 6861 N N . ARG B 1 405 ? 19.672 -19.531 -14.195 1 94.75 405 ARG B N 1
ATOM 6862 C CA . ARG B 1 405 ? 19.031 -19.406 -15.5 1 94.75 405 ARG B CA 1
ATOM 6863 C C . ARG B 1 405 ? 17.594 -18.922 -15.359 1 94.75 405 ARG B C 1
ATOM 6865 O O . ARG B 1 405 ? 16.875 -19.328 -14.445 1 94.75 405 ARG B O 1
ATOM 6872 N N . VAL B 1 406 ? 17.234 -17.953 -16.203 1 95.31 406 VAL B N 1
ATOM 6873 C CA . VAL B 1 406 ? 15.914 -17.359 -16.031 1 95.31 406 VAL B CA 1
ATOM 6874 C C . VAL B 1 406 ? 15.133 -17.469 -17.328 1 95.31 406 VAL B C 1
ATOM 6876 O O . VAL B 1 406 ? 15.719 -17.516 -18.422 1 95.31 406 VAL B O 1
ATOM 6879 N N . ASP B 1 407 ? 13.82 -17.594 -17.219 1 92.81 407 ASP B N 1
ATOM 6880 C CA . ASP B 1 407 ? 12.898 -17.594 -18.359 1 92.81 407 ASP B CA 1
ATOM 6881 C C . ASP B 1 407 ? 11.531 -17.047 -17.953 1 92.81 407 ASP B C 1
ATOM 6883 O O . ASP B 1 407 ? 11.336 -16.625 -16.812 1 92.81 407 ASP B O 1
ATOM 6887 N N . GLY B 1 408 ? 10.625 -16.891 -18.938 1 88.56 408 GLY B N 1
ATOM 6888 C CA . GLY B 1 408 ? 9.32 -16.312 -18.688 1 88.56 408 GLY B CA 1
ATOM 6889 C C . GLY B 1 408 ? 9.211 -14.867 -19.109 1 88.56 408 GLY B C 1
ATOM 6890 O O . GLY B 1 408 ? 10.227 -14.211 -19.359 1 88.56 408 GLY B O 1
ATOM 6891 N N . GLY B 1 409 ? 8.086 -14.406 -19.094 1 84 409 GLY B N 1
ATOM 6892 C CA . GLY B 1 409 ? 7.801 -13.078 -19.609 1 84 409 GLY B CA 1
ATOM 6893 C C . GLY B 1 409 ? 8.523 -11.977 -18.859 1 84 409 GLY B C 1
ATOM 6894 O O . GLY B 1 409 ? 9.102 -11.07 -19.469 1 84 409 GLY B O 1
ATOM 6895 N N . ALA B 1 410 ? 8.555 -12.039 -17.578 1 89.5 410 ALA B N 1
ATOM 6896 C CA . ALA B 1 410 ? 9.148 -10.984 -16.75 1 89.5 410 ALA B CA 1
ATOM 6897 C C . ALA B 1 410 ? 10.664 -10.969 -16.891 1 89.5 410 ALA B C 1
ATOM 6899 O O . ALA B 1 410 ? 11.32 -9.984 -16.547 1 89.5 410 ALA B O 1
ATOM 6900 N N . SER B 1 411 ? 11.234 -12.062 -17.359 1 92.44 411 SER B N 1
ATOM 6901 C CA . SER B 1 411 ? 12.68 -12.125 -17.5 1 92.44 411 SER B CA 1
ATOM 6902 C C . SER B 1 411 ? 13.164 -11.195 -18.609 1 92.44 411 SER B C 1
ATOM 6904 O O . SER B 1 411 ? 14.359 -10.914 -18.719 1 92.44 411 SER B O 1
ATOM 6906 N N . GLU B 1 412 ? 12.258 -10.734 -19.438 1 90.94 412 GLU B N 1
ATOM 6907 C CA . GLU B 1 412 ? 12.609 -9.789 -20.5 1 90.94 412 GLU B CA 1
ATOM 6908 C C . GLU B 1 412 ? 12.945 -8.422 -19.922 1 90.94 412 GLU B C 1
ATOM 6910 O O . GLU B 1 412 ? 13.555 -7.59 -20.594 1 90.94 412 GLU B O 1
ATOM 6915 N N . ASN B 1 413 ? 12.508 -8.148 -18.734 1 94.69 413 ASN B N 1
ATOM 6916 C CA . ASN B 1 413 ? 12.766 -6.887 -18.047 1 94.69 413 ASN B CA 1
ATOM 6917 C C . ASN B 1 413 ? 14.219 -6.797 -17.578 1 94.69 413 ASN B C 1
ATOM 6919 O O . ASN B 1 413 ? 14.609 -7.461 -16.609 1 94.69 413 ASN B O 1
ATOM 6923 N N . ASN B 1 414 ? 14.984 -5.969 -18.234 1 96.81 414 ASN B N 1
ATOM 6924 C CA . ASN B 1 414 ? 16.406 -5.871 -17.938 1 96.81 414 ASN B CA 1
ATOM 6925 C C . ASN B 1 414 ? 16.656 -5.305 -16.547 1 96.81 414 ASN B C 1
ATOM 6927 O O . ASN B 1 414 ? 17.594 -5.73 -15.859 1 96.81 414 ASN B O 1
ATOM 6931 N N . LEU B 1 415 ? 15.867 -4.363 -16.188 1 97.19 415 LEU B N 1
ATOM 6932 C CA . LEU B 1 415 ? 16 -3.764 -14.867 1 97.19 415 LEU B CA 1
ATOM 6933 C C . LEU B 1 415 ? 15.797 -4.805 -13.773 1 97.19 415 LEU B C 1
ATOM 6935 O O . LEU B 1 415 ? 16.562 -4.871 -12.82 1 97.19 415 LEU B O 1
ATOM 6939 N N . LEU B 1 416 ? 14.812 -5.633 -13.938 1 97.31 416 LEU B N 1
ATOM 6940 C CA . LEU B 1 416 ? 14.516 -6.695 -12.984 1 97.31 416 LEU B CA 1
ATOM 6941 C C . LEU B 1 416 ? 15.648 -7.711 -12.93 1 97.31 416 LEU B C 1
ATOM 6943 O O . LEU B 1 416 ? 16.078 -8.117 -11.844 1 97.31 416 LEU B O 1
ATOM 6947 N N . MET B 1 417 ? 16.156 -8.133 -14.07 1 97.69 417 MET B N 1
ATOM 6948 C CA . MET B 1 417 ? 17.203 -9.164 -14.125 1 97.69 417 MET B CA 1
ATOM 6949 C C . MET B 1 417 ? 18.5 -8.648 -13.516 1 97.69 417 MET B C 1
ATOM 6951 O O . MET B 1 417 ? 19.219 -9.391 -12.844 1 97.69 417 MET B O 1
ATOM 6955 N N . GLN B 1 418 ? 18.812 -7.391 -13.836 1 98.12 418 GLN B N 1
ATOM 6956 C CA . GLN B 1 418 ? 20 -6.805 -13.219 1 98.12 418 GLN B CA 1
ATOM 6957 C C . GLN B 1 418 ? 19.859 -6.781 -11.695 1 98.12 418 GLN B C 1
ATOM 6959 O O . GLN B 1 418 ? 20.781 -7.184 -10.984 1 98.12 418 GLN B O 1
ATOM 6964 N N . PHE B 1 419 ? 18.797 -6.336 -11.195 1 98 419 PHE B N 1
ATOM 6965 C CA . PHE B 1 419 ? 18.578 -6.281 -9.758 1 98 419 PHE B CA 1
ATOM 6966 C C . PHE B 1 419 ? 18.578 -7.684 -9.156 1 98 419 PHE B C 1
ATOM 6968 O O . PHE B 1 419 ? 19.062 -7.879 -8.039 1 98 419 PHE B O 1
ATOM 6975 N N . GLN B 1 420 ? 17.984 -8.641 -9.891 1 97.88 420 GLN B N 1
ATOM 6976 C CA . GLN B 1 420 ? 18 -10.031 -9.453 1 97.88 420 GLN B CA 1
ATOM 6977 C C . GLN B 1 420 ? 19.438 -10.516 -9.234 1 97.88 420 GLN B C 1
ATOM 6979 O O . GLN B 1 420 ? 19.734 -11.141 -8.211 1 97.88 420 GLN B O 1
ATOM 6984 N N . SER B 1 421 ? 20.25 -10.242 -10.203 1 98.06 421 SER B N 1
ATOM 6985 C CA . SER B 1 421 ? 21.672 -10.594 -10.078 1 98.06 421 SER B CA 1
ATOM 6986 C C . SER B 1 421 ? 22.312 -9.891 -8.891 1 98.06 421 SER B C 1
ATOM 6988 O 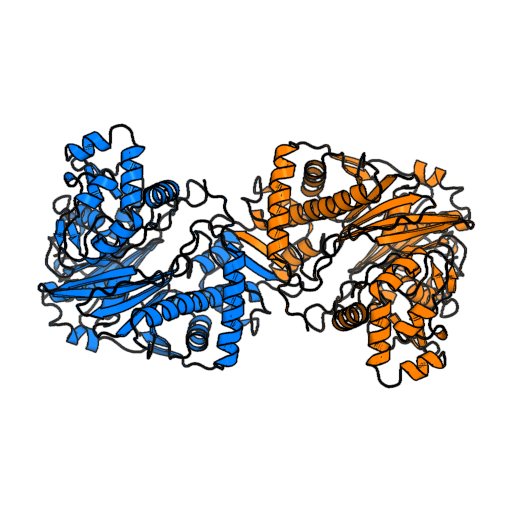O . SER B 1 421 ? 23.062 -10.508 -8.133 1 98.06 421 SER B O 1
ATOM 6990 N N . ASP B 1 422 ? 21.969 -8.703 -8.719 1 98.06 422 ASP B N 1
ATOM 6991 C CA . ASP B 1 422 ? 22.516 -7.895 -7.629 1 98.06 422 ASP B CA 1
ATOM 6992 C C . ASP B 1 422 ? 22.156 -8.484 -6.27 1 98.06 422 ASP B C 1
ATOM 6994 O O . ASP B 1 422 ? 23.016 -8.609 -5.391 1 98.06 422 ASP B O 1
ATOM 6998 N N . VAL B 1 423 ? 20.922 -8.789 -6.121 1 97.38 423 VAL B N 1
ATOM 6999 C CA . VAL B 1 423 ? 20.422 -9.219 -4.82 1 97.38 423 VAL B CA 1
ATOM 7000 C C . VAL B 1 423 ? 20.922 -10.625 -4.508 1 97.38 423 VAL B C 1
ATOM 7002 O O . VAL B 1 423 ? 21.172 -10.953 -3.346 1 97.38 423 VAL B O 1
ATOM 7005 N N . LEU B 1 424 ? 21.109 -11.469 -5.527 1 95.62 424 LEU B N 1
ATOM 7006 C CA . LEU B 1 424 ? 21.562 -12.844 -5.332 1 95.62 424 LEU B CA 1
ATOM 7007 C C . LEU B 1 424 ? 23.078 -12.898 -5.176 1 95.62 424 LEU B C 1
ATOM 7009 O O . LEU B 1 424 ? 23.609 -13.836 -4.57 1 95.62 424 LEU B O 1
ATOM 7013 N N . GLY B 1 425 ? 23.766 -11.961 -5.789 1 95.44 425 GLY B N 1
ATOM 7014 C CA . GLY B 1 425 ? 25.219 -11.953 -5.773 1 95.44 425 GLY B CA 1
ATOM 7015 C C . GLY B 1 425 ? 25.828 -12.93 -6.766 1 95.44 425 GLY B C 1
ATOM 7016 O O . GLY B 1 425 ? 27.016 -13.266 -6.664 1 95.44 425 GLY B O 1
ATOM 7017 N N . VAL B 1 426 ? 25.062 -13.492 -7.719 1 94.75 426 VAL B N 1
ATOM 7018 C CA . VAL B 1 426 ? 25.531 -14.406 -8.75 1 94.75 426 VAL B CA 1
ATOM 7019 C C . VAL B 1 426 ? 25.016 -13.969 -10.117 1 94.75 426 VAL B C 1
ATOM 7021 O O . VAL B 1 426 ? 24.016 -13.242 -10.203 1 94.75 426 VAL B O 1
ATOM 7024 N N . PRO B 1 427 ? 25.625 -14.398 -11.195 1 96.69 427 PRO B N 1
ATOM 7025 C CA . PRO B 1 427 ? 25.141 -14.039 -12.523 1 96.69 427 PRO B CA 1
ATOM 7026 C C . PRO B 1 427 ? 23.766 -14.641 -12.836 1 96.69 427 PRO B C 1
ATOM 7028 O O . PRO B 1 427 ? 23.469 -15.758 -12.414 1 96.69 427 PRO B O 1
ATOM 7031 N N . VAL B 1 428 ? 22.984 -13.867 -13.547 1 96.88 428 VAL B N 1
ATOM 7032 C CA . VAL B 1 428 ? 21.703 -14.297 -14.094 1 96.88 428 VAL B CA 1
ATOM 7033 C C . VAL B 1 428 ? 21.797 -14.422 -15.609 1 96.88 428 VAL B C 1
ATOM 7035 O O . VAL B 1 428 ? 22.266 -13.5 -16.281 1 96.88 428 VAL B O 1
ATOM 7038 N N . ARG B 1 429 ? 21.406 -15.617 -16.094 1 96.12 429 ARG B N 1
ATOM 7039 C CA . ARG B 1 429 ? 21.578 -15.922 -17.516 1 96.12 429 ARG B CA 1
ATOM 7040 C C . ARG B 1 429 ? 20.234 -16.094 -18.203 1 96.12 429 ARG B C 1
ATOM 7042 O O . ARG B 1 429 ? 19.453 -16.984 -17.844 1 96.12 429 ARG B O 1
ATOM 7049 N N . ARG B 1 430 ? 19.938 -15.266 -19.141 1 95.06 430 ARG B N 1
ATOM 7050 C CA . ARG B 1 430 ? 18.734 -15.344 -19.953 1 95.06 430 ARG B CA 1
ATOM 7051 C C . ARG B 1 430 ? 19.031 -16 -21.297 1 95.06 430 ARG B C 1
ATOM 7053 O O . ARG B 1 430 ? 19.891 -15.555 -22.047 1 95.06 430 ARG B O 1
ATOM 7060 N N . PRO B 1 431 ? 18.312 -17.047 -21.609 1 93.31 431 PRO B N 1
ATOM 7061 C CA . PRO B 1 431 ? 18.562 -17.766 -22.859 1 93.31 431 PRO B CA 1
ATOM 7062 C C . PRO B 1 431 ? 17.969 -17.047 -24.078 1 93.31 431 PRO B C 1
ATOM 7064 O O . PRO B 1 431 ? 17.141 -16.141 -23.922 1 93.31 431 PRO B O 1
ATOM 7067 N N . VAL B 1 432 ? 18.359 -17.469 -25.25 1 90 432 VAL B N 1
ATOM 7068 C CA . VAL B 1 432 ? 17.891 -16.922 -26.516 1 90 432 VAL B CA 1
ATOM 7069 C C . VAL B 1 432 ? 16.422 -17.266 -26.703 1 90 432 VAL B C 1
ATOM 7071 O O . VAL B 1 432 ? 15.625 -16.406 -27.125 1 90 432 VAL B O 1
ATOM 7074 N N . VAL B 1 433 ? 16.047 -18.531 -26.406 1 86.12 433 VAL B N 1
ATOM 7075 C CA . VAL B 1 433 ? 14.648 -18.938 -26.5 1 86.12 433 VAL B CA 1
ATOM 7076 C C . VAL B 1 433 ? 13.945 -18.703 -25.172 1 86.12 433 VAL B C 1
ATOM 7078 O O . VAL B 1 433 ? 14.148 -19.469 -24.219 1 86.12 433 VAL B O 1
ATOM 7081 N N . PRO B 1 434 ? 13.141 -17.797 -25.125 1 80.94 434 PRO B N 1
ATOM 7082 C CA . PRO B 1 434 ? 12.531 -17.453 -23.844 1 80.94 434 PRO B CA 1
ATOM 7083 C C . PRO B 1 434 ? 11.406 -18.406 -23.453 1 80.94 434 PRO B C 1
ATOM 7085 O O . PRO B 1 434 ? 11.109 -18.562 -22.266 1 80.94 434 PRO B O 1
ATOM 7088 N N . GLU B 1 435 ? 10.836 -19.062 -24.469 1 87.38 435 GLU B N 1
ATOM 7089 C CA . GLU B 1 435 ? 9.719 -19.969 -24.203 1 87.38 435 GLU B CA 1
ATOM 7090 C C . GLU B 1 435 ? 10.211 -21.359 -23.828 1 87.38 435 GLU B C 1
ATOM 7092 O O . GLU B 1 435 ? 9.781 -22.359 -24.422 1 87.38 435 GLU B O 1
ATOM 7097 N N . THR B 1 436 ? 10.93 -21.359 -22.703 1 91.75 436 THR B N 1
ATOM 7098 C CA . THR B 1 436 ? 11.594 -22.609 -22.328 1 91.75 436 THR B CA 1
ATOM 7099 C C . THR B 1 436 ? 10.586 -23.625 -21.828 1 91.75 436 THR B C 1
ATOM 7101 O O . THR B 1 436 ? 10.812 -24.844 -21.922 1 91.75 436 THR B O 1
ATOM 7104 N N . THR B 1 437 ? 9.484 -23.125 -21.328 1 94.56 437 THR B N 1
ATOM 7105 C CA . THR B 1 437 ? 8.445 -24.047 -20.875 1 94.56 437 THR B CA 1
ATOM 7106 C C . THR B 1 437 ? 7.93 -24.891 -22.031 1 94.56 437 THR B C 1
ATOM 7108 O O . THR B 1 437 ? 7.965 -26.125 -21.984 1 94.56 437 THR B O 1
ATOM 7111 N N . ALA B 1 438 ? 7.52 -24.25 -23.109 1 96.38 438 ALA B N 1
ATOM 7112 C CA . ALA B 1 438 ? 7.047 -24.953 -24.297 1 96.38 438 ALA B CA 1
ATOM 7113 C C . ALA B 1 438 ? 8.156 -25.797 -24.922 1 96.38 438 ALA B C 1
ATOM 7115 O O . ALA B 1 438 ? 7.918 -26.906 -25.375 1 96.38 438 ALA B O 1
ATOM 7116 N N . LEU B 1 439 ? 9.32 -25.219 -24.906 1 96.56 439 LEU B N 1
ATOM 7117 C CA . LEU B 1 439 ? 10.461 -25.922 -25.5 1 96.56 439 LEU B CA 1
ATOM 7118 C C . LEU B 1 439 ? 10.742 -27.219 -24.75 1 96.56 439 LEU B C 1
ATOM 7120 O O . LEU B 1 439 ? 11.078 -28.234 -25.359 1 96.56 439 LEU B O 1
ATOM 7124 N N . GLY B 1 440 ? 10.664 -27.141 -23.438 1 97.88 440 GLY B N 1
ATOM 7125 C CA . GLY B 1 440 ? 10.844 -28.344 -22.641 1 97.88 440 GLY B CA 1
ATOM 7126 C C . GLY B 1 440 ? 9.859 -29.453 -22.984 1 97.88 440 GLY B C 1
ATOM 7127 O O . GLY B 1 440 ? 10.25 -30.609 -23.125 1 97.88 440 GLY B O 1
ATOM 7128 N N . ALA B 1 441 ? 8.625 -29.094 -23.141 1 98.25 441 ALA B N 1
ATOM 7129 C CA . ALA B 1 441 ? 7.602 -30.062 -23.531 1 98.25 441 ALA B CA 1
ATOM 7130 C C . ALA B 1 441 ? 7.895 -30.625 -24.922 1 98.25 441 ALA B C 1
ATOM 7132 O O . ALA B 1 441 ? 7.703 -31.812 -25.156 1 98.25 441 ALA B O 1
ATOM 7133 N N . ALA B 1 442 ? 8.32 -29.781 -25.812 1 98.19 442 ALA B N 1
ATOM 7134 C CA . ALA B 1 442 ? 8.688 -30.203 -27.156 1 98.19 442 ALA B CA 1
ATOM 7135 C C . ALA B 1 442 ? 9.836 -31.203 -27.125 1 98.19 442 ALA B C 1
ATOM 7137 O O . ALA B 1 442 ? 9.797 -32.219 -27.812 1 98.19 442 ALA B O 1
ATOM 7138 N N . TYR B 1 443 ? 10.836 -30.922 -26.359 1 98.06 443 TYR B N 1
ATOM 7139 C CA . TYR B 1 443 ? 11.984 -31.812 -26.234 1 98.06 443 TYR B CA 1
ATOM 7140 C C . TYR B 1 443 ? 11.555 -33.188 -25.719 1 98.06 443 TYR B C 1
ATOM 7142 O O . TYR B 1 443 ? 11.992 -34.219 -26.25 1 98.06 443 TYR B O 1
ATOM 7150 N N . LEU B 1 444 ? 10.75 -33.156 -24.688 1 98.5 444 LEU B N 1
ATOM 7151 C CA . LEU B 1 444 ? 10.281 -34.438 -24.125 1 98.5 444 LEU B CA 1
ATOM 7152 C C . LEU B 1 444 ? 9.531 -35.25 -25.172 1 98.5 444 LEU B C 1
ATOM 7154 O O . LEU B 1 444 ? 9.734 -36.469 -25.281 1 98.5 444 LEU B O 1
ATOM 7158 N N . ALA B 1 445 ? 8.672 -34.594 -25.938 1 98.5 445 ALA B N 1
ATOM 7159 C CA . ALA B 1 445 ? 7.926 -35.25 -27 1 98.5 445 ALA B CA 1
ATOM 7160 C C . ALA B 1 445 ? 8.867 -35.75 -28.094 1 98.5 445 ALA B C 1
ATOM 7162 O O . ALA B 1 445 ? 8.719 -36.906 -28.562 1 98.5 445 ALA B O 1
ATOM 7163 N N . GLY B 1 446 ? 9.789 -34.906 -28.516 1 97.88 446 GLY B N 1
ATOM 7164 C CA . GLY B 1 446 ? 10.734 -35.281 -29.547 1 97.88 446 GLY B CA 1
ATOM 7165 C C . GLY B 1 446 ? 11.633 -36.438 -29.172 1 97.88 446 GLY B C 1
ATOM 7166 O O . GLY B 1 446 ? 11.969 -37.281 -30.016 1 97.88 446 GLY B O 1
ATOM 7167 N N . LEU B 1 447 ? 12.031 -36.469 -27.953 1 97.44 447 LEU B N 1
ATOM 7168 C CA . LEU B 1 447 ? 12.859 -37.562 -27.484 1 97.44 447 LEU B CA 1
ATOM 7169 C C . LEU B 1 447 ? 12.102 -38.906 -27.562 1 97.44 447 LEU B C 1
ATOM 7171 O O . LEU B 1 447 ? 12.68 -39.906 -27.953 1 97.44 447 LEU B O 1
ATOM 7175 N N . ALA B 1 448 ? 10.859 -38.906 -27.219 1 97.38 448 ALA B N 1
ATOM 7176 C CA . ALA B 1 448 ? 10.039 -40.125 -27.172 1 97.38 448 ALA B CA 1
ATOM 7177 C C . ALA B 1 448 ? 9.914 -40.719 -28.562 1 97.38 448 ALA B C 1
ATOM 7179 O O . ALA B 1 448 ? 9.797 -41.938 -28.703 1 97.38 448 ALA B O 1
ATOM 7180 N N . VAL B 1 449 ? 9.961 -39.875 -29.656 1 96.88 449 VAL B N 1
ATOM 7181 C CA . VAL B 1 449 ? 9.711 -40.406 -31 1 96.88 449 VAL B CA 1
ATOM 7182 C C . VAL B 1 449 ? 11.008 -40.375 -31.797 1 96.88 449 VAL B C 1
ATOM 7184 O O . VAL B 1 449 ? 11 -40.625 -33 1 96.88 449 VAL B O 1
ATOM 7187 N N . GLY B 1 450 ? 12.023 -40.031 -31.203 1 95.5 450 GLY B N 1
ATOM 7188 C CA . GLY B 1 450 ? 13.328 -40.094 -31.844 1 95.5 450 GLY B CA 1
ATOM 7189 C C . GLY B 1 450 ? 13.625 -38.875 -32.719 1 95.5 450 GLY B C 1
ATOM 7190 O O . GLY B 1 450 ? 14.492 -38.938 -33.594 1 95.5 450 GLY B O 1
ATOM 7191 N N . PHE B 1 451 ? 12.844 -37.844 -32.594 1 96.19 451 PHE B N 1
ATOM 7192 C CA . PHE B 1 451 ? 13.125 -36.594 -33.281 1 96.19 451 PHE B CA 1
ATOM 7193 C C . PHE B 1 451 ? 14.445 -36 -32.812 1 96.19 451 PHE B C 1
ATOM 7195 O O . PHE B 1 451 ? 15.227 -35.5 -33.625 1 96.19 451 PHE B O 1
ATOM 7202 N N . TRP B 1 452 ? 14.688 -35.906 -31.578 1 95.44 452 TRP B N 1
ATOM 7203 C CA . TRP B 1 452 ? 15.992 -35.688 -30.969 1 95.44 452 TRP B CA 1
ATOM 7204 C C . TRP B 1 452 ? 16.562 -37 -30.406 1 95.44 452 TRP B C 1
ATOM 7206 O O . TRP B 1 452 ? 15.812 -37.844 -29.938 1 95.44 452 TRP B O 1
ATOM 7216 N N . LYS B 1 453 ? 17.828 -37.125 -30.422 1 93.75 453 LYS B N 1
ATOM 7217 C CA . LYS B 1 453 ? 18.453 -38.375 -30.047 1 93.75 453 LYS B CA 1
ATOM 7218 C C . LYS B 1 453 ? 18.469 -38.562 -28.531 1 93.75 453 LYS B C 1
ATOM 7220 O O . LYS B 1 453 ? 18.141 -39.625 -28.016 1 93.75 453 LYS B O 1
ATOM 7225 N N . ASP B 1 454 ? 19.016 -37.625 -27.828 1 92.44 454 ASP B N 1
ATOM 7226 C CA . ASP B 1 454 ? 19.125 -37.688 -26.375 1 92.44 454 ASP B CA 1
ATOM 7227 C C . ASP B 1 454 ? 19.281 -36.281 -25.781 1 92.44 454 ASP B C 1
ATOM 7229 O O . ASP B 1 454 ? 19.094 -35.281 -26.484 1 92.44 454 ASP B O 1
ATOM 7233 N N . ARG B 1 455 ? 19.5 -36.219 -24.5 1 92.62 455 ARG B N 1
ATOM 7234 C CA . ARG B 1 455 ? 19.578 -34.969 -23.766 1 92.62 455 ARG B CA 1
ATOM 7235 C C . ARG B 1 455 ? 20.719 -34.094 -24.281 1 92.62 455 ARG B C 1
ATOM 7237 O O . ARG B 1 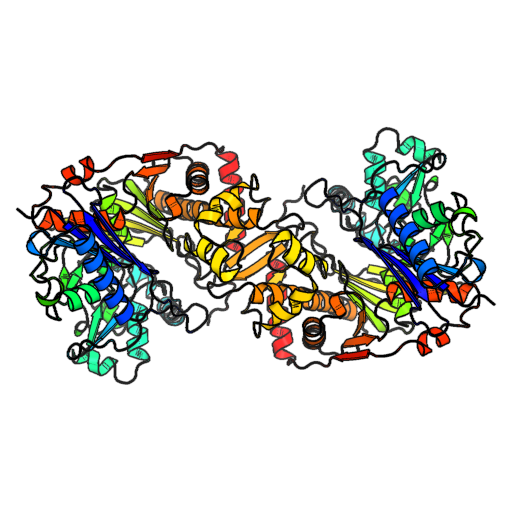455 ? 20.703 -32.875 -24.125 1 92.62 455 ARG B O 1
ATOM 7244 N N . SER B 1 456 ? 21.656 -34.656 -24.812 1 93.12 456 SER B N 1
ATOM 7245 C CA . SER B 1 456 ? 22.766 -33.906 -25.359 1 93.12 456 SER B CA 1
ATOM 7246 C C . SER B 1 456 ? 22.312 -32.969 -26.469 1 93.12 456 SER B C 1
ATOM 7248 O O . SER B 1 456 ? 22.859 -31.875 -26.641 1 93.12 456 SER B O 1
ATOM 7250 N N . ASP B 1 457 ? 21.391 -33.406 -27.281 1 91.75 457 ASP B N 1
ATOM 7251 C CA . ASP B 1 457 ? 20.844 -32.531 -28.328 1 91.75 457 ASP B CA 1
ATOM 7252 C C . ASP B 1 457 ? 20.188 -31.297 -27.719 1 91.75 457 ASP B C 1
ATOM 7254 O O . ASP B 1 457 ? 20.281 -30.203 -28.297 1 91.75 457 ASP B O 1
ATOM 7258 N N . VAL B 1 458 ? 19.516 -31.516 -26.609 1 90.81 458 VAL B N 1
ATOM 7259 C CA . VAL B 1 458 ? 18.859 -30.422 -25.906 1 90.81 458 VAL B CA 1
ATOM 7260 C C . VAL B 1 458 ? 19.906 -29.422 -25.422 1 90.81 458 VAL B C 1
ATOM 7262 O O . VAL B 1 458 ? 19.766 -28.219 -25.609 1 90.81 458 VAL B O 1
ATOM 7265 N N . THR B 1 459 ? 20.953 -29.938 -24.828 1 92.5 459 THR B N 1
ATOM 7266 C CA . THR B 1 459 ? 22.031 -29.109 -24.281 1 92.5 459 THR B CA 1
ATOM 7267 C C . THR B 1 459 ? 22.703 -28.297 -25.391 1 92.5 459 THR B C 1
ATOM 7269 O O . THR B 1 459 ? 23.047 -27.141 -25.188 1 92.5 459 THR B O 1
ATOM 7272 N N . LYS B 1 460 ? 22.828 -28.891 -26.484 1 91.06 460 LYS B N 1
ATOM 7273 C CA . LYS B 1 460 ? 23.469 -28.234 -27.625 1 91.06 460 LYS B CA 1
ATOM 7274 C C . LYS B 1 460 ? 22.609 -27.078 -28.141 1 91.06 460 LYS B C 1
ATOM 7276 O O . LYS B 1 460 ? 23.141 -26.094 -28.641 1 91.06 460 LYS B O 1
ATOM 7281 N N . ASN B 1 461 ? 21.375 -27.25 -28.047 1 90.5 461 ASN B N 1
ATOM 7282 C CA . ASN B 1 461 ? 20.453 -26.25 -28.578 1 90.5 461 ASN B CA 1
ATOM 7283 C C . ASN B 1 461 ? 20.344 -25.047 -27.656 1 90.5 461 ASN B C 1
ATOM 7285 O O . ASN B 1 461 ? 19.859 -23.984 -28.078 1 90.5 461 ASN B O 1
ATOM 7289 N N . TRP B 1 462 ? 20.719 -25.266 -26.344 1 89.5 462 TRP B N 1
ATOM 7290 C CA . TRP B 1 462 ? 20.625 -24.156 -25.406 1 89.5 462 TRP B CA 1
ATOM 7291 C C . TRP B 1 462 ? 21.672 -23.078 -25.734 1 89.5 462 TRP B C 1
ATOM 7293 O O . TRP B 1 462 ? 22.828 -23.391 -25.969 1 89.5 462 TRP B O 1
ATOM 7303 N N . ALA B 1 463 ? 21.234 -21.766 -25.812 1 89.44 463 ALA B N 1
ATOM 7304 C CA . ALA B 1 463 ? 22.125 -20.656 -26.109 1 89.44 463 ALA B CA 1
ATOM 7305 C C . ALA B 1 463 ? 21.844 -19.469 -25.219 1 89.44 463 ALA B C 1
ATOM 7307 O O . ALA B 1 463 ? 20.688 -19.156 -24.922 1 89.44 463 ALA B O 1
ATOM 7308 N N . LEU B 1 464 ? 22.922 -18.828 -24.797 1 91.81 464 LEU B N 1
ATOM 7309 C CA . LEU B 1 464 ? 22.844 -17.656 -23.938 1 91.81 464 LEU B CA 1
ATOM 7310 C C . LEU B 1 464 ? 22.531 -16.391 -24.75 1 91.81 464 LEU B C 1
ATOM 7312 O O . LEU B 1 464 ? 23.203 -16.125 -25.75 1 91.81 464 LEU B O 1
ATOM 7316 N N . ASP B 1 465 ? 21.5 -15.695 -24.359 1 92.75 465 ASP B N 1
ATOM 7317 C CA . ASP B 1 465 ? 21.219 -14.383 -24.938 1 92.75 465 ASP B CA 1
ATOM 7318 C C . ASP B 1 465 ? 21.969 -13.281 -24.203 1 92.75 465 ASP B C 1
ATOM 7320 O O . ASP B 1 465 ? 22.734 -12.523 -24.812 1 92.75 465 ASP B O 1
ATOM 7324 N N . ARG B 1 466 ? 21.766 -13.18 -22.922 1 94.38 466 ARG B N 1
ATOM 7325 C CA . ARG B 1 466 ? 22.375 -12.125 -22.109 1 94.38 466 ARG B CA 1
ATOM 7326 C C . ARG B 1 466 ? 22.703 -12.633 -20.719 1 94.38 466 ARG B C 1
ATOM 7328 O O . ARG B 1 466 ? 21.938 -13.406 -20.125 1 94.38 466 ARG B O 1
ATOM 7335 N N . GLU B 1 467 ? 23.828 -12.172 -20.203 1 97.5 467 GLU B N 1
ATOM 7336 C CA . GLU B 1 467 ? 24.234 -12.422 -18.828 1 97.5 467 GLU B CA 1
ATOM 7337 C C . GLU B 1 467 ? 24.234 -11.133 -18 1 97.5 467 GLU B C 1
ATOM 7339 O O . GLU B 1 467 ? 24.75 -10.102 -18.469 1 97.5 467 GLU B O 1
ATOM 7344 N N . PHE B 1 468 ? 23.594 -11.125 -16.906 1 98.12 468 PHE B N 1
ATOM 7345 C CA . PHE B 1 468 ? 23.594 -10.023 -15.945 1 98.12 468 PHE B CA 1
ATOM 7346 C C . PHE B 1 468 ? 24.5 -10.336 -14.766 1 98.12 468 PHE B C 1
ATOM 7348 O O . PHE B 1 468 ? 24.375 -11.383 -14.133 1 98.12 468 PHE B O 1
ATOM 7355 N N . THR B 1 469 ? 25.422 -9.484 -14.484 1 98.19 469 THR B N 1
ATOM 7356 C CA . THR B 1 469 ? 26.359 -9.711 -13.398 1 98.19 469 THR B CA 1
ATOM 7357 C C . THR B 1 469 ? 26.109 -8.75 -12.242 1 98.19 469 THR B C 1
ATOM 7359 O O . THR B 1 469 ? 25.688 -7.609 -12.461 1 98.19 469 THR B O 1
ATOM 7362 N N . PRO B 1 470 ? 26.391 -9.188 -10.969 1 97.69 470 PRO B N 1
ATOM 7363 C CA . PRO B 1 470 ? 26.109 -8.344 -9.805 1 97.69 470 PRO B CA 1
ATOM 7364 C C . PRO B 1 470 ? 26.891 -7.031 -9.828 1 97.69 470 PRO B C 1
ATOM 7366 O O . PRO B 1 470 ? 28.094 -7.035 -10.094 1 97.69 470 PRO B O 1
ATOM 7369 N N . GLU B 1 471 ? 26.203 -5.988 -9.531 1 97.19 471 GLU B N 1
ATOM 7370 C CA . GLU B 1 471 ? 26.812 -4.664 -9.445 1 97.19 471 GLU B CA 1
ATOM 7371 C C . GLU B 1 471 ? 26.656 -4.082 -8.039 1 97.19 471 GLU B C 1
ATOM 7373 O O . GLU B 1 471 ? 27.391 -3.16 -7.664 1 97.19 471 GLU B O 1
ATOM 7378 N N . MET B 1 472 ? 25.766 -4.578 -7.27 1 96.31 472 MET B N 1
ATOM 7379 C CA . MET B 1 472 ? 25.484 -4.137 -5.906 1 96.31 472 MET B CA 1
ATOM 7380 C C . MET B 1 472 ? 26.391 -4.848 -4.91 1 96.31 472 MET B C 1
ATOM 7382 O O . MET B 1 472 ? 26.672 -6.039 -5.051 1 96.31 472 MET B O 1
ATOM 7386 N N . SER B 1 473 ? 26.875 -4.113 -3.865 1 96.88 473 SER B N 1
ATOM 7387 C CA . SER B 1 473 ? 27.719 -4.727 -2.846 1 96.88 473 SER B CA 1
ATOM 7388 C C . SER B 1 473 ? 26.938 -5.711 -1.988 1 96.88 473 SER B C 1
ATOM 7390 O O . SER B 1 473 ? 25.719 -5.582 -1.851 1 96.88 473 SER B O 1
ATOM 7392 N N . ALA B 1 474 ? 27.672 -6.68 -1.426 1 96.25 474 ALA B N 1
ATOM 7393 C CA . ALA B 1 474 ? 27.031 -7.652 -0.539 1 96.25 474 ALA B CA 1
ATOM 7394 C C . ALA B 1 474 ? 26.406 -6.969 0.673 1 96.25 474 ALA B C 1
ATOM 7396 O O . ALA B 1 474 ? 25.359 -7.379 1.152 1 96.25 474 ALA B O 1
ATOM 7397 N N . GLU B 1 475 ? 27.031 -5.941 1.141 1 96.81 475 GLU B N 1
ATOM 7398 C CA . GLU B 1 475 ? 26.547 -5.199 2.297 1 96.81 475 GLU B CA 1
ATOM 7399 C C . GLU B 1 475 ? 25.203 -4.531 1.996 1 96.81 475 GLU B C 1
ATOM 7401 O O . GLU B 1 475 ? 24.266 -4.625 2.787 1 96.81 475 GLU B O 1
ATOM 7406 N N . GLU B 1 476 ? 25.125 -3.922 0.919 1 96.19 476 GLU B N 1
ATOM 7407 C CA . GLU B 1 476 ? 23.891 -3.258 0.523 1 96.19 476 GLU B CA 1
ATOM 7408 C C . GLU B 1 476 ? 22.781 -4.27 0.263 1 96.19 476 GLU B C 1
ATOM 7410 O O . GLU B 1 476 ? 21.641 -4.062 0.672 1 96.19 476 GLU B O 1
ATOM 7415 N N . SER B 1 477 ? 23.172 -5.297 -0.483 1 97.19 477 SER B N 1
ATOM 7416 C CA . SER B 1 477 ? 22.203 -6.352 -0.759 1 97.19 477 SER B CA 1
ATOM 7417 C C . SER B 1 477 ? 21.625 -6.922 0.531 1 97.19 477 SER B C 1
ATOM 7419 O O . SER B 1 477 ? 20.406 -7.078 0.653 1 97.19 477 SER B O 1
ATOM 7421 N N . ASN B 1 478 ? 22.484 -7.16 1.497 1 97.62 478 ASN B N 1
ATOM 7422 C CA . ASN B 1 478 ? 22.062 -7.719 2.775 1 97.62 478 ASN B CA 1
ATOM 7423 C C . ASN B 1 478 ? 21.188 -6.734 3.553 1 97.62 478 ASN B C 1
ATOM 7425 O O . ASN B 1 478 ? 20.219 -7.137 4.203 1 97.62 478 ASN B O 1
ATOM 7429 N N . ALA B 1 479 ? 21.547 -5.516 3.537 1 96.31 479 ALA B N 1
ATOM 7430 C CA . ALA B 1 479 ? 20.766 -4.492 4.234 1 96.31 479 ALA B CA 1
ATOM 7431 C C . ALA B 1 479 ? 19.359 -4.379 3.645 1 96.31 479 ALA B C 1
ATOM 7433 O O . ALA B 1 479 ? 18.375 -4.312 4.383 1 96.31 479 ALA B O 1
ATOM 7434 N N . ARG B 1 480 ? 19.266 -4.316 2.369 1 97 480 ARG B N 1
ATOM 7435 C CA . ARG B 1 480 ? 17.969 -4.215 1.694 1 97 480 ARG B CA 1
ATOM 7436 C C . ARG B 1 480 ? 17.141 -5.473 1.921 1 97 480 ARG B C 1
ATOM 7438 O O . ARG B 1 480 ? 15.914 -5.391 2.059 1 97 480 ARG B O 1
ATOM 7445 N N . TYR B 1 481 ? 17.844 -6.594 1.948 1 97.88 481 TYR B N 1
ATOM 7446 C CA . TYR B 1 481 ? 17.156 -7.855 2.188 1 97.88 481 TYR B CA 1
ATOM 7447 C C . TYR B 1 481 ? 16.594 -7.906 3.602 1 97.88 481 TYR B C 1
ATOM 7449 O O . TYR B 1 481 ? 15.492 -8.422 3.822 1 97.88 481 TYR B O 1
ATOM 7457 N N . ALA B 1 482 ? 17.344 -7.402 4.547 1 97.38 482 ALA B N 1
ATOM 7458 C CA . ALA B 1 482 ? 16.859 -7.344 5.922 1 97.38 482 ALA B CA 1
ATOM 7459 C C . ALA B 1 482 ? 15.586 -6.504 6.008 1 97.38 482 ALA B C 1
ATOM 7461 O O . ALA B 1 482 ? 14.648 -6.855 6.727 1 97.38 482 ALA B O 1
ATOM 7462 N N . ARG B 1 483 ? 15.516 -5.383 5.305 1 96.75 483 ARG B N 1
ATOM 7463 C CA . ARG B 1 483 ? 14.328 -4.535 5.238 1 96.75 483 ARG B CA 1
ATOM 7464 C C . ARG B 1 483 ? 13.164 -5.27 4.586 1 96.75 483 ARG B C 1
ATOM 7466 O O . ARG B 1 483 ? 12.016 -5.109 5 1 96.75 483 ARG B O 1
ATOM 7473 N N . TRP B 1 484 ? 13.484 -6.051 3.586 1 98 484 TRP B N 1
ATOM 7474 C CA . TRP B 1 484 ? 12.484 -6.871 2.914 1 98 484 TRP B CA 1
ATOM 7475 C C . TRP B 1 484 ? 11.844 -7.855 3.889 1 98 484 TRP B C 1
ATOM 7477 O O . TRP B 1 484 ? 10.617 -7.984 3.936 1 98 484 TRP B O 1
ATOM 7487 N N . ARG B 1 485 ? 12.664 -8.484 4.668 1 97.94 485 ARG B N 1
ATOM 7488 C CA . ARG B 1 485 ? 12.148 -9.461 5.629 1 97.94 485 ARG B CA 1
ATOM 7489 C C . ARG B 1 485 ? 11.273 -8.781 6.676 1 97.94 485 ARG B C 1
ATOM 7491 O O . ARG B 1 485 ? 10.297 -9.367 7.148 1 97.94 485 ARG B O 1
ATOM 7498 N N . GLU B 1 486 ? 11.602 -7.547 7.039 1 97.38 486 GLU B N 1
ATOM 7499 C CA . GLU B 1 486 ? 10.742 -6.773 7.938 1 97.38 486 GLU B CA 1
ATOM 7500 C C . GLU B 1 486 ? 9.391 -6.477 7.293 1 97.38 486 GLU B C 1
ATOM 7502 O O . GLU B 1 486 ? 8.352 -6.57 7.953 1 97.38 486 GLU B O 1
ATOM 7507 N N . ALA B 1 487 ? 9.414 -6.086 6.051 1 98.19 487 ALA B N 1
ATOM 7508 C CA . ALA B 1 487 ? 8.172 -5.832 5.328 1 98.19 487 ALA B CA 1
ATOM 7509 C C . ALA B 1 487 ? 7.305 -7.086 5.27 1 98.19 487 ALA B C 1
ATOM 7511 O O . ALA B 1 487 ? 6.086 -7.012 5.434 1 98.19 487 ALA B O 1
ATOM 7512 N N . ILE B 1 488 ? 7.969 -8.258 5.012 1 98.12 488 ILE B N 1
ATOM 7513 C CA . ILE B 1 488 ? 7.258 -9.531 4.988 1 98.12 488 ILE B CA 1
ATOM 7514 C C . ILE B 1 488 ? 6.551 -9.75 6.32 1 98.12 488 ILE B C 1
ATOM 7516 O O . ILE B 1 488 ? 5.387 -10.156 6.355 1 98.12 488 ILE B O 1
ATOM 7520 N N . SER B 1 489 ? 7.211 -9.508 7.383 1 97.44 489 SER B N 1
ATOM 7521 C CA . SER B 1 489 ? 6.645 -9.719 8.711 1 97.44 489 SER B CA 1
ATOM 7522 C C . SER B 1 489 ? 5.383 -8.883 8.906 1 97.44 489 SER B C 1
ATOM 7524 O O . SER B 1 489 ? 4.449 -9.312 9.594 1 97.44 489 SER B O 1
ATOM 7526 N N . ARG B 1 490 ? 5.27 -7.758 8.336 1 97.38 490 ARG B N 1
ATOM 7527 C CA . ARG B 1 490 ? 4.137 -6.852 8.492 1 97.38 490 ARG B CA 1
ATOM 7528 C C . ARG B 1 490 ? 2.961 -7.285 7.629 1 97.38 490 ARG B C 1
ATOM 7530 O O . ARG B 1 490 ? 1.833 -6.828 7.828 1 97.38 490 ARG B O 1
ATOM 7537 N N . SER B 1 491 ? 3.232 -8.109 6.652 1 97.5 491 SER B N 1
ATOM 7538 C CA . SER B 1 491 ? 2.189 -8.57 5.742 1 97.5 491 SER B CA 1
ATOM 7539 C C . SER B 1 491 ? 1.515 -9.836 6.273 1 97.5 491 SER B C 1
ATOM 7541 O O . SER B 1 491 ? 0.409 -10.18 5.848 1 97.5 491 SER B O 1
ATOM 7543 N N . LYS B 1 492 ? 2.18 -10.578 7.184 1 96.44 492 LYS B N 1
ATOM 7544 C CA . LYS B 1 492 ? 1.746 -11.906 7.621 1 96.44 492 LYS B CA 1
ATOM 7545 C C . LYS B 1 492 ? 0.558 -11.812 8.57 1 96.44 492 LYS B C 1
ATOM 7547 O O . LYS B 1 492 ? 0.396 -10.805 9.273 1 96.44 492 LYS B O 1
ATOM 7552 N N . ASN B 1 493 ? -0.287 -12.789 8.523 1 93.75 493 ASN B N 1
ATOM 7553 C CA . ASN B 1 493 ? -1.377 -12.984 9.469 1 93.75 493 ASN B CA 1
ATOM 7554 C C . ASN B 1 493 ? -2.33 -11.797 9.492 1 93.75 493 ASN B C 1
ATOM 7556 O O . ASN B 1 493 ? -2.691 -11.305 10.562 1 93.75 493 ASN B O 1
ATOM 7560 N N . TRP B 1 494 ? -2.639 -11.219 8.352 1 93.12 494 TRP B N 1
ATOM 7561 C CA . TRP B 1 494 ? -3.59 -10.117 8.281 1 93.12 494 TRP B CA 1
ATOM 7562 C C . TRP B 1 494 ? -5.023 -10.633 8.25 1 93.12 494 TRP B C 1
ATOM 7564 O O . TRP B 1 494 ? -5.867 -10.195 9.039 1 93.12 494 TRP B O 1
ATOM 7574 N N . ALA B 1 495 ? -5.238 -11.539 7.305 1 87.56 495 ALA B N 1
ATOM 7575 C CA . ALA B 1 495 ? -6.586 -12.102 7.227 1 87.56 495 ALA B CA 1
ATOM 7576 C C . ALA B 1 495 ? -6.852 -13.055 8.391 1 87.56 495 ALA B C 1
ATOM 7578 O O . ALA B 1 495 ? -5.965 -13.812 8.797 1 87.56 495 ALA B O 1
ATOM 7579 N N . GLU B 1 496 ? -7.969 -12.898 9.008 1 77.31 496 GLU B N 1
ATOM 7580 C CA . GLU B 1 496 ? -8.336 -13.789 10.102 1 77.31 496 GLU B CA 1
ATOM 7581 C C . GLU B 1 496 ? -8.609 -15.203 9.602 1 77.31 496 GLU B C 1
ATOM 7583 O O . GLU B 1 496 ? -9.211 -15.383 8.539 1 77.31 496 GLU B O 1
ATOM 7588 N N . PRO B 1 497 ? -7.906 -16.016 10.391 1 63.03 497 PRO B N 1
ATOM 7589 C CA . PRO B 1 497 ? -8.195 -17.406 10.039 1 63.03 497 PRO B CA 1
ATOM 7590 C C . PRO B 1 497 ? -9.688 -17.734 10.117 1 63.03 497 PRO B C 1
ATOM 7592 O O . PRO B 1 497 ? -10.406 -17.156 10.93 1 63.03 497 PRO B O 1
ATOM 7595 N N . SER B 1 498 ? -10.297 -18.234 9.109 1 49.03 498 SER B N 1
ATOM 7596 C CA . SER B 1 498 ? -11.672 -18.719 9.125 1 49.03 498 SER B CA 1
ATOM 7597 C C . SER B 1 498 ? -11.867 -19.797 10.18 1 49.03 498 SER B C 1
ATOM 7599 O O . SER B 1 498 ? -10.938 -20.547 10.492 1 49.03 498 SER B O 1
#

Solvent-accessible surface area (backbone atoms only — not comparable to full-atom values): 47619 Å² total; per-residue (Å²): 128,52,62,28,29,35,13,37,30,38,48,90,60,33,16,31,12,36,31,27,39,90,68,68,43,76,72,23,69,25,69,34,72,55,78,80,41,64,88,49,97,54,31,35,33,35,52,61,64,54,56,49,52,33,38,51,51,12,43,51,46,12,32,53,73,55,72,48,54,29,76,40,34,57,20,30,6,35,21,16,45,52,31,21,34,39,42,26,30,63,86,75,65,47,61,78,52,63,20,44,32,34,72,13,44,76,32,39,68,57,32,51,51,40,48,73,70,62,44,43,63,61,44,27,74,39,20,28,39,77,77,49,34,48,25,19,41,55,51,53,28,48,50,42,71,69,40,88,67,43,44,63,39,24,68,70,49,46,27,33,44,30,42,52,58,17,50,49,46,18,60,45,30,68,68,70,43,65,38,43,21,43,36,45,44,33,42,22,70,36,22,21,68,82,78,71,40,78,32,66,66,48,25,58,76,49,67,47,59,72,67,19,55,48,50,73,39,58,18,38,39,74,77,48,47,34,34,39,83,80,54,78,29,59,31,39,34,10,13,38,27,20,36,69,39,10,25,37,54,38,64,50,43,77,48,66,61,31,35,36,36,38,26,35,54,28,30,42,34,41,33,25,48,33,79,42,82,60,73,51,88,44,52,41,28,21,39,49,41,40,29,52,92,90,41,60,32,16,22,41,33,28,43,36,68,51,31,41,42,54,48,49,36,38,28,72,21,49,52,69,38,90,46,72,78,46,44,58,63,41,19,62,73,36,96,58,34,78,70,31,47,35,40,61,16,34,71,13,40,35,34,47,73,59,32,78,32,16,20,11,25,37,38,37,38,37,77,82,46,36,45,29,23,53,40,31,14,49,45,48,32,42,37,52,48,49,43,48,27,48,53,32,47,29,70,53,68,69,50,77,74,70,51,40,36,40,27,38,71,52,53,71,35,60,69,45,42,37,49,32,5,18,62,64,65,30,37,27,37,32,42,62,67,48,61,24,32,37,44,13,7,23,50,31,6,27,42,45,73,57,73,36,85,50,70,64,55,53,49,67,50,56,48,82,59,48,75,28,62,49,80,55,51,70,68,57,34,50,52,54,48,54,52,48,54,52,51,46,61,60,19,47,71,63,50,74,81,127,128,52,61,26,29,35,13,36,31,39,49,90,60,32,16,31,11,36,30,27,39,90,70,68,44,75,70,23,68,26,70,34,72,55,79,80,42,65,87,49,96,51,32,35,32,34,52,60,64,54,55,49,52,35,38,52,51,13,42,52,46,12,32,54,73,56,71,48,54,29,77,39,34,57,20,29,5,36,21,15,44,52,31,20,33,37,43,26,29,64,84,78,65,46,61,79,54,63,20,45,33,34,71,13,45,75,33,40,67,58,31,51,52,41,48,73,70,61,44,43,63,61,45,28,74,37,20,28,40,77,78,50,34,48,27,19,41,56,50,52,29,48,49,41,72,69,40,88,66,42,46,62,39,24,67,70,48,46,27,34,42,30,42,51,58,17,50,49,46,18,59,44,30,68,67,72,42,65,39,42,20,43,34,45,43,34,42,23,69,39,21,20,66,82,78,71,41,77,31,66,67,49,24,58,75,50,67,49,58,73,65,20,55,49,50,74,39,58,18,37,39,75,76,48,47,34,35,40,82,80,56,78,29,60,31,39,35,10,14,39,25,21,35,68,38,9,24,36,53,37,65,49,42,76,48,66,64,32,37,36,36,38,26,35,52,28,29,41,35,41,32,25,47,34,80,41,81,60,74,51,88,46,52,41,28,22,38,50,41,41,29,51,93,89,40,60,32,17,23,40,35,29,44,36,68,51,31,41,42,53,48,47,37,39,30,73,21,49,52,69,39,89,44,72,79,46,44,58,62,42,20,62,74,36,98,61,35,78,70,31,44,36,40,62,16,33,68,13,40,35,34,50,74,59,32,79,32,17,20,10,24,37,39,39,36,37,77,82,46,36,46,29,25,52,41,33,15,50,47,48,33,43,37,52,47,47,42,49,27,48,54,33,47,30,70,54,67,69,51,78,75,72,50,39,36,41,26,37,71,52,53,71,35,61,70,46,40,38,49,33,6,17,64,65,66,30,36,28,38,32,42,64,67,48,61,24,33,36,46,12,7,25,49,30,6,27,43,46,72,57,73,36,85,51,70,64,56,53,50,67,50,59,49,80,59,50,75,26,62,50,81,54,53,70,66,55,35,49,52,53,47,53,52,48,54,53,52,46,61,61,20,47,70,61,48,73,81,127

Foldseek 3Di:
DQFWAKFWEQEDFKTKIFIAGLLLDTLFMFMDGDDWDDPDQQWTFAALVRSQVRRLVNRQVRCVVSVHFQVNHQAYFYAYAAQWKWKAFLVPLGTPDTTGHLRGQVLVVVLVVCVVVPCQVVLCQFLLAGRGSNHNLSVQLVCCVPDPPVLVCQQVLRMAMDDSRQSNVCVQAVNPAREAEQQRQSRHSQAGNVVRGGDPVSCVVSVHDPSRYHHYHFQFAFRAWGDCVSGVGTHTHGGYHYLLLLLCLLLLVQDAQAKAWEAAQKIKIKGWHAQDQFRFPQQWGKGWSTGDPNGTTIITMWIGNGALVLLVCVCPVVNLDPDSVCLLVLLVVDPALQLKAWQCCCQHGHPRPGFRQFHIDIDNDDPPGDSNSVSNNSLLNNLLSVLSRVVSVCVRRVHDHQEYEYAYDCCVRPSSQQSSQQLNQHKYWYWPDRSSSSSSSSVSHCCNSVSDPDSVSSVVSTGTDDMHHHDHDPVVSVVSSVSNVVRRVVRHPPHDDD/DQFWAKFWEQEDFKTKIFIAGLLLDTLFMFMDGDDWDDPDQQWTFAALVRSQVRRLVGRQVRCVVNVHFQVNHQAYFYAYAAQWKWKDFLVPLHTPDTTGHLRGQVLVVVLVVCVVVPCQVVLCQFLLAGRGSNHNLSVQLVCCVPDPPVLVCQQVLRMAMDTSRQSNVCVQAVNPAREAEQQRQSRHSQAGNVVRGGDPVSCVVSVHDPSRYHHYDFQFAFRAWGDCVSGVGTHTHGGYHYLLLLLCLLQLVQDAQAKAWEAAQKIKIKGWHAQDQFRFPQQWGKGWSTGDPNGTTIITMWIGNGALVLLVCVCPVVNLDPDSVCLLVLLVVDPALQLKAWQCCSQHGHPRPGFRQFHIDIDNDDPPGDSNSVSNNSLLNNLLSVLSRVVRVCVRRVHDHQEYEYAYDCCVRPSSQQSSQQLNQHKYWYWPDRSSSSSSSSVSHCCNSVSDPDSVSSVVSTGTDDMHHHDHDPVVSVVSSVSNVVRRVVRHPPHDDD

Secondary structure (DSSP, 8-state):
---EEEEEEE-SSEEEEEEE-TTS-EEEEEEEE---B--STT--EE-HHHHHHHHHHHHHHHHHHHT--GGGEEEEEEEE-SS-BEEEETTT--BSS-EE-TT--TTHHHHHHHHHTT-HHHHHHHHS--S-TTSHHHHHHHHHHHSTTHHHHHHTT-EEEE-HHHHHHHHHTTS---EEEHHHHTTSSSEETTTTEE-HHHHHHHT--GGGPPEEE-SEEEEEE--HHHHTS--EEEEEEEHHHHHHHHTT--STT-EEEEESSSEEEEEEEET-----SSSPEEEEEEEETTEEEEEEEEEES-SHHHHHHHHHTS-S-SSTTHHHHHHTTSSS-TT-EEE--BTBB-TTT-BTT--EEEEEE-TT--HHHHHHHHHHHHHHHHHHHHHHHHHHH-PPPS-EEEESGGGG-HHHHHHHHHHHTS-EEEES---HHHHHHHHHHHHHTTSS-SHHHHHHH--EEEEE---S-HHHHHHHHHHHHHHHHHHTT-SPP-/---EEEEEEE-SSEEEEEEE-TTS-EEEEEEEE---B--STT--EE-HHHHHHHHHHHHHHHHHHHT--GGGEEEEEEEE-SS-BEEEETTT--BSS-EE-TT--TTHHHHHHHHHTT-HHHHHHHHS--S-TTSHHHHHHHHHHHSTTHHHHHHTT-EEEE-HHHHHHHHHTTS---EEEHHHHTTSSSEETTTTEE-HHHHHHHT--GGGPPEEE-SEEEEEE--HHHHTS--EEEEEEEHHHHHHHHTT--STT-EEEEESSSEEEEEEEET--PPPSSSPEEEEEEEETTEEEEEEEEEES-SHHHHHHHHHTS-S-SSTTHHHHHHTTSSS-TT-EEE--BTBB-TTT-BTT--EEEEEE-TT--HHHHHHHHHHHHHHHHHHHHHHHHHHH-PPPS-EEEESGGGG-HHHHHHHHHHHTS-EEEES---HHHHHHHHHHHHHHTSS-SHHHHHHH--EEEEE---S-HHHHHHHHHHHHHHHHHHTT-SPP-

Nearest PDB structures (foldseek):
  6ude-assembly1_C  TM=9.860E-01  e=7.983E-80  Elizabethkingia anophelis NUHP1
  6ude-assembly1_D  TM=9.875E-01  e=2.122E-79  Elizabethkingia anophelis NUHP1
  6ude-assembly1_A  TM=9.878E-01  e=2.829E-79  Elizabethkingia anophelis NUHP1
  3flc-assembly1_X  TM=9.847E-01  e=1.779E-77  Enterococcus casseliflavus
  3h3n-assembly1_X  TM=9.844E-01  e=1.332E-76  Enterococcus casseliflavus

Sequence (996 aa):
MSQYVLALDQGTTSSRAIVFGHDGRAVATAQQEFEQIFPKPGEVEHDPEAIWESQLATARQALAEAGLGAEDVAAIGVTNQRETAILWDRNTGKAVHNAIVWQSRLTAPICDRLKAAGHEQTFREKTGLVVDAYFSGTKVKHLLDTIDGLRARAEAGDVLFGTVDTYLIWRLTGGKVHITDYTNACRTLMYNIHTLDWDDELLKILGVPRAILPTVCESSEVYGETDEQLFGGKIPIAGIAGDQQAATFGQACFEVGTAKNTYGTGCFMLLNTGDKAVQSDNGLLTTIAWGIGGEITYCLEGSIFIAGAVVQWLRDGLGLITDSADVEKLAATVPDTGDVYFVPALVGLGTPDWDQNARGTIVGLTRGTTRGHLARAALESMAFQTRDVLEAMQRDSGVTLENLRVDGGASENNLLMQFQSDVLGVPVRRPVVPETTALGAAYLAGLAVGFWKDRSDVTKNWALDREFTPEMSAEESNARYARWREAISRSKNWAEPSMSQYVLALDQGTTSSRAIVFGHDGRAVATAQQEFEQIFPKPGEVEHDPEAIWESQLATARQALAEAGLGAEDVAAIGVTNQRETAILWDRNTGKAVHNAIVWQSRLTAPICDRLKAAGHEQTFREKTGLVVDAYFSGTKVKHLLDTIDGLRARAEAGDVLFGTVDTYLIWRLTGGKVHITDYTNACRTLMYNIHTLDWDDELLKILGVPRAILPTVCESSEVYGETDEQLFGGKIPIAGIAGDQQAATFGQACFEVGTAKNTYGTGCFMLLNTGDKAVQSDNGLLTTIAWGIGGEITYCLEGSIFIAGAVVQWLRDGLGLITDSADVEKLAATVPDTGDVYFVPALVGLGTPDWDQNARGTIVGLTRGTTRGHLARAALESMAFQTRDVLEAMQRDSGVTLENLRVDGGASENNLLMQFQSDVLGVPVRRPVVPETTALGAAYLAGLAVGFWKDRSDVTKNWALDREFTPEMSAEESNARYARWREAISRSKNWAEPS

InterPro domains:
  IPR000577 Carbohydrate kinase, FGGY [PIRSF000538] (3-496)
  IPR005999 Glycerol kinase [MF_00186] (2-495)
  IPR005999 Glycerol kinase [TIGR01311] (3-494)
  IPR018483 Carbohydrate kinase, FGGY, conserved site [PS00445] (360-380)
  IPR018484 Carbohydrate kinase FGGY, N-terminal [PF00370] (4-250)
  IPR018485 Carbohydrate kinase FGGY, C-terminal [PF02782] (260-448)
  IPR043129 ATPase, nucleotide binding domain [SSF53067] (4-253)
  IPR043129 ATPase, nucleotide binding domain [SSF53067] (253-494)